Protein 2MHC (pdb70)

Radius of gyration: 13.93 Å; Cα contacts (8 Å, |Δi|>4): 190; chains: 1; bounding box: 34×30×41 Å

Secondary structure (DSSP, 8-state):
--S---EEEEE----TT-S--SSSSSSHHHHHHHHHHHHHHT-SSEEEE--SS--SSSS--HHHHHHHHHHHHT-EEEEEES-TTTT-S-HHHHHHIIIIIGGGG---EEETTS-SS---

Solvent-accessible surface area: 7309 Å² total; per-residue (Å²): 136,124,228,112,81,80,25,0,0,0,1,0,77,29,30,233,138,66,140,78,102,55,78,16,73,58,43,65,52,1,31,96,87,0,62,71,14,0,132,174,53,47,35,102,65,44,109,47,2,63,6,120,84,34,66,85,110,67,10,104,25,89,12,1,107,34,0,24,95,30,0,100,68,30,41,0,48,3,0,0,0,29,9,21,55,33,1,15,216,51,123,149,93,1,8,76,26,30,120,79,47,0,63,116,22,124,31,126,12,26,7,47,81,85,81,34,89,89,157,190

Nearest PDB structures (foldseek):
  2mhc-assembly1_A  TM=9.768E-01  e=1.428E-23  Clostridium perfringens
  3bvp-assembly1_B-2  TM=7.987E-01  e=1.261E-04  unclassified
  3bvp-assembly1_A-2  TM=7.598E-01  e=7.424E-05  unclassified
  3deh-assembly2_D  TM=3.623E-01  e=1.335E+00  Homo sapiens
  7xn5-assembly1_A  TM=4.061E-01  e=5.018E+00  Homo sapiens

Structure (mmCIF, N/CA/C/O backbone):
data_2MHC
#
_entry.id   2MHC
#
loop_
_atom_site.group_PDB
_atom_site.id
_atom_site.type_symbol
_atom_site.label_atom_id
_atom_site.label_alt_id
_atom_site.label_comp_id
_atom_site.label_asym_id
_atom_site.label_entity_id
_atom_site.label_seq_id
_atom_site.pdbx_PDB_ins_code
_atom_site.Cartn_x
_atom_site.Cartn_y
_atom_site.Cartn_z
_atom_site.occupancy
_atom_site.B_iso_or_equiv
_atom_site.auth_seq_id
_atom_site.auth_comp_id
_atom_site.auth_asym_id
_atom_site.auth_atom_id
_atom_site.pdbx_PDB_model_num
ATOM 1 N N . GLY A 1 1 ? 11.303 0.505 23.234 1.00 0.00 1 GLY A N 1
ATOM 2 C CA . GLY A 1 1 ? 12.665 0.730 23.794 1.00 0.00 1 GLY A CA 1
ATOM 3 C C . GLY A 1 1 ? 13.734 0.833 22.718 1.00 0.00 1 GLY A C 1
ATOM 4 O O . GLY A 1 1 ? 14.069 1.933 22.276 1.00 0.00 1 GLY A O 1
ATOM 10 N N . SER A 1 2 ? 14.273 -0.316 22.304 1.00 0.00 2 SER A N 1
ATOM 11 C CA . SER A 1 2 ? 15.315 -0.361 21.277 1.00 0.00 2 SER A CA 1
ATOM 12 C C . SER A 1 2 ? 14.883 -1.226 20.091 1.00 0.00 2 SER A C 1
ATOM 13 O O . SER A 1 2 ? 14.776 -0.739 18.965 1.00 0.00 2 SER A O 1
ATOM 21 N N . ARG A 1 3 ? 14.634 -2.510 20.357 1.00 0.00 3 ARG A N 1
ATOM 22 C CA . ARG A 1 3 ? 14.209 -3.451 19.322 1.00 0.00 3 ARG A CA 1
ATOM 23 C C . ARG A 1 3 ? 12.777 -3.917 19.572 1.00 0.00 3 ARG A C 1
ATOM 24 O O . ARG A 1 3 ? 12.396 -4.186 20.712 1.00 0.00 3 ARG A O 1
ATOM 45 N N . THR A 1 4 ? 11.988 -4.014 18.501 1.00 0.00 4 THR A N 1
ATOM 46 C CA . THR A 1 4 ? 10.597 -4.451 18.612 1.00 0.00 4 THR A CA 1
ATOM 47 C C . THR A 1 4 ? 10.056 -4.949 17.265 1.00 0.00 4 THR A C 1
ATOM 48 O O . THR A 1 4 ? 10.796 -5.048 16.286 1.00 0.00 4 THR A O 1
ATOM 59 N N . SER A 1 5 ? 8.760 -5.266 17.232 1.00 0.00 5 SER A N 1
ATOM 60 C CA . SER A 1 5 ? 8.107 -5.762 16.020 1.00 0.00 5 SER A CA 1
ATOM 61 C C . SER A 1 5 ? 7.398 -4.638 15.266 1.00 0.00 5 SER A C 1
ATOM 62 O O . SER A 1 5 ? 6.402 -4.093 15.742 1.00 0.00 5 SER A O 1
ATOM 70 N N . ARG A 1 6 ? 7.904 -4.318 14.074 1.00 0.00 6 ARG A N 1
ATOM 71 C CA . ARG A 1 6 ? 7.300 -3.281 13.231 1.00 0.00 6 ARG A CA 1
ATOM 72 C C . ARG A 1 6 ? 6.109 -3.885 12.473 1.00 0.00 6 ARG A C 1
ATOM 73 O O . ARG A 1 6 ? 5.481 -4.809 12.991 1.00 0.00 6 ARG A O 1
ATOM 94 N N . ILE A 1 7 ? 5.761 -3.385 11.277 1.00 0.00 7 ILE A N 1
ATOM 95 C CA . ILE A 1 7 ? 4.609 -3.949 10.570 1.00 0.00 7 ILE A CA 1
ATOM 96 C C . ILE A 1 7 ? 4.707 -3.920 9.040 1.00 0.00 7 ILE A C 1
ATOM 97 O O . ILE A 1 7 ? 5.611 -3.327 8.463 1.00 0.00 7 ILE A O 1
ATOM 113 N N . THR A 1 8 ? 3.712 -4.562 8.408 1.00 0.00 8 THR A N 1
ATOM 114 C CA . THR A 1 8 ? 3.582 -4.629 6.948 1.00 0.00 8 THR A CA 1
ATOM 115 C C . THR A 1 8 ? 2.416 -3.734 6.534 1.00 0.00 8 THR A C 1
ATOM 116 O O . THR A 1 8 ? 1.433 -3.639 7.273 1.00 0.00 8 THR A O 1
ATOM 127 N N . ALA A 1 9 ? 2.504 -3.059 5.384 1.00 0.00 9 ALA A N 1
ATOM 128 C CA . ALA A 1 9 ? 1.415 -2.179 4.987 1.00 0.00 9 ALA A CA 1
ATOM 129 C C . ALA A 1 9 ? 0.625 -2.698 3.808 1.00 0.00 9 ALA A C 1
ATOM 130 O O . ALA A 1 9 ? 1.125 -2.784 2.693 1.00 0.00 9 ALA A O 1
ATOM 137 N N . LEU A 1 10 ? -0.634 -2.999 4.073 1.00 0.00 10 LEU A N 1
ATOM 138 C CA . LEU A 1 10 ? -1.550 -3.461 3.051 1.00 0.00 10 LEU A CA 1
ATOM 139 C C . LEU A 1 10 ? -2.584 -2.367 2.815 1.00 0.00 10 LEU A C 1
ATOM 140 O O . LEU A 1 10 ? -3.503 -2.196 3.614 1.00 0.00 10 LEU A O 1
ATOM 156 N N . TYR A 1 11 ? -2.420 -1.614 1.731 1.00 0.00 11 TYR A N 1
ATOM 157 C CA . TYR A 1 11 ? -3.336 -0.519 1.423 1.00 0.00 11 TYR A CA 1
ATOM 158 C C . TYR A 1 11 ? -4.115 -0.813 0.145 1.00 0.00 11 TYR A C 1
ATOM 159 O O . TYR A 1 11 ? -3.521 -1.095 -0.899 1.00 0.00 11 TYR A O 1
ATOM 177 N N . GLU A 1 12 ? -5.454 -0.791 0.239 1.00 0.00 12 GLU A N 1
ATOM 178 C CA . GLU A 1 12 ? -6.294 -1.109 -0.916 1.00 0.00 12 GLU A CA 1
ATOM 179 C C . GLU A 1 12 ? -7.359 -0.043 -1.194 1.00 0.00 12 GLU A C 1
ATOM 180 O O . GLU A 1 12 ? -7.694 0.760 -0.324 1.00 0.00 12 GLU A O 1
ATOM 192 N N . ARG A 1 13 ? -7.889 -0.063 -2.428 1.00 0.00 13 ARG A N 1
ATOM 193 C CA . ARG A 1 13 ? -8.926 0.875 -2.862 1.00 0.00 13 ARG A CA 1
ATOM 194 C C . ARG A 1 13 ? -9.769 0.278 -4.001 1.00 0.00 13 ARG A C 1
ATOM 195 O O . ARG A 1 13 ? -9.252 -0.016 -5.079 1.00 0.00 13 ARG A O 1
ATOM 216 N N . LEU A 1 14 ? -11.076 0.115 -3.748 1.00 0.00 14 LEU A N 1
ATOM 217 C CA . LEU A 1 14 ? -12.013 -0.431 -4.727 1.00 0.00 14 LEU A CA 1
ATOM 218 C C . LEU A 1 14 ? -12.901 0.701 -5.263 1.00 0.00 14 LEU A C 1
ATOM 219 O O . LEU A 1 14 ? -13.250 1.627 -4.527 1.00 0.00 14 LEU A O 1
ATOM 235 N N . SER A 1 15 ? -13.236 0.635 -6.550 1.00 0.00 15 SER A N 1
ATOM 236 C CA . SER A 1 15 ? -14.066 1.664 -7.188 1.00 0.00 15 SER A CA 1
ATOM 237 C C . SER A 1 15 ? -15.433 1.113 -7.607 1.00 0.00 15 SER A C 1
ATOM 238 O O . SER A 1 15 ? -15.534 0.036 -8.192 1.00 0.00 15 SER A O 1
ATOM 246 N N . ARG A 1 16 ? -16.478 1.879 -7.293 1.00 0.00 16 ARG A N 1
ATOM 247 C CA . ARG A 1 16 ? -17.863 1.517 -7.612 1.00 0.00 16 ARG A CA 1
ATOM 248 C C . ARG A 1 16 ? -18.231 1.827 -9.071 1.00 0.00 16 ARG A C 1
ATOM 249 O O . ARG A 1 16 ? -19.308 1.446 -9.532 1.00 0.00 16 ARG A O 1
ATOM 270 N N . ASP A 1 17 ? -17.354 2.538 -9.783 1.00 0.00 17 ASP A N 1
ATOM 271 C CA . ASP A 1 17 ? -17.618 2.919 -11.176 1.00 0.00 17 ASP A CA 1
ATOM 272 C C . ASP A 1 17 ? -17.018 1.928 -12.176 1.00 0.00 17 ASP A C 1
ATOM 273 O O . ASP A 1 17 ? -17.224 2.065 -13.382 1.00 0.00 17 ASP A O 1
ATOM 282 N N . ASP A 1 18 ? -16.277 0.937 -11.681 1.00 0.00 18 ASP A N 1
ATOM 283 C CA . ASP A 1 18 ? -15.657 -0.062 -12.552 1.00 0.00 18 ASP A CA 1
ATOM 284 C C . ASP A 1 18 ? -16.691 -1.035 -13.115 1.00 0.00 18 ASP A C 1
ATOM 285 O O . ASP A 1 18 ? -17.787 -1.180 -12.571 1.00 0.00 18 ASP A O 1
ATOM 294 N N . ASP A 1 19 ? -16.313 -1.723 -14.194 1.00 0.00 19 ASP A N 1
ATOM 295 C CA . ASP A 1 19 ? -17.179 -2.713 -14.821 1.00 0.00 19 ASP A CA 1
ATOM 296 C C . ASP A 1 19 ? -16.755 -4.134 -14.421 1.00 0.00 19 ASP A C 1
ATOM 297 O O . ASP A 1 19 ? -17.161 -5.114 -15.050 1.00 0.00 19 ASP A O 1
ATOM 306 N N . LEU A 1 20 ? -15.932 -4.230 -13.366 1.00 0.00 20 LEU A N 1
ATOM 307 C CA . LEU A 1 20 ? -15.438 -5.518 -12.863 1.00 0.00 20 LEU A CA 1
ATOM 308 C C . LEU A 1 20 ? -16.597 -6.452 -12.520 1.00 0.00 20 LEU A C 1
ATOM 309 O O . LEU A 1 20 ? -16.834 -7.435 -13.221 1.00 0.00 20 LEU A O 1
ATOM 325 N N . THR A 1 21 ? -17.315 -6.124 -11.441 1.00 0.00 21 THR A N 1
ATOM 326 C CA . THR A 1 21 ? -18.462 -6.901 -10.980 1.00 0.00 21 THR A CA 1
ATOM 327 C C . THR A 1 21 ? -18.053 -8.325 -10.586 1.00 0.00 21 THR A C 1
ATOM 328 O O . THR A 1 21 ? -17.963 -9.223 -11.426 1.00 0.00 21 THR A O 1
ATOM 339 N N . GLY A 1 22 ? -17.796 -8.515 -9.289 1.00 0.00 22 GLY A N 1
ATOM 340 C CA . GLY A 1 22 ? -17.391 -9.818 -8.788 1.00 0.00 22 GLY A CA 1
ATOM 341 C C . GLY A 1 22 ? -16.694 -9.749 -7.436 1.00 0.00 22 GLY A C 1
ATOM 342 O O . GLY A 1 22 ? -17.349 -9.758 -6.394 1.00 0.00 22 GLY A O 1
ATOM 346 N N . GLU A 1 23 ? -15.362 -9.706 -7.459 1.00 0.00 23 GLU A N 1
ATOM 347 C CA . GLU A 1 23 ? -14.559 -9.662 -6.233 1.00 0.00 23 GLU A CA 1
ATOM 348 C C . GLU A 1 23 ? -14.270 -8.234 -5.765 1.00 0.00 23 GLU A C 1
ATOM 349 O O . GLU A 1 23 ? -14.642 -7.852 -4.659 1.00 0.00 23 GLU A O 1
ATOM 361 N N . SER A 1 24 ? -13.561 -7.470 -6.590 1.00 0.00 24 SER A N 1
ATOM 362 C CA . SER A 1 24 ? -13.160 -6.105 -6.237 1.00 0.00 24 SER A CA 1
ATOM 363 C C . SER A 1 24 ? -14.317 -5.106 -6.123 1.00 0.00 24 SER A C 1
ATOM 364 O O . SER A 1 24 ? -14.067 -3.923 -5.906 1.00 0.00 24 SER A O 1
ATOM 372 N N . ASN A 1 25 ? -15.568 -5.551 -6.265 1.00 0.00 25 ASN A N 1
ATOM 373 C CA . ASN A 1 25 ? -16.704 -4.631 -6.175 1.00 0.00 25 ASN A CA 1
ATOM 374 C C . ASN A 1 25 ? -17.238 -4.494 -4.737 1.00 0.00 25 ASN A C 1
ATOM 375 O O . ASN A 1 25 ? -18.448 -4.494 -4.508 1.00 0.00 25 ASN A O 1
ATOM 386 N N . SER A 1 26 ? -16.330 -4.344 -3.766 1.00 0.00 26 SER A N 1
ATOM 387 C CA . SER A 1 26 ? -16.735 -4.178 -2.369 1.00 0.00 26 SER A CA 1
ATOM 388 C C . SER A 1 26 ? -15.652 -3.472 -1.550 1.00 0.00 26 SER A C 1
ATOM 389 O O . SER A 1 26 ? -15.560 -2.253 -1.584 1.00 0.00 26 SER A O 1
ATOM 397 N N . ILE A 1 27 ? -14.840 -4.241 -0.827 1.00 0.00 27 ILE A N 1
ATOM 398 C CA . ILE A 1 27 ? -13.756 -3.690 -0.008 1.00 0.00 27 ILE A CA 1
ATOM 399 C C . ILE A 1 27 ? -12.894 -4.826 0.545 1.00 0.00 27 ILE A C 1
ATOM 400 O O . ILE A 1 27 ? -11.744 -4.999 0.137 1.00 0.00 27 ILE A O 1
ATOM 416 N N . THR A 1 28 ? -13.468 -5.598 1.470 1.00 0.00 28 THR A N 1
ATOM 417 C CA . THR A 1 28 ? -12.771 -6.724 2.091 1.00 0.00 28 THR A CA 1
ATOM 418 C C . THR A 1 28 ? -12.259 -7.724 1.045 1.00 0.00 28 THR A C 1
ATOM 419 O O . THR A 1 28 ? -11.280 -8.428 1.291 1.00 0.00 28 THR A O 1
ATOM 430 N N . ASN A 1 29 ? -12.922 -7.788 -0.116 1.00 0.00 29 ASN A N 1
ATOM 431 C CA . ASN A 1 29 ? -12.519 -8.711 -1.175 1.00 0.00 29 ASN A CA 1
ATOM 432 C C . ASN A 1 29 ? -11.105 -8.398 -1.665 1.00 0.00 29 ASN A C 1
ATOM 433 O O . ASN A 1 29 ? -10.219 -9.252 -1.569 1.00 0.00 29 ASN A O 1
ATOM 444 N N . GLN A 1 30 ? -10.873 -7.175 -2.166 1.00 0.00 30 GLN A N 1
ATOM 445 C CA . GLN A 1 30 ? -9.528 -6.812 -2.623 1.00 0.00 30 GLN A CA 1
ATOM 446 C C . GLN A 1 30 ? -8.548 -6.858 -1.444 1.00 0.00 30 GLN A C 1
ATOM 447 O O . GLN A 1 30 ? -7.371 -7.196 -1.617 1.00 0.00 30 GLN A O 1
ATOM 461 N N . LYS A 1 31 ? -9.046 -6.555 -0.231 1.00 0.00 31 LYS A N 1
ATOM 462 C CA . LYS A 1 31 ? -8.214 -6.613 0.966 1.00 0.00 31 LYS A CA 1
ATOM 463 C C . LYS A 1 31 ? -7.637 -8.020 1.104 1.00 0.00 31 LYS A C 1
ATOM 464 O O . LYS A 1 31 ? -6.422 -8.201 1.208 1.00 0.00 31 LYS A O 1
ATOM 483 N N . LYS A 1 32 ? -8.531 -9.016 1.067 1.00 0.00 32 LYS A N 1
ATOM 484 C CA . LYS A 1 32 ? -8.139 -10.421 1.156 1.00 0.00 32 LYS A CA 1
ATOM 485 C C . LYS A 1 32 ? -7.170 -10.784 0.030 1.00 0.00 32 LYS A C 1
ATOM 486 O O . LYS A 1 32 ? -6.298 -11.634 0.209 1.00 0.00 32 LYS A O 1
ATOM 505 N N . TYR A 1 33 ? -7.313 -10.114 -1.123 1.00 0.00 33 TYR A N 1
ATOM 506 C CA . TYR A 1 33 ? -6.427 -10.346 -2.264 1.00 0.00 33 TYR A CA 1
ATOM 507 C C . TYR A 1 33 ? -4.980 -10.139 -1.836 1.00 0.00 33 TYR A C 1
ATOM 508 O O . TYR A 1 33 ? -4.171 -11.079 -1.828 1.00 0.00 33 TYR A O 1
ATOM 526 N N . LEU A 1 34 ? -4.670 -8.897 -1.451 1.00 0.00 34 LEU A N 1
ATOM 527 C CA . LEU A 1 34 ? -3.334 -8.551 -0.985 1.00 0.00 34 LEU A CA 1
ATOM 528 C C . LEU A 1 34 ? -2.906 -9.518 0.109 1.00 0.00 34 LEU A C 1
ATOM 529 O O . LEU A 1 34 ? -1.732 -9.870 0.210 1.00 0.00 34 LEU A O 1
ATOM 545 N N . GLU A 1 35 ? -3.877 -9.957 0.923 1.00 0.00 35 GLU A N 1
ATOM 546 C CA . GLU A 1 35 ? -3.594 -10.900 1.990 1.00 0.00 35 GLU A CA 1
ATOM 547 C C . GLU A 1 35 ? -3.027 -12.183 1.403 1.00 0.00 35 GLU A C 1
ATOM 548 O O . GLU A 1 35 ? -1.964 -12.644 1.817 1.00 0.00 35 GLU A O 1
ATOM 560 N N . ASP A 1 36 ? -3.728 -12.726 0.404 1.00 0.00 36 ASP A N 1
ATOM 561 C CA . ASP A 1 36 ? -3.290 -13.936 -0.290 1.00 0.00 36 ASP A CA 1
ATOM 562 C C . ASP A 1 36 ? -1.848 -13.778 -0.771 1.00 0.00 36 ASP A C 1
ATOM 563 O O . ASP A 1 36 ? -1.096 -14.752 -0.847 1.00 0.00 36 ASP A O 1
ATOM 572 N N . TYR A 1 37 ? -1.470 -12.536 -1.080 1.00 0.00 37 TYR A N 1
ATOM 573 C CA . TYR A 1 37 ? -0.120 -12.235 -1.539 1.00 0.00 37 TYR A CA 1
ATOM 574 C C . TYR A 1 37 ? 0.860 -12.221 -0.370 1.00 0.00 37 TYR A C 1
ATOM 575 O O . TYR A 1 37 ? 1.800 -13.008 -0.331 1.00 0.00 37 TYR A O 1
ATOM 593 N N . ALA A 1 38 ? 0.641 -11.304 0.571 1.00 0.00 38 ALA A N 1
ATOM 594 C CA . ALA A 1 38 ? 1.511 -11.173 1.733 1.00 0.00 38 ALA A CA 1
ATOM 595 C C . ALA A 1 38 ? 1.769 -12.522 2.405 1.00 0.00 38 ALA A C 1
ATOM 596 O O . ALA A 1 38 ? 2.857 -12.750 2.929 1.00 0.00 38 ALA A O 1
ATOM 603 N N . ARG A 1 39 ? 0.780 -13.422 2.371 1.00 0.00 39 ARG A N 1
ATOM 604 C CA . ARG A 1 39 ? 0.951 -14.750 2.967 1.00 0.00 39 ARG A CA 1
ATOM 605 C C . ARG A 1 39 ? 1.772 -15.636 2.040 1.00 0.00 39 ARG A C 1
ATOM 606 O O . ARG A 1 39 ? 2.709 -16.302 2.480 1.00 0.00 39 ARG A O 1
ATOM 627 N N . ARG A 1 40 ? 1.439 -15.612 0.746 1.00 0.00 40 ARG A N 1
ATOM 628 C CA . ARG A 1 40 ? 2.180 -16.388 -0.244 1.00 0.00 40 ARG A CA 1
ATOM 629 C C . ARG A 1 40 ? 3.619 -15.861 -0.359 1.00 0.00 40 ARG A C 1
ATOM 630 O O . ARG A 1 40 ? 4.496 -16.536 -0.900 1.00 0.00 40 ARG A O 1
ATOM 651 N N . ASN A 1 41 ? 3.845 -14.646 0.164 1.00 0.00 41 ASN A N 1
ATOM 652 C CA . ASN A 1 41 ? 5.154 -14.008 0.139 1.00 0.00 41 ASN A CA 1
ATOM 653 C C . ASN A 1 41 ? 5.892 -14.201 1.468 1.00 0.00 41 ASN A C 1
ATOM 654 O O . ASN A 1 41 ? 7.100 -14.445 1.485 1.00 0.00 41 ASN A O 1
ATOM 665 N N . GLY A 1 42 ? 5.156 -14.101 2.577 1.00 0.00 42 GLY A N 1
ATOM 666 C CA . GLY A 1 42 ? 5.749 -14.276 3.898 1.00 0.00 42 GLY A CA 1
ATOM 667 C C . GLY A 1 42 ? 5.959 -12.965 4.645 1.00 0.00 42 GLY A C 1
ATOM 668 O O . GLY A 1 42 ? 7.055 -12.704 5.142 1.00 0.00 42 GLY A O 1
ATOM 672 N N . PHE A 1 43 ? 4.913 -12.138 4.723 1.00 0.00 43 PHE A N 1
ATOM 673 C CA . PHE A 1 43 ? 4.996 -10.849 5.411 1.00 0.00 43 PHE A CA 1
ATOM 674 C C . PHE A 1 43 ? 4.201 -10.860 6.719 1.00 0.00 43 PHE A C 1
ATOM 675 O O . PHE A 1 43 ? 3.106 -11.416 6.785 1.00 0.00 43 PHE A O 1
ATOM 692 N N . GLU A 1 44 ? 4.776 -10.261 7.763 1.00 0.00 44 GLU A N 1
ATOM 693 C CA . GLU A 1 44 ? 4.150 -10.214 9.077 1.00 0.00 44 GLU A CA 1
ATOM 694 C C . GLU A 1 44 ? 3.457 -8.902 9.361 1.00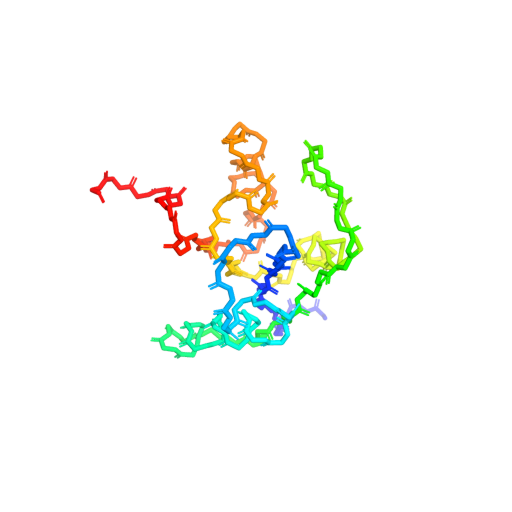 0.00 44 GLU A C 1
ATOM 695 O O . GLU A 1 44 ? 3.645 -7.912 8.658 1.00 0.00 44 GLU A O 1
ATOM 707 N N . ASN A 1 45 ? 2.684 -8.912 10.444 1.00 0.00 45 ASN A N 1
ATOM 708 C CA . ASN A 1 45 ? 1.968 -7.735 10.906 1.00 0.00 45 ASN A CA 1
ATOM 709 C C . ASN A 1 45 ? 1.200 -7.052 9.772 1.00 0.00 45 ASN A C 1
ATOM 710 O O . ASN A 1 45 ? 1.023 -5.833 9.790 1.00 0.00 45 ASN A O 1
ATOM 721 N N . ILE A 1 46 ? 0.765 -7.833 8.783 1.00 0.00 46 ILE A N 1
ATOM 722 C CA . ILE A 1 46 ? 0.040 -7.299 7.650 1.00 0.00 46 ILE A CA 1
ATOM 723 C C . ILE A 1 46 ? -1.142 -6.468 8.093 1.00 0.00 46 ILE A C 1
ATOM 724 O O . ILE A 1 46 ? -2.204 -6.988 8.444 1.00 0.00 46 ILE A O 1
ATOM 740 N N . ARG A 1 47 ? -0.937 -5.171 8.057 1.00 0.00 47 ARG A N 1
ATOM 741 C CA . ARG A 1 47 ? -1.967 -4.222 8.437 1.00 0.00 47 ARG A CA 1
ATOM 742 C C . ARG A 1 47 ? -2.804 -3.850 7.233 1.00 0.00 47 ARG A C 1
ATOM 743 O O . ARG A 1 47 ? -2.274 -3.608 6.150 1.00 0.00 47 ARG A O 1
ATOM 764 N N . HIS A 1 48 ? -4.116 -3.825 7.423 1.00 0.00 48 HIS A N 1
ATOM 765 C CA . HIS A 1 48 ? -5.022 -3.506 6.331 1.00 0.00 48 HIS A CA 1
ATOM 766 C C . HIS A 1 48 ? -5.532 -2.073 6.415 1.00 0.00 48 HIS A C 1
ATOM 767 O O . HIS A 1 48 ? -6.209 -1.693 7.372 1.00 0.00 48 HIS A O 1
ATOM 782 N N . PHE A 1 49 ? -5.207 -1.293 5.386 1.00 0.00 49 PHE A N 1
ATOM 783 C CA . PHE A 1 49 ? -5.629 0.097 5.296 1.00 0.00 49 PHE A CA 1
ATOM 784 C C . PHE A 1 49 ? -6.764 0.203 4.285 1.00 0.00 49 PHE A C 1
ATOM 785 O O . PHE A 1 49 ? -6.560 0.144 3.067 1.00 0.00 49 PHE A O 1
ATOM 802 N N . THR A 1 50 ? -7.968 0.285 4.838 1.00 0.00 50 THR A N 1
ATOM 803 C CA . THR A 1 50 ? -9.210 0.321 4.073 1.00 0.00 50 THR A CA 1
ATOM 804 C C . THR A 1 50 ? -9.474 1.644 3.366 1.00 0.00 50 THR A C 1
ATOM 805 O O . THR A 1 50 ? -8.979 2.703 3.760 1.00 0.00 50 THR A O 1
ATOM 816 N N . ASP A 1 51 ? -10.270 1.542 2.302 1.00 0.00 51 ASP A N 1
ATOM 817 C CA . ASP A 1 51 ? -10.644 2.682 1.481 1.00 0.00 51 ASP A CA 1
ATOM 818 C C . ASP A 1 51 ? -12.144 2.938 1.514 1.00 0.00 51 ASP A C 1
ATOM 819 O O . ASP A 1 51 ? -12.948 2.007 1.595 1.00 0.00 51 ASP A O 1
ATOM 828 N N . ASP A 1 52 ? -12.503 4.211 1.425 1.00 0.00 52 ASP A N 1
ATOM 829 C CA . ASP A 1 52 ? -13.897 4.623 1.415 1.00 0.00 52 ASP A CA 1
ATOM 830 C C . ASP A 1 52 ? -14.006 6.059 0.909 1.00 0.00 52 ASP A C 1
ATOM 831 O O . ASP A 1 52 ? -13.601 6.995 1.598 1.00 0.00 52 ASP A O 1
ATOM 840 N N . GLY A 1 53 ? -14.537 6.221 -0.303 1.00 0.00 53 GLY A N 1
ATOM 841 C CA . GLY A 1 53 ? -14.669 7.547 -0.889 1.00 0.00 53 GLY A CA 1
ATOM 842 C C . GLY A 1 53 ? -13.342 8.286 -0.937 1.00 0.00 53 GLY A C 1
ATOM 843 O O . GLY A 1 53 ? -13.181 9.322 -0.294 1.00 0.00 53 GLY A O 1
ATOM 847 N N . PHE A 1 54 ? -12.386 7.740 -1.692 1.00 0.00 54 PHE A N 1
ATOM 848 C CA . PHE A 1 54 ? -11.062 8.335 -1.816 1.00 0.00 54 PHE A CA 1
ATOM 849 C C . PHE A 1 54 ? -11.029 9.404 -2.899 1.00 0.00 54 PHE A C 1
ATOM 850 O O . PHE A 1 54 ? -11.702 9.295 -3.925 1.00 0.00 54 PHE A O 1
ATOM 867 N N . SER A 1 55 ? -10.215 10.424 -2.662 1.00 0.00 55 SER A N 1
ATOM 868 C CA . SER A 1 55 ? -10.045 11.521 -3.611 1.00 0.00 55 SER A CA 1
ATOM 869 C C . SER A 1 55 ? -9.182 11.062 -4.787 1.00 0.00 55 SER A C 1
ATOM 870 O O . SER A 1 55 ? -8.593 9.980 -4.744 1.00 0.00 55 SER A O 1
ATOM 878 N N . GLY A 1 56 ? -9.117 11.876 -5.840 1.00 0.00 56 GLY A N 1
ATOM 879 C CA . GLY A 1 56 ? -8.331 11.511 -7.005 1.00 0.00 56 GLY A CA 1
ATOM 880 C C . GLY A 1 56 ? -7.217 12.492 -7.319 1.00 0.00 56 GLY A C 1
ATOM 881 O O . GLY A 1 56 ? -6.937 12.748 -8.491 1.00 0.00 56 GLY A O 1
ATOM 885 N N . VAL A 1 57 ? -6.575 13.046 -6.286 1.00 0.00 57 VAL A N 1
ATOM 886 C CA . VAL A 1 57 ? -5.490 13.999 -6.507 1.00 0.00 57 VAL A CA 1
ATOM 887 C C . VAL A 1 57 ? -4.108 13.343 -6.395 1.00 0.00 57 VAL A C 1
ATOM 888 O O . VAL A 1 57 ? -3.272 13.551 -7.268 1.00 0.00 57 VAL A O 1
ATOM 901 N N . ASN A 1 58 ? -3.882 12.548 -5.330 1.00 0.00 58 ASN A N 1
ATOM 902 C CA . ASN A 1 58 ? -2.591 11.867 -5.108 1.00 0.00 58 ASN A CA 1
ATOM 903 C C . ASN A 1 58 ? -2.617 11.020 -3.825 1.00 0.00 58 ASN A C 1
ATOM 904 O O . ASN A 1 58 ? -3.141 9.906 -3.827 1.00 0.00 58 ASN A O 1
ATOM 915 N N . PHE A 1 59 ? -2.031 11.547 -2.738 1.00 0.00 59 PHE A N 1
ATOM 916 C CA . PHE A 1 59 ? -1.967 10.833 -1.463 1.00 0.00 59 PHE A CA 1
ATOM 917 C C . PHE A 1 59 ? -2.742 11.582 -0.371 1.00 0.00 59 PHE A C 1
ATOM 918 O O . PHE A 1 59 ? -3.570 12.443 -0.671 1.00 0.00 59 PHE A O 1
ATOM 935 N N . ASN A 1 60 ? -2.468 11.239 0.895 1.00 0.00 60 ASN A N 1
ATOM 936 C CA . ASN A 1 60 ? -3.132 11.863 2.044 1.00 0.00 60 ASN A CA 1
ATOM 937 C C . ASN A 1 60 ? -4.606 11.463 2.111 1.00 0.00 60 ASN A C 1
ATOM 938 O O . ASN A 1 60 ? -5.497 12.240 1.769 1.00 0.00 60 ASN A O 1
ATOM 949 N N . ARG A 1 61 ? -4.837 10.232 2.561 1.00 0.00 61 ARG A N 1
ATOM 950 C CA . ARG A 1 61 ? -6.183 9.673 2.697 1.00 0.00 61 ARG A CA 1
ATOM 951 C C . ARG A 1 61 ? -6.387 9.157 4.121 1.00 0.00 61 ARG A C 1
ATOM 952 O O . ARG A 1 61 ? -5.430 9.016 4.865 1.00 0.00 61 ARG A O 1
ATOM 973 N N . PRO A 1 62 ? -7.634 8.856 4.518 1.00 0.00 62 PRO A N 1
ATOM 974 C CA . PRO A 1 62 ? -7.945 8.327 5.862 1.00 0.00 62 PRO A CA 1
ATOM 975 C C . PRO A 1 62 ? -7.150 7.044 6.158 1.00 0.00 62 PRO A C 1
ATOM 976 O O . PRO A 1 62 ? -6.170 7.065 6.917 1.00 0.00 62 PRO A O 1
ATOM 987 N N . GLY A 1 63 ? -7.552 5.935 5.520 1.00 0.00 63 GLY A N 1
ATOM 988 C CA . GLY A 1 63 ? -6.848 4.676 5.693 1.00 0.00 63 GLY A CA 1
ATOM 989 C C . GLY A 1 63 ? -5.388 4.817 5.314 1.00 0.00 63 GLY A C 1
ATOM 990 O O . GLY A 1 63 ? -4.511 4.220 5.940 1.00 0.00 63 GLY A O 1
ATOM 994 N N . PHE A 1 64 ? -5.138 5.642 4.294 1.00 0.00 64 PHE A N 1
ATOM 995 C CA . PHE A 1 64 ? -3.793 5.918 3.817 1.00 0.00 64 PHE A CA 1
ATOM 996 C C . PHE A 1 64 ? -2.977 6.614 4.905 1.00 0.00 64 PHE A C 1
ATOM 997 O O . PHE A 1 64 ? -1.809 6.294 5.115 1.00 0.00 64 PHE A O 1
ATOM 1014 N N . GLN A 1 65 ? -3.612 7.563 5.597 1.00 0.00 65 GLN A N 1
ATOM 1015 C CA . GLN A 1 65 ? -2.963 8.304 6.674 1.00 0.00 65 GLN A CA 1
ATOM 1016 C C . GLN A 1 65 ? -2.487 7.345 7.749 1.00 0.00 65 GLN A C 1
ATOM 1017 O O . GLN A 1 65 ? -1.447 7.564 8.363 1.00 0.00 65 GLN A O 1
ATOM 1031 N N . SER A 1 66 ? -3.230 6.255 7.937 1.00 0.00 66 SER A N 1
ATOM 1032 C CA . SER A 1 66 ? -2.838 5.237 8.902 1.00 0.00 66 SER A CA 1
ATOM 1033 C C . SER A 1 66 ? -1.627 4.497 8.341 1.00 0.00 66 SER A C 1
ATOM 1034 O O . SER A 1 66 ? -0.650 4.249 9.049 1.00 0.00 66 SER A O 1
ATOM 1042 N N . LEU A 1 67 ? -1.693 4.196 7.035 1.00 0.00 67 LEU A N 1
ATOM 1043 C CA . LEU A 1 67 ? -0.605 3.543 6.322 1.00 0.00 67 LEU A CA 1
ATOM 1044 C C . LEU A 1 67 ? 0.675 4.381 6.475 1.00 0.00 67 LEU A C 1
ATOM 1045 O O . LEU A 1 67 ? 1.714 3.888 6.936 1.00 0.00 67 LEU A O 1
ATOM 1061 N N . ILE A 1 68 ? 0.573 5.665 6.114 1.00 0.00 68 ILE A N 1
ATOM 1062 C CA . ILE A 1 68 ? 1.692 6.594 6.229 1.00 0.00 68 ILE A CA 1
ATOM 1063 C C . ILE A 1 68 ? 2.090 6.765 7.696 1.00 0.00 68 ILE A C 1
ATOM 1064 O O . ILE A 1 68 ? 3.273 6.861 8.010 1.00 0.00 68 ILE A O 1
ATOM 1080 N N . LYS A 1 69 ? 1.089 6.778 8.588 1.00 0.00 69 LYS A N 1
ATOM 1081 C CA . LYS A 1 69 ? 1.325 6.911 10.028 1.00 0.00 69 LYS A CA 1
ATOM 1082 C C . LYS A 1 69 ? 2.303 5.835 10.502 1.00 0.00 69 LYS A C 1
ATOM 1083 O O . LYS A 1 69 ? 3.158 6.086 11.352 1.00 0.00 69 LYS A O 1
ATOM 1102 N N . GLU A 1 70 ? 2.188 4.643 9.925 1.00 0.00 70 GLU A N 1
ATOM 1103 C CA . GLU A 1 70 ? 3.084 3.549 10.267 1.00 0.00 70 GLU A CA 1
ATOM 1104 C C . GLU A 1 70 ? 4.455 3.816 9.660 1.00 0.00 70 GLU A C 1
ATOM 1105 O O . GLU A 1 70 ? 5.482 3.527 10.272 1.00 0.00 70 GLU A O 1
ATOM 1117 N N . VAL A 1 71 ? 4.460 4.390 8.452 1.00 0.00 71 VAL A N 1
ATOM 1118 C CA . VAL A 1 71 ? 5.707 4.717 7.770 1.00 0.00 71 VAL A CA 1
ATOM 1119 C C . VAL A 1 71 ? 6.520 5.742 8.566 1.00 0.00 71 VAL A C 1
ATOM 1120 O O . VAL A 1 71 ? 7.718 5.560 8.784 1.00 0.00 71 VAL A O 1
ATOM 1133 N N . GLU A 1 72 ? 5.855 6.826 8.985 1.00 0.00 72 GLU A N 1
ATOM 1134 C CA . GLU A 1 72 ? 6.509 7.897 9.744 1.00 0.00 72 GLU A CA 1
ATOM 1135 C C . GLU A 1 72 ? 7.063 7.375 11.065 1.00 0.00 72 GLU A C 1
ATOM 1136 O O . GLU A 1 72 ? 8.207 7.658 11.419 1.00 0.00 72 GLU A O 1
ATOM 1148 N N . ALA A 1 73 ? 6.253 6.593 11.775 1.00 0.00 73 ALA A N 1
ATOM 1149 C CA . ALA A 1 73 ? 6.672 6.006 13.045 1.00 0.00 73 ALA A CA 1
ATOM 1150 C C . ALA A 1 73 ? 7.823 5.017 12.838 1.00 0.00 73 ALA A C 1
ATOM 1151 O O . ALA A 1 73 ? 8.538 4.676 13.782 1.00 0.00 73 ALA A O 1
ATOM 1158 N N . GLY A 1 74 ? 7.981 4.551 11.594 1.00 0.00 74 GLY A N 1
ATOM 1159 C CA . GLY A 1 74 ? 9.022 3.598 11.263 1.00 0.00 74 GLY A CA 1
ATOM 1160 C C . GLY A 1 74 ? 8.606 2.178 11.612 1.00 0.00 74 GLY A C 1
ATOM 1161 O O . GLY A 1 74 ? 9.286 1.488 12.373 1.00 0.00 74 GLY A O 1
ATOM 1165 N N . ASN A 1 75 ? 7.465 1.760 11.057 1.00 0.00 75 ASN A N 1
ATOM 1166 C CA . ASN A 1 75 ? 6.903 0.435 11.297 1.00 0.00 75 ASN A CA 1
ATOM 1167 C C . ASN A 1 75 ? 6.695 -0.319 9.983 1.00 0.00 75 ASN A C 1
ATOM 1168 O O . ASN A 1 75 ? 7.134 -1.455 9.836 1.00 0.00 75 ASN A O 1
ATOM 1179 N N . VAL A 1 76 ? 6.006 0.313 9.037 1.00 0.00 76 VAL A N 1
ATOM 1180 C CA . VAL A 1 76 ? 5.725 -0.310 7.745 1.00 0.00 76 VAL A CA 1
ATOM 1181 C C . VAL A 1 76 ? 7.010 -0.730 7.017 1.00 0.00 76 VAL A C 1
ATOM 1182 O O . VAL A 1 76 ? 7.575 0.034 6.236 1.00 0.00 76 VAL A O 1
ATOM 1195 N N . GLU A 1 77 ? 7.456 -1.957 7.265 1.00 0.00 77 GLU A N 1
ATOM 1196 C CA . GLU A 1 77 ? 8.662 -2.478 6.621 1.00 0.00 77 GLU A CA 1
ATOM 1197 C C . GLU A 1 77 ? 8.379 -2.938 5.186 1.00 0.00 77 GLU A C 1
ATOM 1198 O O . GLU A 1 77 ? 9.303 -3.263 4.442 1.00 0.00 77 GLU A O 1
ATOM 1210 N N . THR A 1 78 ? 7.100 -2.975 4.806 1.00 0.00 78 THR A N 1
ATOM 1211 C CA . THR A 1 78 ? 6.709 -3.408 3.468 1.00 0.00 78 THR A CA 1
ATOM 1212 C C . THR A 1 78 ? 5.382 -2.793 3.058 1.00 0.00 78 THR A C 1
ATOM 1213 O O . THR A 1 78 ? 4.552 -2.474 3.905 1.00 0.00 78 THR A O 1
ATOM 1224 N N . LEU A 1 79 ? 5.180 -2.646 1.754 1.00 0.00 79 LEU A N 1
ATOM 1225 C CA . LEU A 1 79 ? 3.938 -2.091 1.242 1.00 0.00 79 LEU A CA 1
ATOM 1226 C C . LEU A 1 79 ? 3.344 -2.986 0.166 1.00 0.00 79 LEU A C 1
ATOM 1227 O O . LEU A 1 79 ? 3.954 -3.219 -0.875 1.00 0.00 79 LEU A O 1
ATOM 1243 N N . ILE A 1 80 ? 2.143 -3.461 0.429 1.00 0.00 80 ILE A N 1
ATOM 1244 C CA . ILE A 1 80 ? 1.422 -4.312 -0.501 1.00 0.00 80 ILE A CA 1
ATOM 1245 C C . ILE A 1 80 ? 0.202 -3.573 -1.057 1.00 0.00 80 ILE A C 1
ATOM 1246 O O . ILE A 1 80 ? -0.728 -3.234 -0.318 1.00 0.00 80 ILE A O 1
ATOM 1262 N N . VAL A 1 81 ? 0.226 -3.324 -2.365 1.00 0.00 81 VAL A N 1
ATOM 1263 C CA . VAL A 1 81 ? -0.860 -2.626 -3.046 1.00 0.00 81 VAL A CA 1
ATOM 1264 C C . VAL A 1 81 ? -1.253 -3.361 -4.328 1.00 0.00 81 VAL A C 1
ATOM 1265 O O . VAL A 1 81 ? -0.414 -3.998 -4.971 1.00 0.00 81 VAL A O 1
ATOM 1278 N N . LYS A 1 82 ? -2.523 -3.243 -4.713 1.00 0.00 82 LYS A N 1
ATOM 1279 C CA . LYS A 1 82 ? -3.015 -3.869 -5.937 1.00 0.00 82 LYS A CA 1
ATOM 1280 C C . LYS A 1 82 ? -2.223 -3.372 -7.148 1.00 0.00 82 LYS A C 1
ATOM 1281 O O . LYS A 1 82 ? -2.004 -4.113 -8.098 1.00 0.00 82 LYS A O 1
ATOM 1300 N N . ASP A 1 83 ? -1.801 -2.108 -7.095 1.00 0.00 83 ASP A N 1
ATOM 1301 C CA . ASP A 1 83 ? -1.024 -1.487 -8.172 1.00 0.00 83 ASP A CA 1
ATOM 1302 C C . ASP A 1 83 ? -0.615 -0.060 -7.801 1.00 0.00 83 ASP A C 1
ATOM 1303 O O . ASP A 1 83 ? -1.199 0.552 -6.906 1.00 0.00 83 ASP A O 1
ATOM 1312 N N . MET A 1 84 ? 0.394 0.463 -8.501 1.00 0.00 84 MET A N 1
ATOM 1313 C CA . MET A 1 84 ? 0.893 1.819 -8.257 1.00 0.00 84 MET A CA 1
ATOM 1314 C C . MET A 1 84 ? -0.175 2.893 -8.511 1.00 0.00 84 MET A C 1
ATOM 1315 O O . MET A 1 84 ? 0.029 4.057 -8.161 1.00 0.00 84 MET A O 1
ATOM 1329 N N . SER A 1 85 ? -1.306 2.513 -9.120 1.00 0.00 85 SER A N 1
ATOM 1330 C CA . SER A 1 85 ? -2.375 3.467 -9.410 1.00 0.00 85 SER A CA 1
ATOM 1331 C C . SER A 1 85 ? -2.986 4.029 -8.126 1.00 0.00 85 SER A C 1
ATOM 1332 O O . SER A 1 85 ? -3.425 5.180 -8.099 1.00 0.00 85 SER A O 1
ATOM 1340 N N . ARG A 1 86 ? -3.004 3.218 -7.061 1.00 0.00 86 ARG A N 1
ATOM 1341 C CA . ARG A 1 86 ? -3.555 3.649 -5.774 1.00 0.00 86 ARG A CA 1
ATOM 1342 C C . ARG A 1 86 ? -2.934 4.977 -5.338 1.00 0.00 86 ARG A C 1
ATOM 1343 O O . ARG A 1 86 ? -3.648 5.941 -5.060 1.00 0.00 86 ARG A O 1
ATOM 1364 N N . LEU A 1 87 ? -1.601 5.019 -5.289 1.00 0.00 87 LEU A N 1
ATOM 1365 C CA . LEU A 1 87 ? -0.880 6.234 -4.896 1.00 0.00 87 LEU A CA 1
ATOM 1366 C C . LEU A 1 87 ? -0.733 7.218 -6.060 1.00 0.00 87 LEU A C 1
ATOM 1367 O O . LEU A 1 87 ? -0.481 8.405 -5.838 1.00 0.00 87 LEU A O 1
ATOM 1383 N N . GLY A 1 88 ? -0.900 6.735 -7.294 1.00 0.00 88 GLY A N 1
ATOM 1384 C CA . GLY A 1 88 ? -0.791 7.606 -8.452 1.00 0.00 88 GLY A CA 1
ATOM 1385 C C . GLY A 1 88 ? 0.268 7.160 -9.437 1.00 0.00 88 GLY A C 1
ATOM 1386 O O . GLY A 1 88 ? 1.262 6.541 -9.055 1.00 0.00 88 GLY A O 1
ATOM 1390 N N . ARG A 1 89 ? 0.058 7.491 -10.711 1.00 0.00 89 ARG A N 1
ATOM 1391 C CA . ARG A 1 89 ? 1.007 7.137 -11.762 1.00 0.00 89 ARG A CA 1
ATOM 1392 C C . ARG A 1 89 ? 2.253 8.026 -11.694 1.00 0.00 89 ARG A C 1
ATOM 1393 O O . ARG A 1 89 ? 3.291 7.681 -12.256 1.00 0.00 89 ARG A O 1
ATOM 1414 N N . ASN A 1 90 ? 2.139 9.166 -10.993 1.00 0.00 90 ASN A N 1
ATOM 1415 C CA . ASN A 1 90 ? 3.253 10.109 -10.833 1.00 0.00 90 ASN A CA 1
ATOM 1416 C C . ASN A 1 90 ? 4.409 9.463 -10.065 1.00 0.00 90 ASN A C 1
ATOM 1417 O O . ASN A 1 90 ? 4.577 9.682 -8.864 1.00 0.00 90 ASN A O 1
ATOM 1428 N N . TYR A 1 91 ? 5.197 8.665 -10.779 1.00 0.00 91 TYR A N 1
ATOM 1429 C CA . TYR A 1 91 ? 6.344 7.957 -10.209 1.00 0.00 91 TYR A CA 1
ATOM 1430 C C . TYR A 1 91 ? 7.339 8.897 -9.508 1.00 0.00 91 TYR A C 1
ATOM 1431 O O . TYR A 1 91 ? 8.189 8.436 -8.743 1.00 0.00 91 TYR A O 1
ATOM 1449 N N . LEU A 1 92 ? 7.225 10.209 -9.746 1.00 0.00 92 LEU A N 1
ATOM 1450 C CA . LEU A 1 92 ? 8.112 11.179 -9.108 1.00 0.00 92 LEU A CA 1
ATOM 1451 C C . LEU A 1 92 ? 7.842 11.223 -7.606 1.00 0.00 92 LEU A C 1
ATOM 1452 O O . LEU A 1 92 ? 8.739 10.990 -6.794 1.00 0.00 92 LEU A O 1
ATOM 1468 N N . GLN A 1 93 ? 6.587 11.511 -7.253 1.00 0.00 93 GLN A N 1
ATOM 1469 C CA . GLN A 1 93 ? 6.165 11.577 -5.856 1.00 0.00 93 GLN A CA 1
ATOM 1470 C C . GLN A 1 93 ? 6.051 10.178 -5.258 1.00 0.00 93 GLN A C 1
ATOM 1471 O O . GLN A 1 93 ? 6.544 9.930 -4.157 1.00 0.00 93 GLN A O 1
ATOM 1485 N N . VAL A 1 94 ? 5.415 9.258 -5.993 1.00 0.00 94 VAL A N 1
ATOM 1486 C CA . VAL A 1 94 ? 5.266 7.880 -5.517 1.00 0.00 94 VAL A CA 1
ATOM 1487 C C . VAL A 1 94 ? 6.645 7.300 -5.192 1.00 0.00 94 VAL A C 1
ATOM 1488 O O . VAL A 1 94 ? 6.839 6.656 -4.153 1.00 0.00 94 VAL A O 1
ATOM 1501 N N . GLY A 1 95 ? 7.612 7.571 -6.076 1.00 0.00 95 GLY A N 1
ATOM 1502 C CA . GLY A 1 95 ? 8.967 7.109 -5.856 1.00 0.00 95 GLY A CA 1
ATOM 1503 C C . GLY A 1 95 ? 9.549 7.717 -4.605 1.00 0.00 95 GLY A C 1
ATOM 1504 O O . GLY A 1 95 ? 10.067 7.000 -3.760 1.00 0.00 95 GLY A O 1
ATOM 1508 N N . PHE A 1 96 ? 9.432 9.046 -4.477 1.00 0.00 96 PHE A N 1
ATOM 1509 C CA . PHE A 1 96 ? 9.921 9.757 -3.295 1.00 0.00 96 PHE A CA 1
ATOM 1510 C C . PHE A 1 96 ? 9.536 8.985 -2.036 1.00 0.00 96 PHE A C 1
ATOM 1511 O O . PHE A 1 96 ? 10.347 8.805 -1.131 1.00 0.00 96 PHE A O 1
ATOM 1528 N N . TYR A 1 97 ? 8.290 8.517 -2.003 1.00 0.00 97 TYR A N 1
ATOM 1529 C CA . TYR A 1 97 ? 7.790 7.751 -0.873 1.00 0.00 97 TYR A CA 1
ATOM 1530 C C . TYR A 1 97 ? 8.590 6.469 -0.689 1.00 0.00 97 TYR A C 1
ATOM 1531 O O . TYR A 1 97 ? 9.042 6.172 0.407 1.00 0.00 97 TYR A O 1
ATOM 1549 N N . THR A 1 98 ? 8.751 5.704 -1.765 1.00 0.00 98 THR A N 1
ATOM 1550 C CA . THR A 1 98 ? 9.481 4.436 -1.693 1.00 0.00 98 THR A CA 1
ATOM 1551 C C . THR A 1 98 ? 11.015 4.602 -1.657 1.00 0.00 98 THR A C 1
ATOM 1552 O O . THR A 1 98 ? 11.713 3.686 -1.220 1.00 0.00 98 THR A O 1
ATOM 1563 N N . GLU A 1 99 ? 11.546 5.735 -2.143 1.00 0.00 99 GLU A N 1
ATOM 1564 C CA . GLU A 1 99 ? 13.005 5.941 -2.181 1.00 0.00 99 GLU A CA 1
ATOM 1565 C C . GLU A 1 99 ? 13.562 6.736 -1.000 1.00 0.00 99 GLU A C 1
ATOM 1566 O O . GLU A 1 99 ? 14.619 6.385 -0.486 1.00 0.00 99 GLU A O 1
ATOM 1578 N N . VAL A 1 100 ? 12.896 7.819 -0.593 1.00 0.00 100 VAL A N 1
ATOM 1579 C CA . VAL A 1 100 ? 13.393 8.639 0.520 1.00 0.00 100 VAL A CA 1
ATOM 1580 C C . VAL A 1 100 ? 12.546 8.497 1.791 1.00 0.00 100 VAL A C 1
ATOM 1581 O O . VAL A 1 100 ? 13.080 8.479 2.900 1.00 0.00 100 VAL A O 1
ATOM 1594 N N . LEU A 1 101 ? 11.230 8.432 1.620 1.00 0.00 101 LEU A N 1
ATOM 1595 C CA . LEU A 1 101 ? 10.294 8.332 2.744 1.00 0.00 101 LEU A CA 1
ATOM 1596 C C . LEU A 1 101 ? 10.354 6.976 3.460 1.00 0.00 101 LEU A C 1
ATOM 1597 O O . LEU A 1 101 ? 10.595 6.915 4.660 1.00 0.00 101 LEU A O 1
ATOM 1613 N N . PHE A 1 102 ? 10.078 5.907 2.717 1.00 0.00 102 PHE A N 1
ATOM 1614 C CA . PHE A 1 102 ? 10.034 4.540 3.254 1.00 0.00 102 PHE A CA 1
ATOM 1615 C C . PHE A 1 102 ? 11.382 4.003 3.792 1.00 0.00 102 PHE A C 1
ATOM 1616 O O . PHE A 1 102 ? 11.389 3.186 4.704 1.00 0.00 102 PHE A O 1
ATOM 1633 N N . PRO A 1 103 ? 12.535 4.408 3.230 1.00 0.00 103 PRO A N 1
ATOM 1634 C CA . PRO A 1 103 ? 13.862 3.924 3.668 1.00 0.00 103 PRO A CA 1
ATOM 1635 C C . PRO A 1 103 ? 14.023 3.781 5.187 1.00 0.00 103 PRO A C 1
ATOM 1636 O O . PRO A 1 103 ? 14.732 2.888 5.653 1.00 0.00 103 PRO A O 1
ATOM 1647 N N . GLN A 1 104 ? 13.378 4.668 5.947 1.00 0.00 104 GLN A N 1
ATOM 1648 C CA . GLN A 1 104 ? 13.462 4.647 7.421 1.00 0.00 104 GLN A CA 1
ATOM 1649 C C . GLN A 1 104 ? 13.270 3.241 7.990 1.00 0.00 104 GLN A C 1
ATOM 1650 O O . GLN A 1 104 ? 13.891 2.884 8.991 1.00 0.00 104 GLN A O 1
ATOM 1664 N N . LYS A 1 105 ? 12.390 2.456 7.366 1.00 0.00 105 LYS A N 1
ATOM 1665 C CA . LYS A 1 105 ? 12.104 1.103 7.839 1.00 0.00 105 LYS A CA 1
ATOM 1666 C C . LYS A 1 105 ? 12.461 0.021 6.807 1.00 0.00 105 LYS A C 1
ATOM 1667 O O . LYS A 1 105 ? 12.122 -1.147 7.008 1.00 0.00 105 LYS A O 1
ATOM 1686 N N . ASN A 1 106 ? 13.132 0.399 5.705 1.00 0.00 106 ASN A N 1
ATOM 1687 C CA . ASN A 1 106 ? 13.500 -0.565 4.661 1.00 0.00 106 ASN A CA 1
ATOM 1688 C C . ASN A 1 106 ? 12.234 -1.216 4.110 1.00 0.00 106 ASN A C 1
ATOM 1689 O O . ASN A 1 106 ? 11.765 -2.235 4.620 1.00 0.00 106 ASN A O 1
ATOM 1700 N N . VAL A 1 107 ? 11.655 -0.565 3.107 1.00 0.00 107 VAL A N 1
ATOM 1701 C CA . VAL A 1 107 ? 10.396 -0.999 2.512 1.00 0.00 107 VAL A CA 1
ATOM 1702 C C . VAL A 1 107 ? 10.524 -1.790 1.219 1.00 0.00 107 VAL A C 1
ATOM 1703 O O . VAL A 1 107 ? 11.416 -1.565 0.399 1.00 0.00 107 VAL A O 1
ATOM 1716 N N . ARG A 1 108 ? 9.553 -2.675 1.040 1.00 0.00 108 ARG A N 1
ATOM 1717 C CA . ARG A 1 108 ? 9.427 -3.482 -0.150 1.00 0.00 108 ARG A CA 1
ATOM 1718 C C . ARG A 1 108 ? 8.040 -3.235 -0.717 1.00 0.00 108 ARG A C 1
ATOM 1719 O O . ARG A 1 108 ? 7.058 -3.842 -0.287 1.00 0.00 108 ARG A O 1
ATOM 1740 N N . PHE A 1 109 ? 7.958 -2.298 -1.651 1.00 0.00 109 PHE A N 1
ATOM 1741 C CA . PHE A 1 109 ? 6.680 -1.927 -2.232 1.00 0.00 109 PHE A CA 1
ATOM 1742 C C . PHE A 1 109 ? 6.250 -2.930 -3.295 1.00 0.00 109 PHE A C 1
ATOM 1743 O O . PHE A 1 109 ? 7.074 -3.428 -4.064 1.00 0.00 109 PHE A O 1
ATOM 1760 N N . LEU A 1 110 ? 4.955 -3.228 -3.324 1.00 0.00 110 LEU A N 1
ATOM 1761 C CA . LEU A 1 110 ? 4.414 -4.178 -4.282 1.00 0.00 110 LEU A CA 1
ATOM 1762 C C . LEU A 1 110 ? 3.215 -3.599 -5.018 1.00 0.00 110 LEU A C 1
ATOM 1763 O O . LEU A 1 110 ? 2.257 -3.120 -4.408 1.00 0.00 110 LEU A O 1
ATOM 1779 N N . ALA A 1 111 ? 3.280 -3.686 -6.336 1.00 0.00 111 ALA A N 1
ATOM 1780 C CA . ALA A 1 111 ? 2.213 -3.224 -7.208 1.00 0.00 111 ALA A CA 1
ATOM 1781 C C . ALA A 1 111 ? 1.793 -4.388 -8.089 1.00 0.00 111 ALA A C 1
ATOM 1782 O O . ALA A 1 111 ? 2.483 -4.735 -9.046 1.00 0.00 111 ALA A O 1
ATOM 1789 N N . ILE A 1 112 ? 0.703 -5.038 -7.714 1.00 0.00 112 ILE A N 1
ATOM 1790 C CA . ILE A 1 112 ? 0.239 -6.228 -8.428 1.00 0.00 112 ILE A CA 1
ATOM 1791 C C . ILE A 1 112 ? -0.098 -5.995 -9.914 1.00 0.00 112 ILE A C 1
ATOM 1792 O O . ILE A 1 112 ? 0.311 -6.787 -10.762 1.00 0.00 112 ILE A O 1
ATOM 1808 N N . ASN A 1 113 ? -0.862 -4.949 -10.228 1.00 0.00 113 ASN A N 1
ATOM 1809 C CA . ASN A 1 113 ? -1.265 -4.686 -11.618 1.00 0.00 113 ASN A CA 1
ATOM 1810 C C . ASN A 1 113 ? -0.344 -3.695 -12.341 1.00 0.00 113 ASN A C 1
ATOM 1811 O O . ASN A 1 113 ? -0.812 -2.908 -13.164 1.00 0.00 113 ASN A O 1
ATOM 1822 N N . ASN A 1 114 ? 0.959 -3.744 -12.053 1.00 0.00 114 ASN A N 1
ATOM 1823 C CA . ASN A 1 114 ? 1.926 -2.851 -12.706 1.00 0.00 114 ASN A CA 1
ATOM 1824 C C . ASN A 1 114 ? 3.325 -3.023 -12.119 1.00 0.00 114 ASN A C 1
ATOM 1825 O O . ASN A 1 114 ? 3.477 -3.277 -10.925 1.00 0.00 114 ASN A O 1
ATOM 1836 N N . SER A 1 115 ? 4.349 -2.871 -12.963 1.00 0.00 115 SER A N 1
ATOM 1837 C CA . SER A 1 115 ? 5.735 -3.001 -12.515 1.00 0.00 115 SER A CA 1
ATOM 1838 C C . SER A 1 115 ? 6.080 -1.898 -11.517 1.00 0.00 115 SER A C 1
ATOM 1839 O O . SER A 1 115 ? 6.203 -0.729 -11.885 1.00 0.00 115 SER A O 1
ATOM 1847 N N . ILE A 1 116 ? 6.215 -2.282 -10.248 1.00 0.00 116 ILE A N 1
ATOM 1848 C CA . ILE A 1 116 ? 6.525 -1.339 -9.177 1.00 0.00 116 ILE A CA 1
ATOM 1849 C C . ILE A 1 116 ? 7.878 -0.649 -9.386 1.00 0.00 116 ILE A C 1
ATOM 1850 O O . ILE A 1 116 ? 7.972 0.575 -9.307 1.00 0.00 116 ILE A O 1
ATOM 1866 N N . ASP A 1 117 ? 8.920 -1.435 -9.646 1.00 0.00 117 ASP A N 1
ATOM 1867 C CA . ASP A 1 117 ? 10.259 -0.887 -9.854 1.00 0.00 117 ASP A CA 1
ATOM 1868 C C . ASP A 1 117 ? 11.222 -1.953 -10.388 1.00 0.00 117 ASP A C 1
ATOM 1869 O O . ASP A 1 117 ? 12.424 -1.900 -10.119 1.00 0.00 117 ASP A O 1
ATOM 1878 N N . SER A 1 118 ? 10.696 -2.921 -11.142 1.00 0.00 118 SER A N 1
ATOM 1879 C CA . SER A 1 118 ? 11.523 -3.985 -11.697 1.00 0.00 118 SER A CA 1
ATOM 1880 C C . SER A 1 118 ? 12.099 -3.574 -13.058 1.00 0.00 118 SER A C 1
ATOM 1881 O O . SER A 1 118 ? 12.128 -2.388 -13.389 1.00 0.00 118 SER A O 1
ATOM 1889 N N . ASN A 1 119 ? 12.559 -4.554 -13.840 1.00 0.00 119 ASN A N 1
ATOM 1890 C CA . ASN A 1 119 ? 13.132 -4.281 -15.158 1.00 0.00 119 ASN A CA 1
ATOM 1891 C C . ASN A 1 119 ? 12.317 -4.947 -16.259 1.00 0.00 119 ASN A C 1
ATOM 1892 O O . ASN A 1 119 ? 11.790 -4.275 -17.147 1.00 0.00 119 ASN A O 1
ATOM 1903 N N . ASN A 1 120 ? 12.225 -6.271 -16.193 1.00 0.00 120 ASN A N 1
ATOM 1904 C CA . ASN A 1 120 ? 11.479 -7.042 -17.182 1.00 0.00 120 ASN A CA 1
ATOM 1905 C C . ASN A 1 120 ? 9.975 -6.818 -17.027 1.00 0.00 120 ASN A C 1
ATOM 1906 O O . ASN A 1 120 ? 9.400 -7.308 -16.032 1.00 0.00 120 ASN A O 1
ATOM 1918 N N . GLY A 1 1 ? 4.321 -3.748 23.204 1.00 0.00 1 GLY A N 2
ATOM 1919 C CA . GLY A 1 1 ? 3.645 -2.640 22.474 1.00 0.00 1 GLY A CA 2
ATOM 1920 C C . GLY A 1 1 ? 4.397 -1.325 22.578 1.00 0.00 1 GLY A C 2
ATOM 1921 O O . GLY A 1 1 ? 3.853 -0.331 23.064 1.00 0.00 1 GLY A O 2
ATOM 1927 N N . SER A 1 2 ? 5.650 -1.320 22.119 1.00 0.00 2 SER A N 2
ATOM 1928 C CA . SER A 1 2 ? 6.485 -0.122 22.158 1.00 0.00 2 SER A CA 2
ATOM 1929 C C . SER A 1 2 ? 7.644 -0.234 21.165 1.00 0.00 2 SER A C 2
ATOM 1930 O O . SER A 1 2 ? 7.583 0.323 20.070 1.00 0.00 2 SER A O 2
ATOM 1938 N N . ARG A 1 3 ? 8.696 -0.958 21.557 1.00 0.00 3 ARG A N 2
ATOM 1939 C CA . ARG A 1 3 ? 9.872 -1.145 20.707 1.00 0.00 3 ARG A CA 2
ATOM 1940 C C . ARG A 1 3 ? 9.879 -2.539 20.071 1.00 0.00 3 ARG A C 2
ATOM 1941 O O . ARG A 1 3 ? 8.988 -3.350 20.326 1.00 0.00 3 ARG A O 2
ATOM 1962 N N . THR A 1 4 ? 10.904 -2.802 19.249 1.00 0.00 4 THR A N 2
ATOM 1963 C CA . THR A 1 4 ? 11.076 -4.093 18.565 1.00 0.00 4 THR A CA 2
ATOM 1964 C C . THR A 1 4 ? 10.015 -4.322 17.482 1.00 0.00 4 THR A C 2
ATOM 1965 O O . THR A 1 4 ? 8.830 -4.052 17.686 1.00 0.00 4 THR A O 2
ATOM 1976 N N . SER A 1 5 ? 10.466 -4.840 16.332 1.00 0.00 5 SER A N 2
ATOM 1977 C CA . SER A 1 5 ? 9.595 -5.140 15.192 1.00 0.00 5 SER A CA 2
ATOM 1978 C C . SER A 1 5 ? 9.003 -3.883 14.555 1.00 0.00 5 SER A C 2
ATOM 1979 O O . SER A 1 5 ? 8.639 -2.925 15.238 1.00 0.00 5 SER A O 2
ATOM 1987 N N . ARG A 1 6 ? 8.893 -3.926 13.230 1.00 0.00 6 ARG A N 2
ATOM 1988 C CA . ARG A 1 6 ? 8.326 -2.832 12.443 1.00 0.00 6 ARG A CA 2
ATOM 1989 C C . ARG A 1 6 ? 6.961 -3.250 11.909 1.00 0.00 6 ARG A C 2
ATOM 1990 O O . ARG A 1 6 ? 6.205 -3.911 12.620 1.00 0.00 6 ARG A O 2
ATOM 2011 N N . ILE A 1 7 ? 6.626 -2.872 10.667 1.00 0.00 7 ILE A N 2
ATOM 2012 C CA . ILE A 1 7 ? 5.333 -3.245 10.117 1.00 0.00 7 ILE A CA 2
ATOM 2013 C C . ILE A 1 7 ? 5.326 -3.369 8.590 1.00 0.00 7 ILE A C 2
ATOM 2014 O O . ILE A 1 7 ? 6.167 -2.800 7.903 1.00 0.00 7 ILE A O 2
ATOM 2030 N N . THR A 1 8 ? 4.326 -4.089 8.080 1.00 0.00 8 THR A N 2
ATOM 2031 C CA . THR A 1 8 ? 4.130 -4.268 6.641 1.00 0.00 8 THR A CA 2
ATOM 2032 C C . THR A 1 8 ? 2.945 -3.405 6.230 1.00 0.00 8 THR A C 2
ATOM 2033 O O . THR A 1 8 ? 1.956 -3.340 6.965 1.00 0.00 8 THR A O 2
ATOM 2044 N N . ALA A 1 9 ? 3.027 -2.714 5.092 1.00 0.00 9 ALA A N 2
ATOM 2045 C CA . ALA A 1 9 ? 1.922 -1.853 4.702 1.00 0.00 9 ALA A CA 2
ATOM 2046 C C . ALA A 1 9 ? 1.114 -2.401 3.549 1.00 0.00 9 ALA A C 2
ATOM 2047 O O . ALA A 1 9 ? 1.580 -2.473 2.420 1.00 0.00 9 ALA A O 2
ATOM 2054 N N . LEU A 1 10 ? -0.125 -2.745 3.855 1.00 0.00 10 LEU A N 2
ATOM 2055 C CA . LEU A 1 10 ? -1.059 -3.244 2.868 1.00 0.00 10 LEU A CA 2
ATOM 2056 C C . LEU A 1 10 ? -2.104 -2.161 2.626 1.00 0.00 10 LEU A C 2
ATOM 2057 O O . LEU A 1 10 ? -2.994 -1.966 3.446 1.00 0.00 10 LEU A O 2
ATOM 2073 N N . TYR A 1 11 ? -1.971 -1.439 1.515 1.00 0.00 11 TYR A N 2
ATOM 2074 C CA . TYR A 1 11 ? -2.892 -0.347 1.196 1.00 0.00 11 TYR A CA 2
ATOM 2075 C C . TYR A 1 11 ? -3.660 -0.647 -0.087 1.00 0.00 11 TYR A C 2
ATOM 2076 O O . TYR A 1 11 ? -3.074 -1.106 -1.070 1.00 0.00 11 TYR A O 2
ATOM 2094 N N . GLU A 1 12 ? -4.985 -0.432 -0.066 1.00 0.00 12 GLU A N 2
ATOM 2095 C CA . GLU A 1 12 ? -5.807 -0.740 -1.240 1.00 0.00 12 GLU A CA 2
ATOM 2096 C C . GLU A 1 12 ? -7.070 0.115 -1.335 1.00 0.00 12 GLU A C 2
ATOM 2097 O O . GLU A 1 12 ? -7.327 0.976 -0.491 1.00 0.00 12 GLU A O 2
ATOM 2109 N N . ARG A 1 13 ? -7.862 -0.162 -2.381 1.00 0.00 13 ARG A N 2
ATOM 2110 C CA . ARG A 1 13 ? -9.120 0.539 -2.622 1.00 0.00 13 ARG A CA 2
ATOM 2111 C C . ARG A 1 13 ? -10.061 -0.284 -3.516 1.00 0.00 13 ARG A C 2
ATOM 2112 O O . ARG A 1 13 ? -9.614 -1.084 -4.339 1.00 0.00 13 ARG A O 2
ATOM 2133 N N . LEU A 1 14 ? -11.367 -0.044 -3.361 1.00 0.00 14 LEU A N 2
ATOM 2134 C CA . LEU A 1 14 ? -12.394 -0.713 -4.160 1.00 0.00 14 LEU A CA 2
ATOM 2135 C C . LEU A 1 14 ? -13.666 0.146 -4.197 1.00 0.00 14 LEU A C 2
ATOM 2136 O O . LEU A 1 14 ? -14.188 0.537 -3.151 1.00 0.00 14 LEU A O 2
ATOM 2152 N N . SER A 1 15 ? -14.156 0.440 -5.407 1.00 0.00 15 SER A N 2
ATOM 2153 C CA . SER A 1 15 ? -15.361 1.253 -5.575 1.00 0.00 15 SER A CA 2
ATOM 2154 C C . SER A 1 15 ? -16.524 0.428 -6.127 1.00 0.00 15 SER A C 2
ATOM 2155 O O . SER A 1 15 ? -16.365 -0.331 -7.085 1.00 0.00 15 SER A O 2
ATOM 2163 N N . ARG A 1 16 ? -17.693 0.593 -5.506 1.00 0.00 16 ARG A N 2
ATOM 2164 C CA . ARG A 1 16 ? -18.910 -0.118 -5.906 1.00 0.00 16 ARG A CA 2
ATOM 2165 C C . ARG A 1 16 ? -19.593 0.531 -7.119 1.00 0.00 16 ARG A C 2
ATOM 2166 O O . ARG A 1 16 ? -20.535 -0.035 -7.674 1.00 0.00 16 ARG A O 2
ATOM 2187 N N . ASP A 1 17 ? -19.136 1.722 -7.511 1.00 0.00 17 ASP A N 2
ATOM 2188 C CA . ASP A 1 17 ? -19.732 2.445 -8.643 1.00 0.00 17 ASP A CA 2
ATOM 2189 C C . ASP A 1 17 ? -19.192 1.970 -9.991 1.00 0.00 17 ASP A C 2
ATOM 2190 O O . ASP A 1 17 ? -19.840 2.156 -11.023 1.00 0.00 17 ASP A O 2
ATOM 2199 N N . ASP A 1 18 ? -18.006 1.375 -9.979 1.00 0.00 18 ASP A N 2
ATOM 2200 C CA . ASP A 1 18 ? -17.373 0.892 -11.208 1.00 0.00 18 ASP A CA 2
ATOM 2201 C C . ASP A 1 18 ? -18.144 -0.275 -11.825 1.00 0.00 18 ASP A C 2
ATOM 2202 O O . ASP A 1 18 ? -18.921 -0.949 -11.147 1.00 0.00 18 ASP A O 2
ATOM 2211 N N . ASP A 1 19 ? -17.900 -0.518 -13.115 1.00 0.00 19 ASP A N 2
ATOM 2212 C CA . ASP A 1 19 ? -18.546 -1.617 -13.831 1.00 0.00 19 ASP A CA 2
ATOM 2213 C C . ASP A 1 19 ? -18.031 -2.971 -13.333 1.00 0.00 19 ASP A C 2
ATOM 2214 O O . ASP A 1 19 ? -18.679 -4.002 -13.524 1.00 0.00 19 ASP A O 2
ATOM 2223 N N . LEU A 1 20 ? -16.865 -2.949 -12.688 1.00 0.00 20 LEU A N 2
ATOM 2224 C CA . LEU A 1 20 ? -16.242 -4.157 -12.145 1.00 0.00 20 LEU A CA 2
ATOM 2225 C C . LEU A 1 20 ? -17.047 -4.699 -10.965 1.00 0.00 20 LEU A C 2
ATOM 2226 O O . LEU A 1 20 ? -17.562 -3.931 -10.152 1.00 0.00 20 LEU A O 2
ATOM 2242 N N . THR A 1 21 ? -17.156 -6.025 -10.875 1.00 0.00 21 THR A N 2
ATOM 2243 C CA . THR A 1 21 ? -17.905 -6.657 -9.789 1.00 0.00 21 THR A CA 2
ATOM 2244 C C . THR A 1 21 ? -17.466 -8.107 -9.578 1.00 0.00 21 THR A C 2
ATOM 2245 O O . THR A 1 21 ? -17.565 -8.936 -10.486 1.00 0.00 21 THR A O 2
ATOM 2256 N N . GLY A 1 22 ? -16.978 -8.400 -8.370 1.00 0.00 22 GLY A N 2
ATOM 2257 C CA . GLY A 1 22 ? -16.522 -9.742 -8.039 1.00 0.00 22 GLY A CA 2
ATOM 2258 C C . GLY A 1 22 ? -15.593 -9.757 -6.834 1.00 0.00 22 GLY A C 2
ATOM 2259 O O . GLY A 1 22 ? -15.661 -8.863 -5.987 1.00 0.00 22 GLY A O 2
ATOM 2263 N N . GLU A 1 23 ? -14.721 -10.768 -6.757 1.00 0.00 23 GLU A N 2
ATOM 2264 C CA . GLU A 1 23 ? -13.770 -10.883 -5.645 1.00 0.00 23 GLU A CA 2
ATOM 2265 C C . GLU A 1 23 ? -12.867 -9.654 -5.575 1.00 0.00 23 GLU A C 2
ATOM 2266 O O . GLU A 1 23 ? -12.623 -9.115 -4.499 1.00 0.00 23 GLU A O 2
ATOM 2278 N N . SER A 1 24 ? -12.372 -9.217 -6.730 1.00 0.00 24 SER A N 2
ATOM 2279 C CA . SER A 1 24 ? -11.493 -8.053 -6.803 1.00 0.00 24 SER A CA 2
ATOM 2280 C C . SER A 1 24 ? -12.249 -6.737 -6.581 1.00 0.00 24 SER A C 2
ATOM 2281 O O . SER A 1 24 ? -11.674 -5.661 -6.751 1.00 0.00 24 SER A O 2
ATOM 2289 N N . ASN A 1 25 ? -13.540 -6.812 -6.226 1.00 0.00 25 ASN A N 2
ATOM 2290 C CA . ASN A 1 25 ? -14.333 -5.604 -6.025 1.00 0.00 25 ASN A CA 2
ATOM 2291 C C . ASN A 1 25 ? -15.303 -5.722 -4.836 1.00 0.00 25 ASN A C 2
ATOM 2292 O O . ASN A 1 25 ? -16.513 -5.856 -5.035 1.00 0.00 25 ASN A O 2
ATOM 2303 N N . SER A 1 26 ? -14.775 -5.651 -3.599 1.00 0.00 26 SER A N 2
ATOM 2304 C CA . SER A 1 26 ? -15.623 -5.735 -2.399 1.00 0.00 26 SER A CA 2
ATOM 2305 C C . SER A 1 26 ? -14.921 -5.253 -1.111 1.00 0.00 26 SER A C 2
ATOM 2306 O O . SER A 1 26 ? -15.311 -5.658 -0.015 1.00 0.00 26 SER A O 2
ATOM 2314 N N . ILE A 1 27 ? -13.893 -4.409 -1.241 1.00 0.00 27 ILE A N 2
ATOM 2315 C CA . ILE A 1 27 ? -13.135 -3.896 -0.084 1.00 0.00 27 ILE A CA 2
ATOM 2316 C C . ILE A 1 27 ? -12.473 -5.053 0.677 1.00 0.00 27 ILE A C 2
ATOM 2317 O O . ILE A 1 27 ? -11.296 -5.346 0.466 1.00 0.00 27 ILE A O 2
ATOM 2333 N N . THR A 1 28 ? -13.246 -5.708 1.555 1.00 0.00 28 THR A N 2
ATOM 2334 C CA . THR A 1 28 ? -12.755 -6.835 2.348 1.00 0.00 28 THR A CA 2
ATOM 2335 C C . THR A 1 28 ? -12.160 -7.917 1.448 1.00 0.00 28 THR A C 2
ATOM 2336 O O . THR A 1 28 ? -11.155 -8.534 1.797 1.00 0.00 28 THR A O 2
ATOM 2347 N N . ASN A 1 29 ? -12.778 -8.138 0.288 1.00 0.00 29 ASN A N 2
ATOM 2348 C CA . ASN A 1 29 ? -12.292 -9.142 -0.648 1.00 0.00 29 ASN A CA 2
ATOM 2349 C C . ASN A 1 29 ? -10.899 -8.779 -1.161 1.00 0.00 29 ASN A C 2
ATOM 2350 O O . ASN A 1 29 ? -9.991 -9.616 -1.126 1.00 0.00 29 ASN A O 2
ATOM 2361 N N . GLN A 1 30 ? -10.709 -7.527 -1.613 1.00 0.00 30 GLN A N 2
ATOM 2362 C CA . GLN A 1 30 ? -9.395 -7.104 -2.089 1.00 0.00 30 GLN A CA 2
ATOM 2363 C C . GLN A 1 30 ? -8.376 -7.229 -0.950 1.00 0.00 30 GLN A C 2
ATOM 2364 O O . GLN A 1 30 ? -7.213 -7.588 -1.181 1.00 0.00 30 GLN A O 2
ATOM 2378 N N . LYS A 1 31 ? -8.837 -6.977 0.287 1.00 0.00 31 LYS A N 2
ATOM 2379 C CA . LYS A 1 31 ? -7.989 -7.107 1.467 1.00 0.00 31 LYS A CA 2
ATOM 2380 C C . LYS A 1 31 ? -7.368 -8.498 1.480 1.00 0.00 31 LYS A C 2
ATOM 2381 O O . LYS A 1 31 ? -6.147 -8.647 1.485 1.00 0.00 31 LYS A O 2
ATOM 2400 N N . LYS A 1 32 ? -8.235 -9.513 1.440 1.00 0.00 32 LYS A N 2
ATOM 2401 C CA . LYS A 1 32 ? -7.806 -10.910 1.403 1.00 0.00 32 LYS A CA 2
ATOM 2402 C C . LYS A 1 32 ? -6.797 -11.134 0.275 1.00 0.00 32 LYS A C 2
ATOM 2403 O O . LYS A 1 32 ? -5.865 -11.921 0.421 1.00 0.00 32 LYS A O 2
ATOM 2422 N N . TYR A 1 33 ? -6.992 -10.434 -0.851 1.00 0.00 33 TYR A N 2
ATOM 2423 C CA . TYR A 1 33 ? -6.094 -10.555 -2.004 1.00 0.00 33 TYR A CA 2
ATOM 2424 C C . TYR A 1 33 ? -4.643 -10.291 -1.602 1.00 0.00 33 TYR A C 2
ATOM 2425 O O . TYR A 1 33 ? -3.801 -11.201 -1.629 1.00 0.00 33 TYR A O 2
ATOM 2443 N N . LEU A 1 34 ? -4.353 -9.046 -1.209 1.00 0.00 34 LEU A N 2
ATOM 2444 C CA . LEU A 1 34 ? -3.002 -8.691 -0.792 1.00 0.00 34 LEU A CA 2
ATOM 2445 C C . LEU A 1 34 ? -2.566 -9.585 0.363 1.00 0.00 34 LEU A C 2
ATOM 2446 O O . LEU A 1 34 ? -1.396 -9.949 0.468 1.00 0.00 34 LEU A O 2
ATOM 2462 N N . GLU A 1 35 ? -3.529 -9.952 1.218 1.00 0.00 35 GLU A N 2
ATOM 2463 C CA . GLU A 1 35 ? -3.257 -10.828 2.351 1.00 0.00 35 GLU A CA 2
ATOM 2464 C C . GLU A 1 35 ? -2.676 -12.145 1.848 1.00 0.00 35 GLU A C 2
ATOM 2465 O O . GLU A 1 35 ? -1.663 -12.622 2.356 1.00 0.00 35 GLU A O 2
ATOM 2477 N N . ASP A 1 36 ? -3.319 -12.701 0.817 1.00 0.00 36 ASP A N 2
ATOM 2478 C CA . ASP A 1 36 ? -2.880 -13.944 0.190 1.00 0.00 36 ASP A CA 2
ATOM 2479 C C . ASP A 1 36 ? -1.446 -13.805 -0.321 1.00 0.00 36 ASP A C 2
ATOM 2480 O O . ASP A 1 36 ? -0.672 -14.767 -0.312 1.00 0.00 36 ASP A O 2
ATOM 2489 N N . TYR A 1 37 ? -1.094 -12.589 -0.744 1.00 0.00 37 TYR A N 2
ATOM 2490 C CA . TYR A 1 37 ? 0.249 -12.304 -1.238 1.00 0.00 37 TYR A CA 2
ATOM 2491 C C . TYR A 1 37 ? 1.230 -12.195 -0.079 1.00 0.00 37 TYR A C 2
ATOM 2492 O O . TYR A 1 37 ? 2.196 -12.949 -0.003 1.00 0.00 37 TYR A O 2
ATOM 2510 N N . ALA A 1 38 ? 0.976 -11.233 0.808 1.00 0.00 38 ALA A N 2
ATOM 2511 C CA . ALA A 1 38 ? 1.827 -10.992 1.962 1.00 0.00 38 ALA A CA 2
ATOM 2512 C C . ALA A 1 38 ? 2.203 -12.289 2.677 1.00 0.00 38 ALA A C 2
ATOM 2513 O O . ALA A 1 38 ? 3.312 -12.408 3.195 1.00 0.00 38 ALA A O 2
ATOM 2520 N N . ARG A 1 39 ? 1.291 -13.269 2.685 1.00 0.00 39 ARG A N 2
ATOM 2521 C CA . ARG A 1 39 ? 1.579 -14.556 3.326 1.00 0.00 39 ARG A CA 2
ATOM 2522 C C . ARG A 1 39 ? 2.430 -15.420 2.408 1.00 0.00 39 ARG A C 2
ATOM 2523 O O . ARG A 1 39 ? 3.449 -15.964 2.835 1.00 0.00 39 ARG A O 2
ATOM 2544 N N . ARG A 1 40 ? 2.034 -15.512 1.134 1.00 0.00 40 ARG A N 2
ATOM 2545 C CA . ARG A 1 40 ? 2.801 -16.276 0.153 1.00 0.00 40 ARG A CA 2
ATOM 2546 C C . ARG A 1 40 ? 4.224 -15.711 0.047 1.00 0.00 40 ARG A C 2
ATOM 2547 O O . ARG A 1 40 ? 5.152 -16.405 -0.368 1.00 0.00 40 ARG A O 2
ATOM 2568 N N . ASN A 1 41 ? 4.374 -14.440 0.439 1.00 0.00 41 ASN A N 2
ATOM 2569 C CA . ASN A 1 41 ? 5.662 -13.752 0.404 1.00 0.00 41 ASN A CA 2
ATOM 2570 C C . ASN A 1 41 ? 6.391 -13.858 1.748 1.00 0.00 41 ASN A C 2
ATOM 2571 O O . ASN A 1 41 ? 7.622 -13.883 1.790 1.00 0.00 41 ASN A O 2
ATOM 2582 N N . GLY A 1 42 ? 5.625 -13.931 2.839 1.00 0.00 42 GLY A N 2
ATOM 2583 C CA . GLY A 1 42 ? 6.213 -14.048 4.168 1.00 0.00 42 GLY A CA 2
ATOM 2584 C C . GLY A 1 42 ? 6.454 -12.705 4.841 1.00 0.00 42 GLY A C 2
ATOM 2585 O O . GLY A 1 42 ? 7.557 -12.441 5.321 1.00 0.00 42 GLY A O 2
ATOM 2589 N N . PHE A 1 43 ? 5.427 -11.854 4.870 1.00 0.00 43 PHE A N 2
ATOM 2590 C CA . PHE A 1 43 ? 5.537 -10.529 5.482 1.00 0.00 43 PHE A CA 2
ATOM 2591 C C . PHE A 1 43 ? 4.835 -10.471 6.837 1.00 0.00 43 PHE A C 2
ATOM 2592 O O . PHE A 1 43 ? 3.773 -11.061 7.023 1.00 0.00 43 PHE A O 2
ATOM 2609 N N . GLU A 1 44 ? 5.447 -9.760 7.785 1.00 0.00 44 GLU A N 2
ATOM 2610 C CA . GLU A 1 44 ? 4.902 -9.623 9.125 1.00 0.00 44 GLU A CA 2
ATOM 2611 C C . GLU A 1 44 ? 4.185 -8.312 9.326 1.00 0.00 44 GLU A C 2
ATOM 2612 O O . GLU A 1 44 ? 4.342 -7.374 8.550 1.00 0.00 44 GLU A O 2
ATOM 2624 N N . ASN A 1 45 ? 3.439 -8.249 10.423 1.00 0.00 45 ASN A N 2
ATOM 2625 C CA . ASN A 1 45 ? 2.724 -7.044 10.799 1.00 0.00 45 ASN A CA 2
ATOM 2626 C C . ASN A 1 45 ? 1.916 -6.466 9.630 1.00 0.00 45 ASN A C 2
ATOM 2627 O O . ASN A 1 45 ? 1.746 -5.249 9.532 1.00 0.00 45 ASN A O 2
ATOM 2638 N N . ILE A 1 46 ? 1.441 -7.334 8.736 1.00 0.00 46 ILE A N 2
ATOM 2639 C CA . ILE A 1 46 ? 0.681 -6.909 7.575 1.00 0.00 46 ILE A CA 2
ATOM 2640 C C . ILE A 1 46 ? -0.549 -6.118 7.970 1.00 0.00 46 ILE A C 2
ATOM 2641 O O . ILE A 1 46 ? -1.586 -6.677 8.334 1.00 0.00 46 ILE A O 2
ATOM 2657 N N . ARG A 1 47 ? -0.410 -4.809 7.883 1.00 0.00 47 ARG A N 2
ATOM 2658 C CA . ARG A 1 47 ? -1.494 -3.893 8.214 1.00 0.00 47 ARG A CA 2
ATOM 2659 C C . ARG A 1 47 ? -2.318 -3.571 6.983 1.00 0.00 47 ARG A C 2
ATOM 2660 O O . ARG A 1 47 ? -1.776 -3.230 5.934 1.00 0.00 47 ARG A O 2
ATOM 2681 N N . HIS A 1 48 ? -3.632 -3.700 7.118 1.00 0.00 48 HIS A N 2
ATOM 2682 C CA . HIS A 1 48 ? -4.540 -3.447 6.007 1.00 0.00 48 HIS A CA 2
ATOM 2683 C C . HIS A 1 48 ? -5.150 -2.051 6.085 1.00 0.00 48 HI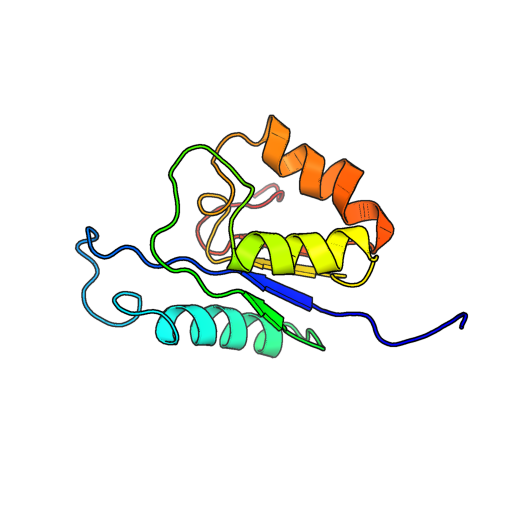S A C 2
ATOM 2684 O O . HIS A 1 48 ? -5.915 -1.740 7.000 1.00 0.00 48 HIS A O 2
ATOM 2699 N N . PHE A 1 49 ? -4.803 -1.218 5.102 1.00 0.00 49 PHE A N 2
ATOM 2700 C CA . PHE A 1 49 ? -5.302 0.148 5.023 1.00 0.00 49 PHE A CA 2
ATOM 2701 C C . PHE A 1 49 ? -6.415 0.234 3.987 1.00 0.00 49 PHE A C 2
ATOM 2702 O O . PHE A 1 49 ? -6.179 0.307 2.776 1.00 0.00 49 PHE A O 2
ATOM 2719 N N . THR A 1 50 ? -7.631 0.171 4.510 1.00 0.00 50 THR A N 2
ATOM 2720 C CA . THR A 1 50 ? -8.862 0.177 3.730 1.00 0.00 50 THR A CA 2
ATOM 2721 C C . THR A 1 50 ? -9.247 1.556 3.208 1.00 0.00 50 THR A C 2
ATOM 2722 O O . THR A 1 50 ? -8.850 2.583 3.763 1.00 0.00 50 THR A O 2
ATOM 2733 N N . ASP A 1 51 ? -10.028 1.558 2.124 1.00 0.00 51 ASP A N 2
ATOM 2734 C CA . ASP A 1 51 ? -10.478 2.793 1.503 1.00 0.00 51 ASP A CA 2
ATOM 2735 C C . ASP A 1 51 ? -11.986 2.964 1.608 1.00 0.00 51 ASP A C 2
ATOM 2736 O O . ASP A 1 51 ? -12.744 1.993 1.557 1.00 0.00 51 ASP A O 2
ATOM 2745 N N . ASP A 1 52 ? -12.410 4.212 1.726 1.00 0.00 52 ASP A N 2
ATOM 2746 C CA . ASP A 1 52 ? -13.821 4.541 1.803 1.00 0.00 52 ASP A CA 2
ATOM 2747 C C . ASP A 1 52 ? -14.011 6.002 1.414 1.00 0.00 52 ASP A C 2
ATOM 2748 O O . ASP A 1 52 ? -13.626 6.903 2.158 1.00 0.00 52 ASP A O 2
ATOM 2757 N N . GLY A 1 53 ? -14.582 6.226 0.233 1.00 0.00 53 GLY A N 2
ATOM 2758 C CA . GLY A 1 53 ? -14.786 7.584 -0.249 1.00 0.00 53 GLY A CA 2
ATOM 2759 C C . GLY A 1 53 ? -13.472 8.339 -0.402 1.00 0.00 53 GLY A C 2
ATOM 2760 O O . GLY A 1 53 ? -13.249 9.346 0.271 1.00 0.00 53 GLY A O 2
ATOM 2764 N N . PHE A 1 54 ? -12.601 7.846 -1.287 1.00 0.00 54 PHE A N 2
ATOM 2765 C CA . PHE A 1 54 ? -11.300 8.467 -1.529 1.00 0.00 54 PHE A CA 2
ATOM 2766 C C . PHE A 1 54 ? -11.386 9.461 -2.685 1.00 0.00 54 PHE A C 2
ATOM 2767 O O . PHE A 1 54 ? -11.844 9.112 -3.775 1.00 0.00 54 PHE A O 2
ATOM 2784 N N . SER A 1 55 ? -10.925 10.687 -2.453 1.00 0.00 55 SER A N 2
ATOM 2785 C CA . SER A 1 55 ? -10.929 11.716 -3.497 1.00 0.00 55 SER A CA 2
ATOM 2786 C C . SER A 1 55 ? -9.981 11.313 -4.631 1.00 0.00 55 SER A C 2
ATOM 2787 O O . SER A 1 55 ? -9.221 10.354 -4.496 1.00 0.00 55 SER A O 2
ATOM 2795 N N . GLY A 1 56 ? -10.035 12.027 -5.753 1.00 0.00 56 GLY A N 2
ATOM 2796 C CA . GLY A 1 56 ? -9.177 11.691 -6.881 1.00 0.00 56 GLY A CA 2
ATOM 2797 C C . GLY A 1 56 ? -8.034 12.670 -7.098 1.00 0.00 56 GLY A C 2
ATOM 2798 O O . GLY A 1 56 ? -7.756 13.039 -8.239 1.00 0.00 56 GLY A O 2
ATOM 2802 N N . VAL A 1 57 ? -7.367 13.095 -6.018 1.00 0.00 57 VAL A N 2
ATOM 2803 C CA . VAL A 1 57 ? -6.251 14.038 -6.143 1.00 0.00 57 VAL A CA 2
ATOM 2804 C C . VAL A 1 57 ? -4.876 13.352 -6.100 1.00 0.00 57 VAL A C 2
ATOM 2805 O O . VAL A 1 57 ? -4.020 13.644 -6.936 1.00 0.00 57 VAL A O 2
ATOM 2818 N N . ASN A 1 58 ? -4.662 12.449 -5.126 1.00 0.00 58 ASN A N 2
ATOM 2819 C CA . ASN A 1 58 ? -3.373 11.743 -4.978 1.00 0.00 58 ASN A CA 2
ATOM 2820 C C . ASN A 1 58 ? -3.299 10.963 -3.654 1.00 0.00 58 ASN A C 2
ATOM 2821 O O . ASN A 1 58 ? -4.015 9.978 -3.480 1.00 0.00 58 ASN A O 2
ATOM 2832 N N . PHE A 1 59 ? -2.430 11.391 -2.732 1.00 0.00 59 PHE A N 2
ATOM 2833 C CA . PHE A 1 59 ? -2.267 10.718 -1.450 1.00 0.00 59 PHE A CA 2
ATOM 2834 C C . PHE A 1 59 ? -3.000 11.479 -0.340 1.00 0.00 59 PHE A C 2
ATOM 2835 O O . PHE A 1 59 ? -3.675 12.473 -0.606 1.00 0.00 59 PHE A O 2
ATOM 2852 N N . ASN A 1 60 ? -2.865 10.995 0.901 1.00 0.00 60 ASN A N 2
ATOM 2853 C CA . ASN A 1 60 ? -3.513 11.608 2.069 1.00 0.00 60 ASN A CA 2
ATOM 2854 C C . ASN A 1 60 ? -4.956 11.123 2.200 1.00 0.00 60 ASN A C 2
ATOM 2855 O O . ASN A 1 60 ? -5.905 11.822 1.842 1.00 0.00 60 ASN A O 2
ATOM 2866 N N . ARG A 1 61 ? -5.091 9.907 2.718 1.00 0.00 61 ARG A N 2
ATOM 2867 C CA . ARG A 1 61 ? -6.387 9.255 2.926 1.00 0.00 61 ARG A CA 2
ATOM 2868 C C . ARG A 1 61 ? -6.465 8.752 4.365 1.00 0.00 61 ARG A C 2
ATOM 2869 O O . ARG A 1 61 ? -5.449 8.645 5.029 1.00 0.00 61 ARG A O 2
ATOM 2890 N N . PRO A 1 62 ? -7.661 8.425 4.865 1.00 0.00 62 PRO A N 2
ATOM 2891 C CA . PRO A 1 62 ? -7.837 7.905 6.232 1.00 0.00 62 PRO A CA 2
ATOM 2892 C C . PRO A 1 62 ? -6.971 6.657 6.466 1.00 0.00 62 PRO A C 2
ATOM 2893 O O . PRO A 1 62 ? -5.941 6.716 7.158 1.00 0.00 62 PRO A O 2
ATOM 2904 N N . GLY A 1 63 ? -7.366 5.536 5.846 1.00 0.00 63 GLY A N 2
ATOM 2905 C CA . GLY A 1 63 ? -6.595 4.310 5.960 1.00 0.00 63 GLY A CA 2
ATOM 2906 C C . GLY A 1 63 ? -5.153 4.543 5.544 1.00 0.00 63 GLY A C 2
ATOM 2907 O O . GLY A 1 63 ? -4.221 4.029 6.162 1.00 0.00 63 GLY A O 2
ATOM 2911 N N . PHE A 1 64 ? -4.987 5.355 4.496 1.00 0.00 64 PHE A N 2
ATOM 2912 C CA . PHE A 1 64 ? -3.676 5.714 3.972 1.00 0.00 64 PHE A CA 2
ATOM 2913 C C . PHE A 1 64 ? -2.856 6.459 5.022 1.00 0.00 64 PHE A C 2
ATOM 2914 O O . PHE A 1 64 ? -1.665 6.206 5.181 1.00 0.00 64 PHE A O 2
ATOM 2931 N N . GLN A 1 65 ? -3.509 7.378 5.737 1.00 0.00 65 GLN A N 2
ATOM 2932 C CA . GLN A 1 65 ? -2.855 8.161 6.780 1.00 0.00 65 GLN A CA 2
ATOM 2933 C C . GLN A 1 65 ? -2.252 7.234 7.819 1.00 0.00 65 GLN A C 2
ATOM 2934 O O . GLN A 1 65 ? -1.202 7.528 8.386 1.00 0.00 65 GLN A O 2
ATOM 2948 N N . SER A 1 66 ? -2.891 6.083 8.021 1.00 0.00 66 SER A N 2
ATOM 2949 C CA . SER A 1 66 ? -2.367 5.086 8.945 1.00 0.00 66 SER A CA 2
ATOM 2950 C C . SER A 1 66 ? -1.104 4.493 8.320 1.00 0.00 66 SER A C 2
ATOM 2951 O O . SER A 1 66 ? -0.057 4.386 8.966 1.00 0.00 66 SER A O 2
ATOM 2959 N N . LEU A 1 67 ? -1.219 4.160 7.028 1.00 0.00 67 LEU A N 2
ATOM 2960 C CA . LEU A 1 67 ? -0.114 3.628 6.244 1.00 0.00 67 LEU A CA 2
ATOM 2961 C C . LEU A 1 67 ? 1.079 4.595 6.300 1.00 0.00 67 LEU A C 2
ATOM 2962 O O . LEU A 1 67 ? 2.209 4.195 6.602 1.00 0.00 67 LEU A O 2
ATOM 2978 N N . ILE A 1 68 ? 0.806 5.875 6.023 1.00 0.00 68 ILE A N 2
ATOM 2979 C CA . ILE A 1 68 ? 1.832 6.914 6.046 1.00 0.00 68 ILE A CA 2
ATOM 2980 C C . ILE A 1 68 ? 2.353 7.141 7.468 1.00 0.00 68 ILE A C 2
ATOM 2981 O O . ILE A 1 68 ? 3.550 7.337 7.658 1.00 0.00 68 ILE A O 2
ATOM 2997 N N . LYS A 1 69 ? 1.451 7.096 8.462 1.00 0.00 69 LYS A N 2
ATOM 2998 C CA . LYS A 1 69 ? 1.833 7.282 9.868 1.00 0.00 69 LYS A CA 2
ATOM 2999 C C . LYS A 1 69 ? 2.953 6.319 10.250 1.00 0.00 69 LYS A C 2
ATOM 3000 O O . LYS A 1 69 ? 3.869 6.668 10.997 1.00 0.00 69 LYS A O 2
ATOM 3019 N N . GLU A 1 70 ? 2.881 5.111 9.711 1.00 0.00 70 GLU A N 2
ATOM 3020 C CA . GLU A 1 70 ? 3.901 4.103 9.962 1.00 0.00 70 GLU A CA 2
ATOM 3021 C C . GLU A 1 70 ? 5.157 4.451 9.173 1.00 0.00 70 GLU A C 2
ATOM 3022 O O . GLU A 1 70 ? 6.269 4.309 9.678 1.00 0.00 70 GLU A O 2
ATOM 3034 N N . VAL A 1 71 ? 4.967 4.935 7.938 1.00 0.00 71 VAL A N 2
ATOM 3035 C CA . VAL A 1 71 ? 6.089 5.330 7.089 1.00 0.00 71 VAL A CA 2
ATOM 3036 C C . VAL A 1 71 ? 6.890 6.473 7.723 1.00 0.00 71 VAL A C 2
ATOM 3037 O O . VAL A 1 71 ? 8.120 6.470 7.680 1.00 0.00 71 VAL A O 2
ATOM 3050 N N . GLU A 1 72 ? 6.187 7.445 8.313 1.00 0.00 72 GLU A N 2
ATOM 3051 C CA . GLU A 1 72 ? 6.843 8.589 8.956 1.00 0.00 72 GLU A CA 2
ATOM 3052 C C . GLU A 1 72 ? 7.589 8.144 10.210 1.00 0.00 72 GLU A C 2
ATOM 3053 O O . GLU A 1 72 ? 8.716 8.575 10.454 1.00 0.00 72 GLU A O 2
ATOM 3065 N N . ALA A 1 73 ? 6.963 7.258 10.987 1.00 0.00 73 ALA A N 2
ATOM 3066 C CA . ALA A 1 73 ? 7.574 6.727 12.205 1.00 0.00 73 ALA A CA 2
ATOM 3067 C C . ALA A 1 73 ? 8.735 5.774 11.884 1.00 0.00 73 ALA A C 2
ATOM 3068 O O . ALA A 1 73 ? 9.462 5.348 12.783 1.00 0.00 73 ALA A O 2
ATOM 3075 N N . GLY A 1 74 ? 8.891 5.432 10.601 1.00 0.00 74 GLY A N 2
ATOM 3076 C CA . GLY A 1 74 ? 9.941 4.522 10.178 1.00 0.00 74 GLY A CA 2
ATOM 3077 C C . GLY A 1 74 ? 9.654 3.086 10.593 1.00 0.00 74 GLY A C 2
ATOM 3078 O O . GLY A 1 74 ? 10.567 2.327 10.914 1.00 0.00 74 GLY A O 2
ATOM 3082 N N . ASN A 1 75 ? 8.370 2.724 10.571 1.00 0.00 75 ASN A N 2
ATOM 3083 C CA . ASN A 1 75 ? 7.914 1.386 10.927 1.00 0.00 75 ASN A CA 2
ATOM 3084 C C . ASN A 1 75 ? 7.734 0.533 9.678 1.00 0.00 75 ASN A C 2
ATOM 3085 O O . ASN A 1 75 ? 8.337 -0.530 9.552 1.00 0.00 75 ASN A O 2
ATOM 3096 N N . VAL A 1 76 ? 6.883 0.998 8.761 1.00 0.00 76 VAL A N 2
ATOM 3097 C CA . VAL A 1 76 ? 6.613 0.262 7.533 1.00 0.00 76 VAL A CA 2
ATOM 3098 C C . VAL A 1 76 ? 7.904 -0.191 6.853 1.00 0.00 76 VAL A C 2
ATOM 3099 O O . VAL A 1 76 ? 8.714 0.622 6.402 1.00 0.00 76 VAL A O 2
ATOM 3112 N N . GLU A 1 77 ? 8.080 -1.502 6.786 1.00 0.00 77 GLU A N 2
ATOM 3113 C CA . GLU A 1 77 ? 9.259 -2.091 6.159 1.00 0.00 77 GLU A CA 2
ATOM 3114 C C . GLU A 1 77 ? 8.916 -2.673 4.783 1.00 0.00 77 GLU A C 2
ATOM 3115 O O . GLU A 1 77 ? 9.792 -3.179 4.080 1.00 0.00 77 GLU A O 2
ATOM 3127 N N . THR A 1 78 ? 7.632 -2.605 4.412 1.00 0.00 78 THR A N 2
ATOM 3128 C CA . THR A 1 78 ? 7.164 -3.130 3.133 1.00 0.00 78 THR A CA 2
ATOM 3129 C C . THR A 1 78 ? 5.836 -2.508 2.733 1.00 0.00 78 THR A C 2
ATOM 3130 O O . THR A 1 78 ? 5.050 -2.103 3.586 1.00 0.00 78 THR A O 2
ATOM 3141 N N . LEU A 1 79 ? 5.579 -2.461 1.430 1.00 0.00 79 LEU A N 2
ATOM 3142 C CA . LEU A 1 79 ? 4.327 -1.922 0.921 1.00 0.00 79 LEU A CA 2
ATOM 3143 C C . LEU A 1 79 ? 3.716 -2.875 -0.096 1.00 0.00 79 LEU A C 2
ATOM 3144 O O . LEU A 1 79 ? 4.335 -3.210 -1.104 1.00 0.00 79 LEU A O 2
ATOM 3160 N N . ILE A 1 80 ? 2.496 -3.296 0.184 1.00 0.00 80 ILE A N 2
ATOM 3161 C CA . ILE A 1 80 ? 1.762 -4.202 -0.685 1.00 0.00 80 ILE A CA 2
ATOM 3162 C C . ILE A 1 80 ? 0.492 -3.529 -1.205 1.00 0.00 80 ILE A C 2
ATOM 3163 O O . ILE A 1 80 ? -0.422 -3.219 -0.435 1.00 0.00 80 ILE A O 2
ATOM 3179 N N . VAL A 1 81 ? 0.453 -3.296 -2.514 1.00 0.00 81 VAL A N 2
ATOM 3180 C CA . VAL A 1 81 ? -0.689 -2.652 -3.155 1.00 0.00 81 VAL A CA 2
ATOM 3181 C C . VAL A 1 81 ? -1.130 -3.429 -4.394 1.00 0.00 81 VAL A C 2
ATOM 3182 O O . VAL A 1 81 ? -0.296 -3.964 -5.130 1.00 0.00 81 VAL A O 2
ATOM 3195 N N . LYS A 1 82 ? -2.440 -3.456 -4.644 1.00 0.00 82 LYS A N 2
ATOM 3196 C CA . LYS A 1 82 ? -2.977 -4.130 -5.823 1.00 0.00 82 LYS A CA 2
ATOM 3197 C C . LYS A 1 82 ? -2.334 -3.552 -7.088 1.00 0.00 82 LYS A C 2
ATOM 3198 O O . LYS A 1 82 ? -2.114 -4.268 -8.057 1.00 0.00 82 LYS A O 2
ATOM 3217 N N . ASP A 1 83 ? -2.020 -2.247 -7.054 1.00 0.00 83 ASP A N 2
ATOM 3218 C CA . ASP A 1 83 ? -1.378 -1.561 -8.180 1.00 0.00 83 ASP A CA 2
ATOM 3219 C C . ASP A 1 83 ? -1.091 -0.094 -7.845 1.00 0.00 83 ASP A C 2
ATOM 3220 O O . ASP A 1 83 ? -1.657 0.461 -6.903 1.00 0.00 83 ASP A O 2
ATOM 3229 N N . MET A 1 84 ? -0.192 0.518 -8.624 1.00 0.00 84 MET A N 2
ATOM 3230 C CA . MET A 1 84 ? 0.211 1.917 -8.422 1.00 0.00 84 MET A CA 2
ATOM 3231 C C . MET A 1 84 ? -0.933 2.921 -8.634 1.00 0.00 84 MET A C 2
ATOM 3232 O O . MET A 1 84 ? -0.749 4.120 -8.407 1.00 0.00 84 MET A O 2
ATOM 3246 N N . SER A 1 85 ? -2.107 2.452 -9.062 1.00 0.00 85 SER A N 2
ATOM 3247 C CA . SER A 1 85 ? -3.239 3.350 -9.286 1.00 0.00 85 SER A CA 2
ATOM 3248 C C . SER A 1 85 ? -3.777 3.910 -7.965 1.00 0.00 85 SER A C 2
ATOM 3249 O O . SER A 1 85 ? -4.451 4.940 -7.954 1.00 0.00 85 SER A O 2
ATOM 3257 N N . ARG A 1 86 ? -3.482 3.224 -6.856 1.00 0.00 86 ARG A N 2
ATOM 3258 C CA . ARG A 1 86 ? -3.943 3.654 -5.537 1.00 0.00 86 ARG A CA 2
ATOM 3259 C C . ARG A 1 86 ? -3.289 4.967 -5.108 1.00 0.00 86 ARG A C 2
ATOM 3260 O O . ARG A 1 86 ? -3.983 5.931 -4.786 1.00 0.00 86 ARG A O 2
ATOM 3281 N N . LEU A 1 87 ? -1.960 5.005 -5.105 1.00 0.00 87 LEU A N 2
ATOM 3282 C CA . LEU A 1 87 ? -1.233 6.213 -4.713 1.00 0.00 87 LEU A CA 2
ATOM 3283 C C . LEU A 1 87 ? -1.202 7.253 -5.835 1.00 0.00 87 LEU A C 2
ATOM 3284 O O . LEU A 1 87 ? -1.030 8.444 -5.563 1.00 0.00 87 LEU A O 2
ATOM 3300 N N . GLY A 1 88 ? -1.396 6.820 -7.084 1.00 0.00 88 GLY A N 2
ATOM 3301 C CA . GLY A 1 88 ? -1.412 7.766 -8.188 1.00 0.00 88 GLY A CA 2
ATOM 3302 C C . GLY A 1 88 ? -0.507 7.388 -9.340 1.00 0.00 88 GLY A C 2
ATOM 3303 O O . GLY A 1 88 ? 0.467 6.653 -9.167 1.00 0.00 88 GLY A O 2
ATOM 3307 N N . ARG A 1 89 ? -0.828 7.918 -10.521 1.00 0.00 89 ARG A N 2
ATOM 3308 C CA . ARG A 1 89 ? -0.040 7.669 -11.723 1.00 0.00 89 ARG A CA 2
ATOM 3309 C C . ARG A 1 89 ? 1.266 8.466 -11.677 1.00 0.00 89 ARG A C 2
ATOM 3310 O O . ARG A 1 89 ? 2.264 8.066 -12.277 1.00 0.00 89 ARG A O 2
ATOM 3331 N N . ASN A 1 90 ? 1.242 9.597 -10.954 1.00 0.00 90 ASN A N 2
ATOM 3332 C CA . ASN A 1 90 ? 2.417 10.463 -10.812 1.00 0.00 90 ASN A CA 2
ATOM 3333 C C . ASN A 1 90 ? 3.583 9.701 -10.183 1.00 0.00 90 ASN A C 2
ATOM 3334 O O . ASN A 1 90 ? 3.733 9.664 -8.962 1.00 0.00 90 ASN A O 2
ATOM 3345 N N . TYR A 1 91 ? 4.400 9.093 -11.034 1.00 0.00 91 TYR A N 2
ATOM 3346 C CA . TYR A 1 91 ? 5.557 8.317 -10.593 1.00 0.00 91 TYR A CA 2
ATOM 3347 C C . TYR A 1 91 ? 6.614 9.198 -9.912 1.00 0.00 91 TYR A C 2
ATOM 3348 O O . TYR A 1 91 ? 7.501 8.684 -9.230 1.00 0.00 91 TYR A O 2
ATOM 3366 N N . LEU A 1 92 ? 6.502 10.524 -10.065 1.00 0.00 92 LEU A N 2
ATOM 3367 C CA . LEU A 1 92 ? 7.437 11.445 -9.422 1.00 0.00 92 LEU A CA 2
ATOM 3368 C C . LEU A 1 92 ? 7.181 11.443 -7.922 1.00 0.00 92 LEU A C 2
ATOM 3369 O O . LEU A 1 92 ? 8.080 11.186 -7.121 1.00 0.00 92 LEU A O 2
ATOM 3385 N N . GLN A 1 93 ? 5.926 11.713 -7.565 1.00 0.00 93 GLN A N 2
ATOM 3386 C CA . GLN A 1 93 ? 5.490 11.733 -6.176 1.00 0.00 93 GLN A CA 2
ATOM 3387 C C . GLN A 1 93 ? 5.497 10.320 -5.605 1.00 0.00 93 GLN A C 2
ATOM 3388 O O . GLN A 1 93 ? 6.039 10.079 -4.524 1.00 0.00 93 GLN A O 2
ATOM 3402 N N . VAL A 1 94 ? 4.910 9.385 -6.358 1.00 0.00 94 VAL A N 2
ATOM 3403 C CA . VAL A 1 94 ? 4.862 7.983 -5.951 1.00 0.00 94 VAL A CA 2
ATOM 3404 C C . VAL A 1 94 ? 6.283 7.454 -5.741 1.00 0.00 94 VAL A C 2
ATOM 3405 O O . VAL A 1 94 ? 6.596 6.853 -4.704 1.00 0.00 94 VAL A O 2
ATOM 3418 N N . GLY A 1 95 ? 7.150 7.715 -6.724 1.00 0.00 95 GLY A N 2
ATOM 3419 C CA . GLY A 1 95 ? 8.533 7.295 -6.626 1.00 0.00 95 GLY A CA 2
ATOM 3420 C C . GLY A 1 95 ? 9.210 7.926 -5.436 1.00 0.00 95 GLY A C 2
ATOM 3421 O O . GLY A 1 95 ? 9.817 7.228 -4.636 1.00 0.00 95 GLY A O 2
ATOM 3425 N N . PHE A 1 96 ? 9.075 9.251 -5.309 1.00 0.00 96 PHE A N 2
ATOM 3426 C CA . PHE A 1 96 ? 9.654 9.989 -4.185 1.00 0.00 96 PHE A CA 2
ATOM 3427 C C . PHE A 1 96 ? 9.420 9.225 -2.884 1.00 0.00 96 PHE A C 2
ATOM 3428 O O . PHE A 1 96 ? 10.326 9.070 -2.070 1.00 0.00 96 PHE A O 2
ATOM 3445 N N . TYR A 1 97 ? 8.195 8.739 -2.710 1.00 0.00 97 TYR A N 2
ATOM 3446 C CA . TYR A 1 97 ? 7.832 7.980 -1.523 1.00 0.00 97 TYR A CA 2
ATOM 3447 C C . TYR A 1 97 ? 8.646 6.695 -1.418 1.00 0.00 97 TYR A C 2
ATOM 3448 O O . TYR A 1 97 ? 9.159 6.372 -0.355 1.00 0.00 97 TYR A O 2
ATOM 3466 N N . THR A 1 98 ? 8.752 5.959 -2.519 1.00 0.00 98 THR A N 2
ATOM 3467 C CA . THR A 1 98 ? 9.493 4.696 -2.520 1.00 0.00 98 THR A CA 2
ATOM 3468 C C . THR A 1 98 ? 11.022 4.876 -2.626 1.00 0.00 98 THR A C 2
ATOM 3469 O O . THR A 1 98 ? 11.769 3.974 -2.243 1.00 0.00 98 THR A O 2
ATOM 3480 N N . GLU A 1 99 ? 11.490 6.011 -3.169 1.00 0.00 99 GLU A N 2
ATOM 3481 C CA . GLU A 1 99 ? 12.938 6.238 -3.339 1.00 0.00 99 GLU A CA 2
ATOM 3482 C C . GLU A 1 99 ? 13.577 7.057 -2.219 1.00 0.00 99 GLU A C 2
ATOM 3483 O O . GLU A 1 99 ? 14.684 6.736 -1.796 1.00 0.00 99 GLU A O 2
ATOM 3495 N N . VAL A 1 100 ? 12.924 8.131 -1.770 1.00 0.00 100 VAL A N 2
ATOM 3496 C CA . VAL A 1 100 ? 13.499 8.976 -0.717 1.00 0.00 100 VAL A CA 2
ATOM 3497 C C . VAL A 1 100 ? 12.775 8.839 0.630 1.00 0.00 100 VAL A C 2
ATOM 3498 O O . VAL A 1 100 ? 13.414 8.823 1.683 1.00 0.00 100 VAL A O 2
ATOM 3511 N N . LEU A 1 101 ? 11.448 8.771 0.591 1.00 0.00 101 LEU A N 2
ATOM 3512 C CA . LEU A 1 101 ? 10.633 8.672 1.808 1.00 0.00 101 LEU A CA 2
ATOM 3513 C C . LEU A 1 101 ? 10.809 7.335 2.543 1.00 0.00 101 LEU A C 2
ATOM 3514 O O . LEU A 1 101 ? 11.266 7.306 3.681 1.00 0.00 101 LEU A O 2
ATOM 3530 N N . PHE A 1 102 ? 10.403 6.246 1.893 1.00 0.00 102 PHE A N 2
ATOM 3531 C CA . PHE A 1 102 ? 10.456 4.891 2.468 1.00 0.00 102 PHE A CA 2
ATOM 3532 C C . PHE A 1 102 ? 11.864 4.430 2.913 1.00 0.00 102 PHE A C 2
ATOM 3533 O O . PHE A 1 102 ? 11.981 3.663 3.865 1.00 0.00 102 PHE A O 2
ATOM 3550 N N . PRO A 1 103 ? 12.942 4.848 2.219 1.00 0.00 103 PRO A N 2
ATOM 3551 C CA . PRO A 1 103 ? 14.329 4.443 2.540 1.00 0.00 103 PRO A CA 2
ATOM 3552 C C . PRO A 1 103 ? 14.684 4.435 4.030 1.00 0.00 103 PRO A C 2
ATOM 3553 O O . PRO A 1 103 ? 15.468 3.593 4.470 1.00 0.00 103 PRO A O 2
ATOM 3564 N N . GLN A 1 104 ? 14.137 5.383 4.794 1.00 0.00 104 GLN A N 2
ATOM 3565 C CA . GLN A 1 104 ? 14.442 5.479 6.235 1.00 0.00 104 GLN A CA 2
ATOM 3566 C C . GLN A 1 104 ? 14.271 4.137 6.958 1.00 0.00 104 GLN A C 2
ATOM 3567 O O . GLN A 1 104 ? 14.891 3.916 7.998 1.00 0.00 104 GLN A O 2
ATOM 3581 N N . LYS A 1 105 ? 13.430 3.248 6.417 1.00 0.00 105 LYS A N 2
ATOM 3582 C CA . LYS A 1 105 ? 13.194 1.941 7.038 1.00 0.00 105 LYS A CA 2
ATOM 3583 C C . LYS A 1 105 ? 13.390 0.776 6.059 1.00 0.00 105 LYS A C 2
ATOM 3584 O O . LYS A 1 105 ? 13.129 -0.373 6.420 1.00 0.00 105 LYS A O 2
ATOM 3603 N N . ASN A 1 106 ? 13.824 1.064 4.822 1.00 0.00 106 ASN A N 2
ATOM 3604 C CA . ASN A 1 106 ? 14.017 0.023 3.807 1.00 0.00 106 ASN A CA 2
ATOM 3605 C C . ASN A 1 106 ? 12.669 -0.609 3.461 1.00 0.00 106 ASN A C 2
ATOM 3606 O O . ASN A 1 106 ? 12.108 -1.381 4.241 1.00 0.00 106 ASN A O 2
ATOM 3617 N N . VAL A 1 107 ? 12.134 -0.227 2.307 1.00 0.00 107 VAL A N 2
ATOM 3618 C CA . VAL A 1 107 ? 10.826 -0.694 1.866 1.00 0.00 107 VAL A CA 2
ATOM 3619 C C . VAL A 1 107 ? 10.859 -1.576 0.626 1.00 0.00 107 VAL A C 2
ATOM 3620 O O . VAL A 1 107 ? 11.694 -1.415 -0.268 1.00 0.00 107 VAL A O 2
ATOM 3633 N N . ARG A 1 108 ? 9.890 -2.478 0.585 1.00 0.00 108 ARG A N 2
ATOM 3634 C CA . ARG A 1 108 ? 9.693 -3.383 -0.526 1.00 0.00 108 ARG A CA 2
ATOM 3635 C C . ARG A 1 108 ? 8.293 -3.143 -1.069 1.00 0.00 108 ARG A C 2
ATOM 3636 O O . ARG A 1 108 ? 7.313 -3.686 -0.555 1.00 0.00 108 ARG A O 2
ATOM 3657 N N . PHE A 1 109 ? 8.201 -2.285 -2.079 1.00 0.00 109 PHE A N 2
ATOM 3658 C CA . PHE A 1 109 ? 6.912 -1.928 -2.648 1.00 0.00 109 PHE A CA 2
ATOM 3659 C C . PHE A 1 109 ? 6.411 -2.993 -3.618 1.00 0.00 109 PHE A C 2
ATOM 3660 O O . PHE A 1 109 ? 7.198 -3.613 -4.335 1.00 0.00 109 PHE A O 2
ATOM 3677 N N . LEU A 1 110 ? 5.096 -3.203 -3.631 1.00 0.00 110 LEU A N 2
ATOM 3678 C CA . LEU A 1 110 ? 4.493 -4.198 -4.505 1.00 0.00 110 LEU A CA 2
ATOM 3679 C C . LEU A 1 110 ? 3.274 -3.643 -5.236 1.00 0.00 110 LEU A C 2
ATOM 3680 O O . LEU A 1 110 ? 2.342 -3.116 -4.627 1.00 0.00 110 LEU A O 2
ATOM 3696 N N . ALA A 1 111 ? 3.298 -3.808 -6.552 1.00 0.00 111 ALA A N 2
ATOM 3697 C CA . ALA A 1 111 ? 2.216 -3.386 -7.435 1.00 0.00 111 ALA A CA 2
ATOM 3698 C C . ALA A 1 111 ? 1.775 -4.605 -8.231 1.00 0.00 111 ALA A C 2
ATOM 3699 O O . ALA A 1 111 ? 2.495 -5.073 -9.112 1.00 0.00 111 ALA A O 2
ATOM 3706 N N . ILE A 1 112 ? 0.636 -5.167 -7.860 1.00 0.00 112 ILE A N 2
ATOM 3707 C CA . ILE A 1 112 ? 0.155 -6.398 -8.490 1.00 0.00 112 ILE A CA 2
ATOM 3708 C C . ILE A 1 112 ? -0.350 -6.237 -9.935 1.00 0.00 112 ILE A C 2
ATOM 3709 O O . ILE A 1 112 ? -0.061 -7.084 -10.781 1.00 0.00 112 ILE A O 2
ATOM 3725 N N . ASN A 1 113 ? -1.128 -5.193 -10.212 1.00 0.00 113 ASN A N 2
ATOM 3726 C CA . ASN A 1 113 ? -1.695 -4.990 -11.554 1.00 0.00 113 ASN A CA 2
ATOM 3727 C C . ASN A 1 113 ? -0.719 -4.338 -12.546 1.00 0.00 113 ASN A C 2
ATOM 3728 O O . ASN A 1 113 ? -1.143 -3.900 -13.616 1.00 0.00 113 ASN A O 2
ATOM 3739 N N . ASN A 1 114 ? 0.575 -4.276 -12.209 1.00 0.00 114 ASN A N 2
ATOM 3740 C CA . ASN A 1 114 ? 1.572 -3.673 -13.104 1.00 0.00 114 ASN A CA 2
ATOM 3741 C C . ASN A 1 114 ? 2.976 -3.729 -12.507 1.00 0.00 114 ASN A C 2
ATOM 3742 O O . ASN A 1 114 ? 3.145 -3.954 -11.310 1.00 0.00 114 ASN A O 2
ATOM 3753 N N . SER A 1 115 ? 3.983 -3.508 -13.354 1.00 0.00 115 SER A N 2
ATOM 3754 C CA . SER A 1 115 ? 5.377 -3.522 -12.917 1.00 0.00 115 SER A CA 2
ATOM 3755 C C . SER A 1 115 ? 5.664 -2.338 -11.993 1.00 0.00 115 SER A C 2
ATOM 3756 O O . SER A 1 115 ? 5.753 -1.196 -12.442 1.00 0.00 115 SER A O 2
ATOM 3764 N N . ILE A 1 116 ? 5.794 -2.624 -10.697 1.00 0.00 116 ILE A N 2
ATOM 3765 C CA . ILE A 1 116 ? 6.054 -1.595 -9.688 1.00 0.00 116 ILE A CA 2
ATOM 3766 C C . ILE A 1 116 ? 7.267 -0.724 -10.038 1.00 0.00 116 ILE A C 2
ATOM 3767 O O . ILE A 1 116 ? 7.237 0.491 -9.853 1.00 0.00 116 ILE A O 2
ATOM 3783 N N . ASP A 1 117 ? 8.329 -1.355 -10.530 1.00 0.00 117 ASP A N 2
ATOM 3784 C CA . ASP A 1 117 ? 9.555 -0.648 -10.890 1.00 0.00 117 ASP A CA 2
ATOM 3785 C C . ASP A 1 117 ? 10.552 -1.617 -11.523 1.00 0.00 117 ASP A C 2
ATOM 3786 O O . ASP A 1 117 ? 11.228 -1.283 -12.497 1.00 0.00 117 ASP A O 2
ATOM 3795 N N . SER A 1 118 ? 10.636 -2.822 -10.947 1.00 0.00 118 SER A N 2
ATOM 3796 C CA . SER A 1 118 ? 11.545 -3.851 -11.433 1.00 0.00 118 SER A CA 2
ATOM 3797 C C . SER A 1 118 ? 11.067 -4.430 -12.765 1.00 0.00 118 SER A C 2
ATOM 3798 O O . SER A 1 118 ? 9.875 -4.395 -13.074 1.00 0.00 118 SER A O 2
ATOM 3806 N N . ASN A 1 119 ? 12.005 -4.960 -13.554 1.00 0.00 119 ASN A N 2
ATOM 3807 C CA . ASN A 1 119 ? 11.677 -5.542 -14.857 1.00 0.00 119 ASN A CA 2
ATOM 3808 C C . ASN A 1 119 ? 12.831 -6.378 -15.408 1.00 0.00 119 ASN A C 2
ATOM 3809 O O . ASN A 1 119 ? 13.714 -6.811 -14.664 1.00 0.00 119 ASN A O 2
ATOM 3820 N N . ASN A 1 120 ? 12.821 -6.585 -16.729 1.00 0.00 120 ASN A N 2
ATOM 3821 C CA . ASN A 1 120 ? 13.862 -7.344 -17.399 1.00 0.00 120 ASN A CA 2
ATOM 3822 C C . ASN A 1 120 ? 14.309 -6.635 -18.678 1.00 0.00 120 ASN A C 2
ATOM 3823 O O . ASN A 1 120 ? 15.533 -6.541 -18.904 1.00 0.00 120 ASN A O 2
ATOM 3835 N N . GLY A 1 1 ? 15.340 -11.763 17.748 1.00 0.00 1 GLY A N 3
ATOM 3836 C CA . GLY A 1 1 ? 13.960 -12.302 17.876 1.00 0.00 1 GLY A CA 3
ATOM 3837 C C . GLY A 1 1 ? 13.198 -11.697 19.042 1.00 0.00 1 GLY A C 3
ATOM 3838 O O . GLY A 1 1 ? 13.596 -11.859 20.197 1.00 0.00 1 GLY A O 3
ATOM 3844 N N . SER A 1 2 ? 12.095 -11.005 18.734 1.00 0.00 2 SER A N 3
ATOM 3845 C CA . SER A 1 2 ? 11.253 -10.371 19.753 1.00 0.00 2 SER A CA 3
ATOM 3846 C C . SER A 1 2 ? 11.945 -9.162 20.385 1.00 0.00 2 SER A C 3
ATOM 3847 O O . SER A 1 2 ? 12.920 -9.308 21.126 1.00 0.00 2 SER A O 3
ATOM 3855 N N . ARG A 1 3 ? 11.425 -7.969 20.091 1.00 0.00 3 ARG A N 3
ATOM 3856 C CA . ARG A 1 3 ? 11.981 -6.727 20.628 1.00 0.00 3 ARG A CA 3
ATOM 3857 C C . ARG A 1 3 ? 11.072 -5.538 20.313 1.00 0.00 3 ARG A C 3
ATOM 3858 O O . ARG A 1 3 ? 10.527 -4.908 21.220 1.00 0.00 3 ARG A O 3
ATOM 3879 N N . THR A 1 4 ? 10.913 -5.242 19.021 1.00 0.00 4 THR A N 3
ATOM 3880 C CA . THR A 1 4 ? 10.067 -4.133 18.578 1.00 0.00 4 THR A CA 3
ATOM 3881 C C . THR A 1 4 ? 9.049 -4.612 17.543 1.00 0.00 4 THR A C 3
ATOM 3882 O O . THR A 1 4 ? 7.842 -4.514 17.762 1.00 0.00 4 THR A O 3
ATOM 3893 N N . SER A 1 5 ? 9.549 -5.136 16.420 1.00 0.00 5 SER A N 3
ATOM 3894 C CA . SER A 1 5 ? 8.696 -5.644 15.345 1.00 0.00 5 SER A CA 3
ATOM 3895 C C . SER A 1 5 ? 7.878 -4.532 14.691 1.00 0.00 5 SER A C 3
ATOM 3896 O O . SER A 1 5 ? 6.792 -4.185 15.157 1.00 0.00 5 SER A O 3
ATOM 3904 N N . ARG A 1 6 ? 8.404 -4.000 13.587 1.00 0.00 6 ARG A N 3
ATOM 3905 C CA . ARG A 1 6 ? 7.722 -2.949 12.824 1.00 0.00 6 ARG A CA 3
ATOM 3906 C C . ARG A 1 6 ? 6.503 -3.556 12.103 1.00 0.00 6 ARG A C 3
ATOM 3907 O O . ARG A 1 6 ? 5.938 -4.530 12.601 1.00 0.00 6 ARG A O 3
ATOM 3928 N N . ILE A 1 7 ? 6.062 -3.003 10.961 1.00 0.00 7 ILE A N 3
ATOM 3929 C CA . ILE A 1 7 ? 4.885 -3.566 10.292 1.00 0.00 7 ILE A CA 3
ATOM 3930 C C . ILE A 1 7 ? 4.911 -3.511 8.764 1.00 0.00 7 ILE A C 3
ATOM 3931 O O . ILE A 1 7 ? 5.710 -2.805 8.159 1.00 0.00 7 ILE A O 3
ATOM 3947 N N . THR A 1 8 ? 3.968 -4.256 8.167 1.00 0.00 8 THR A N 3
ATOM 3948 C CA . THR A 1 8 ? 3.781 -4.318 6.716 1.00 0.00 8 THR A CA 3
ATOM 3949 C C . THR A 1 8 ? 2.590 -3.442 6.341 1.00 0.00 8 THR A C 3
ATOM 3950 O O . THR A 1 8 ? 1.638 -3.334 7.118 1.00 0.00 8 THR A O 3
ATOM 3961 N N . ALA A 1 9 ? 2.634 -2.793 5.174 1.00 0.00 9 ALA A N 3
ATOM 3962 C CA . ALA A 1 9 ? 1.536 -1.921 4.785 1.00 0.00 9 ALA A CA 3
ATOM 3963 C C . ALA A 1 9 ? 0.719 -2.469 3.631 1.00 0.00 9 ALA A C 3
ATOM 3964 O O . ALA A 1 9 ? 1.213 -2.636 2.524 1.00 0.00 9 ALA A O 3
ATOM 3971 N N . LEU A 1 10 ? -0.552 -2.711 3.912 1.00 0.00 10 LEU A N 3
ATOM 3972 C CA . LEU A 1 10 ? -1.495 -3.201 2.920 1.00 0.00 10 LEU A CA 3
ATOM 3973 C C . LEU A 1 10 ? -2.523 -2.103 2.651 1.00 0.00 10 LEU A C 3
ATOM 3974 O O . LEU A 1 10 ? -3.411 -1.870 3.467 1.00 0.00 10 LEU A O 3
ATOM 3990 N N . TYR A 1 11 ? -2.374 -1.404 1.526 1.00 0.00 11 TYR A N 3
ATOM 3991 C CA . TYR A 1 11 ? -3.272 -0.295 1.187 1.00 0.00 11 TYR A CA 3
ATOM 3992 C C . TYR A 1 11 ? -4.093 -0.606 -0.073 1.00 0.00 11 TYR A C 3
ATOM 3993 O O . TYR A 1 11 ? -3.535 -1.029 -1.088 1.00 0.00 11 TYR A O 3
ATOM 4011 N N . GLU A 1 12 ? -5.432 -0.436 0.006 1.00 0.00 12 GLU A N 3
ATOM 4012 C CA . GLU A 1 12 ? -6.300 -0.757 -1.143 1.00 0.00 12 GLU A CA 3
ATOM 4013 C C . GLU A 1 12 ? -7.588 0.079 -1.224 1.00 0.00 12 GLU A C 3
ATOM 4014 O O . GLU A 1 12 ? -8.230 0.353 -0.210 1.00 0.00 12 GLU A O 3
ATOM 4026 N N . ARG A 1 13 ? -7.984 0.405 -2.471 1.00 0.00 13 ARG A N 3
ATOM 4027 C CA . ARG A 1 13 ? -9.223 1.146 -2.767 1.00 0.00 13 ARG A CA 3
ATOM 4028 C C . ARG A 1 13 ? -10.152 0.274 -3.631 1.00 0.00 13 ARG A C 3
ATOM 4029 O O . ARG A 1 13 ? -9.712 -0.283 -4.640 1.00 0.00 13 ARG A O 3
ATOM 4050 N N . LEU A 1 14 ? -11.434 0.173 -3.255 1.00 0.00 14 LEU A N 3
ATOM 4051 C CA . LEU A 1 14 ? -12.403 -0.613 -4.025 1.00 0.00 14 LEU A CA 3
ATOM 4052 C C . LEU A 1 14 ? -13.477 0.313 -4.614 1.00 0.00 14 LEU A C 3
ATOM 4053 O O . LEU A 1 14 ? -13.913 1.268 -3.971 1.00 0.00 14 LEU A O 3
ATOM 4069 N N . SER A 1 15 ? -13.853 0.046 -5.864 1.00 0.00 15 SER A N 3
ATOM 4070 C CA . SER A 1 15 ? -14.833 0.871 -6.589 1.00 0.00 15 SER A CA 3
ATOM 4071 C C . SER A 1 15 ? -16.283 0.499 -6.279 1.00 0.00 15 SER A C 3
ATOM 4072 O O . SER A 1 15 ? -16.701 -0.644 -6.466 1.00 0.00 15 SER A O 3
ATOM 4080 N N . ARG A 1 16 ? -17.046 1.497 -5.824 1.00 0.00 16 ARG A N 3
ATOM 4081 C CA . ARG A 1 16 ? -18.462 1.321 -5.495 1.00 0.00 16 ARG A CA 3
ATOM 4082 C C . ARG A 1 16 ? -19.353 1.359 -6.742 1.00 0.00 16 ARG A C 3
ATOM 4083 O O . ARG A 1 16 ? -20.541 1.043 -6.661 1.00 0.00 16 ARG A O 3
ATOM 4104 N N . ASP A 1 17 ? -18.789 1.738 -7.897 1.00 0.00 17 ASP A N 3
ATOM 4105 C CA . ASP A 1 17 ? -19.566 1.796 -9.137 1.00 0.00 17 ASP A CA 3
ATOM 4106 C C . ASP A 1 17 ? -20.003 0.392 -9.551 1.00 0.00 17 ASP A C 3
ATOM 4107 O O . ASP A 1 17 ? -20.985 0.230 -10.276 1.00 0.00 17 ASP A O 3
ATOM 4116 N N . ASP A 1 18 ? -19.268 -0.615 -9.056 1.00 0.00 18 ASP A N 3
ATOM 4117 C CA . ASP A 1 18 ? -19.547 -2.025 -9.325 1.00 0.00 18 ASP A CA 3
ATOM 4118 C C . ASP A 1 18 ? -20.194 -2.255 -10.692 1.00 0.00 18 ASP A C 3
ATOM 4119 O O . ASP A 1 18 ? -21.198 -2.957 -10.819 1.00 0.00 18 ASP A O 3
ATOM 4128 N N . ASP A 1 19 ? -19.571 -1.692 -11.719 1.00 0.00 19 ASP A N 3
ATOM 4129 C CA . ASP A 1 19 ? -20.030 -1.866 -13.096 1.00 0.00 19 ASP A CA 3
ATOM 4130 C C . ASP A 1 19 ? -19.376 -3.118 -13.696 1.00 0.00 19 ASP A C 3
ATOM 4131 O O . ASP A 1 19 ? -19.357 -3.305 -14.914 1.00 0.00 19 ASP A O 3
ATOM 4140 N N . LEU A 1 20 ? -18.821 -3.954 -12.812 1.00 0.00 20 LEU A N 3
ATOM 4141 C CA . LEU A 1 20 ? -18.130 -5.175 -13.187 1.00 0.00 20 LEU A CA 3
ATOM 4142 C C . LEU A 1 20 ? -18.573 -6.339 -12.282 1.00 0.00 20 LEU A C 3
ATOM 4143 O O . LEU A 1 20 ? -18.864 -7.433 -12.767 1.00 0.00 20 LEU A O 3
ATOM 4159 N N . THR A 1 21 ? -18.640 -6.072 -10.965 1.00 0.00 21 THR A N 3
ATOM 4160 C CA . THR A 1 21 ? -19.066 -7.058 -9.961 1.00 0.00 21 THR A CA 3
ATOM 4161 C C . THR A 1 21 ? -18.085 -8.226 -9.822 1.00 0.00 21 THR A C 3
ATOM 4162 O O . THR A 1 21 ? -17.476 -8.666 -10.799 1.00 0.00 21 THR A O 3
ATOM 4173 N N . GLY A 1 22 ? -17.949 -8.724 -8.587 1.00 0.00 22 GLY A N 3
ATOM 4174 C CA . GLY A 1 22 ? -17.054 -9.840 -8.311 1.00 0.00 22 GLY A CA 3
ATOM 4175 C C . GLY A 1 22 ? -16.100 -9.565 -7.155 1.00 0.00 22 GLY A C 3
ATOM 4176 O O . GLY A 1 22 ? -16.279 -8.600 -6.410 1.00 0.00 22 GLY A O 3
ATOM 4180 N N . GLU A 1 23 ? -15.079 -10.417 -7.017 1.00 0.00 23 GLU A N 3
ATOM 4181 C CA . GLU A 1 23 ? -14.070 -10.274 -5.958 1.00 0.00 23 GLU A CA 3
ATOM 4182 C C . GLU A 1 23 ? -13.344 -8.931 -6.076 1.00 0.00 23 GLU A C 3
ATOM 4183 O O . GLU A 1 23 ? -12.874 -8.382 -5.079 1.00 0.00 23 GLU A O 3
ATOM 4195 N N . SER A 1 24 ? -13.276 -8.402 -7.299 1.00 0.00 24 SER A N 3
ATOM 4196 C CA . SER A 1 24 ? -12.630 -7.116 -7.557 1.00 0.00 24 SER A CA 3
ATOM 4197 C C . SER A 1 24 ? -13.527 -5.938 -7.145 1.00 0.00 24 SER A C 3
ATOM 4198 O O . SER A 1 24 ? -13.199 -4.785 -7.425 1.00 0.00 24 SER A O 3
ATOM 4206 N N . ASN A 1 25 ? -14.669 -6.227 -6.509 1.00 0.00 25 ASN A N 3
ATOM 4207 C CA . ASN A 1 25 ? -15.606 -5.184 -6.099 1.00 0.00 25 ASN A CA 3
ATOM 4208 C C . ASN A 1 25 ? -16.038 -5.355 -4.645 1.00 0.00 25 ASN A C 3
ATOM 4209 O O . ASN A 1 25 ? -17.212 -5.599 -4.358 1.00 0.00 25 ASN A O 3
ATOM 4220 N N . SER A 1 26 ? -15.081 -5.219 -3.728 1.00 0.00 26 SER A N 3
ATOM 4221 C CA . SER A 1 26 ? -15.356 -5.353 -2.300 1.00 0.00 26 SER A CA 3
ATOM 4222 C C . SER A 1 26 ? -14.123 -4.985 -1.486 1.00 0.00 26 SER A C 3
ATOM 4223 O O . SER A 1 26 ? -13.041 -5.531 -1.707 1.00 0.00 26 SER A O 3
ATOM 4231 N N . ILE A 1 27 ? -14.292 -4.054 -0.547 1.00 0.00 27 ILE A N 3
ATOM 4232 C CA . ILE A 1 27 ? -13.192 -3.607 0.301 1.00 0.00 27 ILE A CA 3
ATOM 4233 C C . ILE A 1 27 ? -12.485 -4.802 0.947 1.00 0.00 27 ILE A C 3
ATOM 4234 O O . ILE A 1 27 ? -11.303 -5.042 0.702 1.00 0.00 27 ILE A O 3
ATOM 4250 N N . THR A 1 28 ? -13.225 -5.551 1.760 1.00 0.00 28 THR A N 3
ATOM 4251 C CA . THR A 1 28 ? -12.689 -6.728 2.444 1.00 0.00 28 THR A CA 3
ATOM 4252 C C . THR A 1 28 ? -12.088 -7.742 1.461 1.00 0.00 28 THR A C 3
ATOM 4253 O O . THR A 1 28 ? -11.118 -8.430 1.788 1.00 0.00 28 THR A O 3
ATOM 4264 N N . ASN A 1 29 ? -12.676 -7.839 0.266 1.00 0.00 29 ASN A N 3
ATOM 4265 C CA . ASN A 1 29 ? -12.201 -8.783 -0.751 1.00 0.00 29 ASN A CA 3
ATOM 4266 C C . ASN A 1 29 ? -10.772 -8.480 -1.204 1.00 0.00 29 ASN A C 3
ATOM 4267 O O . ASN A 1 29 ? -9.908 -9.359 -1.130 1.00 0.00 29 ASN A O 3
ATOM 4278 N N . GLN A 1 30 ? -10.501 -7.248 -1.665 1.00 0.00 30 GLN A N 3
ATOM 4279 C CA . GLN A 1 30 ? -9.136 -6.920 -2.101 1.00 0.00 30 GLN A CA 3
ATOM 4280 C C . GLN A 1 30 ? -8.182 -7.008 -0.919 1.00 0.00 30 GLN A C 3
ATOM 4281 O O . GLN A 1 30 ? -7.013 -7.361 -1.089 1.00 0.00 30 GLN A O 3
ATOM 4295 N N . LYS A 1 31 ? -8.686 -6.707 0.285 1.00 0.00 31 LYS A N 3
ATOM 4296 C CA . LYS A 1 31 ? -7.866 -6.788 1.483 1.00 0.00 31 LYS A CA 3
ATOM 4297 C C . LYS A 1 31 ? -7.243 -8.179 1.562 1.00 0.00 31 LYS A C 3
ATOM 4298 O O . LYS A 1 31 ? -6.027 -8.325 1.691 1.00 0.00 31 LYS A O 3
ATOM 4317 N N . LYS A 1 32 ? -8.102 -9.199 1.450 1.00 0.00 32 LYS A N 3
ATOM 4318 C CA . LYS A 1 32 ? -7.669 -10.595 1.476 1.00 0.00 32 LYS A CA 3
ATOM 4319 C C . LYS A 1 32 ? -6.690 -10.889 0.341 1.00 0.00 32 LYS A C 3
ATOM 4320 O O . LYS A 1 32 ? -5.729 -11.634 0.527 1.00 0.00 32 LYS A O 3
ATOM 4339 N N . TYR A 1 33 ? -6.935 -10.291 -0.831 1.00 0.00 33 TYR A N 3
ATOM 4340 C CA . TYR A 1 33 ? -6.061 -10.483 -1.992 1.00 0.00 33 TYR A CA 3
ATOM 4341 C C . TYR A 1 33 ? -4.607 -10.200 -1.615 1.00 0.00 33 TYR A C 3
ATOM 4342 O O . TYR A 1 33 ? -3.760 -11.104 -1.611 1.00 0.00 33 TYR A O 3
ATOM 4360 N N . LEU A 1 34 ? -4.335 -8.938 -1.281 1.00 0.00 34 LEU A N 3
ATOM 4361 C CA . LEU A 1 34 ? -3.002 -8.514 -0.882 1.00 0.00 34 LEU A CA 3
ATOM 4362 C C . LEU A 1 34 ? -2.477 -9.411 0.232 1.00 0.00 34 LEU A C 3
ATOM 4363 O O . LEU A 1 34 ? -1.308 -9.789 0.230 1.00 0.00 34 LEU A O 3
ATOM 4379 N N . GLU A 1 35 ? -3.358 -9.753 1.182 1.00 0.00 35 GLU A N 3
ATOM 4380 C CA . GLU A 1 35 ? -2.986 -10.614 2.293 1.00 0.00 35 GLU A CA 3
ATOM 4381 C C . GLU A 1 35 ? -2.425 -11.938 1.778 1.00 0.00 35 GLU A C 3
ATOM 4382 O O . GLU A 1 35 ? -1.376 -12.395 2.231 1.00 0.00 35 GLU A O 3
ATOM 4394 N N . ASP A 1 36 ? -3.134 -12.534 0.811 1.00 0.00 36 ASP A N 3
ATOM 4395 C CA . ASP A 1 36 ? -2.718 -13.797 0.198 1.00 0.00 36 ASP A CA 3
ATOM 4396 C C . ASP A 1 36 ? -1.317 -13.671 -0.390 1.00 0.00 36 ASP A C 3
ATOM 4397 O O . ASP A 1 36 ? -0.530 -14.620 -0.368 1.00 0.00 36 ASP A O 3
ATOM 4406 N N . TYR A 1 37 ? -1.011 -12.483 -0.898 1.00 0.00 37 TYR A N 3
ATOM 4407 C CA . TYR A 1 37 ? 0.299 -12.211 -1.471 1.00 0.00 37 TYR A CA 3
ATOM 4408 C C . TYR A 1 37 ? 1.316 -12.025 -0.355 1.00 0.00 37 TYR A C 3
ATOM 4409 O O . TYR A 1 37 ? 2.293 -12.763 -0.265 1.00 0.00 37 TYR A O 3
ATOM 4427 N N . ALA A 1 38 ? 1.064 -11.026 0.491 1.00 0.00 38 ALA A N 3
ATOM 4428 C CA . ALA A 1 38 ? 1.934 -10.715 1.623 1.00 0.00 38 ALA A CA 3
ATOM 4429 C C . ALA A 1 38 ? 2.316 -11.974 2.402 1.00 0.00 38 ALA A C 3
ATOM 4430 O O . ALA A 1 38 ? 3.449 -12.092 2.866 1.00 0.00 38 ALA A O 3
ATOM 4437 N N . ARG A 1 39 ? 1.381 -12.924 2.528 1.00 0.00 39 ARG A N 3
ATOM 4438 C CA . ARG A 1 39 ? 1.669 -14.174 3.238 1.00 0.00 39 ARG A CA 3
ATOM 4439 C C . ARG A 1 39 ? 2.550 -15.071 2.376 1.00 0.00 39 ARG A C 3
ATOM 4440 O O . ARG A 1 39 ? 3.557 -15.598 2.847 1.00 0.00 39 ARG A O 3
ATOM 4461 N N . ARG A 1 40 ? 2.183 -15.209 1.097 1.00 0.00 40 ARG A N 3
ATOM 4462 C CA . ARG A 1 40 ? 2.963 -16.009 0.156 1.00 0.00 40 ARG A CA 3
ATOM 4463 C C . ARG A 1 40 ? 4.360 -15.401 -0.030 1.00 0.00 40 ARG A C 3
ATOM 4464 O O . ARG A 1 40 ? 5.293 -16.080 -0.461 1.00 0.00 40 ARG A O 3
ATOM 4485 N N . ASN A 1 41 ? 4.483 -14.111 0.308 1.00 0.00 41 ASN A N 3
ATOM 4486 C CA . ASN A 1 41 ? 5.741 -13.379 0.195 1.00 0.00 41 ASN A CA 3
ATOM 4487 C C . ASN A 1 41 ? 6.545 -13.463 1.494 1.00 0.00 41 ASN A C 3
ATOM 4488 O O . ASN A 1 41 ? 7.774 -13.521 1.468 1.00 0.00 41 ASN A O 3
ATOM 4499 N N . GLY A 1 42 ? 5.837 -13.479 2.624 1.00 0.00 42 GLY A N 3
ATOM 4500 C CA . GLY A 1 42 ? 6.485 -13.567 3.924 1.00 0.00 42 GLY A CA 3
ATOM 4501 C C . GLY A 1 42 ? 6.537 -12.235 4.656 1.00 0.00 42 GLY A C 3
ATOM 4502 O O . GLY A 1 42 ? 7.575 -11.866 5.203 1.00 0.00 42 GLY A O 3
ATOM 4506 N N . PHE A 1 43 ? 5.417 -11.508 4.658 1.00 0.00 43 PHE A N 3
ATOM 4507 C CA . PHE A 1 43 ? 5.338 -10.208 5.318 1.00 0.00 43 PHE A CA 3
ATOM 4508 C C . PHE A 1 43 ? 4.479 -10.275 6.579 1.00 0.00 43 PHE A C 3
ATOM 4509 O O . PHE A 1 43 ? 3.367 -10.805 6.558 1.00 0.00 43 PHE A O 3
ATOM 4526 N N . GLU A 1 44 ? 5.016 -9.749 7.681 1.00 0.00 44 GLU A N 3
ATOM 4527 C CA . GLU A 1 44 ? 4.329 -9.753 8.961 1.00 0.00 44 GLU A CA 3
ATOM 4528 C C . GLU A 1 44 ? 3.658 -8.433 9.265 1.00 0.00 44 GLU A C 3
ATOM 4529 O O . GLU A 1 44 ? 3.905 -7.423 8.609 1.00 0.00 44 GLU A O 3
ATOM 4541 N N . ASN A 1 45 ? 2.829 -8.457 10.303 1.00 0.00 45 ASN A N 3
ATOM 4542 C CA . ASN A 1 45 ? 2.125 -7.272 10.757 1.00 0.00 45 ASN A CA 3
ATOM 4543 C C . ASN A 1 45 ? 1.354 -6.600 9.619 1.00 0.00 45 ASN A C 3
ATOM 4544 O O . ASN A 1 45 ? 1.150 -5.385 9.636 1.00 0.00 45 ASN A O 3
ATOM 4555 N N . ILE A 1 46 ? 0.940 -7.398 8.630 1.00 0.00 46 ILE A N 3
ATOM 4556 C CA . ILE A 1 46 ? 0.202 -6.903 7.482 1.00 0.00 46 ILE A CA 3
ATOM 4557 C C . ILE A 1 46 ? -0.985 -6.061 7.918 1.00 0.00 46 ILE A C 3
ATOM 4558 O O . ILE A 1 46 ? -2.057 -6.577 8.241 1.00 0.00 46 ILE A O 3
ATOM 4574 N N . ARG A 1 47 ? -0.764 -4.759 7.922 1.00 0.00 47 ARG A N 3
ATOM 4575 C CA . ARG A 1 47 ? -1.787 -3.801 8.313 1.00 0.00 47 ARG A CA 3
ATOM 4576 C C . ARG A 1 47 ? -2.630 -3.415 7.116 1.00 0.00 47 ARG A C 3
ATOM 4577 O O . ARG A 1 47 ? -2.105 -3.149 6.037 1.00 0.00 47 ARG A O 3
ATOM 4598 N N . HIS A 1 48 ? -3.944 -3.412 7.304 1.00 0.00 48 HIS A N 3
ATOM 4599 C CA . HIS A 1 48 ? -4.854 -3.090 6.220 1.00 0.00 48 HIS A CA 3
ATOM 4600 C C . HIS A 1 48 ? -5.339 -1.645 6.287 1.00 0.00 48 HIS A C 3
ATOM 4601 O O . HIS A 1 48 ? -6.023 -1.248 7.233 1.00 0.00 48 HIS A O 3
ATOM 4616 N N . PHE A 1 49 ? -4.992 -0.876 5.256 1.00 0.00 49 PHE A N 3
ATOM 4617 C CA . PHE A 1 49 ? -5.393 0.520 5.149 1.00 0.00 49 PHE A CA 3
ATOM 4618 C C . PHE A 1 49 ? -6.500 0.638 4.113 1.00 0.00 49 PHE A C 3
ATOM 4619 O O . PHE A 1 49 ? -6.268 0.564 2.901 1.00 0.00 49 PHE A O 3
ATOM 4636 N N . THR A 1 50 ? -7.712 0.754 4.632 1.00 0.00 50 THR A N 3
ATOM 4637 C CA . THR A 1 50 ? -8.923 0.815 3.828 1.00 0.00 50 THR A CA 3
ATOM 4638 C C . THR A 1 50 ? -9.142 2.158 3.163 1.00 0.00 50 THR A C 3
ATOM 4639 O O . THR A 1 50 ? -8.687 3.200 3.640 1.00 0.00 50 THR A O 3
ATOM 4650 N N . ASP A 1 51 ? -9.860 2.100 2.046 1.00 0.00 51 ASP A N 3
ATOM 4651 C CA . ASP A 1 51 ? -10.184 3.278 1.266 1.00 0.00 51 ASP A CA 3
ATOM 4652 C C . ASP A 1 51 ? -11.690 3.396 1.105 1.00 0.00 51 ASP A C 3
ATOM 4653 O O . ASP A 1 51 ? -12.394 2.390 1.007 1.00 0.00 51 ASP A O 3
ATOM 4662 N N . ASP A 1 52 ? -12.182 4.628 1.081 1.00 0.00 52 ASP A N 3
ATOM 4663 C CA . ASP A 1 52 ? -13.607 4.871 0.935 1.00 0.00 52 ASP A CA 3
ATOM 4664 C C . ASP A 1 52 ? -13.854 6.297 0.468 1.00 0.00 52 ASP A C 3
ATOM 4665 O O . ASP A 1 52 ? -13.641 7.249 1.219 1.00 0.00 52 ASP A O 3
ATOM 4674 N N . GLY A 1 53 ? -14.286 6.435 -0.782 1.00 0.00 53 GLY A N 3
ATOM 4675 C CA . GLY A 1 53 ? -14.536 7.755 -1.340 1.00 0.00 53 GLY A CA 3
ATOM 4676 C C . GLY A 1 53 ? -13.302 8.634 -1.267 1.00 0.00 53 GLY A C 3
ATOM 4677 O O . GLY A 1 53 ? -13.281 9.624 -0.538 1.00 0.00 53 GLY A O 3
ATOM 4681 N N . PHE A 1 54 ? -12.269 8.256 -2.017 1.00 0.00 54 PHE A N 3
ATOM 4682 C CA . PHE A 1 54 ? -11.014 8.992 -2.035 1.00 0.00 54 PHE A CA 3
ATOM 4683 C C . PHE A 1 54 ? -10.999 10.027 -3.159 1.00 0.00 54 PHE A C 3
ATOM 4684 O O . PHE A 1 54 ? -11.476 9.765 -4.264 1.00 0.00 54 PHE A O 3
ATOM 4701 N N . SER A 1 55 ? -10.426 11.192 -2.867 1.00 0.00 55 SER A N 3
ATOM 4702 C CA . SER A 1 55 ? -10.311 12.276 -3.849 1.00 0.00 55 SER A CA 3
ATOM 4703 C C . SER A 1 55 ? -9.430 11.836 -5.023 1.00 0.00 55 SER A C 3
ATOM 4704 O O . SER A 1 55 ? -8.803 10.777 -4.970 1.00 0.00 55 SER A O 3
ATOM 4712 N N . GLY A 1 56 ? -9.400 12.634 -6.092 1.00 0.00 56 GLY A N 3
ATOM 4713 C CA . GLY A 1 56 ? -8.611 12.272 -7.260 1.00 0.00 56 GLY A CA 3
ATOM 4714 C C . GLY A 1 56 ? -7.440 13.200 -7.535 1.00 0.00 56 GLY A C 3
ATOM 4715 O O . GLY A 1 56 ? -7.102 13.428 -8.697 1.00 0.00 56 GLY A O 3
ATOM 4719 N N . VAL A 1 57 ? -6.809 13.733 -6.485 1.00 0.00 57 VAL A N 3
ATOM 4720 C CA . VAL A 1 57 ? -5.669 14.629 -6.677 1.00 0.00 57 VAL A CA 3
ATOM 4721 C C . VAL A 1 57 ? -4.323 13.908 -6.506 1.00 0.00 57 VAL A C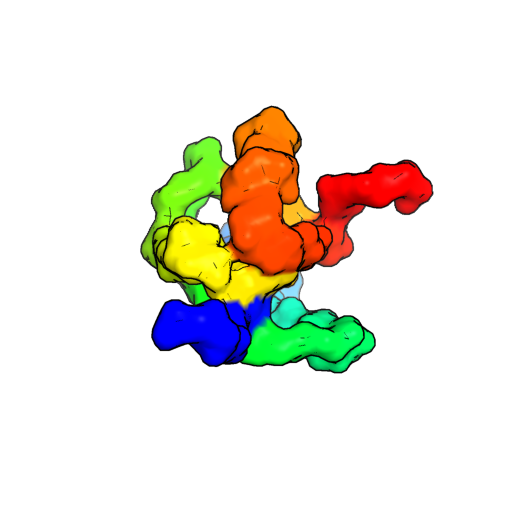 3
ATOM 4722 O O . VAL A 1 57 ? -3.447 14.060 -7.355 1.00 0.00 57 VAL A O 3
ATOM 4735 N N . ASN A 1 58 ? -4.172 13.119 -5.421 1.00 0.00 58 ASN A N 3
ATOM 4736 C CA . ASN A 1 58 ? -2.926 12.368 -5.135 1.00 0.00 58 ASN A CA 3
ATOM 4737 C C . ASN A 1 58 ? -2.759 12.115 -3.632 1.00 0.00 58 ASN A C 3
ATOM 4738 O O . ASN A 1 58 ? -2.766 13.053 -2.834 1.00 0.00 58 ASN A O 3
ATOM 4749 N N . PHE A 1 59 ? -2.580 10.838 -3.267 1.00 0.00 59 PHE A N 3
ATOM 4750 C CA . PHE A 1 59 ? -2.375 10.421 -1.868 1.00 0.00 59 PHE A CA 3
ATOM 4751 C C . PHE A 1 59 ? -3.267 11.200 -0.884 1.00 0.00 59 PHE A C 3
ATOM 4752 O O . PHE A 1 59 ? -4.293 11.760 -1.273 1.00 0.00 59 PHE A O 3
ATOM 4769 N N . ASN A 1 60 ? -2.869 11.219 0.397 1.00 0.00 60 ASN A N 3
ATOM 4770 C CA . ASN A 1 60 ? -3.619 11.921 1.447 1.00 0.00 60 ASN A CA 3
ATOM 4771 C C . ASN A 1 60 ? -5.046 11.389 1.559 1.00 0.00 60 ASN A C 3
ATOM 4772 O O . ASN A 1 60 ? -5.962 11.854 0.881 1.00 0.00 60 ASN A O 3
ATOM 4783 N N . ARG A 1 61 ? -5.202 10.393 2.424 1.00 0.00 61 ARG A N 3
ATOM 4784 C CA . ARG A 1 61 ? -6.487 9.738 2.663 1.00 0.00 61 ARG A CA 3
ATOM 4785 C C . ARG A 1 61 ? -6.578 9.306 4.124 1.00 0.00 61 ARG A C 3
ATOM 4786 O O . ARG A 1 61 ? -5.566 9.224 4.805 1.00 0.00 61 ARG A O 3
ATOM 4807 N N . PRO A 1 62 ? -7.785 9.010 4.625 1.00 0.00 62 PRO A N 3
ATOM 4808 C CA . PRO A 1 62 ? -7.978 8.562 6.012 1.00 0.00 62 PRO A CA 3
ATOM 4809 C C . PRO A 1 62 ? -7.121 7.325 6.320 1.00 0.00 62 PRO A C 3
ATOM 4810 O O . PRO A 1 62 ? -6.109 7.415 7.030 1.00 0.00 62 PRO A O 3
ATOM 4821 N N . GLY A 1 63 ? -7.508 6.176 5.752 1.00 0.00 63 GLY A N 3
ATOM 4822 C CA . GLY A 1 63 ? -6.748 4.952 5.949 1.00 0.00 63 GLY A CA 3
ATOM 4823 C C . GLY A 1 63 ? -5.317 5.100 5.462 1.00 0.00 63 GLY A C 3
ATOM 4824 O O . GLY A 1 63 ? -4.393 4.539 6.049 1.00 0.00 63 GLY A O 3
ATOM 4828 N N . PHE A 1 64 ? -5.143 5.879 4.392 1.00 0.00 64 PHE A N 3
ATOM 4829 C CA . PHE A 1 64 ? -3.830 6.140 3.816 1.00 0.00 64 PHE A CA 3
ATOM 4830 C C . PHE A 1 64 ? -2.965 6.919 4.799 1.00 0.00 64 PHE A C 3
ATOM 4831 O O . PHE A 1 64 ? -1.787 6.616 4.975 1.00 0.00 64 PHE A O 3
ATOM 4848 N N . GLN A 1 65 ? -3.568 7.912 5.456 1.00 0.00 65 GLN A N 3
ATOM 4849 C CA . GLN A 1 65 ? -2.862 8.711 6.448 1.00 0.00 65 GLN A CA 3
ATOM 4850 C C . GLN A 1 65 ? -2.370 7.795 7.557 1.00 0.00 65 GLN A C 3
ATOM 4851 O O . GLN A 1 65 ? -1.323 8.039 8.154 1.00 0.00 65 GLN A O 3
ATOM 4865 N N . SER A 1 66 ? -3.104 6.698 7.779 1.00 0.00 66 SER A N 3
ATOM 4866 C CA . SER A 1 66 ? -2.703 5.702 8.758 1.00 0.00 66 SER A CA 3
ATOM 4867 C C . SER A 1 66 ? -1.478 4.983 8.204 1.00 0.00 66 SER A C 3
ATOM 4868 O O . SER A 1 66 ? -0.486 4.790 8.905 1.00 0.00 66 SER A O 3
ATOM 4876 N N . LEU A 1 67 ? -1.546 4.644 6.907 1.00 0.00 67 LEU A N 3
ATOM 4877 C CA . LEU A 1 67 ? -0.442 4.010 6.203 1.00 0.00 67 LEU A CA 3
ATOM 4878 C C . LEU A 1 67 ? 0.816 4.867 6.382 1.00 0.00 67 LEU A C 3
ATOM 4879 O O . LEU A 1 67 ? 1.884 4.365 6.748 1.00 0.00 67 LEU A O 3
ATOM 4895 N N . ILE A 1 68 ? 0.657 6.176 6.163 1.00 0.00 68 ILE A N 3
ATOM 4896 C CA . ILE A 1 68 ? 1.743 7.132 6.328 1.00 0.00 68 ILE A CA 3
ATOM 4897 C C . ILE A 1 68 ? 2.160 7.221 7.799 1.00 0.00 68 ILE A C 3
ATOM 4898 O O . ILE A 1 68 ? 3.345 7.317 8.100 1.00 0.00 68 ILE A O 3
ATOM 4914 N N . LYS A 1 69 ? 1.175 7.173 8.708 1.00 0.00 69 LYS A N 3
ATOM 4915 C CA . LYS A 1 69 ? 1.438 7.233 10.152 1.00 0.00 69 LYS A CA 3
ATOM 4916 C C . LYS A 1 69 ? 2.452 6.162 10.562 1.00 0.00 69 LYS A C 3
ATOM 4917 O O . LYS A 1 69 ? 3.326 6.398 11.400 1.00 0.00 69 LYS A O 3
ATOM 4936 N N . GLU A 1 70 ? 2.346 4.993 9.939 1.00 0.00 70 GLU A N 3
ATOM 4937 C CA . GLU A 1 70 ? 3.272 3.897 10.202 1.00 0.00 70 GLU A CA 3
ATOM 4938 C C . GLU A 1 70 ? 4.606 4.204 9.536 1.00 0.00 70 GLU A C 3
ATOM 4939 O O . GLU A 1 70 ? 5.665 3.893 10.078 1.00 0.00 70 GLU A O 3
ATOM 4951 N N . VAL A 1 71 ? 4.546 4.836 8.357 1.00 0.00 71 VAL A N 3
ATOM 4952 C CA . VAL A 1 71 ? 5.752 5.203 7.622 1.00 0.00 71 VAL A CA 3
ATOM 4953 C C . VAL A 1 71 ? 6.570 6.263 8.377 1.00 0.00 71 VAL A C 3
ATOM 4954 O O . VAL A 1 71 ? 7.795 6.158 8.461 1.00 0.00 71 VAL A O 3
ATOM 4967 N N . GLU A 1 72 ? 5.889 7.278 8.929 1.00 0.00 72 GLU A N 3
ATOM 4968 C CA . GLU A 1 72 ? 6.567 8.346 9.678 1.00 0.00 72 GLU A CA 3
ATOM 4969 C C . GLU A 1 72 ? 7.245 7.763 10.909 1.00 0.00 72 GLU A C 3
ATOM 4970 O O . GLU A 1 72 ? 8.436 7.977 11.131 1.00 0.00 72 GLU A O 3
ATOM 4982 N N . ALA A 1 73 ? 6.483 6.994 11.687 1.00 0.00 73 ALA A N 3
ATOM 4983 C CA . ALA A 1 73 ? 7.015 6.341 12.878 1.00 0.00 73 ALA A CA 3
ATOM 4984 C C . ALA A 1 73 ? 8.157 5.392 12.506 1.00 0.00 73 ALA A C 3
ATOM 4985 O O . ALA A 1 73 ? 9.008 5.071 13.335 1.00 0.00 73 ALA A O 3
ATOM 4992 N N . GLY A 1 74 ? 8.150 4.940 11.249 1.00 0.00 74 GLY A N 3
ATOM 4993 C CA . GLY A 1 74 ? 9.159 4.023 10.759 1.00 0.00 74 GLY A CA 3
ATOM 4994 C C . GLY A 1 74 ? 8.825 2.587 11.110 1.00 0.00 74 GLY A C 3
ATOM 4995 O O . GLY A 1 74 ? 9.642 1.868 11.684 1.00 0.00 74 GLY A O 3
ATOM 4999 N N . ASN A 1 75 ? 7.604 2.185 10.759 1.00 0.00 75 ASN A N 3
ATOM 5000 C CA . ASN A 1 75 ? 7.103 0.843 11.020 1.00 0.00 75 ASN A CA 3
ATOM 5001 C C . ASN A 1 75 ? 6.861 0.090 9.714 1.00 0.00 75 ASN A C 3
ATOM 5002 O O . ASN A 1 75 ? 7.199 -1.080 9.594 1.00 0.00 75 ASN A O 3
ATOM 5013 N N . VAL A 1 76 ? 6.265 0.758 8.733 1.00 0.00 76 VAL A N 3
ATOM 5014 C CA . VAL A 1 76 ? 5.985 0.121 7.452 1.00 0.00 76 VAL A CA 3
ATOM 5015 C C . VAL A 1 76 ? 7.280 -0.322 6.750 1.00 0.00 76 VAL A C 3
ATOM 5016 O O . VAL A 1 76 ? 7.880 0.440 5.989 1.00 0.00 76 VAL A O 3
ATOM 5029 N N . GLU A 1 77 ? 7.703 -1.562 6.997 1.00 0.00 77 GLU A N 3
ATOM 5030 C CA . GLU A 1 77 ? 8.915 -2.091 6.369 1.00 0.00 77 GLU A CA 3
ATOM 5031 C C . GLU A 1 77 ? 8.607 -2.685 4.986 1.00 0.00 77 GLU A C 3
ATOM 5032 O O . GLU A 1 77 ? 9.509 -3.145 4.290 1.00 0.00 77 GLU A O 3
ATOM 5044 N N . THR A 1 78 ? 7.327 -2.664 4.592 1.00 0.00 78 THR A N 3
ATOM 5045 C CA . THR A 1 78 ? 6.897 -3.188 3.295 1.00 0.00 78 THR A CA 3
ATOM 5046 C C . THR A 1 78 ? 5.570 -2.571 2.888 1.00 0.00 78 THR A C 3
ATOM 5047 O O . THR A 1 78 ? 4.761 -2.209 3.741 1.00 0.00 78 THR A O 3
ATOM 5058 N N . LEU A 1 79 ? 5.341 -2.469 1.584 1.00 0.00 79 LEU A N 3
ATOM 5059 C CA . LEU A 1 79 ? 4.095 -1.915 1.081 1.00 0.00 79 LEU A CA 3
ATOM 5060 C C . LEU A 1 79 ? 3.492 -2.822 0.023 1.00 0.00 79 LEU A C 3
ATOM 5061 O O . LEU A 1 79 ? 4.098 -3.083 -1.015 1.00 0.00 79 LEU A O 3
ATOM 5077 N N . ILE A 1 80 ? 2.293 -3.288 0.304 1.00 0.00 80 ILE A N 3
ATOM 5078 C CA . ILE A 1 80 ? 1.563 -4.160 -0.599 1.00 0.00 80 ILE A CA 3
ATOM 5079 C C . ILE A 1 80 ? 0.321 -3.448 -1.145 1.00 0.00 80 ILE A C 3
ATOM 5080 O O . ILE A 1 80 ? -0.609 -3.126 -0.396 1.00 0.00 80 ILE A O 3
ATOM 5096 N N . VAL A 1 81 ? 0.324 -3.204 -2.455 1.00 0.00 81 VAL A N 3
ATOM 5097 C CA . VAL A 1 81 ? -0.783 -2.531 -3.131 1.00 0.00 81 VAL A CA 3
ATOM 5098 C C . VAL A 1 81 ? -1.180 -3.292 -4.398 1.00 0.00 81 VAL A C 3
ATOM 5099 O O . VAL A 1 81 ? -0.333 -3.910 -5.049 1.00 0.00 81 VAL A O 3
ATOM 5112 N N . LYS A 1 82 ? -2.463 -3.229 -4.762 1.00 0.00 82 LYS A N 3
ATOM 5113 C CA . LYS A 1 82 ? -2.947 -3.895 -5.967 1.00 0.00 82 LYS A CA 3
ATOM 5114 C C . LYS A 1 82 ? -2.209 -3.372 -7.208 1.00 0.00 82 LYS A C 3
ATOM 5115 O O . LYS A 1 82 ? -1.996 -4.114 -8.158 1.00 0.00 82 LYS A O 3
ATOM 5134 N N . ASP A 1 83 ? -1.816 -2.089 -7.179 1.00 0.00 83 ASP A N 3
ATOM 5135 C CA . ASP A 1 83 ? -1.088 -1.456 -8.289 1.00 0.00 83 ASP A CA 3
ATOM 5136 C C . ASP A 1 83 ? -0.730 -0.003 -7.960 1.00 0.00 83 ASP A C 3
ATOM 5137 O O . ASP A 1 83 ? -1.325 0.608 -7.070 1.00 0.00 83 ASP A O 3
ATOM 5146 N N . MET A 1 84 ? 0.260 0.537 -8.679 1.00 0.00 84 MET A N 3
ATOM 5147 C CA . MET A 1 84 ? 0.727 1.913 -8.465 1.00 0.00 84 MET A CA 3
ATOM 5148 C C . MET A 1 84 ? -0.315 2.975 -8.852 1.00 0.00 84 MET A C 3
ATOM 5149 O O . MET A 1 84 ? -0.079 4.170 -8.655 1.00 0.00 84 MET A O 3
ATOM 5163 N N . SER A 1 85 ? -1.467 2.558 -9.385 1.00 0.00 85 SER A N 3
ATOM 5164 C CA . SER A 1 85 ? -2.504 3.514 -9.764 1.00 0.00 85 SER A CA 3
ATOM 5165 C C . SER A 1 85 ? -3.177 4.104 -8.526 1.00 0.00 85 SER A C 3
ATOM 5166 O O . SER A 1 85 ? -3.764 5.183 -8.592 1.00 0.00 85 SER A O 3
ATOM 5174 N N . ARG A 1 86 ? -3.082 3.395 -7.394 1.00 0.00 86 ARG A N 3
ATOM 5175 C CA . ARG A 1 86 ? -3.677 3.860 -6.146 1.00 0.00 86 ARG A CA 3
ATOM 5176 C C . ARG A 1 86 ? -3.071 5.196 -5.715 1.00 0.00 86 ARG A C 3
ATOM 5177 O O . ARG A 1 86 ? -3.767 6.208 -5.659 1.00 0.00 86 ARG A O 3
ATOM 5198 N N . LEU A 1 87 ? -1.770 5.194 -5.417 1.00 0.00 87 LEU A N 3
ATOM 5199 C CA . LEU A 1 87 ? -1.078 6.414 -4.993 1.00 0.00 87 LEU A CA 3
ATOM 5200 C C . LEU A 1 87 ? -0.975 7.425 -6.130 1.00 0.00 87 LEU A C 3
ATOM 5201 O O . LEU A 1 87 ? -1.017 8.633 -5.886 1.00 0.00 87 LEU A O 3
ATOM 5217 N N . GLY A 1 88 ? -0.861 6.942 -7.368 1.00 0.00 88 GLY A N 3
ATOM 5218 C CA . GLY A 1 88 ? -0.784 7.855 -8.496 1.00 0.00 88 GLY A CA 3
ATOM 5219 C C . GLY A 1 88 ? 0.235 7.465 -9.544 1.00 0.00 88 GLY A C 3
ATOM 5220 O O . GLY A 1 88 ? 1.124 6.652 -9.295 1.00 0.00 88 GLY A O 3
ATOM 5224 N N . ARG A 1 89 ? 0.099 8.073 -10.722 1.00 0.00 89 ARG A N 3
ATOM 5225 C CA . ARG A 1 89 ? 1.004 7.823 -11.838 1.00 0.00 89 ARG A CA 3
ATOM 5226 C C . ARG A 1 89 ? 2.307 8.605 -11.657 1.00 0.00 89 ARG A C 3
ATOM 5227 O O . ARG A 1 89 ? 3.374 8.140 -12.055 1.00 0.00 89 ARG A O 3
ATOM 5248 N N . ASN A 1 90 ? 2.198 9.797 -11.054 1.00 0.00 90 ASN A N 3
ATOM 5249 C CA . ASN A 1 90 ? 3.352 10.673 -10.807 1.00 0.00 90 ASN A CA 3
ATOM 5250 C C . ASN A 1 90 ? 4.459 9.942 -10.043 1.00 0.00 90 ASN A C 3
ATOM 5251 O O . ASN A 1 90 ? 4.495 9.955 -8.813 1.00 0.00 90 ASN A O 3
ATOM 5262 N N . TYR A 1 91 ? 5.361 9.310 -10.789 1.00 0.00 91 TYR A N 3
ATOM 5263 C CA . TYR A 1 91 ? 6.478 8.565 -10.207 1.00 0.00 91 TYR A CA 3
ATOM 5264 C C . TYR A 1 91 ? 7.403 9.463 -9.372 1.00 0.00 91 TYR A C 3
ATOM 5265 O O . TYR A 1 91 ? 8.207 8.963 -8.584 1.00 0.00 91 TYR A O 3
ATOM 5283 N N . LEU A 1 92 ? 7.273 10.786 -9.521 1.00 0.00 92 LEU A N 3
ATOM 5284 C CA . LEU A 1 92 ? 8.086 11.725 -8.748 1.00 0.00 92 LEU A CA 3
ATOM 5285 C C . LEU A 1 92 ? 7.680 11.663 -7.280 1.00 0.00 92 LEU A C 3
ATOM 5286 O O . LEU A 1 92 ? 8.500 11.385 -6.405 1.00 0.00 92 LEU A O 3
ATOM 5302 N N . GLN A 1 93 ? 6.392 11.907 -7.030 1.00 0.00 93 GLN A N 3
ATOM 5303 C CA . GLN A 1 93 ? 5.835 11.866 -5.682 1.00 0.00 93 GLN A CA 3
ATOM 5304 C C . GLN A 1 93 ? 5.807 10.430 -5.165 1.00 0.00 93 GLN A C 3
ATOM 5305 O O . GLN A 1 93 ? 6.277 10.148 -4.058 1.00 0.00 93 GLN A O 3
ATOM 5319 N N . VAL A 1 94 ? 5.274 9.518 -5.988 1.00 0.00 94 VAL A N 3
ATOM 5320 C CA . VAL A 1 94 ? 5.209 8.102 -5.622 1.00 0.00 94 VAL A CA 3
ATOM 5321 C C . VAL A 1 94 ? 6.608 7.596 -5.276 1.00 0.00 94 VAL A C 3
ATOM 5322 O O . VAL A 1 94 ? 6.802 6.885 -4.283 1.00 0.00 94 VAL A O 3
ATOM 5335 N N . GLY A 1 95 ? 7.587 7.996 -6.094 1.00 0.00 95 GLY A N 3
ATOM 5336 C CA . GLY A 1 95 ? 8.961 7.607 -5.859 1.00 0.00 95 GLY A CA 3
ATOM 5337 C C . GLY A 1 95 ? 9.482 8.186 -4.571 1.00 0.00 95 GLY A C 3
ATOM 5338 O O . GLY A 1 95 ? 10.010 7.462 -3.746 1.00 0.00 95 GLY A O 3
ATOM 5342 N N . PHE A 1 96 ? 9.308 9.496 -4.389 1.00 0.00 96 PHE A N 3
ATOM 5343 C CA . PHE A 1 96 ? 9.746 10.169 -3.166 1.00 0.00 96 PHE A CA 3
ATOM 5344 C C . PHE A 1 96 ? 9.386 9.318 -1.946 1.00 0.00 96 PHE A C 3
ATOM 5345 O O . PHE A 1 96 ? 10.198 9.135 -1.044 1.00 0.00 96 PHE A O 3
ATOM 5362 N N . TYR A 1 97 ? 8.168 8.782 -1.937 1.00 0.00 97 TYR A N 3
ATOM 5363 C CA . TYR A 1 97 ? 7.719 7.937 -0.835 1.00 0.00 97 TYR A CA 3
ATOM 5364 C C . TYR A 1 97 ? 8.532 6.644 -0.767 1.00 0.00 97 TYR A C 3
ATOM 5365 O O . TYR A 1 97 ? 8.983 6.246 0.300 1.00 0.00 97 TYR A O 3
ATOM 5383 N N . THR A 1 98 ? 8.698 5.987 -1.911 1.00 0.00 98 THR A N 3
ATOM 5384 C CA . THR A 1 98 ? 9.432 4.718 -1.977 1.00 0.00 98 THR A CA 3
ATOM 5385 C C . THR A 1 98 ? 10.966 4.885 -2.072 1.00 0.00 98 THR A C 3
ATOM 5386 O O . THR A 1 98 ? 11.694 3.898 -1.952 1.00 0.00 98 THR A O 3
ATOM 5397 N N . GLU A 1 99 ? 11.456 6.106 -2.326 1.00 0.00 99 GLU A N 3
ATOM 5398 C CA . GLU A 1 99 ? 12.902 6.342 -2.478 1.00 0.00 99 GLU A CA 3
ATOM 5399 C C . GLU A 1 99 ? 13.529 7.074 -1.299 1.00 0.00 99 GLU A C 3
ATOM 5400 O O . GLU A 1 99 ? 14.620 6.710 -0.866 1.00 0.00 99 GLU A O 3
ATOM 5412 N N . VAL A 1 100 ? 12.878 8.130 -0.818 1.00 0.00 100 VAL A N 3
ATOM 5413 C CA . VAL A 1 100 ? 13.418 8.921 0.291 1.00 0.00 100 VAL A CA 3
ATOM 5414 C C . VAL A 1 100 ? 12.635 8.724 1.596 1.00 0.00 100 VAL A C 3
ATOM 5415 O O . VAL A 1 100 ? 13.224 8.654 2.676 1.00 0.00 100 VAL A O 3
ATOM 5428 N N . LEU A 1 101 ? 11.311 8.662 1.485 1.00 0.00 101 LEU A N 3
ATOM 5429 C CA . LEU A 1 101 ? 10.424 8.506 2.646 1.00 0.00 101 LEU A CA 3
ATOM 5430 C C . LEU A 1 101 ? 10.575 7.143 3.348 1.00 0.00 101 LEU A C 3
ATOM 5431 O O . LEU A 1 101 ? 10.947 7.080 4.516 1.00 0.00 101 LEU A O 3
ATOM 5447 N N . PHE A 1 102 ? 10.238 6.069 2.632 1.00 0.00 102 PHE A N 3
ATOM 5448 C CA . PHE A 1 102 ? 10.277 4.695 3.165 1.00 0.00 102 PHE A CA 3
ATOM 5449 C C . PHE A 1 102 ? 11.677 4.212 3.627 1.00 0.00 102 PHE A C 3
ATOM 5450 O O . PHE A 1 102 ? 11.770 3.401 4.545 1.00 0.00 102 PHE A O 3
ATOM 5467 N N . PRO A 1 103 ? 12.776 4.659 2.983 1.00 0.00 103 PRO A N 3
ATOM 5468 C CA . PRO A 1 103 ? 14.155 4.234 3.320 1.00 0.00 103 PRO A CA 3
ATOM 5469 C C . PRO A 1 103 ? 14.463 4.128 4.815 1.00 0.00 103 PRO A C 3
ATOM 5470 O O . PRO A 1 103 ? 15.206 3.236 5.228 1.00 0.00 103 PRO A O 3
ATOM 5481 N N . GLN A 1 104 ? 13.917 5.040 5.617 1.00 0.00 104 GLN A N 3
ATOM 5482 C CA . GLN A 1 104 ? 14.169 5.038 7.069 1.00 0.00 104 GLN A CA 3
ATOM 5483 C C . GLN A 1 104 ? 13.927 3.659 7.690 1.00 0.00 104 GLN A C 3
ATOM 5484 O O . GLN A 1 104 ? 14.485 3.341 8.740 1.00 0.00 104 GLN A O 3
ATOM 5498 N N . LYS A 1 105 ? 13.056 2.868 7.065 1.00 0.00 105 LYS A N 3
ATOM 5499 C CA . LYS A 1 105 ? 12.698 1.556 7.585 1.00 0.00 105 LYS A CA 3
ATOM 5500 C C . LYS A 1 105 ? 12.978 0.422 6.593 1.00 0.00 105 LYS A C 3
ATOM 5501 O O . LYS A 1 105 ? 12.741 -0.742 6.921 1.00 0.00 105 LYS A O 3
ATOM 5520 N N . ASN A 1 106 ? 13.441 0.753 5.378 1.00 0.00 106 ASN A N 3
ATOM 5521 C CA . ASN A 1 106 ? 13.693 -0.262 4.352 1.00 0.00 106 ASN A CA 3
ATOM 5522 C C . ASN A 1 106 ? 12.352 -0.850 3.917 1.00 0.00 106 ASN A C 3
ATOM 5523 O O . ASN A 1 106 ? 11.711 -1.590 4.664 1.00 0.00 106 ASN A O 3
ATOM 5534 N N . VAL A 1 107 ? 11.909 -0.455 2.731 1.00 0.00 107 VAL A N 3
ATOM 5535 C CA . VAL A 1 107 ? 10.613 -0.871 2.210 1.00 0.00 107 VAL A CA 3
ATOM 5536 C C . VAL A 1 107 ? 10.691 -1.711 0.946 1.00 0.00 107 VAL A C 3
ATOM 5537 O O . VAL A 1 107 ? 11.563 -1.529 0.095 1.00 0.00 107 VAL A O 3
ATOM 5550 N N . ARG A 1 108 ? 9.709 -2.588 0.827 1.00 0.00 108 ARG A N 3
ATOM 5551 C CA . ARG A 1 108 ? 9.542 -3.438 -0.326 1.00 0.00 108 ARG A CA 3
ATOM 5552 C C . ARG A 1 108 ? 8.157 -3.160 -0.882 1.00 0.00 108 ARG A C 3
ATOM 5553 O O . ARG A 1 108 ? 7.164 -3.731 -0.428 1.00 0.00 108 ARG A O 3
ATOM 5574 N N . PHE A 1 109 ? 8.087 -2.234 -1.834 1.00 0.00 109 PHE A N 3
ATOM 5575 C CA . PHE A 1 109 ? 6.811 -1.839 -2.402 1.00 0.00 109 PHE A CA 3
ATOM 5576 C C . PHE A 1 109 ? 6.339 -2.853 -3.435 1.00 0.00 109 PHE A C 3
ATOM 5577 O O . PHE A 1 109 ? 7.145 -3.421 -4.174 1.00 0.00 109 PHE A O 3
ATOM 5594 N N . LEU A 1 110 ? 5.031 -3.084 -3.475 1.00 0.00 110 LEU A N 3
ATOM 5595 C CA . LEU A 1 110 ? 4.462 -4.040 -4.409 1.00 0.00 110 LEU A CA 3
ATOM 5596 C C . LEU A 1 110 ? 3.240 -3.477 -5.125 1.00 0.00 110 LEU A C 3
ATOM 5597 O O . LEU A 1 110 ? 2.283 -3.017 -4.502 1.00 0.00 110 LEU A O 3
ATOM 5613 N N . ALA A 1 111 ? 3.290 -3.561 -6.447 1.00 0.00 111 ALA A N 3
ATOM 5614 C CA . ALA A 1 111 ? 2.207 -3.121 -7.314 1.00 0.00 111 ALA A CA 3
ATOM 5615 C C . ALA A 1 111 ? 1.810 -4.299 -8.191 1.00 0.00 111 ALA A C 3
ATOM 5616 O O . ALA A 1 111 ? 2.490 -4.619 -9.165 1.00 0.00 111 ALA A O 3
ATOM 5623 N N . ILE A 1 112 ? 0.758 -4.992 -7.782 1.00 0.00 112 ILE A N 3
ATOM 5624 C CA . ILE A 1 112 ? 0.316 -6.208 -8.474 1.00 0.00 112 ILE A CA 3
ATOM 5625 C C . ILE A 1 112 ? -0.149 -6.008 -9.929 1.00 0.00 112 ILE A C 3
ATOM 5626 O O . ILE A 1 112 ? 0.057 -6.893 -10.760 1.00 0.00 112 ILE A O 3
ATOM 5642 N N . ASN A 1 113 ? -0.804 -4.891 -10.237 1.00 0.00 113 ASN A N 3
ATO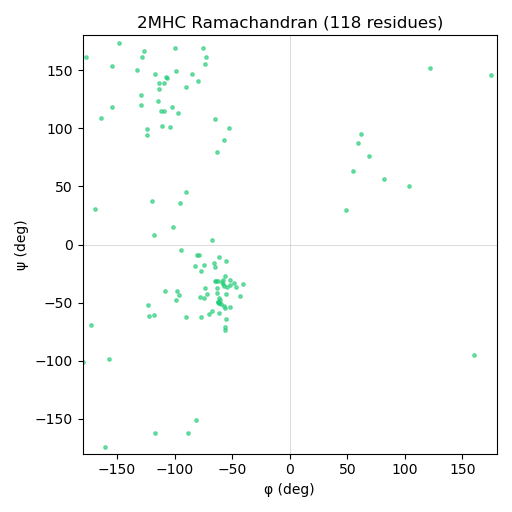M 5643 C CA . ASN A 1 113 ? -1.317 -4.665 -11.593 1.00 0.00 113 ASN A CA 3
ATOM 5644 C C . ASN A 1 113 ? -0.436 -3.735 -12.436 1.00 0.00 113 ASN A C 3
ATOM 5645 O O . ASN A 1 113 ? -0.951 -2.967 -13.250 1.00 0.00 113 ASN A O 3
ATOM 5656 N N . ASN A 1 114 ? 0.888 -3.821 -12.264 1.00 0.00 114 ASN A N 3
ATOM 5657 C CA . ASN A 1 114 ? 1.824 -2.995 -13.041 1.00 0.00 114 ASN A CA 3
ATOM 5658 C C . ASN A 1 114 ? 3.241 -3.072 -12.479 1.00 0.00 114 ASN A C 3
ATOM 5659 O O . ASN A 1 114 ? 3.449 -3.488 -11.339 1.00 0.00 114 ASN A O 3
ATOM 5670 N N . SER A 1 115 ? 4.213 -2.656 -13.291 1.00 0.00 115 SER A N 3
ATOM 5671 C CA . SER A 1 115 ? 5.615 -2.664 -12.884 1.00 0.00 115 SER A CA 3
ATOM 5672 C C . SER A 1 115 ? 5.864 -1.601 -11.814 1.00 0.00 115 SER A C 3
ATOM 5673 O O . SER A 1 115 ? 5.911 -0.406 -12.113 1.00 0.00 115 SER A O 3
ATOM 5681 N N . ILE A 1 116 ? 6.010 -2.046 -10.565 1.00 0.00 116 ILE A N 3
ATOM 5682 C CA . ILE A 1 116 ? 6.240 -1.138 -9.442 1.00 0.00 116 ILE A CA 3
ATOM 5683 C C . ILE A 1 116 ? 7.496 -0.289 -9.644 1.00 0.00 116 ILE A C 3
ATOM 5684 O O . ILE A 1 116 ? 7.497 0.905 -9.350 1.00 0.00 116 ILE A O 3
ATOM 5700 N N . ASP A 1 117 ? 8.562 -0.916 -10.135 1.00 0.00 117 ASP A N 3
ATOM 5701 C CA . ASP A 1 117 ? 9.827 -0.227 -10.364 1.00 0.00 117 ASP A CA 3
ATOM 5702 C C . ASP A 1 117 ? 10.806 -1.135 -11.098 1.00 0.00 117 ASP A C 3
ATOM 5703 O O . ASP A 1 117 ? 11.354 -0.760 -12.136 1.00 0.00 117 ASP A O 3
ATOM 5712 N N . SER A 1 118 ? 11.022 -2.333 -10.546 1.00 0.00 118 SER A N 3
ATOM 5713 C CA . SER A 1 118 ? 11.939 -3.301 -11.139 1.00 0.00 118 SER A CA 3
ATOM 5714 C C . SER A 1 118 ? 11.927 -4.624 -10.373 1.00 0.00 118 SER A C 3
ATOM 5715 O O . SER A 1 118 ? 11.499 -4.682 -9.219 1.00 0.00 118 SER A O 3
ATOM 5723 N N . ASN A 1 119 ? 12.409 -5.682 -11.026 1.00 0.00 119 ASN A N 3
ATOM 5724 C CA . ASN A 1 119 ? 12.469 -7.009 -10.416 1.00 0.00 119 ASN A CA 3
ATOM 5725 C C . ASN A 1 119 ? 13.463 -7.904 -11.143 1.00 0.00 119 ASN A C 3
ATOM 5726 O O . ASN A 1 119 ? 14.450 -8.357 -10.562 1.00 0.00 119 ASN A O 3
ATOM 5737 N N . ASN A 1 120 ? 13.180 -8.160 -12.415 1.00 0.00 120 ASN A N 3
ATOM 5738 C CA . ASN A 1 120 ? 14.025 -9.010 -13.242 1.00 0.00 120 ASN A CA 3
ATOM 5739 C C . ASN A 1 120 ? 15.280 -8.268 -13.690 1.00 0.00 120 ASN A C 3
ATOM 5740 O O . ASN A 1 120 ? 15.145 -7.249 -14.401 1.00 0.00 120 ASN A O 3
ATOM 5752 N N . GLY A 1 1 ? 3.688 2.242 22.839 1.00 0.00 1 GLY A N 4
ATOM 5753 C CA . GLY A 1 1 ? 4.063 1.129 23.753 1.00 0.00 1 GLY A CA 4
ATOM 5754 C C . GLY A 1 1 ? 4.110 -0.213 23.045 1.00 0.00 1 GLY A C 4
ATOM 5755 O O . GLY A 1 1 ? 3.087 -0.889 22.920 1.00 0.00 1 GLY A O 4
ATOM 5761 N N . SER A 1 2 ? 5.300 -0.596 22.579 1.00 0.00 2 SER A N 4
ATOM 5762 C CA . SER A 1 2 ? 5.485 -1.866 21.876 1.00 0.00 2 SER A CA 4
ATOM 5763 C C . SER A 1 2 ? 6.800 -2.536 22.296 1.00 0.00 2 SER A C 4
ATOM 5764 O O . SER A 1 2 ? 7.362 -2.205 23.343 1.00 0.00 2 SER A O 4
ATOM 5772 N N . ARG A 1 3 ? 7.285 -3.481 21.484 1.00 0.00 3 ARG A N 4
ATOM 5773 C CA . ARG A 1 3 ? 8.527 -4.189 21.788 1.00 0.00 3 ARG A CA 4
ATOM 5774 C C . ARG A 1 3 ? 9.521 -4.100 20.629 1.00 0.00 3 ARG A C 4
ATOM 5775 O O . ARG A 1 3 ? 10.488 -3.341 20.693 1.00 0.00 3 ARG A O 4
ATOM 5796 N N . THR A 1 4 ? 9.280 -4.890 19.578 1.00 0.00 4 THR A N 4
ATOM 5797 C CA . THR A 1 4 ? 10.158 -4.918 18.406 1.00 0.00 4 THR A CA 4
ATOM 5798 C C . THR A 1 4 ? 9.389 -5.363 17.155 1.00 0.00 4 THR A C 4
ATOM 5799 O O . THR A 1 4 ? 8.162 -5.471 17.183 1.00 0.00 4 THR A O 4
ATOM 5810 N N . SER A 1 5 ? 10.119 -5.626 16.062 1.00 0.00 5 SER A N 4
ATOM 5811 C CA . SER A 1 5 ? 9.514 -6.068 14.802 1.00 0.00 5 SER A CA 4
ATOM 5812 C C . SER A 1 5 ? 8.736 -4.945 14.121 1.00 0.00 5 SER A C 4
ATOM 5813 O O . SER A 1 5 ? 7.663 -4.555 14.584 1.00 0.00 5 SER A O 4
ATOM 5821 N N . ARG A 1 6 ? 9.273 -4.449 13.003 1.00 0.00 6 ARG A N 4
ATOM 5822 C CA . ARG A 1 6 ? 8.612 -3.394 12.231 1.00 0.00 6 ARG A CA 4
ATOM 5823 C C . ARG A 1 6 ? 7.337 -3.961 11.585 1.00 0.00 6 ARG A C 4
ATOM 5824 O O . ARG A 1 6 ? 6.745 -4.887 12.138 1.00 0.00 6 ARG A O 4
ATOM 5845 N N . ILE A 1 7 ? 6.884 -3.428 10.443 1.00 0.00 7 ILE A N 4
ATOM 5846 C CA . ILE A 1 7 ? 5.660 -3.957 9.838 1.00 0.00 7 ILE A CA 4
ATOM 5847 C C . ILE A 1 7 ? 5.629 -3.939 8.306 1.00 0.00 7 ILE A C 4
ATOM 5848 O O . ILE A 1 7 ? 6.409 -3.250 7.653 1.00 0.00 7 ILE A O 4
ATOM 5864 N N . THR A 1 8 ? 4.656 -4.685 7.762 1.00 0.00 8 THR A N 4
ATOM 5865 C CA . THR A 1 8 ? 4.412 -4.762 6.320 1.00 0.00 8 THR A CA 4
ATOM 5866 C C . THR A 1 8 ? 3.192 -3.899 6.007 1.00 0.00 8 THR A C 4
ATOM 5867 O O . THR A 1 8 ? 2.300 -3.774 6.850 1.00 0.00 8 THR A O 4
ATOM 5878 N N . ALA A 1 9 ? 3.145 -3.283 4.826 1.00 0.00 9 ALA A N 4
ATOM 5879 C CA . ALA A 1 9 ? 2.009 -2.423 4.504 1.00 0.00 9 ALA A CA 4
ATOM 5880 C C . ALA A 1 9 ? 1.107 -2.994 3.423 1.00 0.00 9 ALA A C 4
ATOM 5881 O O . ALA A 1 9 ? 1.546 -3.313 2.325 1.00 0.00 9 ALA A O 4
ATOM 5888 N N . LEU A 1 10 ? -0.170 -3.086 3.762 1.00 0.00 10 LEU A N 4
ATOM 5889 C CA . LEU A 1 10 ? -1.203 -3.576 2.862 1.00 0.00 10 LEU A CA 4
ATOM 5890 C C . LEU A 1 10 ? -2.236 -2.469 2.676 1.00 0.00 10 LEU A C 4
ATOM 5891 O O . LEU A 1 10 ? -3.035 -2.227 3.570 1.00 0.00 10 LEU A O 4
ATOM 5907 N N . TYR A 1 11 ? -2.199 -1.773 1.536 1.00 0.00 11 TYR A N 4
ATOM 5908 C CA . TYR A 1 11 ? -3.136 -0.669 1.298 1.00 0.00 11 TYR A CA 4
ATOM 5909 C C . TYR A 1 11 ? -3.926 -0.877 0.006 1.00 0.00 11 TYR A C 4
ATOM 5910 O O . TYR A 1 11 ? -3.336 -1.075 -1.055 1.00 0.00 11 TYR A O 4
ATOM 5928 N N . GLU A 1 12 ? -5.271 -0.870 0.107 1.00 0.00 12 GLU A N 4
ATOM 5929 C CA . GLU A 1 12 ? -6.126 -1.114 -1.076 1.00 0.00 12 GLU A CA 4
ATOM 5930 C C . GLU A 1 12 ? -7.507 -0.444 -1.012 1.00 0.00 12 GLU A C 4
ATOM 5931 O O . GLU A 1 12 ? -8.136 -0.381 0.046 1.00 0.00 12 GLU A O 4
ATOM 5943 N N . ARG A 1 13 ? -7.990 -0.010 -2.189 1.00 0.00 13 ARG A N 4
ATOM 5944 C CA . ARG A 1 13 ? -9.315 0.600 -2.341 1.00 0.00 13 ARG A CA 4
ATOM 5945 C C . ARG A 1 13 ? -10.187 -0.276 -3.246 1.00 0.00 13 ARG A C 4
ATOM 5946 O O . ARG A 1 13 ? -9.688 -0.871 -4.203 1.00 0.00 13 ARG A O 4
ATOM 5967 N N . LEU A 1 14 ? -11.490 -0.325 -2.962 1.00 0.00 14 LEU A N 4
ATOM 5968 C CA . LEU A 1 14 ? -12.421 -1.099 -3.771 1.00 0.00 14 LEU A CA 4
ATOM 5969 C C . LEU A 1 14 ? -13.282 -0.147 -4.605 1.00 0.00 14 LEU A C 4
ATOM 5970 O O . LEU A 1 14 ? -13.578 0.974 -4.186 1.00 0.00 14 LEU A O 4
ATOM 5986 N N . SER A 1 15 ? -13.635 -0.587 -5.804 1.00 0.00 15 SER A N 4
ATOM 5987 C CA . SER A 1 15 ? -14.417 0.230 -6.735 1.00 0.00 15 SER A CA 4
ATOM 5988 C C . SER A 1 15 ? -15.910 0.211 -6.417 1.00 0.00 15 SER A C 4
ATOM 5989 O O . SER A 1 15 ? -16.548 -0.841 -6.424 1.00 0.00 15 SER A O 4
ATOM 5997 N N . ARG A 1 16 ? -16.461 1.397 -6.157 1.00 0.00 16 ARG A N 4
ATOM 5998 C CA . ARG A 1 16 ? -17.883 1.547 -5.851 1.00 0.00 16 ARG A CA 4
ATOM 5999 C C . ARG A 1 16 ? -18.748 1.476 -7.118 1.00 0.00 16 ARG A C 4
ATOM 6000 O O . ARG A 1 16 ? -19.973 1.380 -7.027 1.00 0.00 16 ARG A O 4
ATOM 6021 N N . ASP A 1 17 ? -18.117 1.507 -8.299 1.00 0.00 17 ASP A N 4
ATOM 6022 C CA . ASP A 1 17 ? -18.857 1.437 -9.559 1.00 0.00 17 ASP A CA 4
ATOM 6023 C C . ASP A 1 17 ? -19.445 0.040 -9.770 1.00 0.00 17 ASP A C 4
ATOM 6024 O O . ASP A 1 17 ? -20.423 -0.121 -10.502 1.00 0.00 17 ASP A O 4
ATOM 6033 N N . ASP A 1 18 ? -18.848 -0.958 -9.103 1.00 0.00 18 ASP A N 4
ATOM 6034 C CA . ASP A 1 18 ? -19.293 -2.350 -9.179 1.00 0.00 18 ASP A CA 4
ATOM 6035 C C . ASP A 1 18 ? -19.812 -2.726 -10.569 1.00 0.00 18 ASP A C 4
ATOM 6036 O O . ASP A 1 18 ? -20.905 -3.274 -10.720 1.00 0.00 18 ASP A O 4
ATOM 6045 N N . ASP A 1 19 ? -18.990 -2.458 -11.575 1.00 0.00 19 ASP A N 4
ATOM 6046 C CA . ASP A 1 19 ? -19.316 -2.794 -12.958 1.00 0.00 19 ASP A CA 4
ATOM 6047 C C . ASP A 1 19 ? -18.686 -4.143 -13.330 1.00 0.00 19 ASP A C 4
ATOM 6048 O O . ASP A 1 19 ? -18.564 -4.484 -14.508 1.00 0.00 19 ASP A O 4
ATOM 6057 N N . LEU A 1 20 ? -18.270 -4.890 -12.302 1.00 0.00 20 LEU A N 4
ATOM 6058 C CA . LEU A 1 20 ? -17.627 -6.190 -12.470 1.00 0.00 20 LEU A CA 4
ATOM 6059 C C . LEU A 1 20 ? -18.399 -7.292 -11.734 1.00 0.00 20 LEU A C 4
ATOM 6060 O O . LEU A 1 20 ? -18.446 -8.432 -12.197 1.00 0.00 20 LEU A O 4
ATOM 6076 N N . THR A 1 21 ? -18.993 -6.937 -10.584 1.00 0.00 21 THR A N 4
ATOM 6077 C CA . THR A 1 21 ? -19.764 -7.872 -9.757 1.00 0.00 21 THR A CA 4
ATOM 6078 C C . THR A 1 21 ? -18.980 -9.150 -9.458 1.00 0.00 21 THR A C 4
ATOM 6079 O O . THR A 1 21 ? -19.132 -10.165 -10.141 1.00 0.00 21 THR A O 4
ATOM 6090 N N . GLY A 1 22 ? -18.145 -9.084 -8.421 1.00 0.00 22 GLY A N 4
ATOM 6091 C CA . GLY A 1 22 ? -17.344 -10.228 -8.022 1.00 0.00 22 GLY A CA 4
ATOM 6092 C C . GLY A 1 22 ? -16.565 -9.975 -6.742 1.00 0.00 22 GLY A C 4
ATOM 6093 O O . GLY A 1 22 ? -17.155 -9.754 -5.685 1.00 0.00 22 GLY A O 4
ATOM 6097 N N . GLU A 1 23 ? -15.238 -10.014 -6.839 1.00 0.00 23 GLU A N 4
ATOM 6098 C CA . GLU A 1 23 ? -14.370 -9.788 -5.684 1.00 0.00 23 GLU A CA 4
ATOM 6099 C C . GLU A 1 23 ? -14.010 -8.308 -5.531 1.00 0.00 23 GLU A C 4
ATOM 6100 O O . GLU A 1 23 ? -13.933 -7.794 -4.414 1.00 0.00 23 GLU A O 4
ATOM 6112 N N . SER A 1 24 ? -13.773 -7.638 -6.662 1.00 0.00 24 SER A N 4
ATOM 6113 C CA . SER A 1 24 ? -13.395 -6.221 -6.676 1.00 0.00 24 SER A CA 4
ATOM 6114 C C . SER A 1 24 ? -14.443 -5.313 -6.022 1.00 0.00 24 SER A C 4
ATOM 6115 O O . SER A 1 24 ? -14.108 -4.226 -5.551 1.00 0.00 24 SER A O 4
ATOM 6123 N N . ASN A 1 25 ? -15.706 -5.742 -6.006 1.00 0.00 25 ASN A N 4
ATOM 6124 C CA . ASN A 1 25 ? -16.774 -4.933 -5.419 1.00 0.00 25 ASN A CA 4
ATOM 6125 C C . ASN A 1 25 ? -16.992 -5.263 -3.932 1.00 0.00 25 ASN A C 4
ATOM 6126 O O . ASN A 1 25 ? -18.116 -5.489 -3.484 1.00 0.00 25 ASN A O 4
ATOM 6137 N N . SER A 1 26 ? -15.903 -5.268 -3.158 1.00 0.00 26 SER A N 4
ATOM 6138 C CA . SER A 1 26 ? -15.984 -5.556 -1.729 1.00 0.00 26 SER A CA 4
ATOM 6139 C C . SER A 1 26 ? -14.664 -5.232 -1.049 1.00 0.00 26 SER A C 4
ATOM 6140 O O . SER A 1 26 ? -13.637 -5.847 -1.342 1.00 0.00 26 SER A O 4
ATOM 6148 N N . ILE A 1 27 ? -14.698 -4.257 -0.147 1.00 0.00 27 ILE A N 4
ATOM 6149 C CA . ILE A 1 27 ? -13.504 -3.836 0.573 1.00 0.00 27 ILE A CA 4
ATOM 6150 C C . ILE A 1 27 ? -12.785 -5.030 1.211 1.00 0.00 27 ILE A C 4
ATOM 6151 O O . ILE A 1 27 ? -11.629 -5.305 0.894 1.00 0.00 27 ILE A O 4
ATOM 6167 N N . THR A 1 28 ? -13.480 -5.731 2.107 1.00 0.00 28 THR A N 4
ATOM 6168 C CA . THR A 1 28 ? -12.913 -6.891 2.798 1.00 0.00 28 THR A CA 4
ATOM 6169 C C . THR A 1 28 ? -12.411 -7.959 1.814 1.00 0.00 28 THR A C 4
ATOM 6170 O O . THR A 1 28 ? -11.424 -8.642 2.094 1.00 0.00 28 THR A O 4
ATOM 6181 N N . ASN A 1 29 ? -13.079 -8.097 0.662 1.00 0.00 29 ASN A N 4
ATOM 6182 C CA . ASN A 1 29 ? -12.668 -9.082 -0.343 1.00 0.00 29 ASN A CA 4
ATOM 6183 C C . ASN A 1 29 ? -11.249 -8.794 -0.830 1.00 0.00 29 ASN A C 4
ATOM 6184 O O . ASN A 1 29 ? -10.374 -9.659 -0.749 1.00 0.00 29 ASN A O 4
ATOM 6195 N N . GLN A 1 30 ? -11.018 -7.572 -1.324 1.00 0.00 30 GLN A N 4
ATOM 6196 C CA . GLN A 1 30 ? -9.692 -7.190 -1.806 1.00 0.00 30 GLN A CA 4
ATOM 6197 C C . GLN A 1 30 ? -8.663 -7.284 -0.675 1.00 0.00 30 GLN A C 4
ATOM 6198 O O . GLN A 1 30 ? -7.492 -7.582 -0.922 1.00 0.00 30 GLN A O 4
ATOM 6212 N N . LYS A 1 31 ? -9.106 -7.064 0.571 1.00 0.00 31 LYS A N 4
ATOM 6213 C CA . LYS A 1 31 ? -8.213 -7.174 1.718 1.00 0.00 31 LYS A CA 4
ATOM 6214 C C . LYS A 1 31 ? -7.615 -8.575 1.737 1.00 0.00 31 LYS A C 4
ATOM 6215 O O . LYS A 1 31 ? -6.398 -8.744 1.808 1.00 0.00 31 LYS A O 4
ATOM 6234 N N . LYS A 1 32 ? -8.493 -9.576 1.626 1.00 0.00 32 LYS A N 4
ATOM 6235 C CA . LYS A 1 32 ? -8.077 -10.974 1.585 1.00 0.00 32 LYS A CA 4
ATOM 6236 C C . LYS A 1 32 ? -7.150 -11.225 0.393 1.00 0.00 32 LYS A C 4
ATOM 6237 O O . LYS A 1 32 ? -6.228 -12.036 0.482 1.00 0.00 32 LYS A O 4
ATOM 6256 N N . TYR A 1 33 ? -7.391 -10.510 -0.718 1.00 0.00 33 TYR A N 4
ATOM 6257 C CA . TYR A 1 33 ? -6.561 -10.639 -1.922 1.00 0.00 33 TYR A CA 4
ATOM 6258 C C . TYR A 1 33 ? -5.096 -10.398 -1.573 1.00 0.00 33 TYR A C 4
ATOM 6259 O O . TYR A 1 33 ? -4.262 -11.306 -1.677 1.00 0.00 33 TYR A O 4
ATOM 6277 N N . LEU A 1 34 ? -4.793 -9.175 -1.128 1.00 0.00 34 LEU A N 4
ATOM 6278 C CA . LEU A 1 34 ? -3.436 -8.827 -0.731 1.00 0.00 34 LEU A CA 4
ATOM 6279 C C . LEU A 1 34 ? -2.949 -9.836 0.296 1.00 0.00 34 LEU A C 4
ATOM 6280 O O . LEU A 1 34 ? -1.815 -10.305 0.235 1.00 0.00 34 LEU A O 4
ATOM 6296 N N . GLU A 1 35 ? -3.838 -10.172 1.238 1.00 0.00 35 GLU A N 4
ATOM 6297 C CA . GLU A 1 35 ? -3.526 -11.136 2.280 1.00 0.00 35 GLU A CA 4
ATOM 6298 C C . GLU A 1 35 ? -2.941 -12.400 1.660 1.00 0.00 35 GLU A C 4
ATOM 6299 O O . GLU A 1 35 ? -1.842 -12.824 2.015 1.00 0.00 35 GLU A O 4
ATOM 6311 N N . ASP A 1 36 ? -3.683 -12.968 0.706 1.00 0.00 36 ASP A N 4
ATOM 6312 C CA . ASP A 1 36 ? -3.265 -14.169 -0.015 1.00 0.00 36 ASP A CA 4
ATOM 6313 C C . ASP A 1 36 ? -1.889 -13.976 -0.656 1.00 0.00 36 ASP A C 4
ATOM 6314 O O . ASP A 1 36 ? -1.129 -14.932 -0.812 1.00 0.00 36 ASP A O 4
ATOM 6323 N N . TYR A 1 37 ? -1.575 -12.730 -1.014 1.00 0.00 37 TYR A N 4
ATOM 6324 C CA . TYR A 1 37 ? -0.291 -12.405 -1.626 1.00 0.00 37 TYR A CA 4
ATOM 6325 C C . TYR A 1 37 ? 0.817 -12.378 -0.577 1.00 0.00 37 TYR A C 4
ATOM 6326 O O . TYR A 1 37 ? 1.733 -13.194 -0.621 1.00 0.00 37 TYR A O 4
ATOM 6344 N N . ALA A 1 38 ? 0.733 -11.429 0.357 1.00 0.00 38 ALA A N 4
ATOM 6345 C CA . ALA A 1 38 ? 1.736 -11.296 1.413 1.00 0.00 38 ALA A CA 4
ATOM 6346 C C . ALA A 1 38 ? 2.065 -12.639 2.064 1.00 0.00 38 ALA A C 4
ATOM 6347 O O . ALA A 1 38 ? 3.208 -12.867 2.454 1.00 0.00 38 ALA A O 4
ATOM 6354 N N . ARG A 1 39 ? 1.077 -13.536 2.168 1.00 0.00 39 ARG A N 4
ATOM 6355 C CA . ARG A 1 39 ? 1.326 -14.856 2.758 1.00 0.00 39 ARG A CA 4
ATOM 6356 C C . ARG A 1 39 ? 2.047 -15.743 1.754 1.00 0.00 39 ARG A C 4
ATOM 6357 O O . ARG A 1 39 ? 3.033 -16.398 2.094 1.00 0.00 39 ARG A O 4
ATOM 6378 N N . ARG A 1 40 ? 1.578 -15.725 0.502 1.00 0.00 40 ARG A N 4
ATOM 6379 C CA . ARG A 1 40 ? 2.212 -16.494 -0.565 1.00 0.00 40 ARG A CA 4
ATOM 6380 C C . ARG A 1 40 ? 3.615 -15.937 -0.855 1.00 0.00 40 ARG A C 4
ATOM 6381 O O . ARG A 1 40 ? 4.421 -16.580 -1.527 1.00 0.00 40 ARG A O 4
ATOM 6402 N N . ASN A 1 41 ? 3.887 -14.727 -0.342 1.00 0.00 41 ASN A N 4
ATOM 6403 C CA . ASN A 1 41 ? 5.168 -14.058 -0.530 1.00 0.00 41 ASN A CA 4
ATOM 6404 C C . ASN A 1 41 ? 6.063 -14.197 0.705 1.00 0.00 41 ASN A C 4
ATOM 6405 O O . ASN A 1 41 ? 7.274 -14.382 0.579 1.00 0.00 41 ASN A O 4
ATOM 6416 N N . GLY A 1 42 ? 5.457 -14.114 1.893 1.00 0.00 42 GLY A N 4
ATOM 6417 C CA . GLY A 1 42 ? 6.208 -14.236 3.139 1.00 0.00 42 GLY A CA 4
ATOM 6418 C C . GLY A 1 42 ? 6.434 -12.908 3.858 1.00 0.00 42 GLY A C 4
ATOM 6419 O O . GLY A 1 42 ? 7.565 -12.589 4.221 1.00 0.00 42 GLY A O 4
ATOM 6423 N N . PHE A 1 43 ? 5.361 -12.133 4.064 1.00 0.00 43 PHE A N 4
ATOM 6424 C CA . PHE A 1 43 ? 5.458 -10.835 4.747 1.00 0.00 43 PHE A CA 4
ATOM 6425 C C . PHE A 1 43 ? 4.759 -10.856 6.113 1.00 0.00 43 PHE A C 4
ATOM 6426 O O . PHE A 1 43 ? 3.673 -11.421 6.255 1.00 0.00 43 PHE A O 4
ATOM 6443 N N . GLU A 1 44 ? 5.399 -10.243 7.118 1.00 0.00 44 GLU A N 4
ATOM 6444 C CA . GLU A 1 44 ? 4.864 -10.188 8.475 1.00 0.00 44 GLU A CA 4
ATOM 6445 C C . GLU A 1 44 ? 4.240 -8.846 8.808 1.00 0.00 44 GLU A C 4
ATOM 6446 O O . GLU A 1 44 ? 4.415 -7.867 8.092 1.00 0.00 44 GLU A O 4
ATOM 6458 N N . ASN A 1 45 ? 3.543 -8.815 9.941 1.00 0.00 45 ASN A N 4
ATOM 6459 C CA . ASN A 1 45 ? 2.909 -7.600 10.436 1.00 0.00 45 ASN A CA 4
ATOM 6460 C C . ASN A 1 45 ? 2.036 -6.928 9.372 1.00 0.00 45 ASN A C 4
ATOM 6461 O O . ASN A 1 45 ? 1.877 -5.705 9.373 1.00 0.00 45 ASN A O 4
ATOM 6472 N N . ILE A 1 46 ? 1.487 -7.729 8.463 1.00 0.00 46 ILE A N 4
ATOM 6473 C CA . ILE A 1 46 ? 0.646 -7.231 7.392 1.00 0.00 46 ILE A CA 4
ATOM 6474 C C . ILE A 1 46 ? -0.507 -6.397 7.919 1.00 0.00 46 ILE A C 4
ATOM 6475 O O . ILE A 1 46 ? -1.524 -6.924 8.378 1.00 0.00 46 ILE A O 4
ATOM 6491 N N . ARG A 1 47 ? -0.337 -5.094 7.824 1.00 0.00 47 ARG A N 4
ATOM 6492 C CA . ARG A 1 47 ? -1.360 -4.155 8.260 1.00 0.00 47 ARG A CA 4
ATOM 6493 C C . ARG A 1 47 ? -2.260 -3.771 7.102 1.00 0.00 47 ARG A C 4
ATOM 6494 O O . ARG A 1 47 ? -1.788 -3.323 6.057 1.00 0.00 47 ARG A O 4
ATOM 6515 N N . HIS A 1 48 ? -3.560 -3.967 7.292 1.00 0.00 48 HIS A N 4
ATOM 6516 C CA . HIS A 1 48 ? -4.532 -3.662 6.250 1.00 0.00 48 HIS A CA 4
ATOM 6517 C C . HIS A 1 48 ? -5.025 -2.222 6.347 1.00 0.00 48 HIS A C 4
ATOM 6518 O O . HIS A 1 48 ? -5.760 -1.866 7.268 1.00 0.00 48 HIS A O 4
ATOM 6533 N N . PHE A 1 49 ? -4.635 -1.410 5.366 1.00 0.00 49 PHE A N 4
ATOM 6534 C CA . PHE A 1 49 ? -5.044 -0.017 5.301 1.00 0.00 49 PHE A CA 4
ATOM 6535 C C . PHE A 1 49 ? -6.189 0.113 4.310 1.00 0.00 49 PHE A C 4
ATOM 6536 O O . PHE A 1 49 ? -5.999 0.099 3.084 1.00 0.00 49 PHE A O 4
ATOM 6553 N N . THR A 1 50 ? -7.382 0.176 4.876 1.00 0.00 50 THR A N 4
ATOM 6554 C CA . THR A 1 50 ? -8.618 0.242 4.117 1.00 0.00 50 THR A CA 4
ATOM 6555 C C . THR A 1 50 ? -8.864 1.593 3.475 1.00 0.00 50 THR A C 4
ATOM 6556 O O . THR A 1 50 ? -8.375 2.629 3.931 1.00 0.00 50 THR A O 4
ATOM 6567 N N . ASP A 1 51 ? -9.636 1.546 2.394 1.00 0.00 51 ASP A N 4
ATOM 6568 C CA . ASP A 1 51 ? -9.986 2.729 1.635 1.00 0.00 51 ASP A CA 4
ATOM 6569 C C . ASP A 1 51 ? -11.493 2.925 1.635 1.00 0.00 51 ASP A C 4
ATOM 6570 O O . ASP A 1 51 ? -12.251 1.955 1.610 1.00 0.00 51 ASP A O 4
ATOM 6579 N N . ASP A 1 52 ? -11.925 4.181 1.671 1.00 0.00 52 ASP A N 4
ATOM 6580 C CA . ASP A 1 52 ? -13.346 4.486 1.684 1.00 0.00 52 ASP A CA 4
ATOM 6581 C C . ASP A 1 52 ? -13.591 5.951 1.351 1.00 0.00 52 ASP A C 4
ATOM 6582 O O . ASP A 1 52 ? -13.231 6.842 2.124 1.00 0.00 52 ASP A O 4
ATOM 6591 N N . GLY A 1 53 ? -14.201 6.188 0.192 1.00 0.00 53 GLY A N 4
ATOM 6592 C CA . GLY A 1 53 ? -14.489 7.546 -0.241 1.00 0.00 53 GLY A CA 4
ATOM 6593 C C . GLY A 1 53 ? -13.246 8.417 -0.284 1.00 0.00 53 GLY A C 4
ATOM 6594 O O . GLY A 1 53 ? -13.213 9.488 0.323 1.00 0.00 53 GLY A O 4
ATOM 6598 N N . PHE A 1 54 ? -12.223 7.953 -1.002 1.00 0.00 54 PHE A N 4
ATOM 6599 C CA . PHE A 1 54 ? -10.975 8.691 -1.122 1.00 0.00 54 PHE A CA 4
ATOM 6600 C C . PHE A 1 54 ? -11.036 9.659 -2.297 1.00 0.00 54 PHE A C 4
ATOM 6601 O O . PHE A 1 54 ? -11.513 9.310 -3.378 1.00 0.00 54 PHE A O 4
ATOM 6618 N N . SER A 1 55 ? -10.548 10.873 -2.072 1.00 0.00 55 SER A N 4
ATOM 6619 C CA . SER A 1 55 ? -10.536 11.909 -3.105 1.00 0.00 55 SER A CA 4
ATOM 6620 C C . SER A 1 55 ? -9.698 11.472 -4.307 1.00 0.00 55 SER A C 4
ATOM 6621 O O . SER A 1 55 ? -8.979 10.475 -4.242 1.00 0.00 55 SER A O 4
ATOM 6629 N N . GLY A 1 56 ? -9.797 12.220 -5.404 1.00 0.00 56 GLY A N 4
ATOM 6630 C CA . GLY A 1 56 ? -9.045 11.883 -6.601 1.00 0.00 56 GLY A CA 4
ATOM 6631 C C . GLY A 1 56 ? -7.920 12.859 -6.891 1.00 0.00 56 GLY A C 4
ATOM 6632 O O . GLY A 1 56 ? -7.708 13.231 -8.046 1.00 0.00 56 GLY A O 4
ATOM 6636 N N . VAL A 1 57 ? -7.196 13.278 -5.849 1.00 0.00 57 VAL A N 4
ATOM 6637 C CA . VAL A 1 57 ? -6.091 14.217 -6.023 1.00 0.00 57 VAL A CA 4
ATOM 6638 C C . VAL A 1 57 ? -4.734 13.505 -6.067 1.00 0.00 57 VAL A C 4
ATOM 6639 O O . VAL A 1 57 ? -3.924 13.781 -6.952 1.00 0.00 57 VAL A O 4
ATOM 6652 N N . ASN A 1 58 ? -4.495 12.583 -5.119 1.00 0.00 58 ASN A N 4
ATOM 6653 C CA . ASN A 1 58 ? -3.230 11.834 -5.060 1.00 0.00 58 ASN A CA 4
ATOM 6654 C C . ASN A 1 58 ? -3.094 11.053 -3.744 1.00 0.00 58 ASN A C 4
ATOM 6655 O O . ASN A 1 58 ? -3.635 9.956 -3.625 1.00 0.00 58 ASN A O 4
ATOM 6666 N N . PHE A 1 59 ? -2.367 11.608 -2.768 1.00 0.00 59 PHE A N 4
ATOM 6667 C CA . PHE A 1 59 ? -2.162 10.937 -1.484 1.00 0.00 59 PHE A CA 4
ATOM 6668 C C . PHE A 1 59 ? -2.829 11.718 -0.345 1.00 0.00 59 PHE A C 4
ATOM 6669 O O . PHE A 1 59 ? -3.622 12.628 -0.594 1.00 0.00 59 PHE A O 4
ATOM 6686 N N . ASN A 1 60 ? -2.519 11.342 0.904 1.00 0.00 60 ASN A N 4
ATOM 6687 C CA . ASN A 1 60 ? -3.099 11.988 2.087 1.00 0.00 60 ASN A CA 4
ATOM 6688 C C . ASN A 1 60 ? -4.564 11.587 2.245 1.00 0.00 60 ASN A C 4
ATOM 6689 O O . ASN A 1 60 ? -5.475 12.240 1.733 1.00 0.00 60 ASN A O 4
ATOM 6700 N N . ARG A 1 61 ? -4.753 10.479 2.952 1.00 0.00 61 ARG A N 4
ATOM 6701 C CA . ARG A 1 61 ? -6.068 9.895 3.213 1.00 0.00 61 ARG A CA 4
ATOM 6702 C C . ARG A 1 61 ? -6.093 9.353 4.642 1.00 0.00 61 ARG A C 4
ATOM 6703 O O . ARG A 1 61 ? -5.047 9.194 5.250 1.00 0.00 61 ARG A O 4
ATOM 6724 N N . PRO A 1 62 ? -7.272 9.054 5.203 1.00 0.00 62 PRO A N 4
ATOM 6725 C CA . PRO A 1 62 ? -7.373 8.514 6.567 1.00 0.00 62 PRO A CA 4
ATOM 6726 C C . PRO A 1 62 ? -6.641 7.170 6.684 1.00 0.00 62 PRO A C 4
ATOM 6727 O O . PRO A 1 62 ? -5.615 7.067 7.371 1.00 0.00 62 PRO A O 4
ATOM 6738 N N . GLY A 1 63 ? -7.143 6.155 5.970 1.00 0.00 63 GLY A N 4
ATOM 6739 C CA . GLY A 1 63 ? -6.497 4.851 5.970 1.00 0.00 63 GLY A CA 4
ATOM 6740 C C . GLY A 1 63 ? -5.059 4.956 5.493 1.00 0.00 63 GLY A C 4
ATOM 6741 O O . GLY A 1 63 ? -4.176 4.242 5.971 1.00 0.00 63 GLY A O 4
ATOM 6745 N N . PHE A 1 64 ? -4.835 5.879 4.556 1.00 0.00 64 PHE A N 4
ATOM 6746 C CA . PHE A 1 64 ? -3.515 6.139 3.998 1.00 0.00 64 PHE A CA 4
ATOM 6747 C C . PHE A 1 64 ? -2.610 6.761 5.048 1.00 0.00 64 PHE A C 4
ATOM 6748 O O . PHE A 1 64 ? -1.455 6.374 5.186 1.00 0.00 64 PHE A O 4
ATOM 6765 N N . GLN A 1 65 ? -3.154 7.723 5.793 1.00 0.00 65 GLN A N 4
ATOM 6766 C CA . GLN A 1 65 ? -2.408 8.393 6.845 1.00 0.00 65 GLN A CA 4
ATOM 6767 C C . GLN A 1 65 ? -1.933 7.368 7.866 1.00 0.00 65 GLN A C 4
ATOM 6768 O O . GLN A 1 65 ? -0.903 7.558 8.507 1.00 0.00 65 GLN A O 4
ATOM 6782 N N . SER A 1 66 ? -2.657 6.245 7.961 1.00 0.00 66 SER A N 4
ATOM 6783 C CA . SER A 1 66 ? -2.261 5.161 8.839 1.00 0.00 66 SER A CA 4
ATOM 6784 C C . SER A 1 66 ? -1.063 4.469 8.190 1.00 0.00 66 SER A C 4
ATOM 6785 O O . SER A 1 66 ? -0.030 4.261 8.826 1.00 0.00 66 SER A O 4
ATOM 6793 N N . LEU A 1 67 ? -1.203 4.176 6.887 1.00 0.00 67 LEU A N 4
ATOM 6794 C CA . LEU A 1 67 ? -0.136 3.575 6.096 1.00 0.00 67 LEU A CA 4
ATOM 6795 C C . LEU A 1 67 ? 1.120 4.454 6.197 1.00 0.00 67 LEU A C 4
ATOM 6796 O O . LEU A 1 67 ? 2.215 3.974 6.514 1.00 0.00 67 LEU A O 4
ATOM 6812 N N . ILE A 1 68 ? 0.936 5.757 5.957 1.00 0.00 68 ILE A N 4
ATOM 6813 C CA . ILE A 1 68 ? 2.023 6.726 6.043 1.00 0.00 68 ILE A CA 4
ATOM 6814 C C . ILE A 1 68 ? 2.530 6.837 7.489 1.00 0.00 68 ILE A C 4
ATOM 6815 O O . ILE A 1 68 ? 3.714 7.072 7.709 1.00 0.00 68 ILE A O 4
ATOM 6831 N N . LYS A 1 69 ? 1.627 6.641 8.468 1.00 0.00 69 LYS A N 4
ATOM 6832 C CA . LYS A 1 69 ? 1.994 6.695 9.891 1.00 0.00 69 LYS A CA 4
ATOM 6833 C C . LYS A 1 69 ? 3.054 5.639 10.204 1.00 0.00 69 LYS A C 4
ATOM 6834 O O . LYS A 1 69 ? 3.964 5.863 11.005 1.00 0.00 69 LYS A O 4
ATOM 6853 N N . GLU A 1 70 ? 2.947 4.499 9.532 1.00 0.00 70 GLU A N 4
ATOM 6854 C CA . GLU A 1 70 ? 3.920 3.422 9.692 1.00 0.00 70 GLU A CA 4
ATOM 6855 C C . GLU A 1 70 ? 5.199 3.821 8.970 1.00 0.00 70 GLU A C 4
ATOM 6856 O O . GLU A 1 70 ? 6.301 3.531 9.432 1.00 0.00 70 GLU A O 4
ATOM 6868 N N . VAL A 1 71 ? 5.034 4.507 7.833 1.00 0.00 71 VAL A N 4
ATOM 6869 C CA . VAL A 1 71 ? 6.171 4.968 7.044 1.00 0.00 71 VAL A CA 4
ATOM 6870 C C . VAL A 1 71 ? 6.979 6.033 7.796 1.00 0.00 71 VAL A C 4
ATOM 6871 O O . VAL A 1 71 ? 8.210 5.982 7.816 1.00 0.00 71 VAL A O 4
ATOM 6884 N N . GLU A 1 72 ? 6.283 6.993 8.416 1.00 0.00 72 GLU A N 4
ATOM 6885 C CA . GLU A 1 72 ? 6.947 8.065 9.169 1.00 0.00 72 GLU A CA 4
ATOM 6886 C C . GLU A 1 72 ? 7.732 7.488 10.341 1.00 0.00 72 GLU A C 4
ATOM 6887 O O . GLU A 1 72 ? 8.898 7.825 10.545 1.00 0.00 72 GLU A O 4
ATOM 6899 N N . ALA A 1 73 ? 7.086 6.601 11.096 1.00 0.00 73 ALA A N 4
ATOM 6900 C CA . ALA A 1 73 ? 7.718 5.953 12.243 1.00 0.00 73 ALA A CA 4
ATOM 6901 C C . ALA A 1 73 ? 8.849 5.014 11.807 1.00 0.00 73 ALA A C 4
ATOM 6902 O O . ALA A 1 73 ? 9.710 4.653 12.612 1.00 0.00 73 ALA A O 4
ATOM 6909 N N . GLY A 1 74 ? 8.829 4.612 10.534 1.00 0.00 74 GLY A N 4
ATOM 6910 C CA . GLY A 1 74 ? 9.836 3.710 10.002 1.00 0.00 74 GLY A CA 4
ATOM 6911 C C . GLY A 1 74 ? 9.555 2.261 10.361 1.00 0.00 74 GLY A C 4
ATOM 6912 O O . GLY A 1 74 ? 10.468 1.502 10.687 1.00 0.00 74 GLY A O 4
ATOM 6916 N N . ASN A 1 75 ? 8.279 1.888 10.288 1.00 0.00 75 ASN A N 4
ATOM 6917 C CA . ASN A 1 75 ? 7.825 0.535 10.585 1.00 0.00 75 ASN A CA 4
ATOM 6918 C C . ASN A 1 75 ? 7.533 -0.208 9.292 1.00 0.00 75 ASN A C 4
ATOM 6919 O O . ASN A 1 75 ? 7.908 -1.368 9.136 1.00 0.00 75 ASN A O 4
ATOM 6930 N N . VAL A 1 76 ? 6.860 0.470 8.368 1.00 0.00 76 VAL A N 4
ATOM 6931 C CA . VAL A 1 76 ? 6.511 -0.122 7.088 1.00 0.00 76 VAL A CA 4
ATOM 6932 C C . VAL A 1 76 ? 7.758 -0.499 6.279 1.00 0.00 76 VAL A C 4
ATOM 6933 O O . VAL A 1 76 ? 8.292 0.306 5.513 1.00 0.00 76 VAL A O 4
ATOM 6946 N N . GLU A 1 77 ? 8.205 -1.735 6.435 1.00 0.00 77 GLU A N 4
ATOM 6947 C CA . GLU A 1 77 ? 9.365 -2.221 5.698 1.00 0.00 77 GLU A CA 4
ATOM 6948 C C . GLU A 1 77 ? 8.938 -2.828 4.357 1.00 0.00 77 GLU A C 4
ATOM 6949 O O . GLU A 1 77 ? 9.772 -3.324 3.600 1.00 0.00 77 GLU A O 4
ATOM 6961 N N . THR A 1 78 ? 7.628 -2.807 4.083 1.00 0.00 78 THR A N 4
ATOM 6962 C CA . THR A 1 78 ? 7.082 -3.374 2.857 1.00 0.00 78 THR A CA 4
ATOM 6963 C C . THR A 1 78 ? 5.747 -2.743 2.497 1.00 0.00 78 THR A C 4
ATOM 6964 O O . THR A 1 78 ? 5.022 -2.275 3.368 1.00 0.00 78 THR A O 4
ATOM 6975 N N . LEU A 1 79 ? 5.422 -2.754 1.208 1.00 0.00 79 LEU A N 4
ATOM 6976 C CA . LEU A 1 79 ? 4.157 -2.206 0.740 1.00 0.00 79 LEU A CA 4
ATOM 6977 C C . LEU A 1 79 ? 3.537 -3.106 -0.320 1.00 0.00 79 LEU A C 4
ATOM 6978 O O . LEU A 1 79 ? 4.159 -3.407 -1.337 1.00 0.00 79 LEU A O 4
ATOM 6994 N N . ILE A 1 80 ? 2.300 -3.506 -0.077 1.00 0.00 80 ILE A N 4
ATOM 6995 C CA . ILE A 1 80 ? 1.559 -4.342 -1.007 1.00 0.00 80 ILE A CA 4
ATOM 6996 C C . ILE A 1 80 ? 0.294 -3.618 -1.461 1.00 0.00 80 ILE A C 4
ATOM 6997 O O . ILE A 1 80 ? -0.631 -3.393 -0.670 1.00 0.00 80 ILE A O 4
ATOM 7013 N N . VAL A 1 81 ? 0.276 -3.253 -2.739 1.00 0.00 81 VAL A N 4
ATOM 7014 C CA . VAL A 1 81 ? -0.852 -2.555 -3.338 1.00 0.00 81 VAL A CA 4
ATOM 7015 C C . VAL A 1 81 ? -1.327 -3.304 -4.579 1.00 0.00 81 VAL A C 4
ATOM 7016 O O . VAL A 1 81 ? -0.508 -3.789 -5.366 1.00 0.00 81 VAL A O 4
ATOM 7029 N N . LYS A 1 82 ? -2.642 -3.382 -4.768 1.00 0.00 82 LYS A N 4
ATOM 7030 C CA . LYS A 1 82 ? -3.196 -4.054 -5.935 1.00 0.00 82 LYS A CA 4
ATOM 7031 C C . LYS A 1 82 ? -2.579 -3.469 -7.211 1.00 0.00 82 LYS A C 4
ATOM 7032 O O . LYS A 1 82 ? -2.341 -4.190 -8.174 1.00 0.00 82 LYS A O 4
ATOM 7051 N N . ASP A 1 83 ? -2.304 -2.152 -7.194 1.00 0.00 83 ASP A N 4
ATOM 7052 C CA . ASP A 1 83 ? -1.690 -1.465 -8.331 1.00 0.00 83 ASP A CA 4
ATOM 7053 C C . ASP A 1 83 ? -1.421 0.009 -8.008 1.00 0.00 83 ASP A C 4
ATOM 7054 O O . ASP A 1 83 ? -2.034 0.581 -7.104 1.00 0.00 83 ASP A O 4
ATOM 7063 N N . MET A 1 84 ? -0.490 0.611 -8.755 1.00 0.00 84 MET A N 4
ATOM 7064 C CA . MET A 1 84 ? -0.106 2.016 -8.564 1.00 0.00 84 MET A CA 4
ATOM 7065 C C . MET A 1 84 ? -1.232 3.013 -8.893 1.00 0.00 84 MET A C 4
ATOM 7066 O O . MET A 1 84 ? -1.023 4.224 -8.793 1.00 0.00 84 MET A O 4
ATOM 7080 N N . SER A 1 85 ? -2.421 2.531 -9.269 1.00 0.00 85 SER A N 4
ATOM 7081 C CA . SER A 1 85 ? -3.527 3.429 -9.583 1.00 0.00 85 SER A CA 4
ATOM 7082 C C . SER A 1 85 ? -4.094 4.043 -8.307 1.00 0.00 85 SER A C 4
ATOM 7083 O O . SER A 1 85 ? -4.748 5.085 -8.347 1.00 0.00 85 SER A O 4
ATOM 7091 N N . ARG A 1 86 ? -3.839 3.385 -7.174 1.00 0.00 86 ARG A N 4
ATOM 7092 C CA . ARG A 1 86 ? -4.323 3.857 -5.886 1.00 0.00 86 ARG A CA 4
ATOM 7093 C C . ARG A 1 86 ? -3.597 5.125 -5.441 1.00 0.00 86 ARG A C 4
ATOM 7094 O O . ARG A 1 86 ? -4.235 6.150 -5.198 1.00 0.00 86 ARG A O 4
ATOM 7115 N N . LEU A 1 87 ? -2.268 5.059 -5.329 1.00 0.00 87 LEU A N 4
ATOM 7116 C CA . LEU A 1 87 ? -1.484 6.222 -4.905 1.00 0.00 87 LEU A CA 4
ATOM 7117 C C . LEU A 1 87 ? -1.372 7.274 -6.008 1.00 0.00 87 LEU A C 4
ATOM 7118 O O . LEU A 1 87 ? -1.191 8.457 -5.710 1.00 0.00 87 LEU A O 4
ATOM 7134 N N . GLY A 1 88 ? -1.505 6.865 -7.275 1.00 0.00 88 GLY A N 4
ATOM 7135 C CA . GLY A 1 88 ? -1.437 7.834 -8.357 1.00 0.00 88 GLY A CA 4
ATOM 7136 C C . GLY A 1 88 ? -0.579 7.401 -9.527 1.00 0.00 88 GLY A C 4
ATOM 7137 O O . GLY A 1 88 ? 0.374 6.638 -9.366 1.00 0.00 88 GLY A O 4
ATOM 7141 N N . ARG A 1 89 ? -0.916 7.921 -10.708 1.00 0.00 89 ARG A N 4
ATOM 7142 C CA . ARG A 1 89 ? -0.175 7.626 -11.930 1.00 0.00 89 ARG A CA 4
ATOM 7143 C C . ARG A 1 89 ? 1.139 8.410 -11.962 1.00 0.00 89 ARG A C 4
ATOM 7144 O O . ARG A 1 89 ? 2.050 8.070 -12.715 1.00 0.00 89 ARG A O 4
ATOM 7165 N N . ASN A 1 90 ? 1.222 9.462 -11.135 1.00 0.00 90 ASN A N 4
ATOM 7166 C CA . ASN A 1 90 ? 2.418 10.303 -11.055 1.00 0.00 90 ASN A CA 4
ATOM 7167 C C . ASN A 1 90 ? 3.591 9.528 -10.455 1.00 0.00 90 ASN A C 4
ATOM 7168 O O . ASN A 1 90 ? 3.898 9.652 -9.269 1.00 0.00 90 ASN A O 4
ATOM 7179 N N . TYR A 1 91 ? 4.243 8.730 -11.299 1.00 0.00 91 TYR A N 4
ATOM 7180 C CA . TYR A 1 91 ? 5.391 7.915 -10.900 1.00 0.00 91 TYR A CA 4
ATOM 7181 C C . TYR A 1 91 ? 6.511 8.760 -10.268 1.00 0.00 91 TYR A C 4
ATOM 7182 O O . TYR A 1 91 ? 7.402 8.216 -9.613 1.00 0.00 91 TYR A O 4
ATOM 7200 N N . LEU A 1 92 ? 6.444 10.089 -10.434 1.00 0.00 92 LEU A N 4
ATOM 7201 C CA . LEU A 1 92 ? 7.433 10.989 -9.843 1.00 0.00 92 LEU A CA 4
ATOM 7202 C C . LEU A 1 92 ? 7.225 11.044 -8.331 1.00 0.00 92 LEU A C 4
ATOM 7203 O O . LEU A 1 92 ? 8.109 10.673 -7.558 1.00 0.00 92 LEU A O 4
ATOM 7219 N N . GLN A 1 93 ? 6.029 11.487 -7.926 1.00 0.00 93 GLN A N 4
ATOM 7220 C CA . GLN A 1 93 ? 5.664 11.571 -6.511 1.00 0.00 93 GLN A CA 4
ATOM 7221 C C . GLN A 1 93 ? 5.610 10.174 -5.906 1.00 0.00 93 GLN A C 4
ATOM 7222 O O . GLN A 1 93 ? 6.198 9.925 -4.853 1.00 0.00 93 GLN A O 4
ATOM 7236 N N . VAL A 1 94 ? 4.925 9.255 -6.593 1.00 0.00 94 VAL A N 4
ATOM 7237 C CA . VAL A 1 94 ? 4.833 7.874 -6.129 1.00 0.00 94 VAL A CA 4
ATOM 7238 C C . VAL A 1 94 ? 6.244 7.332 -5.894 1.00 0.00 94 VAL A C 4
ATOM 7239 O O . VAL A 1 94 ? 6.527 6.689 -4.871 1.00 0.00 94 VAL A O 4
ATOM 7252 N N . GLY A 1 95 ? 7.141 7.644 -6.835 1.00 0.00 95 GLY A N 4
ATOM 7253 C CA . GLY A 1 95 ? 8.522 7.235 -6.714 1.00 0.00 95 GLY A CA 4
ATOM 7254 C C . GLY A 1 95 ? 9.167 7.850 -5.496 1.00 0.00 95 GLY A C 4
ATOM 7255 O O . GLY A 1 95 ? 9.757 7.139 -4.696 1.00 0.00 95 GLY A O 4
ATOM 7259 N N . PHE A 1 96 ? 9.024 9.174 -5.343 1.00 0.00 96 PHE A N 4
ATOM 7260 C CA . PHE A 1 96 ? 9.577 9.885 -4.187 1.00 0.00 96 PHE A CA 4
ATOM 7261 C C . PHE A 1 96 ? 9.316 9.085 -2.914 1.00 0.00 96 PHE A C 4
ATOM 7262 O O . PHE A 1 96 ? 10.209 8.891 -2.092 1.00 0.00 96 PHE A O 4
ATOM 7279 N N . TYR A 1 97 ? 8.080 8.613 -2.773 1.00 0.00 97 TYR A N 4
ATOM 7280 C CA . TYR A 1 97 ? 7.686 7.824 -1.617 1.00 0.00 97 TYR A CA 4
ATOM 7281 C C . TYR A 1 97 ? 8.518 6.551 -1.511 1.00 0.00 97 TYR A C 4
ATOM 7282 O O . TYR A 1 97 ? 9.032 6.234 -0.448 1.00 0.00 97 TYR A O 4
ATOM 7300 N N . THR A 1 98 ? 8.636 5.813 -2.612 1.00 0.00 98 THR A N 4
ATOM 7301 C CA . THR A 1 98 ? 9.392 4.556 -2.605 1.00 0.00 98 THR A CA 4
ATOM 7302 C C . THR A 1 98 ? 10.921 4.740 -2.703 1.00 0.00 98 THR A C 4
ATOM 7303 O O . THR A 1 98 ? 11.666 3.842 -2.308 1.00 0.00 98 THR A O 4
ATOM 7314 N N . GLU A 1 99 ? 11.391 5.865 -3.261 1.00 0.00 99 GLU A N 4
ATOM 7315 C CA . GLU A 1 99 ? 12.838 6.087 -3.438 1.00 0.00 99 GLU A CA 4
ATOM 7316 C C . GLU A 1 99 ? 13.494 6.891 -2.315 1.00 0.00 99 GLU A C 4
ATOM 7317 O O . GLU A 1 99 ? 14.600 6.554 -1.904 1.00 0.00 99 GLU A O 4
ATOM 7329 N N . VAL A 1 100 ? 12.854 7.965 -1.847 1.00 0.00 100 VAL A N 4
ATOM 7330 C CA . VAL A 1 100 ? 13.442 8.793 -0.786 1.00 0.00 100 VAL A CA 4
ATOM 7331 C C . VAL A 1 100 ? 12.723 8.637 0.558 1.00 0.00 100 VAL A C 4
ATOM 7332 O O . VAL A 1 100 ? 13.358 8.642 1.612 1.00 0.00 100 VAL A O 4
ATOM 7345 N N . LEU A 1 101 ? 11.400 8.534 0.513 1.00 0.00 101 LEU A N 4
ATOM 7346 C CA . LEU A 1 101 ? 10.584 8.417 1.724 1.00 0.00 101 LEU A CA 4
ATOM 7347 C C . LEU A 1 101 ? 10.741 7.060 2.429 1.00 0.00 101 LEU A C 4
ATOM 7348 O O . LEU A 1 101 ? 11.205 6.994 3.564 1.00 0.00 101 LEU A O 4
ATOM 7364 N N . PHE A 1 102 ? 10.316 5.996 1.750 1.00 0.00 102 PHE A N 4
ATOM 7365 C CA . PHE A 1 102 ? 10.351 4.628 2.284 1.00 0.00 102 PHE A CA 4
ATOM 7366 C C . PHE A 1 102 ? 11.754 4.130 2.702 1.00 0.00 102 PHE A C 4
ATOM 7367 O O . PHE A 1 102 ? 11.860 3.323 3.625 1.00 0.00 102 PHE A O 4
ATOM 7384 N N . PRO A 1 103 ? 12.840 4.564 2.018 1.00 0.00 103 PRO A N 4
ATOM 7385 C CA . PRO A 1 103 ? 14.223 4.127 2.310 1.00 0.00 103 PRO A CA 4
ATOM 7386 C C . PRO A 1 103 ? 14.567 3.999 3.790 1.00 0.00 103 PRO A C 4
ATOM 7387 O O . PRO A 1 103 ? 15.328 3.106 4.166 1.00 0.00 103 PRO A O 4
ATOM 7398 N N . GLN A 1 104 ? 14.030 4.888 4.625 1.00 0.00 104 GLN A N 4
ATOM 7399 C CA . GLN A 1 104 ? 14.323 4.843 6.066 1.00 0.00 104 GLN A CA 4
ATOM 7400 C C . GLN A 1 104 ? 14.047 3.453 6.655 1.00 0.00 104 GLN A C 4
ATOM 7401 O O . GLN A 1 104 ? 14.592 3.104 7.702 1.00 0.00 104 GLN A O 4
ATOM 7415 N N . LYS A 1 105 ? 13.192 2.669 5.986 1.00 0.00 105 LYS A N 4
ATOM 7416 C CA . LYS A 1 105 ? 12.844 1.330 6.461 1.00 0.00 105 LYS A CA 4
ATOM 7417 C C . LYS A 1 105 ? 13.151 0.234 5.430 1.00 0.00 105 LYS A C 4
ATOM 7418 O O . LYS A 1 105 ? 12.783 -0.923 5.644 1.00 0.00 105 LYS A O 4
ATOM 7437 N N . ASN A 1 106 ? 13.807 0.586 4.313 1.00 0.00 106 ASN A N 4
ATOM 7438 C CA . ASN A 1 106 ? 14.123 -0.395 3.269 1.00 0.00 106 ASN A CA 4
ATOM 7439 C C . ASN A 1 106 ? 12.842 -1.122 2.849 1.00 0.00 106 ASN A C 4
ATOM 7440 O O . ASN A 1 106 ? 12.588 -2.262 3.240 1.00 0.00 106 ASN A O 4
ATOM 7451 N N . VAL A 1 107 ? 12.021 -0.407 2.092 1.00 0.00 107 VAL A N 4
ATOM 7452 C CA . VAL A 1 107 ? 10.724 -0.896 1.640 1.00 0.00 107 VAL A CA 4
ATOM 7453 C C . VAL A 1 107 ? 10.761 -1.764 0.385 1.00 0.00 107 VAL A C 4
ATOM 7454 O O . VAL A 1 107 ? 11.576 -1.569 -0.518 1.00 0.00 107 VAL A O 4
ATOM 7467 N N . ARG A 1 108 ? 9.799 -2.679 0.336 1.00 0.00 108 ARG A N 4
ATOM 7468 C CA . ARG A 1 108 ? 9.590 -3.562 -0.796 1.00 0.00 108 ARG A CA 4
ATOM 7469 C C . ARG A 1 108 ? 8.178 -3.308 -1.308 1.00 0.00 108 ARG A C 4
ATOM 7470 O O . ARG A 1 108 ? 7.209 -3.851 -0.777 1.00 0.00 108 ARG A O 4
ATOM 7491 N N . PHE A 1 109 ? 8.062 -2.435 -2.305 1.00 0.00 109 PHE A N 4
ATOM 7492 C CA . PHE A 1 109 ? 6.756 -2.067 -2.838 1.00 0.00 109 PHE A CA 4
ATOM 7493 C C . PHE A 1 109 ? 6.227 -3.114 -3.812 1.00 0.00 109 PHE A C 4
ATOM 7494 O O . PHE A 1 109 ? 7.001 -3.792 -4.492 1.00 0.00 109 PHE A O 4
ATOM 7511 N N . LEU A 1 110 ? 4.902 -3.244 -3.870 1.00 0.00 110 LEU A N 4
ATOM 7512 C CA . LEU A 1 110 ? 4.269 -4.212 -4.754 1.00 0.00 110 LEU A CA 4
ATOM 7513 C C . LEU A 1 110 ? 3.046 -3.623 -5.460 1.00 0.00 110 LEU A C 4
ATOM 7514 O O . LEU A 1 110 ? 2.126 -3.104 -4.828 1.00 0.00 110 LEU A O 4
ATOM 7530 N N . ALA A 1 111 ? 3.056 -3.756 -6.780 1.00 0.00 111 ALA A N 4
ATOM 7531 C CA . ALA A 1 111 ? 1.969 -3.307 -7.648 1.00 0.00 111 ALA A CA 4
ATOM 7532 C C . ALA A 1 111 ? 1.520 -4.504 -8.465 1.00 0.00 111 ALA A C 4
ATOM 7533 O O . ALA A 1 111 ? 2.219 -4.939 -9.379 1.00 0.00 111 ALA A O 4
ATOM 7540 N N . ILE A 1 112 ? 0.400 -5.087 -8.076 1.00 0.00 112 ILE A N 4
ATOM 7541 C CA . ILE A 1 112 ? -0.084 -6.303 -8.729 1.00 0.00 112 ILE A CA 4
ATOM 7542 C C . ILE A 1 112 ? -0.605 -6.104 -10.164 1.00 0.00 112 ILE A C 4
ATOM 7543 O O . ILE A 1 112 ? -0.326 -6.932 -11.033 1.00 0.00 112 ILE A O 4
ATOM 7559 N N . ASN A 1 113 ? -1.374 -5.046 -10.416 1.00 0.00 113 ASN A N 4
ATOM 7560 C CA . ASN A 1 113 ? -1.938 -4.814 -11.754 1.00 0.00 113 ASN A CA 4
ATOM 7561 C C . ASN A 1 113 ? -0.977 -4.080 -12.707 1.00 0.00 113 ASN A C 4
ATOM 7562 O O . ASN A 1 113 ? -1.430 -3.370 -13.606 1.00 0.00 113 ASN A O 4
ATOM 7573 N N . ASN A 1 114 ? 0.338 -4.268 -12.529 1.00 0.00 114 ASN A N 4
ATOM 7574 C CA . ASN A 1 114 ? 1.341 -3.631 -13.396 1.00 0.00 114 ASN A CA 4
ATOM 7575 C C . ASN A 1 114 ? 2.748 -3.766 -12.820 1.00 0.00 114 ASN A C 4
ATOM 7576 O O . ASN A 1 114 ? 2.919 -4.024 -11.631 1.00 0.00 114 ASN A O 4
ATOM 7587 N N . SER A 1 115 ? 3.752 -3.570 -13.674 1.00 0.00 115 SER A N 4
ATOM 7588 C CA . SER A 1 115 ? 5.149 -3.651 -13.252 1.00 0.00 115 SER A CA 4
ATOM 7589 C C . SER A 1 115 ? 5.492 -2.476 -12.338 1.00 0.00 115 SER A C 4
ATOM 7590 O O . SER A 1 115 ? 5.588 -1.335 -12.791 1.00 0.00 115 SER A O 4
ATOM 7598 N N . ILE A 1 116 ? 5.658 -2.760 -11.045 1.00 0.00 116 ILE A N 4
ATOM 7599 C CA . ILE A 1 116 ? 5.974 -1.722 -10.063 1.00 0.00 116 ILE A CA 4
ATOM 7600 C C . ILE A 1 116 ? 7.233 -0.937 -10.450 1.00 0.00 116 ILE A C 4
ATOM 7601 O O . ILE A 1 116 ? 7.281 0.282 -10.288 1.00 0.00 116 ILE A O 4
ATOM 7617 N N . ASP A 1 117 ? 8.245 -1.636 -10.965 1.00 0.00 117 ASP A N 4
ATOM 7618 C CA . ASP A 1 117 ? 9.492 -0.993 -11.375 1.00 0.00 117 ASP A CA 4
ATOM 7619 C C . ASP A 1 117 ? 10.306 -1.907 -12.291 1.00 0.00 117 ASP A C 4
ATOM 7620 O O . ASP A 1 117 ? 10.575 -1.560 -13.441 1.00 0.00 117 ASP A O 4
ATOM 7629 N N . SER A 1 118 ? 10.692 -3.078 -11.766 1.00 0.00 118 SER A N 4
ATOM 7630 C CA . SER A 1 118 ? 11.477 -4.058 -12.521 1.00 0.00 118 SER A CA 4
ATOM 7631 C C . SER A 1 118 ? 12.931 -3.599 -12.686 1.00 0.00 118 SER A C 4
ATOM 7632 O O . SER A 1 118 ? 13.389 -2.704 -11.974 1.00 0.00 118 SER A O 4
ATOM 7640 N N . ASN A 1 119 ? 13.654 -4.225 -13.622 1.00 0.00 119 ASN A N 4
ATOM 7641 C CA . ASN A 1 119 ? 15.052 -3.891 -13.875 1.00 0.00 119 ASN A CA 4
ATOM 7642 C C . ASN A 1 119 ? 15.200 -2.466 -14.407 1.00 0.00 119 ASN A C 4
ATOM 7643 O O . ASN A 1 119 ? 14.226 -1.716 -14.490 1.00 0.00 119 ASN A O 4
ATOM 7654 N N . ASN A 1 120 ? 16.434 -2.113 -14.772 1.00 0.00 120 ASN A N 4
ATOM 7655 C CA . ASN A 1 120 ? 16.756 -0.791 -15.308 1.00 0.00 120 ASN A CA 4
ATOM 7656 C C . ASN A 1 120 ? 16.695 0.283 -14.218 1.00 0.00 120 ASN A C 4
ATOM 7657 O O . ASN A 1 120 ? 15.584 0.572 -13.721 1.00 0.00 120 ASN A O 4
ATOM 7669 N N . GLY A 1 1 ? 14.420 0.753 23.667 1.00 0.00 1 GLY A N 5
ATOM 7670 C CA . GLY A 1 1 ? 13.611 0.164 24.766 1.00 0.00 1 GLY A CA 5
ATOM 7671 C C . GLY A 1 1 ? 13.689 -1.353 24.797 1.00 0.00 1 GLY A C 5
ATOM 7672 O O . GLY A 1 1 ? 14.204 -1.933 25.753 1.00 0.00 1 GLY A O 5
ATOM 7678 N N . SER A 1 2 ? 13.175 -1.993 23.746 1.00 0.00 2 SER A N 5
ATOM 7679 C CA . SER A 1 2 ? 13.185 -3.452 23.643 1.00 0.00 2 SER A CA 5
ATOM 7680 C C . SER A 1 2 ? 12.847 -3.905 22.220 1.00 0.00 2 SER A C 5
ATOM 7681 O O . SER A 1 2 ? 12.393 -3.107 21.398 1.00 0.00 2 SER A O 5
ATOM 7689 N N . ARG A 1 3 ? 13.074 -5.190 21.935 1.00 0.00 3 ARG A N 5
ATOM 7690 C CA . ARG A 1 3 ? 12.794 -5.746 20.609 1.00 0.00 3 ARG A CA 5
ATOM 7691 C C . ARG A 1 3 ? 11.292 -5.811 20.347 1.00 0.00 3 ARG A C 5
ATOM 7692 O O . ARG A 1 3 ? 10.548 -6.442 21.101 1.00 0.00 3 ARG A O 5
ATOM 7713 N N . THR A 1 4 ? 10.854 -5.142 19.279 1.00 0.00 4 THR A N 5
ATOM 7714 C CA . THR A 1 4 ? 9.438 -5.105 18.921 1.00 0.00 4 THR A CA 5
ATOM 7715 C C . THR A 1 4 ? 9.204 -5.522 17.467 1.00 0.00 4 THR A C 5
ATOM 7716 O O . THR A 1 4 ? 10.145 -5.653 16.682 1.00 0.00 4 THR A O 5
ATOM 7727 N N . SER A 1 5 ? 7.933 -5.729 17.125 1.00 0.00 5 SER A N 5
ATOM 7728 C CA . SER A 1 5 ? 7.537 -6.134 15.778 1.00 0.00 5 SER A CA 5
ATOM 7729 C C . SER A 1 5 ? 6.955 -4.959 14.995 1.00 0.00 5 SER A C 5
ATOM 7730 O O . SER A 1 5 ? 5.906 -4.425 15.357 1.00 0.00 5 SER A O 5
ATOM 7738 N N . ARG A 1 6 ? 7.631 -4.574 13.907 1.00 0.00 6 ARG A N 5
ATOM 7739 C CA . ARG A 1 6 ? 7.157 -3.478 13.061 1.00 0.00 6 ARG A CA 5
ATOM 7740 C C . ARG A 1 6 ? 5.907 -3.937 12.300 1.00 0.00 6 ARG A C 5
ATOM 7741 O O . ARG A 1 6 ? 5.183 -4.798 12.797 1.00 0.00 6 ARG A O 5
ATOM 7762 N N . ILE A 1 7 ? 5.623 -3.378 11.122 1.00 0.00 7 ILE A N 5
ATOM 7763 C CA . ILE A 1 7 ? 4.428 -3.793 10.389 1.00 0.00 7 ILE A CA 5
ATOM 7764 C C . ILE A 1 7 ? 4.598 -3.801 8.869 1.00 0.00 7 ILE A C 5
ATOM 7765 O O . ILE A 1 7 ? 5.584 -3.310 8.329 1.00 0.00 7 ILE A O 5
ATOM 7781 N N . THR A 1 8 ? 3.580 -4.344 8.200 1.00 0.00 8 THR A N 5
ATOM 7782 C CA . THR A 1 8 ? 3.522 -4.411 6.742 1.00 0.00 8 THR A CA 5
ATOM 7783 C C . THR A 1 8 ? 2.337 -3.565 6.281 1.00 0.00 8 THR A C 5
ATOM 7784 O O . THR A 1 8 ? 1.338 -3.472 6.997 1.00 0.00 8 THR A O 5
ATOM 7795 N N . ALA A 1 9 ? 2.437 -2.919 5.118 1.00 0.00 9 ALA A N 5
ATOM 7796 C CA . ALA A 1 9 ? 1.344 -2.070 4.666 1.00 0.00 9 ALA A CA 5
ATOM 7797 C C . ALA A 1 9 ? 0.547 -2.667 3.523 1.00 0.00 9 ALA A C 5
ATOM 7798 O O . ALA A 1 9 ? 1.093 -3.036 2.489 1.00 0.00 9 ALA A O 5
ATOM 7805 N N . LEU A 1 10 ? -0.762 -2.714 3.722 1.00 0.00 10 LEU A N 5
ATOM 7806 C CA . LEU A 1 10 ? -1.689 -3.208 2.721 1.00 0.00 10 LEU A CA 5
ATOM 7807 C C . LEU A 1 10 ? -2.729 -2.126 2.454 1.00 0.00 10 LEU A C 5
ATOM 7808 O O . LEU A 1 10 ? -3.644 -1.934 3.250 1.00 0.00 10 LEU A O 5
ATOM 7824 N N . TYR A 1 11 ? -2.577 -1.406 1.344 1.00 0.00 11 TYR A N 5
ATOM 7825 C CA . TYR A 1 11 ? -3.508 -0.327 1.010 1.00 0.00 11 TYR A CA 5
ATOM 7826 C C . TYR A 1 11 ? -4.238 -0.626 -0.304 1.00 0.00 11 TYR A C 5
ATOM 7827 O O . TYR A 1 11 ? -3.600 -0.877 -1.329 1.00 0.00 11 TYR A O 5
ATOM 7845 N N . GLU A 1 12 ? -5.586 -0.645 -0.260 1.00 0.00 12 GLU A N 5
ATOM 7846 C CA . GLU A 1 12 ? -6.381 -0.974 -1.457 1.00 0.00 12 GLU A CA 5
ATOM 7847 C C . GLU A 1 12 ? -7.748 -0.279 -1.501 1.00 0.00 12 GLU A C 5
ATOM 7848 O O . GLU A 1 12 ? -8.396 -0.089 -0.472 1.00 0.00 12 GLU A O 5
ATOM 7860 N N . ARG A 1 13 ? -8.184 0.064 -2.724 1.00 0.00 13 ARG A N 5
ATOM 7861 C CA . ARG A 1 13 ? -9.477 0.716 -2.952 1.00 0.00 13 ARG A CA 5
ATOM 7862 C C . ARG A 1 13 ? -10.351 -0.090 -3.927 1.00 0.00 13 ARG A C 5
ATOM 7863 O O . ARG A 1 13 ? -9.863 -0.580 -4.947 1.00 0.00 13 ARG A O 5
ATOM 7884 N N . LEU A 1 14 ? -11.651 -0.193 -3.623 1.00 0.00 14 LEU A N 5
ATOM 7885 C CA . LEU A 1 14 ? -12.597 -0.899 -4.484 1.00 0.00 14 LEU A CA 5
ATOM 7886 C C . LEU A 1 14 ? -13.491 0.137 -5.189 1.00 0.00 14 LEU A C 5
ATOM 7887 O O . LEU A 1 14 ? -13.865 1.154 -4.602 1.00 0.00 14 LEU A O 5
ATOM 7903 N N . SER A 1 15 ? -13.760 -0.100 -6.471 1.00 0.00 15 SER A N 5
ATOM 7904 C CA . SER A 1 15 ? -14.539 0.835 -7.305 1.00 0.00 15 SER A CA 5
ATOM 7905 C C . SER A 1 15 ? -16.021 0.918 -6.931 1.00 0.00 15 SER A C 5
ATOM 7906 O O . SER A 1 15 ? -16.634 -0.060 -6.510 1.00 0.00 15 SER A O 5
ATOM 7914 N N . ARG A 1 16 ? -16.583 2.118 -7.110 1.00 0.00 16 ARG A N 5
ATOM 7915 C CA . ARG A 1 16 ? -17.991 2.386 -6.812 1.00 0.00 16 ARG A CA 5
ATOM 7916 C C . ARG A 1 16 ? -18.941 1.931 -7.929 1.00 0.00 16 ARG A C 5
ATOM 7917 O O . ARG A 1 16 ? -20.145 1.815 -7.695 1.00 0.00 16 ARG A O 5
ATOM 7938 N N . ASP A 1 17 ? -18.422 1.686 -9.141 1.00 0.00 17 ASP A N 5
ATOM 7939 C CA . ASP A 1 17 ? -19.287 1.261 -10.253 1.00 0.00 17 ASP A CA 5
ATOM 7940 C C . ASP A 1 17 ? -19.424 -0.262 -10.308 1.00 0.00 17 ASP A C 5
ATOM 7941 O O . ASP A 1 17 ? -20.415 -0.777 -10.827 1.00 0.00 17 ASP A O 5
ATOM 7950 N N . ASP A 1 18 ? -18.442 -0.972 -9.742 1.00 0.00 18 ASP A N 5
ATOM 7951 C CA . ASP A 1 18 ? -18.441 -2.428 -9.689 1.00 0.00 18 ASP A CA 5
ATOM 7952 C C . ASP A 1 18 ? -19.089 -3.095 -10.909 1.00 0.00 18 ASP A C 5
ATOM 7953 O O . ASP A 1 18 ? -19.977 -3.939 -10.770 1.00 0.00 18 ASP A O 5
ATOM 7962 N N . ASP A 1 19 ? -18.596 -2.755 -12.101 1.00 0.00 19 ASP A N 5
ATOM 7963 C CA . ASP A 1 19 ? -19.080 -3.362 -13.341 1.00 0.00 19 ASP A CA 5
ATOM 7964 C C . ASP A 1 19 ? -18.332 -4.681 -13.605 1.00 0.00 19 ASP A C 5
ATOM 7965 O O . ASP A 1 19 ? -18.327 -5.197 -14.724 1.00 0.00 19 ASP A O 5
ATOM 7974 N N . LEU A 1 20 ? -17.681 -5.198 -12.556 1.00 0.00 20 LEU A N 5
ATOM 7975 C CA . LEU A 1 20 ? -16.898 -6.426 -12.623 1.00 0.00 20 LEU A CA 5
ATOM 7976 C C . LEU A 1 20 ? -17.664 -7.608 -12.012 1.00 0.00 20 LEU A C 5
ATOM 7977 O O . LEU A 1 20 ? -17.612 -8.714 -12.545 1.00 0.00 20 LEU A O 5
ATOM 7993 N N . THR A 1 21 ? -18.373 -7.350 -10.900 1.00 0.00 21 THR A N 5
ATOM 7994 C CA . THR A 1 21 ? -19.172 -8.363 -10.185 1.00 0.00 21 THR A CA 5
ATOM 7995 C C . THR A 1 21 ? -18.360 -9.608 -9.811 1.00 0.00 21 THR A C 5
ATOM 7996 O O . THR A 1 21 ? -17.902 -10.357 -10.674 1.00 0.00 21 THR A O 5
ATOM 8007 N N . GLY A 1 22 ? -18.202 -9.822 -8.504 1.00 0.00 22 GLY A N 5
ATOM 8008 C CA . GLY A 1 22 ? -17.458 -10.969 -8.012 1.00 0.00 22 GLY A CA 5
ATOM 8009 C C . GLY A 1 22 ? -16.665 -10.657 -6.752 1.00 0.00 22 GLY A C 5
ATOM 8010 O O . GLY A 1 22 ? -17.241 -10.353 -5.708 1.00 0.00 22 GLY A O 5
ATOM 8014 N N . GLU A 1 23 ? -15.340 -10.742 -6.857 1.00 0.00 23 GLU A N 5
ATOM 8015 C CA . GLU A 1 23 ? -14.435 -10.478 -5.732 1.00 0.00 23 GLU A CA 5
ATOM 8016 C C . GLU A 1 23 ? -14.014 -9.001 -5.664 1.00 0.00 23 GLU A C 5
ATOM 8017 O O . GLU A 1 23 ? -13.516 -8.543 -4.639 1.00 0.00 23 GLU A O 5
ATOM 8029 N N . SER A 1 24 ? -14.185 -8.268 -6.762 1.00 0.00 24 SER A N 5
ATOM 8030 C CA . SER A 1 24 ? -13.789 -6.857 -6.818 1.00 0.00 24 SER A CA 5
ATOM 8031 C C . SER A 1 24 ? -14.903 -5.887 -6.388 1.00 0.00 24 SER A C 5
ATOM 8032 O O . SER A 1 24 ? -14.740 -4.675 -6.529 1.00 0.00 24 SER A O 5
ATOM 8040 N N . ASN A 1 25 ? -16.036 -6.397 -5.889 1.00 0.00 25 ASN A N 5
ATOM 8041 C CA . ASN A 1 25 ? -17.137 -5.521 -5.491 1.00 0.00 25 ASN A CA 5
ATOM 8042 C C . ASN A 1 25 ? -17.462 -5.595 -3.988 1.00 0.00 25 ASN A C 5
ATOM 8043 O O . ASN A 1 25 ? -18.315 -6.367 -3.550 1.00 0.00 25 ASN A O 5
ATOM 8054 N N . SER A 1 26 ? -16.783 -4.746 -3.209 1.00 0.00 26 SER A N 5
ATOM 8055 C CA . SER A 1 26 ? -17.003 -4.657 -1.760 1.00 0.00 26 SER A CA 5
ATOM 8056 C C . SER A 1 26 ? -15.949 -3.794 -1.073 1.00 0.00 26 SER A C 5
ATOM 8057 O O . SER A 1 26 ? -16.169 -2.602 -0.884 1.00 0.00 26 SER A O 5
ATOM 8065 N N . ILE A 1 27 ? -14.822 -4.408 -0.708 1.00 0.00 27 ILE A N 5
ATOM 8066 C CA . ILE A 1 27 ? -13.701 -3.727 -0.039 1.00 0.00 27 ILE A CA 5
ATOM 8067 C C . ILE A 1 27 ? -12.812 -4.763 0.663 1.00 0.00 27 ILE A C 5
ATOM 8068 O O . ILE A 1 27 ? -11.608 -4.847 0.401 1.00 0.00 27 ILE A O 5
ATOM 8084 N N . THR A 1 28 ? -13.424 -5.567 1.538 1.00 0.00 28 THR A N 5
ATOM 8085 C CA . THR A 1 28 ? -12.704 -6.615 2.265 1.00 0.00 28 THR A CA 5
ATOM 8086 C C . THR A 1 28 ? -12.197 -7.705 1.309 1.00 0.00 28 THR A C 5
ATOM 8087 O O . THR A 1 28 ? -11.238 -8.412 1.624 1.00 0.00 28 THR A O 5
ATOM 8098 N N . ASN A 1 29 ? -12.843 -7.838 0.143 1.00 0.00 29 ASN A N 5
ATOM 8099 C CA . ASN A 1 29 ? -12.445 -8.841 -0.841 1.00 0.00 29 ASN A CA 5
ATOM 8100 C C . ASN A 1 29 ? -11.048 -8.541 -1.384 1.00 0.00 29 ASN A C 5
ATOM 8101 O O . ASN A 1 29 ? -10.145 -9.373 -1.262 1.00 0.00 29 ASN A O 5
ATOM 8112 N N . GLN A 1 30 ? -10.851 -7.343 -1.956 1.00 0.00 30 GLN A N 5
ATOM 8113 C CA . GLN A 1 30 ? -9.525 -6.975 -2.465 1.00 0.00 30 GLN A CA 5
ATOM 8114 C C . GLN A 1 30 ? -8.538 -6.926 -1.303 1.00 0.00 30 GLN A C 5
ATOM 8115 O O . GLN A 1 30 ? -7.357 -7.229 -1.472 1.00 0.00 30 GLN A O 5
ATOM 8129 N N . LYS A 1 31 ? -9.037 -6.586 -0.105 1.00 0.00 31 LYS A N 5
ATOM 8130 C CA . LYS A 1 31 ? -8.192 -6.566 1.081 1.00 0.00 31 LYS A CA 5
ATOM 8131 C C . LYS A 1 31 ? -7.524 -7.935 1.218 1.00 0.00 31 LYS A C 5
ATOM 8132 O O . LYS A 1 31 ? -6.306 -8.036 1.385 1.00 0.00 31 LYS A O 5
ATOM 8151 N N . LYS A 1 32 ? -8.339 -8.989 1.088 1.00 0.00 32 LYS A N 5
ATOM 8152 C CA . LYS A 1 32 ? -7.853 -10.365 1.145 1.00 0.00 32 LYS A CA 5
ATOM 8153 C C . LYS A 1 32 ? -6.882 -10.636 -0.004 1.00 0.00 32 LYS A C 5
ATOM 8154 O O . LYS A 1 32 ? -5.929 -11.396 0.151 1.00 0.00 32 LYS A O 5
ATOM 8173 N N . TYR A 1 33 ? -7.127 -9.995 -1.154 1.00 0.00 33 TYR A N 5
ATOM 8174 C CA . TYR A 1 33 ? -6.264 -10.145 -2.328 1.00 0.00 33 TYR A CA 5
ATOM 8175 C C . TYR A 1 33 ? -4.813 -9.863 -1.948 1.00 0.00 33 TYR A C 5
ATOM 8176 O O . TYR A 1 33 ? -3.959 -10.759 -1.983 1.00 0.00 33 TYR A O 5
ATOM 8194 N N . LEU A 1 34 ? -4.549 -8.615 -1.555 1.00 0.00 34 LEU A N 5
ATOM 8195 C CA . LEU A 1 34 ? -3.216 -8.215 -1.135 1.00 0.00 34 LEU A CA 5
ATOM 8196 C C . LEU A 1 34 ? -2.724 -9.154 -0.038 1.00 0.00 34 LEU A C 5
ATOM 8197 O O . LEU A 1 34 ? -1.544 -9.497 0.014 1.00 0.00 34 LEU A O 5
ATOM 8213 N N . GLU A 1 35 ? -3.655 -9.580 0.828 1.00 0.00 35 GLU A N 5
ATOM 8214 C CA . GLU A 1 35 ? -3.337 -10.501 1.913 1.00 0.00 35 GLU A CA 5
ATOM 8215 C C . GLU A 1 35 ? -2.732 -11.780 1.345 1.00 0.00 35 GLU A C 5
ATOM 8216 O O . GLU A 1 35 ? -1.627 -12.173 1.718 1.00 0.00 35 GLU A O 5
ATOM 8228 N N . ASP A 1 36 ? -3.466 -12.400 0.413 1.00 0.00 36 ASP A N 5
ATOM 8229 C CA . ASP A 1 36 ? -3.028 -13.623 -0.257 1.00 0.00 36 ASP A CA 5
ATOM 8230 C C . ASP A 1 36 ? -1.619 -13.449 -0.828 1.00 0.00 36 ASP A C 5
ATOM 8231 O O . ASP A 1 36 ? -0.839 -14.403 -0.893 1.00 0.00 36 ASP A O 5
ATOM 8240 N N . TYR A 1 37 ? -1.295 -12.213 -1.214 1.00 0.00 37 TYR A N 5
ATOM 8241 C CA . TYR A 1 37 ? 0.021 -11.894 -1.751 1.00 0.00 37 TYR A CA 5
ATOM 8242 C C . TYR A 1 37 ? 1.038 -11.811 -0.621 1.00 0.00 37 TYR A C 5
ATOM 8243 O O . TYR A 1 37 ? 2.010 -12.558 -0.594 1.00 0.00 37 TYR A O 5
ATOM 8261 N N . ALA A 1 38 ? 0.796 -10.881 0.304 1.00 0.00 38 ALA A N 5
ATOM 8262 C CA . ALA A 1 38 ? 1.673 -10.671 1.453 1.00 0.00 38 ALA A CA 5
ATOM 8263 C C . ALA A 1 38 ? 2.073 -11.994 2.104 1.00 0.00 38 ALA A C 5
ATOM 8264 O O . ALA A 1 38 ? 3.208 -12.144 2.552 1.00 0.00 38 ALA A O 5
ATOM 8271 N N . ARG A 1 39 ? 1.150 -12.962 2.134 1.00 0.00 39 ARG A N 5
ATOM 8272 C CA . ARG A 1 39 ? 1.454 -14.276 2.713 1.00 0.00 39 ARG A CA 5
ATOM 8273 C C . ARG A 1 39 ? 2.307 -15.087 1.746 1.00 0.00 39 ARG A C 5
ATOM 8274 O O . ARG A 1 39 ? 3.321 -15.661 2.142 1.00 0.00 39 ARG A O 5
ATOM 8295 N N . ARG A 1 40 ? 1.914 -15.097 0.466 1.00 0.00 40 ARG A N 5
ATOM 8296 C CA . ARG A 1 40 ? 2.679 -15.804 -0.562 1.00 0.00 40 ARG A CA 5
ATOM 8297 C C . ARG A 1 40 ? 4.079 -15.187 -0.705 1.00 0.00 40 ARG A C 5
ATOM 8298 O O . ARG A 1 40 ? 4.982 -15.798 -1.278 1.00 0.00 40 ARG A O 5
ATOM 8319 N N . ASN A 1 41 ? 4.238 -13.967 -0.176 1.00 0.00 41 ASN A N 5
ATOM 8320 C CA . ASN A 1 41 ? 5.507 -13.243 -0.231 1.00 0.00 41 ASN A CA 5
ATOM 8321 C C . ASN A 1 41 ? 6.301 -13.392 1.072 1.00 0.00 41 ASN A C 5
ATOM 8322 O O . ASN A 1 41 ? 7.530 -13.475 1.049 1.00 0.00 41 ASN A O 5
ATOM 8333 N N . GLY A 1 42 ? 5.591 -13.432 2.200 1.00 0.00 42 GLY A N 5
ATOM 8334 C CA . GLY A 1 42 ? 6.239 -13.579 3.499 1.00 0.00 42 GLY A CA 5
ATOM 8335 C C . GLY A 1 42 ? 6.299 -12.283 4.298 1.00 0.00 42 GLY A C 5
ATOM 8336 O O . GLY A 1 42 ? 7.347 -11.939 4.846 1.00 0.00 42 GLY A O 5
ATOM 8340 N N . PHE A 1 43 ? 5.177 -11.564 4.366 1.00 0.00 43 PHE A N 5
ATOM 8341 C CA . PHE A 1 43 ? 5.109 -10.303 5.103 1.00 0.00 43 PHE A CA 5
ATOM 8342 C C . PHE A 1 43 ? 4.212 -10.424 6.336 1.00 0.00 43 PHE A C 5
ATOM 8343 O O . PHE A 1 43 ? 3.091 -10.925 6.249 1.00 0.00 43 PHE A O 5
ATOM 8360 N N . GLU A 1 44 ? 4.725 -9.981 7.487 1.00 0.00 44 GLU A N 5
ATOM 8361 C CA . GLU A 1 44 ? 3.991 -10.051 8.746 1.00 0.00 44 GLU A CA 5
ATOM 8362 C C . GLU A 1 44 ? 3.243 -8.768 9.066 1.00 0.00 44 GLU A C 5
ATOM 8363 O O . GLU A 1 44 ? 3.502 -7.718 8.482 1.00 0.00 44 GLU A O 5
ATOM 8375 N N . ASN A 1 45 ? 2.332 -8.875 10.039 1.00 0.00 45 ASN A N 5
ATOM 8376 C CA . ASN A 1 45 ? 1.530 -7.745 10.522 1.00 0.00 45 ASN A CA 5
ATOM 8377 C C . ASN A 1 45 ? 0.445 -7.302 9.540 1.00 0.00 45 ASN A C 5
ATOM 8378 O O . ASN A 1 45 ? -0.666 -6.982 9.958 1.00 0.00 45 ASN A O 5
ATOM 8389 N N . ILE A 1 46 ? 0.780 -7.301 8.252 1.00 0.00 46 ILE A N 5
ATOM 8390 C CA . ILE A 1 46 ? -0.121 -6.917 7.171 1.00 0.00 46 ILE A CA 5
ATOM 8391 C C . ILE A 1 46 ? -1.317 -6.096 7.640 1.00 0.00 46 ILE A C 5
ATOM 8392 O O . ILE A 1 46 ? -2.385 -6.631 7.951 1.00 0.00 46 ILE A O 5
ATOM 8408 N N . ARG A 1 47 ? -1.116 -4.787 7.670 1.00 0.00 47 ARG A N 5
ATOM 8409 C CA . ARG A 1 47 ? -2.156 -3.851 8.080 1.00 0.00 47 ARG A CA 5
ATOM 8410 C C . ARG A 1 47 ? -2.994 -3.452 6.884 1.00 0.00 47 ARG A C 5
ATOM 8411 O O . ARG A 1 47 ? -2.460 -3.180 5.810 1.00 0.00 47 ARG A O 5
ATOM 8432 N N . HIS A 1 48 ? -4.309 -3.439 7.063 1.00 0.00 48 HIS A N 5
ATOM 8433 C CA . HIS A 1 48 ? -5.200 -3.100 5.970 1.00 0.00 48 HIS A CA 5
ATOM 8434 C C . HIS A 1 48 ? -5.655 -1.650 6.016 1.00 0.00 48 HIS A C 5
ATOM 8435 O O . HIS A 1 48 ? -6.368 -1.233 6.929 1.00 0.00 48 HIS A O 5
ATOM 8450 N N . PHE A 1 49 ? -5.255 -0.902 4.994 1.00 0.00 49 PHE A N 5
ATOM 8451 C CA . PHE A 1 49 ? -5.626 0.493 4.858 1.00 0.00 49 PHE A CA 5
ATOM 8452 C C . PHE A 1 49 ? -6.715 0.596 3.803 1.00 0.00 49 PHE A C 5
ATOM 8453 O O . PHE A 1 49 ? -6.463 0.488 2.594 1.00 0.00 49 PHE A O 5
ATOM 8470 N N . THR A 1 50 ? -7.937 0.737 4.299 1.00 0.00 50 THR A N 5
ATOM 8471 C CA . THR A 1 50 ? -9.127 0.788 3.467 1.00 0.00 50 THR A CA 5
ATOM 8472 C C . THR A 1 50 ? -9.274 2.091 2.717 1.00 0.00 50 THR A C 5
ATOM 8473 O O . THR A 1 50 ? -8.776 3.141 3.130 1.00 0.00 50 THR A O 5
ATOM 8484 N N . ASP A 1 51 ? -9.985 1.991 1.604 1.00 0.00 51 ASP A N 5
ATOM 8485 C CA . ASP A 1 51 ? -10.250 3.124 0.751 1.00 0.00 51 ASP A CA 5
ATOM 8486 C C . ASP A 1 51 ? -11.751 3.298 0.599 1.00 0.00 51 ASP A C 5
ATOM 8487 O O . ASP A 1 51 ? -12.465 2.342 0.299 1.00 0.00 51 ASP A O 5
ATOM 8496 N N . ASP A 1 52 ? -12.230 4.512 0.824 1.00 0.00 52 ASP A N 5
ATOM 8497 C CA . ASP A 1 52 ? -13.653 4.790 0.728 1.00 0.00 52 ASP A CA 5
ATOM 8498 C C . ASP A 1 52 ? -13.899 6.211 0.247 1.00 0.00 52 ASP A C 5
ATOM 8499 O O . ASP A 1 52 ? -13.653 7.174 0.975 1.00 0.00 52 ASP A O 5
ATOM 8508 N N . GLY A 1 53 ? -14.381 6.328 -0.987 1.00 0.00 53 GLY A N 5
ATOM 8509 C CA . GLY A 1 53 ? -14.657 7.634 -1.564 1.00 0.00 53 GLY A CA 5
ATOM 8510 C C . GLY A 1 53 ? -13.459 8.565 -1.496 1.00 0.00 53 GLY A C 5
ATOM 8511 O O . GLY A 1 53 ? -13.572 9.695 -1.019 1.00 0.00 53 GLY A O 5
ATOM 8515 N N . PHE A 1 54 ? -12.309 8.084 -1.969 1.00 0.00 54 PHE A N 5
ATOM 8516 C CA . PHE A 1 54 ? -11.085 8.868 -1.960 1.00 0.00 54 PHE A CA 5
ATOM 8517 C C . PHE A 1 54 ? -11.073 9.871 -3.108 1.00 0.00 54 PHE A C 5
ATOM 8518 O O . PHE A 1 54 ? -11.791 9.717 -4.098 1.00 0.00 54 PHE A O 5
ATOM 8535 N N . SER A 1 55 ? -10.236 10.887 -2.964 1.00 0.00 55 SER A N 5
ATOM 8536 C CA . SER A 1 55 ? -10.091 11.927 -3.980 1.00 0.00 55 SER A CA 5
ATOM 8537 C C . SER A 1 55 ? -9.184 11.442 -5.113 1.00 0.00 55 SER A C 5
ATOM 8538 O O . SER A 1 55 ? -8.547 10.392 -4.998 1.00 0.00 55 SER A O 5
ATOM 8546 N N . GLY A 1 56 ? -9.135 12.199 -6.209 1.00 0.00 56 GLY A N 5
ATOM 8547 C CA . GLY A 1 56 ? -8.310 11.811 -7.342 1.00 0.00 56 GLY A CA 5
ATOM 8548 C C . GLY A 1 56 ? -7.169 12.774 -7.614 1.00 0.00 56 GLY A C 5
ATOM 8549 O O . GLY A 1 56 ? -6.849 13.040 -8.772 1.00 0.00 56 GLY A O 5
ATOM 8553 N N . VAL A 1 57 ? -6.554 13.301 -6.552 1.00 0.00 57 VAL A N 5
ATOM 8554 C CA . VAL A 1 57 ? -5.443 14.237 -6.704 1.00 0.00 57 VAL A CA 5
ATOM 8555 C C . VAL A 1 57 ? -4.072 13.556 -6.536 1.00 0.00 57 VAL A C 5
ATOM 8556 O O . VAL A 1 57 ? -3.172 13.787 -7.347 1.00 0.00 57 VAL A O 5
ATOM 8569 N N . ASN A 1 58 ? -3.909 12.721 -5.492 1.00 0.00 58 ASN A N 5
ATOM 8570 C CA . ASN A 1 58 ? -2.630 12.026 -5.245 1.00 0.00 58 ASN A CA 5
ATOM 8571 C C . ASN A 1 58 ? -2.636 11.235 -3.925 1.00 0.00 58 ASN A C 5
ATOM 8572 O O . ASN A 1 58 ? -3.177 10.131 -3.874 1.00 0.00 58 ASN A O 5
ATOM 8583 N N . PHE A 1 59 ? -2.013 11.779 -2.870 1.00 0.00 59 PHE A N 5
ATOM 8584 C CA . PHE A 1 59 ? -1.939 11.095 -1.579 1.00 0.00 59 PHE A CA 5
ATOM 8585 C C . PHE A 1 59 ? -2.705 11.872 -0.497 1.00 0.00 59 PHE A C 5
ATOM 8586 O O . PHE A 1 59 ? -3.534 12.728 -0.811 1.00 0.00 59 PHE A O 5
ATOM 8603 N N . ASN A 1 60 ? -2.421 11.562 0.776 1.00 0.00 60 ASN A N 5
ATOM 8604 C CA . ASN A 1 60 ? -3.072 12.219 1.916 1.00 0.00 60 ASN A CA 5
ATOM 8605 C C . ASN A 1 60 ? -4.555 11.853 2.001 1.00 0.00 60 ASN A C 5
ATOM 8606 O O . ASN A 1 60 ? -5.435 12.646 1.669 1.00 0.00 60 ASN A O 5
ATOM 8617 N N . ARG A 1 61 ? -4.802 10.633 2.465 1.00 0.00 61 ARG A N 5
ATOM 8618 C CA . ARG A 1 61 ? -6.152 10.090 2.635 1.00 0.00 61 ARG A CA 5
ATOM 8619 C C . ARG A 1 61 ? -6.298 9.579 4.068 1.00 0.00 61 ARG A C 5
ATOM 8620 O O . ARG A 1 61 ? -5.305 9.369 4.742 1.00 0.00 61 ARG A O 5
ATOM 8641 N N . PRO A 1 62 ? -7.526 9.366 4.559 1.00 0.00 62 PRO A N 5
ATOM 8642 C CA . PRO A 1 62 ? -7.754 8.862 5.924 1.00 0.00 62 PRO A CA 5
ATOM 8643 C C . PRO A 1 62 ? -7.062 7.507 6.139 1.00 0.00 62 PRO A C 5
ATOM 8644 O O . PRO A 1 62 ? -6.092 7.407 6.904 1.00 0.00 62 PRO A O 5
ATOM 8655 N N . GLY A 1 63 ? -7.534 6.474 5.429 1.00 0.00 63 GLY A N 5
ATOM 8656 C CA . GLY A 1 63 ? -6.920 5.157 5.526 1.00 0.00 63 GLY A CA 5
ATOM 8657 C C . GLY A 1 63 ? -5.451 5.214 5.143 1.00 0.00 63 GLY A C 5
ATOM 8658 O O . GLY A 1 63 ? -4.605 4.564 5.762 1.00 0.00 63 GLY A O 5
ATOM 8662 N N . PHE A 1 64 ? -5.160 6.029 4.128 1.00 0.00 64 PHE A N 5
ATOM 8663 C CA . PHE A 1 64 ? -3.804 6.238 3.639 1.00 0.00 64 PHE A CA 5
ATOM 8664 C C . PHE A 1 64 ? -2.943 6.887 4.720 1.00 0.00 64 PHE A C 5
ATOM 8665 O O . PHE A 1 64 ? -1.790 6.510 4.916 1.00 0.00 64 PHE A O 5
ATOM 8682 N N . GLN A 1 65 ? -3.521 7.863 5.423 1.00 0.00 65 GLN A N 5
ATOM 8683 C CA . GLN A 1 65 ? -2.823 8.564 6.495 1.00 0.00 65 GLN A CA 5
ATOM 8684 C C . GLN A 1 65 ? -2.380 7.570 7.556 1.00 0.00 65 GLN A C 5
ATOM 8685 O O . GLN A 1 65 ? -1.331 7.740 8.172 1.00 0.00 65 GLN A O 5
ATOM 8699 N N . SER A 1 66 ? -3.159 6.499 7.721 1.00 0.00 66 SER A N 5
ATOM 8700 C CA . SER A 1 66 ? -2.802 5.444 8.661 1.00 0.00 66 SER A CA 5
ATOM 8701 C C . SER A 1 66 ? -1.591 4.711 8.095 1.00 0.00 66 SER A C 5
ATOM 8702 O O . SER A 1 66 ? -0.614 4.455 8.801 1.00 0.00 66 SER A O 5
ATOM 8710 N N . LEU A 1 67 ? -1.657 4.428 6.786 1.00 0.00 67 LEU A N 5
ATOM 8711 C CA . LEU A 1 67 ? -0.569 3.785 6.063 1.00 0.00 67 LEU A CA 5
ATOM 8712 C C . LEU A 1 67 ? 0.721 4.603 6.252 1.00 0.00 67 LEU A C 5
ATOM 8713 O O . LEU A 1 67 ? 1.756 4.080 6.691 1.00 0.00 67 LEU A O 5
ATOM 8729 N N . ILE A 1 68 ? 0.635 5.902 5.944 1.00 0.00 68 ILE A N 5
ATOM 8730 C CA . ILE A 1 68 ? 1.765 6.813 6.093 1.00 0.00 68 ILE A CA 5
ATOM 8731 C C . ILE A 1 68 ? 2.175 6.929 7.564 1.00 0.00 68 ILE A C 5
ATOM 8732 O O . ILE A 1 68 ? 3.362 7.010 7.869 1.00 0.00 68 ILE A O 5
ATOM 8748 N N . LYS A 1 69 ? 1.186 6.924 8.470 1.00 0.00 69 LYS A N 5
ATOM 8749 C CA . LYS A 1 69 ? 1.458 7.018 9.906 1.00 0.00 69 LYS A CA 5
ATOM 8750 C C . LYS A 1 69 ? 2.412 5.910 10.344 1.00 0.00 69 LYS A C 5
ATOM 8751 O O . LYS A 1 69 ? 3.275 6.116 11.197 1.00 0.00 69 LYS A O 5
ATOM 8770 N N . GLU A 1 70 ? 2.267 4.737 9.738 1.00 0.00 70 GLU A N 5
ATOM 8771 C CA . GLU A 1 70 ? 3.142 3.618 10.048 1.00 0.00 70 GLU A CA 5
ATOM 8772 C C . GLU A 1 70 ? 4.513 3.886 9.443 1.00 0.00 70 GLU A C 5
ATOM 8773 O O . GLU A 1 70 ? 5.538 3.579 10.049 1.00 0.00 70 GLU A O 5
ATOM 8785 N N . VAL A 1 71 ? 4.519 4.486 8.246 1.00 0.00 71 VAL A N 5
ATOM 8786 C CA . VAL A 1 71 ? 5.768 4.821 7.566 1.00 0.00 71 VAL A CA 5
ATOM 8787 C C . VAL A 1 71 ? 6.581 5.845 8.368 1.00 0.00 71 VAL A C 5
ATOM 8788 O O . VAL A 1 71 ? 7.788 5.679 8.545 1.00 0.00 71 VAL A O 5
ATOM 8801 N N . GLU A 1 72 ? 5.914 6.904 8.846 1.00 0.00 72 GLU A N 5
ATOM 8802 C CA . GLU A 1 72 ? 6.584 7.956 9.624 1.00 0.00 72 GLU A CA 5
ATOM 8803 C C . GLU A 1 72 ? 7.177 7.384 10.905 1.00 0.00 72 GLU A C 5
ATOM 8804 O O . GLU A 1 72 ? 8.333 7.649 11.236 1.00 0.00 72 GLU A O 5
ATOM 8816 N N . ALA A 1 73 ? 6.389 6.573 11.606 1.00 0.00 73 ALA A N 5
ATOM 8817 C CA . ALA A 1 73 ? 6.841 5.930 12.836 1.00 0.00 73 ALA A CA 5
ATOM 8818 C C . ALA A 1 73 ? 7.923 4.880 12.544 1.00 0.00 73 ALA A C 5
ATOM 8819 O O . ALA A 1 73 ? 8.563 4.363 13.461 1.00 0.00 73 ALA A O 5
ATOM 8826 N N . GLY A 1 74 ? 8.109 4.563 11.257 1.00 0.00 74 GLY A N 5
ATOM 8827 C CA . GLY A 1 74 ? 9.090 3.577 10.849 1.00 0.00 74 GLY A CA 5
ATOM 8828 C C . GLY A 1 74 ? 8.662 2.168 11.223 1.00 0.00 74 GLY A C 5
ATOM 8829 O O . GLY A 1 74 ? 9.408 1.427 11.864 1.00 0.00 74 GLY A O 5
ATOM 8833 N N . ASN A 1 75 ? 7.435 1.821 10.828 1.00 0.00 75 ASN A N 5
ATOM 8834 C CA . ASN A 1 75 ? 6.841 0.522 11.111 1.00 0.00 75 ASN A CA 5
ATOM 8835 C C . ASN A 1 75 ? 6.567 -0.255 9.827 1.00 0.00 75 ASN A C 5
ATOM 8836 O O . ASN A 1 75 ? 6.842 -1.450 9.753 1.00 0.00 75 ASN A O 5
ATOM 8847 N N . VAL A 1 76 ? 6.010 0.426 8.825 1.00 0.00 76 VAL A N 5
ATOM 8848 C CA . VAL A 1 76 ? 5.681 -0.204 7.548 1.00 0.00 76 VAL A CA 5
ATOM 8849 C C . VAL A 1 76 ? 6.933 -0.684 6.800 1.00 0.00 76 VAL A C 5
ATOM 8850 O O . VAL A 1 76 ? 7.450 0.004 5.921 1.00 0.00 76 VAL A O 5
ATOM 8863 N N . GLU A 1 77 ? 7.403 -1.877 7.144 1.00 0.00 77 GLU A N 5
ATOM 8864 C CA . GLU A 1 77 ? 8.584 -2.453 6.498 1.00 0.00 77 GLU A CA 5
ATOM 8865 C C . GLU A 1 77 ? 8.286 -2.912 5.063 1.00 0.00 77 GLU A C 5
ATOM 8866 O O . GLU A 1 77 ? 9.203 -3.270 4.322 1.00 0.00 77 GLU A O 5
ATOM 8878 N N . THR A 1 78 ? 7.004 -2.915 4.679 1.00 0.00 78 THR A N 5
ATOM 8879 C CA . THR A 1 78 ? 6.600 -3.346 3.339 1.00 0.00 78 THR A CA 5
ATOM 8880 C C . THR A 1 78 ? 5.302 -2.683 2.906 1.00 0.00 78 THR A C 5
ATOM 8881 O O . THR A 1 78 ? 4.477 -2.325 3.739 1.00 0.00 78 THR A O 5
ATOM 8892 N N . LEU A 1 79 ? 5.116 -2.548 1.595 1.00 0.00 79 LEU A N 5
ATOM 8893 C CA . LEU A 1 79 ? 3.896 -1.962 1.060 1.00 0.00 79 LEU A CA 5
ATOM 8894 C C . LEU A 1 79 ? 3.319 -2.840 -0.040 1.00 0.00 79 LEU A C 5
ATOM 8895 O O . LEU A 1 79 ? 3.976 -3.118 -1.042 1.00 0.00 79 LEU A O 5
ATOM 8911 N N . ILE A 1 80 ? 2.085 -3.258 0.163 1.00 0.00 80 ILE A N 5
ATOM 8912 C CA . ILE A 1 80 ? 1.378 -4.094 -0.792 1.00 0.00 80 ILE A CA 5
ATOM 8913 C C . ILE A 1 80 ? 0.124 -3.373 -1.298 1.00 0.00 80 ILE A C 5
ATOM 8914 O O . ILE A 1 80 ? -0.837 -3.168 -0.549 1.00 0.00 80 ILE A O 5
ATOM 8930 N N . VAL A 1 81 ? 0.154 -2.979 -2.572 1.00 0.00 81 VAL A N 5
ATOM 8931 C CA . VAL A 1 81 ? -0.962 -2.271 -3.198 1.00 0.00 81 VAL A CA 5
ATOM 8932 C C . VAL A 1 81 ? -1.424 -2.993 -4.463 1.00 0.00 81 VAL A C 5
ATOM 8933 O O . VAL A 1 81 ? -0.618 -3.613 -5.166 1.00 0.00 81 VAL A O 5
ATOM 8946 N N . LYS A 1 82 ? -2.716 -2.877 -4.773 1.00 0.00 82 LYS A N 5
ATOM 8947 C CA . LYS A 1 82 ? -3.266 -3.483 -5.976 1.00 0.00 82 LYS A CA 5
ATOM 8948 C C . LYS A 1 82 ? -2.512 -2.967 -7.202 1.00 0.00 82 LYS A C 5
ATOM 8949 O O . LYS A 1 82 ? -2.236 -3.721 -8.130 1.00 0.00 82 LYS A O 5
ATOM 8968 N N . ASP A 1 83 ? -2.169 -1.671 -7.186 1.00 0.00 83 ASP A N 5
ATOM 8969 C CA . ASP A 1 83 ? -1.426 -1.057 -8.287 1.00 0.00 83 ASP A CA 5
ATOM 8970 C C . ASP A 1 83 ? -0.915 0.336 -7.916 1.00 0.00 83 ASP A C 5
ATOM 8971 O O . ASP A 1 83 ? -1.379 0.947 -6.951 1.00 0.00 83 ASP A O 5
ATOM 8980 N N . MET A 1 84 ? 0.059 0.821 -8.691 1.00 0.00 84 MET A N 5
ATOM 8981 C CA . MET A 1 84 ? 0.669 2.131 -8.463 1.00 0.00 84 MET A CA 5
ATOM 8982 C C . MET A 1 84 ? -0.305 3.291 -8.699 1.00 0.00 84 MET A C 5
ATOM 8983 O O . MET A 1 84 ? 0.030 4.440 -8.406 1.00 0.00 84 MET A O 5
ATOM 8997 N N . SER A 1 85 ? -1.507 3.004 -9.212 1.00 0.00 85 SER A N 5
ATOM 8998 C CA . SER A 1 85 ? -2.491 4.058 -9.451 1.00 0.00 85 SER A CA 5
ATOM 8999 C C . SER A 1 85 ? -3.081 4.549 -8.128 1.00 0.00 85 SER A C 5
ATOM 9000 O O . SER A 1 85 ? -3.607 5.661 -8.049 1.00 0.00 85 SER A O 5
ATOM 9008 N N . ARG A 1 86 ? -2.980 3.710 -7.091 1.00 0.00 86 ARG A N 5
ATOM 9009 C CA . ARG A 1 86 ? -3.488 4.047 -5.765 1.00 0.00 86 ARG A CA 5
ATOM 9010 C C . ARG A 1 86 ? -2.845 5.334 -5.251 1.00 0.00 86 ARG A C 5
ATOM 9011 O O . ARG A 1 86 ? -3.544 6.268 -4.855 1.00 0.00 86 ARG A O 5
ATOM 9032 N N . LEU A 1 87 ? -1.515 5.382 -5.273 1.00 0.00 87 LEU A N 5
ATOM 9033 C CA . LEU A 1 87 ? -0.779 6.565 -4.825 1.00 0.00 87 LEU A CA 5
ATOM 9034 C C . LEU A 1 87 ? -0.710 7.622 -5.926 1.00 0.00 87 LEU A C 5
ATOM 9035 O O . LEU A 1 87 ? -0.715 8.821 -5.637 1.00 0.00 87 LEU A O 5
ATOM 9051 N N . GLY A 1 88 ? -0.658 7.179 -7.185 1.00 0.00 88 GLY A N 5
ATOM 9052 C CA . GLY A 1 88 ? -0.604 8.115 -8.294 1.00 0.00 88 GLY A CA 5
ATOM 9053 C C . GLY A 1 88 ? 0.371 7.705 -9.379 1.00 0.00 88 GLY A C 5
ATOM 9054 O O . GLY A 1 88 ? 1.255 6.876 -9.156 1.00 0.00 88 GLY A O 5
ATOM 9058 N N . ARG A 1 89 ? 0.214 8.306 -10.556 1.00 0.00 89 ARG A N 5
ATOM 9059 C CA . ARG A 1 89 ? 1.089 8.026 -11.691 1.00 0.00 89 ARG A CA 5
ATOM 9060 C C . ARG A 1 89 ? 2.406 8.782 -11.549 1.00 0.00 89 ARG A C 5
ATOM 9061 O O . ARG A 1 89 ? 3.442 8.330 -12.035 1.00 0.00 89 ARG A O 5
ATOM 9082 N N . ASN A 1 90 ? 2.347 9.943 -10.885 1.00 0.00 90 ASN A N 5
ATOM 9083 C CA . ASN A 1 90 ? 3.524 10.786 -10.675 1.00 0.00 90 ASN A CA 5
ATOM 9084 C C . ASN A 1 90 ? 4.631 10.025 -9.943 1.00 0.00 90 ASN A C 5
ATOM 9085 O O . ASN A 1 90 ? 4.696 10.026 -8.714 1.00 0.00 90 ASN A O 5
ATOM 9096 N N . TYR A 1 91 ? 5.502 9.381 -10.715 1.00 0.00 91 TYR A N 5
ATOM 9097 C CA . TYR A 1 91 ? 6.616 8.614 -10.164 1.00 0.00 91 TYR A CA 5
ATOM 9098 C C . TYR A 1 91 ? 7.615 9.516 -9.422 1.00 0.00 91 TYR A C 5
ATOM 9099 O O . TYR A 1 91 ? 8.443 9.026 -8.655 1.00 0.00 91 TYR A O 5
ATOM 9117 N N . LEU A 1 92 ? 7.513 10.836 -9.625 1.00 0.00 92 LEU A N 5
ATOM 9118 C CA . LEU A 1 92 ? 8.390 11.786 -8.940 1.00 0.00 92 LEU A CA 5
ATOM 9119 C C . LEU A 1 92 ? 8.060 11.793 -7.448 1.00 0.00 92 LEU A C 5
ATOM 9120 O O . LEU A 1 92 ? 8.928 11.565 -6.605 1.00 0.00 92 LEU A O 5
ATOM 9136 N N . GLN A 1 93 ? 6.781 12.026 -7.140 1.00 0.00 93 GLN A N 5
ATOM 9137 C CA . GLN A 1 93 ? 6.300 12.032 -5.760 1.00 0.00 93 GLN A CA 5
ATOM 9138 C C . GLN A 1 93 ? 6.210 10.600 -5.240 1.00 0.00 93 GLN A C 5
ATOM 9139 O O . GLN A 1 93 ? 6.703 10.291 -4.153 1.00 0.00 93 GLN A O 5
ATOM 9153 N N . VAL A 1 94 ? 5.595 9.725 -6.042 1.00 0.00 94 VAL A N 5
ATOM 9154 C CA . VAL A 1 94 ? 5.456 8.314 -5.685 1.00 0.00 94 VAL A CA 5
ATOM 9155 C C . VAL A 1 94 ? 6.827 7.722 -5.362 1.00 0.00 94 VAL A C 5
ATOM 9156 O O . VAL A 1 94 ? 6.986 6.995 -4.376 1.00 0.00 94 VAL A O 5
ATOM 9169 N N . GLY A 1 95 ? 7.821 8.066 -6.185 1.00 0.00 95 GLY A N 5
ATOM 9170 C CA . GLY A 1 95 ? 9.169 7.590 -5.959 1.00 0.00 95 GLY A CA 5
ATOM 9171 C C . GLY A 1 95 ? 9.719 8.119 -4.659 1.00 0.00 95 GLY A C 5
ATOM 9172 O O . GLY A 1 95 ? 10.193 7.350 -3.836 1.00 0.00 95 GLY A O 5
ATOM 9176 N N . PHE A 1 96 ? 9.622 9.437 -4.460 1.00 0.00 96 PHE A N 5
ATOM 9177 C CA . PHE A 1 96 ? 10.090 10.061 -3.223 1.00 0.00 96 PHE A CA 5
ATOM 9178 C C . PHE A 1 96 ? 9.665 9.213 -2.025 1.00 0.00 96 PHE A C 5
ATOM 9179 O O . PHE A 1 96 ? 10.448 8.973 -1.112 1.00 0.00 96 PHE A O 5
ATOM 9196 N N . TYR A 1 97 ? 8.419 8.748 -2.051 1.00 0.00 97 TYR A N 5
ATOM 9197 C CA . TYR A 1 97 ? 7.893 7.916 -0.980 1.00 0.00 97 TYR A CA 5
ATOM 9198 C C . TYR A 1 97 ? 8.646 6.590 -0.887 1.00 0.00 97 TYR A C 5
ATOM 9199 O O . TYR A 1 97 ? 9.079 6.196 0.184 1.00 0.00 97 TYR A O 5
ATOM 9217 N N . THR A 1 98 ? 8.773 5.896 -2.013 1.00 0.00 98 THR A N 5
ATOM 9218 C CA . THR A 1 98 ? 9.438 4.589 -2.040 1.00 0.00 98 THR A CA 5
ATOM 9219 C C . THR A 1 98 ? 10.982 4.662 -2.050 1.00 0.00 98 THR A C 5
ATOM 9220 O O . THR A 1 98 ? 11.637 3.653 -1.786 1.00 0.00 98 THR A O 5
ATOM 9231 N N . GLU A 1 99 ? 11.565 5.820 -2.399 1.00 0.00 99 GLU A N 5
ATOM 9232 C CA . GLU A 1 99 ? 13.033 5.943 -2.486 1.00 0.00 99 GLU A CA 5
ATOM 9233 C C . GLU A 1 99 ? 13.667 6.706 -1.324 1.00 0.00 99 GLU A C 5
ATOM 9234 O O . GLU A 1 99 ? 14.719 6.301 -0.839 1.00 0.00 99 GLU A O 5
ATOM 9246 N N . VAL A 1 100 ? 13.073 7.824 -0.909 1.00 0.00 100 VAL A N 5
ATOM 9247 C CA . VAL A 1 100 ? 13.640 8.626 0.183 1.00 0.00 100 VAL A CA 5
ATOM 9248 C C . VAL A 1 100 ? 12.815 8.531 1.474 1.00 0.00 100 VAL A C 5
ATOM 9249 O O . VAL A 1 100 ? 13.372 8.491 2.572 1.00 0.00 100 VAL A O 5
ATOM 9262 N N . LEU A 1 101 ? 11.492 8.519 1.331 1.00 0.00 101 LEU A N 5
ATOM 9263 C CA . LEU A 1 101 ? 10.577 8.457 2.478 1.00 0.00 101 LEU A CA 5
ATOM 9264 C C . LEU A 1 101 ? 10.610 7.097 3.190 1.00 0.00 101 LEU A C 5
ATOM 9265 O O . LEU A 1 101 ? 10.981 7.011 4.355 1.00 0.00 101 LEU A O 5
ATOM 9281 N N . PHE A 1 102 ? 10.184 6.054 2.481 1.00 0.00 102 PHE A N 5
ATOM 9282 C CA . PHE A 1 102 ? 10.109 4.688 3.017 1.00 0.00 102 PHE A CA 5
ATOM 9283 C C . PHE A 1 102 ? 11.452 4.124 3.533 1.00 0.00 102 PHE A C 5
ATOM 9284 O O . PHE A 1 102 ? 11.458 3.317 4.453 1.00 0.00 102 PHE A O 5
ATOM 9301 N N . PRO A 1 103 ? 12.602 4.503 2.943 1.00 0.00 103 PRO A N 5
ATOM 9302 C CA . PRO A 1 103 ? 13.927 3.993 3.354 1.00 0.00 103 PRO A CA 5
ATOM 9303 C C . PRO A 1 103 ? 14.111 3.840 4.865 1.00 0.00 103 PRO A C 5
ATOM 9304 O O . PRO A 1 103 ? 14.838 2.951 5.311 1.00 0.00 103 PRO A O 5
ATOM 9315 N N . GLN A 1 104 ? 13.463 4.707 5.644 1.00 0.00 104 GLN A N 5
ATOM 9316 C CA . GLN A 1 104 ? 13.569 4.662 7.113 1.00 0.00 104 GLN A CA 5
ATOM 9317 C C . GLN A 1 104 ? 13.410 3.243 7.658 1.00 0.00 104 GLN A C 5
ATOM 9318 O O . GLN A 1 104 ? 14.073 2.873 8.626 1.00 0.00 104 GLN A O 5
ATOM 9332 N N . LYS A 1 105 ? 12.515 2.461 7.050 1.00 0.00 105 LYS A N 5
ATOM 9333 C CA . LYS A 1 105 ? 12.261 1.094 7.504 1.00 0.00 105 LYS A CA 5
ATOM 9334 C C . LYS A 1 105 ? 12.562 0.042 6.428 1.00 0.00 105 LYS A C 5
ATOM 9335 O O . LYS A 1 105 ? 12.182 -1.117 6.591 1.00 0.00 105 LYS A O 5
ATOM 9354 N N . ASN A 1 106 ? 13.226 0.434 5.329 1.00 0.00 106 ASN A N 5
ATOM 9355 C CA . ASN A 1 106 ? 13.535 -0.508 4.244 1.00 0.00 106 ASN A CA 5
ATOM 9356 C C . ASN A 1 106 ? 12.237 -1.154 3.752 1.00 0.00 106 ASN A C 5
ATOM 9357 O O . ASN A 1 106 ? 11.816 -2.202 4.245 1.00 0.00 106 ASN A O 5
ATOM 9368 N N . VAL A 1 107 ? 11.586 -0.467 2.820 1.00 0.00 107 VAL A N 5
ATOM 9369 C CA . VAL A 1 107 ? 10.292 -0.882 2.278 1.00 0.00 107 VAL A CA 5
ATOM 9370 C C . VAL A 1 107 ? 10.365 -1.707 0.999 1.00 0.00 107 VAL A C 5
ATOM 9371 O O . VAL A 1 107 ? 11.226 -1.503 0.143 1.00 0.00 107 VAL A O 5
ATOM 9384 N N . ARG A 1 108 ? 9.381 -2.585 0.866 1.00 0.00 108 ARG A N 5
ATOM 9385 C CA . ARG A 1 108 ? 9.214 -3.407 -0.312 1.00 0.00 108 ARG A CA 5
ATOM 9386 C C . ARG A 1 108 ? 7.844 -3.091 -0.889 1.00 0.00 108 ARG A C 5
ATOM 9387 O O . ARG A 1 108 ? 6.834 -3.658 -0.469 1.00 0.00 108 ARG A O 5
ATOM 9408 N N . PHE A 1 109 ? 7.811 -2.144 -1.822 1.00 0.00 109 PHE A N 5
ATOM 9409 C CA . PHE A 1 109 ? 6.556 -1.713 -2.414 1.00 0.00 109 PHE A CA 5
ATOM 9410 C C . PHE A 1 109 ? 6.089 -2.684 -3.489 1.00 0.00 109 PHE A C 5
ATOM 9411 O O . PHE A 1 109 ? 6.902 -3.253 -4.221 1.00 0.00 109 PHE A O 5
ATOM 9428 N N . LEU A 1 110 ? 4.775 -2.875 -3.576 1.00 0.00 110 LEU A N 5
ATOM 9429 C CA . LEU A 1 110 ? 4.206 -3.784 -4.557 1.00 0.00 110 LEU A CA 5
ATOM 9430 C C . LEU A 1 110 ? 2.988 -3.184 -5.255 1.00 0.00 110 LEU A C 5
ATOM 9431 O O . LEU A 1 110 ? 2.035 -2.739 -4.615 1.00 0.00 110 LEU A O 5
ATOM 9447 N N . ALA A 1 111 ? 3.038 -3.213 -6.581 1.00 0.00 111 ALA A N 5
ATOM 9448 C CA . ALA A 1 111 ? 1.961 -2.724 -7.434 1.00 0.00 111 ALA A CA 5
ATOM 9449 C C . ALA A 1 111 ? 1.546 -3.856 -8.366 1.00 0.00 111 ALA A C 5
ATOM 9450 O O . ALA A 1 111 ? 2.219 -4.133 -9.358 1.00 0.00 111 ALA A O 5
ATOM 9457 N N . ILE A 1 112 ? 0.484 -4.558 -7.994 1.00 0.00 112 ILE A N 5
ATOM 9458 C CA . ILE A 1 112 ? 0.031 -5.732 -8.753 1.00 0.00 112 ILE A CA 5
ATOM 9459 C C . ILE A 1 112 ? -0.401 -5.452 -10.208 1.00 0.00 112 ILE A C 5
ATOM 9460 O O . ILE A 1 112 ? -0.143 -6.277 -11.085 1.00 0.00 112 ILE A O 5
ATOM 9476 N N . ASN A 1 113 ? -1.084 -4.336 -10.469 1.00 0.00 113 ASN A N 5
ATOM 9477 C CA . ASN A 1 113 ? -1.564 -4.041 -11.831 1.00 0.00 113 ASN A CA 5
ATOM 9478 C C . ASN A 1 113 ? -0.577 -3.213 -12.670 1.00 0.00 113 ASN A C 5
ATOM 9479 O O . ASN A 1 113 ? -1.002 -2.380 -13.472 1.00 0.00 113 ASN A O 5
ATOM 9490 N N . ASN A 1 114 ? 0.731 -3.448 -12.504 1.00 0.00 114 ASN A N 5
ATOM 9491 C CA . ASN A 1 114 ? 1.750 -2.714 -13.273 1.00 0.00 114 ASN A CA 5
ATOM 9492 C C . ASN A 1 114 ? 3.157 -2.959 -12.726 1.00 0.00 114 ASN A C 5
ATOM 9493 O O . ASN A 1 114 ? 3.332 -3.616 -11.701 1.00 0.00 114 ASN A O 5
ATOM 9504 N N . SER A 1 115 ? 4.155 -2.405 -13.415 1.00 0.00 115 SER A N 5
ATOM 9505 C CA . SER A 1 115 ? 5.549 -2.539 -13.002 1.00 0.00 115 SER A CA 5
ATOM 9506 C C . SER A 1 115 ? 5.910 -1.422 -12.022 1.00 0.00 115 SER A C 5
ATOM 9507 O O . SER A 1 115 ? 6.092 -0.269 -12.418 1.00 0.00 115 SER A O 5
ATOM 9515 N N . ILE A 1 116 ? 5.978 -1.774 -10.737 1.00 0.00 116 ILE A N 5
ATOM 9516 C CA . ILE A 1 116 ? 6.280 -0.813 -9.673 1.00 0.00 116 ILE A CA 5
ATOM 9517 C C . ILE A 1 116 ? 7.629 -0.112 -9.869 1.00 0.00 116 ILE A C 5
ATOM 9518 O O . ILE A 1 116 ? 7.735 1.097 -9.662 1.00 0.00 116 ILE A O 5
ATOM 9534 N N . ASP A 1 117 ? 8.656 -0.871 -10.249 1.00 0.00 117 ASP A N 5
ATOM 9535 C CA . ASP A 1 117 ? 9.993 -0.309 -10.447 1.00 0.00 117 ASP A CA 5
ATOM 9536 C C . ASP A 1 117 ? 10.957 -1.359 -11.007 1.00 0.00 117 ASP A C 5
ATOM 9537 O O . ASP A 1 117 ? 11.818 -1.044 -11.828 1.00 0.00 117 ASP A O 5
ATOM 9546 N N . SER A 1 118 ? 10.807 -2.604 -10.538 1.00 0.00 118 SER A N 5
ATOM 9547 C CA . SER A 1 118 ? 11.659 -3.718 -10.958 1.00 0.00 118 SER A CA 5
ATOM 9548 C C . SER A 1 118 ? 11.865 -3.754 -12.474 1.00 0.00 118 SER A C 5
ATOM 9549 O O . SER A 1 118 ? 10.947 -3.471 -13.245 1.00 0.00 118 SER A O 5
ATOM 9557 N N . ASN A 1 119 ? 13.084 -4.108 -12.887 1.00 0.00 119 ASN A N 5
ATOM 9558 C CA . ASN A 1 119 ? 13.434 -4.185 -14.304 1.00 0.00 119 ASN A CA 5
ATOM 9559 C C . ASN A 1 119 ? 13.479 -5.631 -14.783 1.00 0.00 119 ASN A C 5
ATOM 9560 O O . ASN A 1 119 ? 12.758 -6.015 -15.705 1.00 0.00 119 ASN A O 5
ATOM 9571 N N . ASN A 1 120 ? 14.342 -6.421 -14.153 1.00 0.00 120 ASN A N 5
ATOM 9572 C CA . ASN A 1 120 ? 14.503 -7.827 -14.507 1.00 0.00 120 ASN A CA 5
ATOM 9573 C C . ASN A 1 120 ? 13.333 -8.661 -13.982 1.00 0.00 120 ASN A C 5
ATOM 9574 O O . ASN A 1 120 ? 13.437 -9.199 -12.858 1.00 0.00 120 ASN A O 5
ATOM 9586 N N . GLY A 1 1 ? 5.226 -8.201 22.179 1.00 0.00 1 GLY A N 6
ATOM 9587 C CA . GLY A 1 1 ? 5.901 -7.735 23.421 1.00 0.00 1 GLY A CA 6
ATOM 9588 C C . GLY A 1 1 ? 7.306 -8.292 23.566 1.00 0.00 1 GLY A C 6
ATOM 9589 O O . GLY A 1 1 ? 7.500 -9.342 24.179 1.00 0.00 1 GLY A O 6
ATOM 9595 N N . SER A 1 2 ? 8.288 -7.587 23.001 1.00 0.00 2 SER A N 6
ATOM 9596 C CA . SER A 1 2 ? 9.684 -8.018 23.072 1.00 0.00 2 SER A CA 6
ATOM 9597 C C . SER A 1 2 ? 10.629 -6.813 23.086 1.00 0.00 2 SER A C 6
ATOM 9598 O O . SER A 1 2 ? 11.026 -6.347 24.155 1.00 0.00 2 SER A O 6
ATOM 9606 N N . ARG A 1 3 ? 10.983 -6.311 21.899 1.00 0.00 3 ARG A N 6
ATOM 9607 C CA . ARG A 1 3 ? 11.877 -5.160 21.780 1.00 0.00 3 ARG A CA 6
ATOM 9608 C C . ARG A 1 3 ? 11.532 -4.325 20.548 1.00 0.00 3 ARG A C 6
ATOM 9609 O O . ARG A 1 3 ? 11.022 -3.210 20.669 1.00 0.00 3 ARG A O 6
ATOM 9630 N N . THR A 1 4 ? 11.816 -4.874 19.366 1.00 0.00 4 THR A N 6
ATOM 9631 C CA . THR A 1 4 ? 11.540 -4.185 18.107 1.00 0.00 4 THR A CA 6
ATOM 9632 C C . THR A 1 4 ? 10.606 -5.011 17.224 1.00 0.00 4 THR A C 6
ATOM 9633 O O . THR A 1 4 ? 10.816 -6.210 17.032 1.00 0.00 4 THR A O 6
ATOM 9644 N N . SER A 1 5 ? 9.572 -4.358 16.690 1.00 0.00 5 SER A N 6
ATOM 9645 C CA . SER A 1 5 ? 8.599 -5.027 15.826 1.00 0.00 5 SER A CA 6
ATOM 9646 C C . SER A 1 5 ? 7.892 -4.025 14.915 1.00 0.00 5 SER A C 6
ATOM 9647 O O . SER A 1 5 ? 6.836 -3.496 15.262 1.00 0.00 5 SER A O 6
ATOM 9655 N N . ARG A 1 6 ? 8.476 -3.779 13.742 1.00 0.00 6 ARG A N 6
ATOM 9656 C CA . ARG A 1 6 ? 7.889 -2.852 12.770 1.00 0.00 6 ARG A CA 6
ATOM 9657 C C . ARG A 1 6 ? 6.662 -3.491 12.108 1.00 0.00 6 ARG A C 6
ATOM 9658 O O . ARG A 1 6 ? 6.076 -4.411 12.679 1.00 0.00 6 ARG A O 6
ATOM 9679 N N . ILE A 1 7 ? 6.243 -3.011 10.926 1.00 0.00 7 ILE A N 6
ATOM 9680 C CA . ILE A 1 7 ? 5.059 -3.584 10.287 1.00 0.00 7 ILE A CA 6
ATOM 9681 C C . ILE A 1 7 ? 5.108 -3.614 8.755 1.00 0.00 7 ILE A C 6
ATOM 9682 O O . ILE A 1 7 ? 6.038 -3.113 8.133 1.00 0.00 7 ILE A O 6
ATOM 9698 N N . THR A 1 8 ? 4.053 -4.204 8.176 1.00 0.00 8 THR A N 6
ATOM 9699 C CA . THR A 1 8 ? 3.879 -4.317 6.725 1.00 0.00 8 THR A CA 6
ATOM 9700 C C . THR A 1 8 ? 2.698 -3.435 6.310 1.00 0.00 8 THR A C 6
ATOM 9701 O O . THR A 1 8 ? 1.762 -3.266 7.096 1.00 0.00 8 THR A O 6
ATOM 9712 N N . ALA A 1 9 ? 2.724 -2.856 5.102 1.00 0.00 9 ALA A N 6
ATOM 9713 C CA . ALA A 1 9 ? 1.622 -1.991 4.689 1.00 0.00 9 ALA A CA 6
ATOM 9714 C C . ALA A 1 9 ? 0.761 -2.598 3.597 1.00 0.00 9 ALA A C 6
ATOM 9715 O O . ALA A 1 9 ? 1.221 -2.864 2.489 1.00 0.00 9 ALA A O 6
ATOM 9722 N N . LEU A 1 10 ? -0.507 -2.779 3.932 1.00 0.00 10 LEU A N 6
ATOM 9723 C CA . LEU A 1 10 ? -1.499 -3.314 3.017 1.00 0.00 10 LEU A CA 6
ATOM 9724 C C . LEU A 1 10 ? -2.526 -2.224 2.735 1.00 0.00 10 LEU A C 6
ATOM 9725 O O . LEU A 1 10 ? -3.376 -1.945 3.577 1.00 0.00 10 LEU A O 6
ATOM 9741 N N . TYR A 1 11 ? -2.433 -1.586 1.567 1.00 0.00 11 TYR A N 6
ATOM 9742 C CA . TYR A 1 11 ? -3.355 -0.501 1.228 1.00 0.00 11 TYR A CA 6
ATOM 9743 C C . TYR A 1 11 ? -4.199 -0.842 -0.003 1.00 0.00 11 TYR A C 6
ATOM 9744 O O . TYR A 1 11 ? -3.666 -1.291 -1.020 1.00 0.00 11 TYR A O 6
ATOM 9762 N N . GLU A 1 12 ? -5.526 -0.633 0.093 1.00 0.00 12 GLU A N 6
ATOM 9763 C CA . GLU A 1 12 ? -6.417 -0.937 -1.031 1.00 0.00 12 GLU A CA 6
ATOM 9764 C C . GLU A 1 12 ? -7.635 -0.014 -1.098 1.00 0.00 12 GLU A C 6
ATOM 9765 O O . GLU A 1 12 ? -8.191 0.376 -0.072 1.00 0.00 12 GLU A O 6
ATOM 9777 N N . ARG A 1 13 ? -8.055 0.301 -2.330 1.00 0.00 13 ARG A N 6
ATOM 9778 C CA . ARG A 1 13 ? -9.217 1.156 -2.570 1.00 0.00 13 ARG A CA 6
ATOM 9779 C C . ARG A 1 13 ? -10.149 0.521 -3.606 1.00 0.00 13 ARG A C 6
ATOM 9780 O O . ARG A 1 13 ? -9.751 0.281 -4.746 1.00 0.00 13 ARG A O 6
ATOM 9801 N N . LEU A 1 14 ? -11.391 0.253 -3.195 1.00 0.00 14 LEU A N 6
ATOM 9802 C CA . LEU A 1 14 ? -12.387 -0.353 -4.073 1.00 0.00 14 LEU A CA 6
ATOM 9803 C C . LEU A 1 14 ? -13.501 0.652 -4.383 1.00 0.00 14 LEU A C 6
ATOM 9804 O O . LEU A 1 14 ? -14.088 1.248 -3.477 1.00 0.00 14 LEU A O 6
ATOM 9820 N N . SER A 1 15 ? -13.777 0.833 -5.675 1.00 0.00 15 SER A N 6
ATOM 9821 C CA . SER A 1 15 ? -14.814 1.759 -6.133 1.00 0.00 15 SER A CA 6
ATOM 9822 C C . SER A 1 15 ? -16.011 1.007 -6.721 1.00 0.00 15 SER A C 6
ATOM 9823 O O . SER A 1 15 ? -15.851 0.138 -7.579 1.00 0.00 15 SER A O 6
ATOM 9831 N N . ARG A 1 16 ? -17.208 1.362 -6.251 1.00 0.00 16 ARG A N 6
ATOM 9832 C CA . ARG A 1 16 ? -18.453 0.744 -6.717 1.00 0.00 16 ARG A CA 6
ATOM 9833 C C . ARG A 1 16 ? -18.925 1.334 -8.055 1.00 0.00 16 ARG A C 6
ATOM 9834 O O . ARG A 1 16 ? -19.853 0.808 -8.672 1.00 0.00 16 ARG A O 6
ATOM 9855 N N . ASP A 1 17 ? -18.290 2.425 -8.495 1.00 0.00 17 ASP A N 6
ATOM 9856 C CA . ASP A 1 17 ? -18.657 3.082 -9.756 1.00 0.00 17 ASP A CA 6
ATOM 9857 C C . ASP A 1 17 ? -17.862 2.518 -10.939 1.00 0.00 17 ASP A C 6
ATOM 9858 O O . ASP A 1 17 ? -18.084 2.911 -12.086 1.00 0.00 17 ASP A O 6
ATOM 9867 N N . ASP A 1 18 ? -16.932 1.606 -10.655 1.00 0.00 18 ASP A N 6
ATOM 9868 C CA . ASP A 1 18 ? -16.099 1.000 -11.690 1.00 0.00 18 ASP A CA 6
ATOM 9869 C C . ASP A 1 18 ? -16.866 -0.040 -12.501 1.00 0.00 18 ASP A C 6
ATOM 9870 O O . ASP A 1 18 ? -17.995 -0.403 -12.164 1.00 0.00 18 ASP A O 6
ATOM 9879 N N . ASP A 1 19 ? -16.221 -0.539 -13.557 1.00 0.00 19 ASP A N 6
ATOM 9880 C CA . ASP A 1 19 ? -16.807 -1.566 -14.410 1.00 0.00 19 ASP A CA 6
ATOM 9881 C C . ASP A 1 19 ? -16.520 -2.968 -13.851 1.00 0.00 19 ASP A C 6
ATOM 9882 O O . ASP A 1 19 ? -16.750 -3.972 -14.527 1.00 0.00 19 ASP A O 6
ATOM 9891 N N . LEU A 1 20 ? -16.028 -3.020 -12.606 1.00 0.00 20 LEU A N 6
ATOM 9892 C CA . LEU A 1 20 ? -15.714 -4.277 -11.930 1.00 0.00 20 LEU A CA 6
ATOM 9893 C C . LEU A 1 20 ? -16.788 -4.590 -10.895 1.00 0.00 20 LEU A C 6
ATOM 9894 O O . LEU A 1 20 ? -17.168 -3.722 -10.110 1.00 0.00 20 LEU A O 6
ATOM 9910 N N . THR A 1 21 ? -17.286 -5.824 -10.898 1.00 0.00 21 THR A N 6
ATOM 9911 C CA . THR A 1 21 ? -18.329 -6.214 -9.954 1.00 0.00 21 THR A CA 6
ATOM 9912 C C . THR A 1 21 ? -18.218 -7.689 -9.558 1.00 0.00 21 THR A C 6
ATOM 9913 O O . THR A 1 21 ? -19.139 -8.479 -9.778 1.00 0.00 21 THR A O 6
ATOM 9924 N N . GLY A 1 22 ? -17.083 -8.040 -8.953 1.00 0.00 22 GLY A N 6
ATOM 9925 C CA . GLY A 1 22 ? -16.850 -9.401 -8.504 1.00 0.00 22 GLY A CA 6
ATOM 9926 C C . GLY A 1 22 ? -16.335 -9.444 -7.074 1.00 0.00 22 GLY A C 6
ATOM 9927 O O . GLY A 1 22 ? -17.021 -9.007 -6.149 1.00 0.00 22 GLY A O 6
ATOM 9931 N N . GLU A 1 23 ? -15.121 -9.963 -6.896 1.00 0.00 23 GLU A N 6
ATOM 9932 C CA . GLU A 1 23 ? -14.498 -10.058 -5.574 1.00 0.00 23 GLU A CA 6
ATOM 9933 C C . GLU A 1 23 ? -13.691 -8.799 -5.266 1.00 0.00 23 GLU A C 6
ATOM 9934 O O . GLU A 1 23 ? -13.829 -8.214 -4.195 1.00 0.00 23 GLU A O 6
ATOM 9946 N N . SER A 1 24 ? -12.849 -8.392 -6.212 1.00 0.00 24 SER A N 6
ATOM 9947 C CA . SER A 1 24 ? -12.005 -7.207 -6.050 1.00 0.00 24 SER A CA 6
ATOM 9948 C C . SER A 1 24 ? -12.798 -5.950 -5.663 1.00 0.00 24 SER A C 6
ATOM 9949 O O . SER A 1 24 ? -12.220 -4.997 -5.145 1.00 0.00 24 SER A O 6
ATOM 9957 N N . ASN A 1 25 ? -14.108 -5.931 -5.932 1.00 0.00 25 ASN A N 6
ATOM 9958 C CA . ASN A 1 25 ? -14.929 -4.758 -5.621 1.00 0.00 25 ASN A CA 6
ATOM 9959 C C . ASN A 1 25 ? -15.831 -4.968 -4.383 1.00 0.00 25 ASN A C 6
ATOM 9960 O O . ASN A 1 25 ? -17.050 -5.090 -4.490 1.00 0.00 25 ASN A O 6
ATOM 9971 N N . SER A 1 26 ? -15.223 -4.989 -3.190 1.00 0.00 26 SER A N 6
ATOM 9972 C CA . SER A 1 26 ? -15.998 -5.165 -1.951 1.00 0.00 26 SER A CA 6
ATOM 9973 C C . SER A 1 26 ? -15.249 -4.698 -0.693 1.00 0.00 26 SER A C 6
ATOM 9974 O O . SER A 1 26 ? -15.663 -5.026 0.418 1.00 0.00 26 SER A O 6
ATOM 9982 N N . ILE A 1 27 ? -14.155 -3.950 -0.863 1.00 0.00 27 ILE A N 6
ATOM 9983 C CA . ILE A 1 27 ? -13.356 -3.467 0.264 1.00 0.00 27 ILE A CA 6
ATOM 9984 C C . ILE A 1 27 ? -12.765 -4.648 1.049 1.00 0.00 27 ILE A C 6
ATOM 9985 O O . ILE A 1 27 ? -11.596 -4.985 0.871 1.00 0.00 27 ILE A O 6
ATOM 10001 N N . THR A 1 28 ? -13.581 -5.287 1.895 1.00 0.00 28 THR A N 6
ATOM 10002 C CA . THR A 1 28 ? -13.134 -6.442 2.677 1.00 0.00 28 THR A CA 6
ATOM 10003 C C . THR A 1 28 ? -12.549 -7.522 1.761 1.00 0.00 28 THR A C 6
ATOM 10004 O O . THR A 1 28 ? -11.604 -8.217 2.140 1.00 0.00 28 THR A O 6
ATOM 10015 N N . ASN A 1 29 ? -13.109 -7.658 0.553 1.00 0.00 29 ASN A N 6
ATOM 10016 C CA . ASN A 1 29 ? -12.628 -8.652 -0.396 1.00 0.00 29 ASN A CA 6
ATOM 10017 C C . ASN A 1 29 ? -11.210 -8.321 -0.863 1.00 0.00 29 ASN A C 6
ATOM 10018 O O . ASN A 1 29 ? -10.329 -9.178 -0.782 1.00 0.00 29 ASN A O 6
ATOM 10029 N N . GLN A 1 30 ? -10.967 -7.079 -1.330 1.00 0.00 30 GLN A N 6
ATOM 10030 C CA . GLN A 1 30 ? -9.606 -6.718 -1.761 1.00 0.00 30 GLN A CA 6
ATOM 10031 C C . GLN A 1 30 ? -8.638 -6.836 -0.583 1.00 0.00 30 GLN A C 6
ATOM 10032 O O . GLN A 1 30 ? -7.462 -7.151 -0.774 1.00 0.00 30 GLN A O 6
ATOM 10046 N N . LYS A 1 31 ? -9.142 -6.616 0.642 1.00 0.00 31 LYS A N 6
ATOM 10047 C CA . LYS A 1 31 ? -8.318 -6.745 1.840 1.00 0.00 31 LYS A CA 6
ATOM 10048 C C . LYS A 1 31 ? -7.737 -8.153 1.883 1.00 0.00 31 LYS A C 6
ATOM 10049 O O . LYS A 1 31 ? -6.522 -8.337 1.969 1.00 0.00 31 LYS A O 6
ATOM 10068 N N . LYS A 1 32 ? -8.629 -9.141 1.785 1.00 0.00 32 LYS A N 6
ATOM 10069 C CA . LYS A 1 32 ? -8.238 -10.547 1.775 1.00 0.00 32 LYS A CA 6
ATOM 10070 C C . LYS A 1 32 ? -7.322 -10.856 0.585 1.00 0.00 32 LYS A C 6
ATOM 10071 O O . LYS A 1 32 ? -6.474 -11.743 0.671 1.00 0.00 32 LYS A O 6
ATOM 10090 N N . TYR A 1 33 ? -7.483 -10.107 -0.518 1.00 0.00 33 TYR A N 6
ATOM 10091 C CA . TYR A 1 33 ? -6.644 -10.300 -1.704 1.00 0.00 33 TYR A CA 6
ATOM 10092 C C . TYR A 1 33 ? -5.181 -10.082 -1.344 1.00 0.00 33 TYR A C 6
ATOM 10093 O O . TYR A 1 33 ? -4.358 -11.002 -1.435 1.00 0.00 33 TYR A O 6
ATOM 10111 N N . LEU A 1 34 ? -4.869 -8.861 -0.903 1.00 0.00 34 LEU A N 6
ATOM 10112 C CA . LEU A 1 34 ? -3.516 -8.526 -0.496 1.00 0.00 34 LEU A CA 6
ATOM 10113 C C . LEU A 1 34 ? -3.065 -9.523 0.562 1.00 0.00 34 LEU A C 6
ATOM 10114 O O . LEU A 1 34 ? -1.919 -9.960 0.568 1.00 0.00 34 LEU A O 6
ATOM 10130 N N . GLU A 1 35 ? -4.004 -9.900 1.440 1.00 0.00 35 GLU A N 6
ATOM 10131 C CA . GLU A 1 35 ? -3.733 -10.876 2.484 1.00 0.00 35 GLU A CA 6
ATOM 10132 C C . GLU A 1 35 ? -3.135 -12.130 1.856 1.00 0.00 35 GLU A C 6
ATOM 10133 O O . GLU A 1 35 ? -2.038 -12.553 2.213 1.00 0.00 35 GLU A O 6
ATOM 10145 N N . ASP A 1 36 ? -3.867 -12.686 0.882 1.00 0.00 36 ASP A N 6
ATOM 10146 C CA . ASP A 1 36 ? -3.441 -13.871 0.138 1.00 0.00 36 ASP A CA 6
ATOM 10147 C C . ASP A 1 36 ? -2.011 -13.701 -0.379 1.00 0.00 36 ASP A C 6
ATOM 10148 O O . ASP A 1 36 ? -1.241 -14.664 -0.443 1.00 0.00 36 ASP A O 6
ATOM 10157 N N . TYR A 1 37 ? -1.664 -12.460 -0.727 1.00 0.00 37 TYR A N 6
ATOM 10158 C CA . TYR A 1 37 ? -0.331 -12.134 -1.223 1.00 0.00 37 TYR A CA 6
ATOM 10159 C C . TYR A 1 37 ? 0.674 -12.097 -0.075 1.00 0.00 37 TYR A C 6
ATOM 10160 O O . TYR A 1 37 ? 1.631 -12.867 -0.053 1.00 0.00 37 TYR A O 6
ATOM 10178 N N . ALA A 1 38 ? 0.454 -11.184 0.869 1.00 0.00 38 ALA A N 6
ATOM 10179 C CA . ALA A 1 38 ? 1.335 -11.031 2.019 1.00 0.00 38 ALA A CA 6
ATOM 10180 C C . ALA A 1 38 ? 1.674 -12.376 2.663 1.00 0.00 38 ALA A C 6
ATOM 10181 O O . ALA A 1 38 ? 2.779 -12.553 3.171 1.00 0.00 38 ALA A O 6
ATOM 10188 N N . ARG A 1 39 ? 0.732 -13.328 2.633 1.00 0.00 39 ARG A N 6
ATOM 10189 C CA . ARG A 1 39 ? 0.984 -14.652 3.214 1.00 0.00 39 ARG A CA 6
ATOM 10190 C C . ARG A 1 39 ? 1.823 -15.500 2.267 1.00 0.00 39 ARG A C 6
ATOM 10191 O O . ARG A 1 39 ? 2.834 -16.071 2.678 1.00 0.00 39 ARG A O 6
ATOM 10212 N N . ARG A 1 40 ? 1.428 -15.550 0.989 1.00 0.00 40 ARG A N 6
ATOM 10213 C CA . ARG A 1 40 ? 2.193 -16.302 -0.008 1.00 0.00 40 ARG A CA 6
ATOM 10214 C C . ARG A 1 40 ? 3.607 -15.721 -0.133 1.00 0.00 40 ARG A C 6
ATOM 10215 O O . ARG A 1 40 ? 4.519 -16.381 -0.634 1.00 0.00 40 ARG A O 6
ATOM 10236 N N . ASN A 1 41 ? 3.772 -14.477 0.337 1.00 0.00 41 ASN A N 6
ATOM 10237 C CA . ASN A 1 41 ? 5.054 -13.787 0.297 1.00 0.00 41 ASN A CA 6
ATOM 10238 C C . ASN A 1 41 ? 5.811 -13.951 1.619 1.00 0.00 41 ASN A C 6
ATOM 10239 O O . ASN A 1 41 ? 7.019 -14.193 1.622 1.00 0.00 41 ASN A O 6
ATOM 10250 N N . GLY A 1 42 ? 5.089 -13.832 2.736 1.00 0.00 42 GLY A N 6
ATOM 10251 C CA . GLY A 1 42 ? 5.699 -13.982 4.053 1.00 0.00 42 GLY A CA 6
ATOM 10252 C C . GLY A 1 42 ? 5.923 -12.658 4.773 1.00 0.00 42 GLY A C 6
ATOM 10253 O O . GLY A 1 42 ? 7.029 -12.388 5.239 1.00 0.00 42 GLY A O 6
ATOM 10257 N N . PHE A 1 43 ? 4.880 -11.829 4.855 1.00 0.00 43 PHE A N 6
ATOM 10258 C CA . PHE A 1 43 ? 4.980 -10.523 5.513 1.00 0.00 43 PHE A CA 6
ATOM 10259 C C . PHE A 1 43 ? 4.221 -10.491 6.842 1.00 0.00 43 PHE A C 6
ATOM 10260 O O . PHE A 1 43 ? 3.119 -11.026 6.951 1.00 0.00 43 PHE A O 6
ATOM 10277 N N . GLU A 1 44 ? 4.830 -9.865 7.852 1.00 0.00 44 GLU A N 6
ATOM 10278 C CA . GLU A 1 44 ? 4.240 -9.758 9.176 1.00 0.00 44 GLU A CA 6
ATOM 10279 C C . GLU A 1 44 ? 3.578 -8.413 9.404 1.00 0.00 44 GLU A C 6
ATOM 10280 O O . GLU A 1 44 ? 3.728 -7.487 8.613 1.00 0.00 44 GLU A O 6
ATOM 10292 N N . ASN A 1 45 ? 2.874 -8.318 10.530 1.00 0.00 45 ASN A N 6
ATOM 10293 C CA . ASN A 1 45 ? 2.203 -7.091 10.936 1.00 0.00 45 ASN A CA 6
ATOM 10294 C C . ASN A 1 45 ? 1.426 -6.448 9.785 1.00 0.00 45 ASN A C 6
ATOM 10295 O O . ASN A 1 45 ? 1.307 -5.223 9.711 1.00 0.00 45 ASN A O 6
ATOM 10306 N N . ILE A 1 46 ? 0.910 -7.286 8.891 1.00 0.00 46 ILE A N 6
ATOM 10307 C CA . ILE A 1 46 ? 0.152 -6.834 7.740 1.00 0.00 46 ILE A CA 6
ATOM 10308 C C . ILE A 1 46 ? -1.036 -5.982 8.151 1.00 0.00 46 ILE A C 6
ATOM 10309 O O . ILE A 1 46 ? -2.112 -6.490 8.476 1.00 0.00 46 ILE A O 6
ATOM 10325 N N . ARG A 1 47 ? -0.822 -4.679 8.121 1.00 0.00 47 ARG A N 6
ATOM 10326 C CA . ARG A 1 47 ? -1.862 -3.720 8.474 1.00 0.00 47 ARG A CA 6
ATOM 10327 C C . ARG A 1 47 ? -2.694 -3.366 7.255 1.00 0.00 47 ARG A C 6
ATOM 10328 O O . ARG A 1 47 ? -2.156 -3.047 6.195 1.00 0.00 47 ARG A O 6
ATOM 10349 N N . HIS A 1 48 ? -4.011 -3.448 7.412 1.00 0.00 48 HIS A N 6
ATOM 10350 C CA . HIS A 1 48 ? -4.925 -3.164 6.314 1.00 0.00 48 HIS A CA 6
ATOM 10351 C C . HIS A 1 48 ? -5.412 -1.718 6.337 1.00 0.00 48 HIS A C 6
ATOM 10352 O O . HIS A 1 48 ? -6.143 -1.311 7.240 1.00 0.00 48 HIS A O 6
ATOM 10367 N N . PHE A 1 49 ? -5.016 -0.956 5.316 1.00 0.00 49 PHE A N 6
ATOM 10368 C CA . PHE A 1 49 ? -5.421 0.438 5.184 1.00 0.00 49 PHE A CA 6
ATOM 10369 C C . PHE A 1 49 ? -6.567 0.526 4.188 1.00 0.00 49 PHE A C 6
ATOM 10370 O O . PHE A 1 49 ? -6.387 0.434 2.968 1.00 0.00 49 PHE A O 6
ATOM 10387 N N . THR A 1 50 ? -7.757 0.621 4.767 1.00 0.00 50 THR A N 6
ATOM 10388 C CA . THR A 1 50 ? -9.020 0.637 4.042 1.00 0.00 50 THR A CA 6
ATOM 10389 C C . THR A 1 50 ? -9.337 1.951 3.339 1.00 0.00 50 THR A C 6
ATOM 10390 O O . THR A 1 50 ? -8.867 3.023 3.724 1.00 0.00 50 THR A O 6
ATOM 10401 N N . ASP A 1 51 ? -10.158 1.826 2.293 1.00 0.00 51 ASP A N 6
ATOM 10402 C CA . ASP A 1 51 ? -10.590 2.958 1.488 1.00 0.00 51 ASP A CA 6
ATOM 10403 C C . ASP A 1 51 ? -12.069 3.250 1.699 1.00 0.00 51 ASP A C 6
ATOM 10404 O O . ASP A 1 51 ? -12.876 2.339 1.885 1.00 0.00 51 ASP A O 6
ATOM 10413 N N . ASP A 1 52 ? -12.414 4.529 1.637 1.00 0.00 52 ASP A N 6
ATOM 10414 C CA . ASP A 1 52 ? -13.792 4.957 1.791 1.00 0.00 52 ASP A CA 6
ATOM 10415 C C . ASP A 1 52 ? -13.950 6.395 1.310 1.00 0.00 52 ASP A C 6
ATOM 10416 O O . ASP A 1 52 ? -13.473 7.329 1.956 1.00 0.00 52 ASP A O 6
ATOM 10425 N N . GLY A 1 53 ? -14.618 6.560 0.170 1.00 0.00 53 GLY A N 6
ATOM 10426 C CA . GLY A 1 53 ? -14.830 7.885 -0.394 1.00 0.00 53 GLY A CA 6
ATOM 10427 C C . GLY A 1 53 ? -13.550 8.704 -0.483 1.00 0.00 53 GLY A C 6
ATOM 10428 O O . GLY A 1 53 ? -13.475 9.800 0.074 1.00 0.00 53 GLY A O 6
ATOM 10432 N N . PHE A 1 54 ? -12.542 8.174 -1.185 1.00 0.00 54 PHE A N 6
ATOM 10433 C CA . PHE A 1 54 ? -11.265 8.865 -1.343 1.00 0.00 54 PHE A CA 6
ATOM 10434 C C . PHE A 1 54 ? -11.374 9.987 -2.371 1.00 0.00 54 PHE A C 6
ATOM 10435 O O . PHE A 1 54 ? -12.419 10.183 -2.995 1.00 0.00 54 PHE A O 6
ATOM 10452 N N . SER A 1 55 ? -10.272 10.704 -2.547 1.00 0.00 55 SER A N 6
ATOM 10453 C CA . SER A 1 55 ? -10.200 11.802 -3.507 1.00 0.00 55 SER A CA 6
ATOM 10454 C C . SER A 1 55 ? -9.411 11.368 -4.743 1.00 0.00 55 SER A C 6
ATOM 10455 O O . SER A 1 55 ? -8.777 10.311 -4.740 1.00 0.00 55 SER A O 6
ATOM 10463 N N . GLY A 1 56 ? -9.453 12.180 -5.797 1.00 0.00 56 GLY A N 6
ATOM 10464 C CA . GLY A 1 56 ? -8.736 11.849 -7.020 1.00 0.00 56 GLY A CA 6
ATOM 10465 C C . GLY A 1 56 ? -7.594 12.805 -7.321 1.00 0.00 56 GLY A C 6
ATOM 10466 O O . GLY A 1 56 ? -7.274 13.037 -8.488 1.00 0.00 56 GLY A O 6
ATOM 10470 N N . VAL A 1 57 ? -6.982 13.367 -6.275 1.00 0.00 57 VAL A N 6
ATOM 10471 C CA . VAL A 1 57 ? -5.876 14.306 -6.452 1.00 0.00 57 VAL A CA 6
ATOM 10472 C C . VAL A 1 57 ? -4.501 13.638 -6.267 1.00 0.00 57 VAL A C 6
ATOM 10473 O O . VAL A 1 57 ? -3.604 13.851 -7.083 1.00 0.00 57 VAL A O 6
ATOM 10486 N N . ASN A 1 58 ? -4.339 12.838 -5.196 1.00 0.00 58 ASN A N 6
ATOM 10487 C CA . ASN A 1 58 ? -3.063 12.152 -4.910 1.00 0.00 58 ASN A CA 6
ATOM 10488 C C . ASN A 1 58 ? -3.091 11.443 -3.544 1.00 0.00 58 ASN A C 6
ATOM 10489 O O . ASN A 1 58 ? -4.077 10.799 -3.191 1.00 0.00 58 ASN A O 6
ATOM 10500 N N . PHE A 1 59 ? -1.992 11.553 -2.800 1.00 0.00 59 PHE A N 6
ATOM 10501 C CA . PHE A 1 59 ? -1.841 10.921 -1.495 1.00 0.00 59 PHE A CA 6
ATOM 10502 C C . PHE A 1 59 ? -2.568 11.722 -0.405 1.00 0.00 59 PHE A C 6
ATOM 10503 O O . PHE A 1 59 ? -3.387 12.590 -0.712 1.00 0.00 59 PHE A O 6
ATOM 10520 N N . ASN A 1 60 ? -2.278 11.411 0.867 1.00 0.00 60 ASN A N 6
ATOM 10521 C CA . ASN A 1 60 ? -2.914 12.085 2.008 1.00 0.00 60 ASN A CA 6
ATOM 10522 C C . ASN A 1 60 ? -4.396 11.716 2.091 1.00 0.00 60 ASN A C 6
ATOM 10523 O O . ASN A 1 60 ? -5.254 12.381 1.511 1.00 0.00 60 ASN A O 6
ATOM 10534 N N . ARG A 1 61 ? -4.668 10.624 2.805 1.00 0.00 61 ARG A N 6
ATOM 10535 C CA . ARG A 1 61 ? -6.026 10.095 2.977 1.00 0.00 61 ARG A CA 6
ATOM 10536 C C . ARG A 1 61 ? -6.195 9.541 4.391 1.00 0.00 61 ARG A C 6
ATOM 10537 O O . ARG A 1 61 ? -5.222 9.398 5.115 1.00 0.00 61 ARG A O 6
ATOM 10558 N N . PRO A 1 62 ? -7.429 9.212 4.803 1.00 0.00 62 PRO A N 6
ATOM 10559 C CA . PRO A 1 62 ? -7.706 8.649 6.138 1.00 0.00 62 PRO A CA 6
ATOM 10560 C C . PRO A 1 62 ? -6.867 7.388 6.399 1.00 0.00 62 PRO A C 6
ATOM 10561 O O . PRO A 1 62 ? -5.835 7.443 7.085 1.00 0.00 62 PRO A O 6
ATOM 10572 N N . GLY A 1 63 ? -7.292 6.258 5.820 1.00 0.00 63 GLY A N 6
ATOM 10573 C CA . GLY A 1 63 ? -6.551 5.020 5.974 1.00 0.00 63 GLY A CA 6
ATOM 10574 C C . GLY A 1 63 ? -5.127 5.165 5.470 1.00 0.00 63 GLY A C 6
ATOM 10575 O O . GLY A 1 63 ? -4.201 4.565 6.017 1.00 0.00 63 GLY A O 6
ATOM 10579 N N . PHE A 1 64 ? -4.960 5.988 4.431 1.00 0.00 64 PHE A N 6
ATOM 10580 C CA . PHE A 1 64 ? -3.655 6.255 3.845 1.00 0.00 64 PHE A CA 6
ATOM 10581 C C . PHE A 1 64 ? -2.747 6.941 4.862 1.00 0.00 64 PHE A C 6
ATOM 10582 O O . PHE A 1 64 ? -1.575 6.588 4.993 1.00 0.00 64 PHE A O 6
ATOM 10599 N N . GLN A 1 65 ? -3.304 7.908 5.595 1.00 0.00 65 GLN A N 6
ATOM 10600 C CA . GLN A 1 65 ? -2.552 8.623 6.619 1.00 0.00 65 GLN A CA 6
ATOM 10601 C C . GLN A 1 65 ? -2.090 7.647 7.688 1.00 0.00 65 GLN A C 6
ATOM 10602 O O . GLN A 1 65 ? -1.036 7.836 8.290 1.00 0.00 65 GLN A O 6
ATOM 10616 N N . SER A 1 66 ? -2.859 6.568 7.879 1.00 0.00 66 SER A N 6
ATOM 10617 C CA . SER A 1 66 ? -2.482 5.530 8.830 1.00 0.00 66 SER A CA 6
ATOM 10618 C C . SER A 1 66 ? -1.269 4.799 8.260 1.00 0.00 66 SER A C 6
ATOM 10619 O O . SER A 1 66 ? -0.270 4.588 8.952 1.00 0.00 66 SER A O 6
ATOM 10627 N N . LEU A 1 67 ? -1.355 4.470 6.962 1.00 0.00 67 LEU A N 6
ATOM 10628 C CA . LEU A 1 67 ? -0.271 3.827 6.238 1.00 0.00 67 LEU A CA 6
ATOM 10629 C C . LEU A 1 67 ? 1.013 4.669 6.397 1.00 0.00 67 LEU A C 6
ATOM 10630 O O . LEU A 1 67 ? 2.086 4.150 6.739 1.00 0.00 67 LEU A O 6
ATOM 10646 N N . ILE A 1 68 ? 0.877 5.983 6.182 1.00 0.00 68 ILE A N 6
ATOM 10647 C CA . ILE A 1 68 ? 1.992 6.917 6.321 1.00 0.00 68 ILE A CA 6
ATOM 10648 C C . ILE A 1 68 ? 2.416 7.058 7.789 1.00 0.00 68 ILE A C 6
ATOM 10649 O O . ILE A 1 68 ? 3.606 7.155 8.082 1.00 0.00 68 ILE A O 6
ATOM 10665 N N . LYS A 1 69 ? 1.439 7.071 8.706 1.00 0.00 69 LYS A N 6
ATOM 10666 C CA . LYS A 1 69 ? 1.725 7.201 10.141 1.00 0.00 69 LYS A CA 6
ATOM 10667 C C . LYS A 1 69 ? 2.714 6.124 10.595 1.00 0.00 69 LYS A C 6
ATOM 10668 O O . LYS A 1 69 ? 3.585 6.375 11.431 1.00 0.00 69 LYS A O 6
ATOM 10687 N N . GLU A 1 70 ? 2.602 4.936 10.005 1.00 0.00 70 GLU A N 6
ATOM 10688 C CA . GLU A 1 70 ? 3.518 3.846 10.315 1.00 0.00 70 GLU A CA 6
ATOM 10689 C C . GLU A 1 70 ? 4.847 4.126 9.630 1.00 0.00 70 GLU A C 6
ATOM 10690 O O . GLU A 1 70 ? 5.912 3.883 10.198 1.00 0.00 70 GLU A O 6
ATOM 10702 N N . VAL A 1 71 ? 4.770 4.676 8.410 1.00 0.00 71 VAL A N 6
ATOM 10703 C CA . VAL A 1 71 ? 5.967 5.030 7.655 1.00 0.00 71 VAL A CA 6
ATOM 10704 C C . VAL A 1 71 ? 6.843 6.006 8.449 1.00 0.00 71 VAL A C 6
ATOM 10705 O O . VAL A 1 71 ? 8.038 5.772 8.631 1.00 0.00 71 VAL A O 6
ATOM 10718 N N . GLU A 1 72 ? 6.232 7.106 8.908 1.00 0.00 72 GLU A N 6
ATOM 10719 C CA . GLU A 1 72 ? 6.943 8.134 9.676 1.00 0.00 72 GLU A CA 6
ATOM 10720 C C . GLU A 1 72 ? 7.524 7.546 10.955 1.00 0.00 72 GLU A C 6
ATOM 10721 O O . GLU A 1 72 ? 8.651 7.862 11.338 1.00 0.00 72 GLU A O 6
ATOM 10733 N N . ALA A 1 73 ? 6.755 6.667 11.599 1.00 0.00 73 ALA A N 6
ATOM 10734 C CA . ALA A 1 73 ? 7.200 6.007 12.823 1.00 0.00 73 ALA A CA 6
ATOM 10735 C C . ALA A 1 73 ? 8.272 4.945 12.532 1.00 0.00 73 ALA A C 6
ATOM 10736 O O . ALA A 1 73 ? 8.731 4.258 13.444 1.00 0.00 73 ALA A O 6
ATOM 10743 N N . GLY A 1 74 ? 8.654 4.807 11.255 1.00 0.00 74 GLY A N 6
ATOM 10744 C CA . GLY A 1 74 ? 9.645 3.825 10.862 1.00 0.00 74 GLY A CA 6
ATOM 10745 C C . GLY A 1 74 ? 9.206 2.413 11.210 1.00 0.00 74 GLY A C 6
ATOM 10746 O O . GLY A 1 74 ? 9.855 1.722 11.997 1.00 0.00 74 GLY A O 6
ATOM 10750 N N . ASN A 1 75 ? 8.081 2.006 10.621 1.00 0.00 75 ASN A N 6
ATOM 10751 C CA . ASN A 1 75 ? 7.498 0.690 10.850 1.00 0.00 75 ASN A CA 6
ATOM 10752 C C . ASN A 1 75 ? 7.249 -0.026 9.527 1.00 0.00 75 ASN A C 6
ATOM 10753 O O . ASN A 1 75 ? 7.825 -1.078 9.266 1.00 0.00 75 ASN A O 6
ATOM 10764 N N . VAL A 1 76 ? 6.377 0.549 8.700 1.00 0.00 76 VAL A N 6
ATOM 10765 C CA . VAL A 1 76 ? 6.038 -0.037 7.407 1.00 0.00 76 VAL A CA 6
ATOM 10766 C C . VAL A 1 76 ? 7.288 -0.440 6.615 1.00 0.00 76 VAL A C 6
ATOM 10767 O O . VAL A 1 76 ? 7.909 0.381 5.942 1.00 0.00 76 VAL A O 6
ATOM 10780 N N . GLU A 1 77 ? 7.643 -1.714 6.700 1.00 0.00 77 GLU A N 6
ATOM 10781 C CA . GLU A 1 77 ? 8.807 -2.238 5.994 1.00 0.00 77 GLU A CA 6
ATOM 10782 C C . GLU A 1 77 ? 8.409 -2.879 4.660 1.00 0.00 77 GLU A C 6
ATOM 10783 O O . GLU A 1 77 ? 9.246 -3.462 3.969 1.00 0.00 77 GLU A O 6
ATOM 10795 N N . THR A 1 78 ? 7.125 -2.774 4.308 1.00 0.00 78 THR A N 6
ATOM 10796 C CA . THR A 1 78 ? 6.612 -3.347 3.066 1.00 0.00 78 THR A CA 6
ATOM 10797 C C . THR A 1 78 ? 5.317 -2.673 2.650 1.00 0.00 78 THR A C 6
ATOM 10798 O O . THR A 1 78 ? 4.578 -2.167 3.488 1.00 0.00 78 THR A O 6
ATOM 10809 N N . LEU A 1 79 ? 5.039 -2.686 1.352 1.00 0.00 79 LEU A N 6
ATOM 10810 C CA . LEU A 1 79 ? 3.815 -2.096 0.833 1.00 0.00 79 LEU A CA 6
ATOM 10811 C C . LEU A 1 79 ? 3.202 -2.996 -0.227 1.00 0.00 79 LEU A C 6
ATOM 10812 O O . LEU A 1 79 ? 3.838 -3.317 -1.230 1.00 0.00 79 LEU A O 6
ATOM 10828 N N . ILE A 1 80 ? 1.960 -3.388 0.003 1.00 0.00 80 ILE A N 6
ATOM 10829 C CA . ILE A 1 80 ? 1.239 -4.239 -0.929 1.00 0.00 80 ILE A CA 6
ATOM 10830 C C . ILE A 1 80 ? -0.006 -3.523 -1.449 1.00 0.00 80 ILE A C 6
ATOM 10831 O O . ILE A 1 80 ? -0.922 -3.193 -0.683 1.00 0.00 80 ILE A O 6
ATOM 10847 N N . VAL A 1 81 ? -0.014 -3.276 -2.757 1.00 0.00 81 VAL A N 6
ATOM 10848 C CA . VAL A 1 81 ? -1.116 -2.593 -3.420 1.00 0.00 81 VAL A CA 6
ATOM 10849 C C . VAL A 1 81 ? -1.517 -3.336 -4.697 1.00 0.00 81 VAL A C 6
ATOM 10850 O O . VAL A 1 81 ? -0.666 -3.915 -5.381 1.00 0.00 81 VAL A O 6
ATOM 10863 N N . LYS A 1 82 ? -2.809 -3.291 -5.031 1.00 0.00 82 LYS A N 6
ATOM 10864 C CA . LYS A 1 82 ? -3.310 -3.931 -6.241 1.00 0.00 82 LYS A CA 6
ATOM 10865 C C . LYS A 1 82 ? -2.523 -3.434 -7.456 1.00 0.00 82 LYS A C 6
ATOM 10866 O O . LYS A 1 82 ? -2.221 -4.201 -8.364 1.00 0.00 82 LYS A O 6
ATOM 10885 N N . ASP A 1 83 ? -2.191 -2.135 -7.446 1.00 0.00 83 ASP A N 6
ATOM 10886 C CA . ASP A 1 83 ? -1.429 -1.508 -8.528 1.00 0.00 83 ASP A CA 6
ATOM 10887 C C . ASP A 1 83 ? -1.066 -0.060 -8.181 1.00 0.00 83 ASP A C 6
ATOM 10888 O O . ASP A 1 83 ? -1.634 0.527 -7.260 1.00 0.00 83 ASP A O 6
ATOM 10897 N N . MET A 1 84 ? -0.113 0.506 -8.929 1.00 0.00 84 MET A N 6
ATOM 10898 C CA . MET A 1 84 ? 0.337 1.884 -8.709 1.00 0.00 84 MET A CA 6
ATOM 10899 C C . MET A 1 84 ? -0.763 2.919 -8.997 1.00 0.00 84 MET A C 6
ATOM 10900 O O . MET A 1 84 ? -0.569 4.110 -8.752 1.00 0.00 84 MET A O 6
ATOM 10914 N N . SER A 1 85 ? -1.914 2.479 -9.516 1.00 0.00 85 SER A N 6
ATOM 10915 C CA . SER A 1 85 ? -3.009 3.401 -9.822 1.00 0.00 85 SER A CA 6
ATOM 10916 C C . SER A 1 85 ? -3.662 3.941 -8.547 1.00 0.00 85 SER A C 6
ATOM 10917 O O . SER A 1 85 ? -4.277 5.008 -8.564 1.00 0.00 85 SER A O 6
ATOM 10925 N N . ARG A 1 86 ? -3.528 3.200 -7.448 1.00 0.00 86 ARG A N 6
ATOM 10926 C CA . ARG A 1 86 ? -4.107 3.60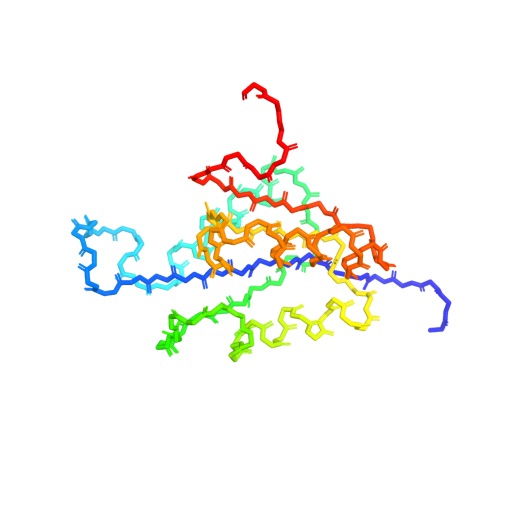5 -6.169 1.00 0.00 86 ARG A CA 6
ATOM 10927 C C . ARG A 1 86 ? -3.508 4.930 -5.687 1.00 0.00 86 ARG A C 6
ATOM 10928 O O . ARG A 1 86 ? -4.241 5.887 -5.429 1.00 0.00 86 ARG A O 6
ATOM 10949 N N . LEU A 1 87 ? -2.178 4.986 -5.577 1.00 0.00 87 LEU A N 6
ATOM 10950 C CA . LEU A 1 87 ? -1.491 6.205 -5.136 1.00 0.00 87 LEU A CA 6
ATOM 10951 C C . LEU A 1 87 ? -1.391 7.234 -6.262 1.00 0.00 87 LEU A C 6
ATOM 10952 O O . LEU A 1 87 ? -1.590 8.426 -6.023 1.00 0.00 87 LEU A O 6
ATOM 10968 N N . GLY A 1 88 ? -1.092 6.791 -7.488 1.00 0.00 88 GLY A N 6
ATOM 10969 C CA . GLY A 1 88 ? -0.992 7.735 -8.592 1.00 0.00 88 GLY A CA 6
ATOM 10970 C C . GLY A 1 88 ? -0.068 7.292 -9.709 1.00 0.00 88 GLY A C 6
ATOM 10971 O O . GLY A 1 88 ? 0.871 6.526 -9.488 1.00 0.00 88 GLY A O 6
ATOM 10975 N N . ARG A 1 89 ? -0.334 7.803 -10.914 1.00 0.00 89 ARG A N 6
ATOM 10976 C CA . ARG A 1 89 ? 0.474 7.494 -12.091 1.00 0.00 89 ARG A CA 6
ATOM 10977 C C . ARG A 1 89 ? 1.765 8.319 -12.099 1.00 0.00 89 ARG A C 6
ATOM 10978 O O . ARG A 1 89 ? 2.713 7.985 -12.810 1.00 0.00 89 ARG A O 6
ATOM 10999 N N . ASN A 1 90 ? 1.787 9.399 -11.306 1.00 0.00 90 ASN A N 6
ATOM 11000 C CA . ASN A 1 90 ? 2.952 10.282 -11.212 1.00 0.00 90 ASN A CA 6
ATOM 11001 C C . ASN A 1 90 ? 4.141 9.557 -10.575 1.00 0.00 90 ASN A C 6
ATOM 11002 O O . ASN A 1 90 ? 4.445 9.749 -9.396 1.00 0.00 90 ASN A O 6
ATOM 11013 N N . TYR A 1 91 ? 4.804 8.721 -11.374 1.00 0.00 91 TYR A N 6
ATOM 11014 C CA . TYR A 1 91 ? 5.962 7.938 -10.931 1.00 0.00 91 TYR A CA 6
ATOM 11015 C C . TYR A 1 91 ? 7.027 8.794 -10.224 1.00 0.00 91 TYR A C 6
ATOM 11016 O O . TYR A 1 91 ? 7.863 8.255 -9.499 1.00 0.00 91 TYR A O 6
ATOM 11034 N N . LEU A 1 92 ? 6.983 10.120 -10.410 1.00 0.00 92 LEU A N 6
ATOM 11035 C CA . LEU A 1 92 ? 7.937 11.018 -9.758 1.00 0.00 92 LEU A CA 6
ATOM 11036 C C . LEU A 1 92 ? 7.669 11.053 -8.256 1.00 0.00 92 LEU A C 6
ATOM 11037 O O . LEU A 1 92 ? 8.528 10.693 -7.450 1.00 0.00 92 LEU A O 6
ATOM 11053 N N . GLN A 1 93 ? 6.456 11.477 -7.899 1.00 0.00 93 GLN A N 6
ATOM 11054 C CA . GLN A 1 93 ? 6.030 11.556 -6.505 1.00 0.00 93 GLN A CA 6
ATOM 11055 C C . GLN A 1 93 ? 5.993 10.168 -5.880 1.00 0.00 93 GLN A C 6
ATOM 11056 O O . GLN A 1 93 ? 6.537 9.951 -4.793 1.00 0.00 93 GLN A O 6
ATOM 11070 N N . VAL A 1 94 ? 5.355 9.225 -6.581 1.00 0.00 94 VAL A N 6
ATOM 11071 C CA . VAL A 1 94 ? 5.259 7.852 -6.093 1.00 0.00 94 VAL A CA 6
ATOM 11072 C C . VAL A 1 94 ? 6.656 7.298 -5.815 1.00 0.00 94 VAL A C 6
ATOM 11073 O O . VAL A 1 94 ? 6.892 6.672 -4.777 1.00 0.00 94 VAL A O 6
ATOM 11086 N N . GLY A 1 95 ? 7.589 7.563 -6.738 1.00 0.00 95 GLY A N 6
ATOM 11087 C CA . GLY A 1 95 ? 8.958 7.116 -6.561 1.00 0.00 95 GLY A CA 6
ATOM 11088 C C . GLY A 1 95 ? 9.568 7.705 -5.312 1.00 0.00 95 GLY A C 6
ATOM 11089 O O . GLY A 1 95 ? 10.091 6.975 -4.481 1.00 0.00 95 GLY A O 6
ATOM 11093 N N . PHE A 1 96 ? 9.468 9.032 -5.170 1.00 0.00 96 PHE A N 6
ATOM 11094 C CA . PHE A 1 96 ? 9.982 9.730 -3.991 1.00 0.00 96 PHE A CA 6
ATOM 11095 C C . PHE A 1 96 ? 9.619 8.952 -2.730 1.00 0.00 96 PHE A C 6
ATOM 11096 O O . PHE A 1 96 ? 10.450 8.754 -1.847 1.00 0.00 96 PHE A O 6
ATOM 11113 N N . TYR A 1 97 ? 8.365 8.509 -2.661 1.00 0.00 97 TYR A N 6
ATOM 11114 C CA . TYR A 1 97 ? 7.886 7.752 -1.515 1.00 0.00 97 TYR A CA 6
ATOM 11115 C C . TYR A 1 97 ? 8.627 6.428 -1.368 1.00 0.00 97 TYR A C 6
ATOM 11116 O O . TYR A 1 97 ? 9.041 6.072 -0.276 1.00 0.00 97 TYR A O 6
ATOM 11134 N N . THR A 1 98 ? 8.786 5.696 -2.465 1.00 0.00 98 THR A N 6
ATOM 11135 C CA . THR A 1 98 ? 9.466 4.401 -2.420 1.00 0.00 98 THR A CA 6
ATOM 11136 C C . THR A 1 98 ? 11.004 4.520 -2.388 1.00 0.00 98 THR A C 6
ATOM 11137 O O . THR A 1 98 ? 11.675 3.598 -1.924 1.00 0.00 98 THR A O 6
ATOM 11148 N N . GLU A 1 99 ? 11.565 5.624 -2.909 1.00 0.00 99 GLU A N 6
ATOM 11149 C CA . GLU A 1 99 ? 13.029 5.788 -2.958 1.00 0.00 99 GLU A CA 6
ATOM 11150 C C . GLU A 1 99 ? 13.618 6.596 -1.798 1.00 0.00 99 GLU A C 6
ATOM 11151 O O . GLU A 1 99 ? 14.675 6.229 -1.293 1.00 0.00 99 GLU A O 6
ATOM 11163 N N . VAL A 1 100 ? 12.979 7.698 -1.394 1.00 0.00 100 VAL A N 6
ATOM 11164 C CA . VAL A 1 100 ? 13.511 8.516 -0.294 1.00 0.00 100 VAL A CA 6
ATOM 11165 C C . VAL A 1 100 ? 12.676 8.401 0.987 1.00 0.00 100 VAL A C 6
ATOM 11166 O O . VAL A 1 100 ? 13.223 8.346 2.089 1.00 0.00 100 VAL A O 6
ATOM 11179 N N . LEU A 1 101 ? 11.355 8.394 0.835 1.00 0.00 101 LEU A N 6
ATOM 11180 C CA . LEU A 1 101 ? 10.437 8.320 1.975 1.00 0.00 101 LEU A CA 6
ATOM 11181 C C . LEU A 1 101 ? 10.499 6.973 2.701 1.00 0.00 101 LEU A C 6
ATOM 11182 O O . LEU A 1 101 ? 10.764 6.922 3.897 1.00 0.00 101 LEU A O 6
ATOM 11198 N N . PHE A 1 102 ? 10.194 5.899 1.977 1.00 0.00 102 PHE A N 6
ATOM 11199 C CA . PHE A 1 102 ? 10.147 4.546 2.539 1.00 0.00 102 PHE A CA 6
ATOM 11200 C C . PHE A 1 102 ? 11.479 4.025 3.124 1.00 0.00 102 PHE A C 6
ATOM 11201 O O . PHE A 1 102 ? 11.465 3.273 4.097 1.00 0.00 102 PHE A O 6
ATOM 11218 N N . PRO A 1 103 ? 12.635 4.385 2.534 1.00 0.00 103 PRO A N 6
ATOM 11219 C CA . PRO A 1 103 ? 13.970 3.929 2.987 1.00 0.00 103 PRO A CA 6
ATOM 11220 C C . PRO A 1 103 ? 14.177 3.892 4.504 1.00 0.00 103 PRO A C 6
ATOM 11221 O O . PRO A 1 103 ? 14.956 3.075 4.997 1.00 0.00 103 PRO A O 6
ATOM 11232 N N . GLN A 1 104 ? 13.514 4.789 5.233 1.00 0.00 104 GLN A N 6
ATOM 11233 C CA . GLN A 1 104 ? 13.666 4.865 6.698 1.00 0.00 104 GLN A CA 6
ATOM 11234 C C . GLN A 1 104 ? 13.597 3.487 7.354 1.00 0.00 104 GLN A C 6
ATOM 11235 O O . GLN A 1 104 ? 14.349 3.207 8.288 1.00 0.00 104 GLN A O 6
ATOM 11249 N N . LYS A 1 105 ? 12.686 2.637 6.879 1.00 0.00 105 LYS A N 6
ATOM 11250 C CA . LYS A 1 105 ? 12.525 1.304 7.455 1.00 0.00 105 LYS A CA 6
ATOM 11251 C C . LYS A 1 105 ? 12.742 0.183 6.431 1.00 0.00 105 LYS A C 6
ATOM 11252 O O . LYS A 1 105 ? 12.478 -0.982 6.739 1.00 0.00 105 LYS A O 6
ATOM 11271 N N . ASN A 1 106 ? 13.204 0.525 5.217 1.00 0.00 106 ASN A N 6
ATOM 11272 C CA . ASN A 1 106 ? 13.426 -0.472 4.168 1.00 0.00 106 ASN A CA 6
ATOM 11273 C C . ASN A 1 106 ? 12.084 -1.033 3.717 1.00 0.00 106 ASN A C 6
ATOM 11274 O O . ASN A 1 106 ? 11.412 -1.745 4.463 1.00 0.00 106 ASN A O 6
ATOM 11285 N N . VAL A 1 107 ? 11.673 -0.656 2.513 1.00 0.00 107 VAL A N 6
ATOM 11286 C CA . VAL A 1 107 ? 10.381 -1.066 1.988 1.00 0.00 107 VAL A CA 6
ATOM 11287 C C . VAL A 1 107 ? 10.450 -1.938 0.743 1.00 0.00 107 VAL A C 6
ATOM 11288 O O . VAL A 1 107 ? 11.337 -1.801 -0.102 1.00 0.00 107 VAL A O 6
ATOM 11301 N N . ARG A 1 108 ? 9.446 -2.795 0.638 1.00 0.00 108 ARG A N 6
ATOM 11302 C CA . ARG A 1 108 ? 9.268 -3.677 -0.494 1.00 0.00 108 ARG A CA 6
ATOM 11303 C C . ARG A 1 108 ? 7.892 -3.391 -1.072 1.00 0.00 108 ARG A C 6
ATOM 11304 O O . ARG A 1 108 ? 6.886 -3.939 -0.615 1.00 0.00 108 ARG A O 6
ATOM 11325 N N . PHE A 1 109 ? 7.848 -2.488 -2.046 1.00 0.00 109 PHE A N 6
ATOM 11326 C CA . PHE A 1 109 ? 6.586 -2.085 -2.644 1.00 0.00 109 PHE A CA 6
ATOM 11327 C C . PHE A 1 109 ? 6.112 -3.095 -3.680 1.00 0.00 109 PHE A C 6
ATOM 11328 O O . PHE A 1 109 ? 6.920 -3.691 -4.395 1.00 0.00 109 PHE A O 6
ATOM 11345 N N . LEU A 1 110 ? 4.798 -3.280 -3.758 1.00 0.00 110 LEU A N 6
ATOM 11346 C CA . LEU A 1 110 ? 4.220 -4.214 -4.708 1.00 0.00 110 LEU A CA 6
ATOM 11347 C C . LEU A 1 110 ? 3.005 -3.614 -5.411 1.00 0.00 110 LEU A C 6
ATOM 11348 O O . LEU A 1 110 ? 2.055 -3.153 -4.776 1.00 0.00 110 LEU A O 6
ATOM 11364 N N . ALA A 1 111 ? 3.055 -3.662 -6.735 1.00 0.00 111 ALA A N 6
ATOM 11365 C CA . ALA A 1 111 ? 1.983 -3.178 -7.599 1.00 0.00 111 ALA A CA 6
ATOM 11366 C C . ALA A 1 111 ? 1.567 -4.327 -8.505 1.00 0.00 111 ALA A C 6
ATOM 11367 O O . ALA A 1 111 ? 2.159 -4.549 -9.560 1.00 0.00 111 ALA A O 6
ATOM 11374 N N . ILE A 1 112 ? 0.605 -5.104 -8.031 1.00 0.00 112 ILE A N 6
ATOM 11375 C CA . ILE A 1 112 ? 0.153 -6.311 -8.733 1.00 0.00 112 ILE A CA 6
ATOM 11376 C C . ILE A 1 112 ? -0.255 -6.119 -10.205 1.00 0.00 112 ILE A C 6
ATOM 11377 O O . ILE A 1 112 ? 0.173 -6.897 -11.059 1.00 0.00 112 ILE A O 6
ATOM 11393 N N . ASN A 1 113 ? -1.105 -5.140 -10.503 1.00 0.00 113 ASN A N 6
ATOM 11394 C CA . ASN A 1 113 ? -1.585 -4.938 -11.878 1.00 0.00 113 ASN A CA 6
ATOM 11395 C C . ASN A 1 113 ? -0.606 -4.169 -12.782 1.00 0.00 113 ASN A C 6
ATOM 11396 O O . ASN A 1 113 ? -1.041 -3.465 -13.693 1.00 0.00 113 ASN A O 6
ATOM 11407 N N . ASN A 1 114 ? 0.706 -4.318 -12.558 1.00 0.00 114 ASN A N 6
ATOM 11408 C CA . ASN A 1 114 ? 1.711 -3.637 -13.390 1.00 0.00 114 ASN A CA 6
ATOM 11409 C C . ASN A 1 114 ? 3.122 -3.799 -12.821 1.00 0.00 114 ASN A C 6
ATOM 11410 O O . ASN A 1 114 ? 3.329 -4.507 -11.838 1.00 0.00 114 ASN A O 6
ATOM 11421 N N . SER A 1 115 ? 4.089 -3.127 -13.451 1.00 0.00 115 SER A N 6
ATOM 11422 C CA . SER A 1 115 ? 5.481 -3.181 -13.013 1.00 0.00 115 SER A CA 6
ATOM 11423 C C . SER A 1 115 ? 5.752 -2.090 -11.978 1.00 0.00 115 SER A C 6
ATOM 11424 O O . SER A 1 115 ? 5.786 -0.903 -12.309 1.00 0.00 115 SER A O 6
ATOM 11432 N N . ILE A 1 116 ? 5.923 -2.500 -10.720 1.00 0.00 116 ILE A N 6
ATOM 11433 C CA . ILE A 1 116 ? 6.167 -1.558 -9.630 1.00 0.00 116 ILE A CA 6
ATOM 11434 C C . ILE A 1 116 ? 7.481 -0.791 -9.811 1.00 0.00 116 ILE A C 6
ATOM 11435 O O . ILE A 1 116 ? 7.502 0.433 -9.697 1.00 0.00 116 ILE A O 6
ATOM 11451 N N . ASP A 1 117 ? 8.571 -1.511 -10.085 1.00 0.00 117 ASP A N 6
ATOM 11452 C CA . ASP A 1 117 ? 9.881 -0.880 -10.268 1.00 0.00 117 ASP A CA 6
ATOM 11453 C C . ASP A 1 117 ? 10.953 -1.905 -10.659 1.00 0.00 117 ASP A C 6
ATOM 11454 O O . ASP A 1 117 ? 12.113 -1.776 -10.266 1.00 0.00 117 ASP A O 6
ATOM 11463 N N . SER A 1 118 ? 10.567 -2.925 -11.430 1.00 0.00 118 SER A N 6
ATOM 11464 C CA . SER A 1 118 ? 11.511 -3.956 -11.853 1.00 0.00 118 SER A CA 6
ATOM 11465 C C . SER A 1 118 ? 12.069 -3.657 -13.243 1.00 0.00 118 SER A C 6
ATOM 11466 O O . SER A 1 118 ? 11.422 -2.988 -14.050 1.00 0.00 118 SER A O 6
ATOM 11474 N N . ASN A 1 119 ? 13.272 -4.162 -13.520 1.00 0.00 119 ASN A N 6
ATOM 11475 C CA . ASN A 1 119 ? 13.913 -3.953 -14.816 1.00 0.00 119 ASN A CA 6
ATOM 11476 C C . ASN A 1 119 ? 13.614 -5.113 -15.766 1.00 0.00 119 ASN A C 6
ATOM 11477 O O . ASN A 1 119 ? 12.736 -5.934 -15.495 1.00 0.00 119 ASN A O 6
ATOM 11488 N N . ASN A 1 120 ? 14.357 -5.174 -16.876 1.00 0.00 120 ASN A N 6
ATOM 11489 C CA . ASN A 1 120 ? 14.195 -6.227 -17.875 1.00 0.00 120 ASN A CA 6
ATOM 11490 C C . ASN A 1 120 ? 12.861 -6.094 -18.609 1.00 0.00 120 ASN A C 6
ATOM 11491 O O . ASN A 1 120 ? 11.814 -6.437 -18.018 1.00 0.00 120 ASN A O 6
ATOM 11503 N N . GLY A 1 1 ? 14.816 0.368 23.358 1.00 0.00 1 GLY A N 7
ATOM 11504 C CA . GLY A 1 1 ? 14.439 1.199 22.182 1.00 0.00 1 GLY A CA 7
ATOM 11505 C C . GLY A 1 1 ? 15.349 0.974 20.988 1.00 0.00 1 GLY A C 7
ATOM 11506 O O . GLY A 1 1 ? 15.890 1.928 20.428 1.00 0.00 1 GLY A O 7
ATOM 11512 N N . SER A 1 2 ? 15.517 -0.291 20.598 1.00 0.00 2 SER A N 7
ATOM 11513 C CA . SER A 1 2 ? 16.367 -0.641 19.462 1.00 0.00 2 SER A CA 7
ATOM 11514 C C . SER A 1 2 ? 15.702 -1.705 18.587 1.00 0.00 2 SER A C 7
ATOM 11515 O O . SER A 1 2 ? 15.444 -1.472 17.406 1.00 0.00 2 SER A O 7
ATOM 11523 N N . ARG A 1 3 ? 15.422 -2.870 19.178 1.00 0.00 3 ARG A N 7
ATOM 11524 C CA . ARG A 1 3 ? 14.783 -3.967 18.455 1.00 0.00 3 ARG A CA 7
ATOM 11525 C C . ARG A 1 3 ? 13.320 -4.106 18.860 1.00 0.00 3 ARG A C 7
ATOM 11526 O O . ARG A 1 3 ? 12.967 -3.913 20.026 1.00 0.00 3 ARG A O 7
ATOM 11547 N N . THR A 1 4 ? 12.471 -4.431 17.886 1.00 0.00 4 THR A N 7
ATOM 11548 C CA . THR A 1 4 ? 11.039 -4.586 18.129 1.00 0.00 4 THR A CA 7
ATOM 11549 C C . THR A 1 4 ? 10.338 -5.217 16.916 1.00 0.00 4 THR A C 7
ATOM 11550 O O . THR A 1 4 ? 10.995 -5.778 16.037 1.00 0.00 4 THR A O 7
ATOM 11561 N N . SER A 1 5 ? 9.005 -5.132 16.880 1.00 0.00 5 SER A N 7
ATOM 11562 C CA . SER A 1 5 ? 8.221 -5.703 15.785 1.00 0.00 5 SER A CA 7
ATOM 11563 C C . SER A 1 5 ? 7.506 -4.621 14.977 1.00 0.00 5 SER A C 7
ATOM 11564 O O . SER A 1 5 ? 6.481 -4.092 15.408 1.00 0.00 5 SER A O 7
ATOM 11572 N N . ARG A 1 6 ? 8.037 -4.320 13.788 1.00 0.00 6 ARG A N 7
ATOM 11573 C CA . ARG A 1 6 ? 7.425 -3.328 12.901 1.00 0.00 6 ARG A CA 7
ATOM 11574 C C . ARG A 1 6 ? 6.206 -3.955 12.216 1.00 0.00 6 ARG A C 7
ATOM 11575 O O . ARG A 1 6 ? 5.641 -4.910 12.750 1.00 0.00 6 ARG A O 7
ATOM 11596 N N . ILE A 1 7 ? 5.772 -3.437 11.061 1.00 0.00 7 ILE A N 7
ATOM 11597 C CA . ILE A 1 7 ? 4.598 -4.013 10.407 1.00 0.00 7 ILE A CA 7
ATOM 11598 C C . ILE A 1 7 ? 4.626 -3.972 8.873 1.00 0.00 7 ILE A C 7
ATOM 11599 O O . ILE A 1 7 ? 5.425 -3.269 8.266 1.00 0.00 7 ILE A O 7
ATOM 11615 N N . THR A 1 8 ? 3.696 -4.731 8.271 1.00 0.00 8 THR A N 7
ATOM 11616 C CA . THR A 1 8 ? 3.532 -4.805 6.813 1.00 0.00 8 THR A CA 7
ATOM 11617 C C . THR A 1 8 ? 2.373 -3.892 6.401 1.00 0.00 8 THR A C 7
ATOM 11618 O O . THR A 1 8 ? 1.428 -3.725 7.175 1.00 0.00 8 THR A O 7
ATOM 11629 N N . ALA A 1 9 ? 2.434 -3.278 5.209 1.00 0.00 9 ALA A N 7
ATOM 11630 C CA . ALA A 1 9 ? 1.357 -2.378 4.801 1.00 0.00 9 ALA A CA 7
ATOM 11631 C C . ALA A 1 9 ? 0.513 -2.931 3.671 1.00 0.00 9 ALA A C 7
ATOM 11632 O O . ALA A 1 9 ? 0.989 -3.140 2.560 1.00 0.00 9 ALA A O 7
ATOM 11639 N N . LEU A 1 10 ? -0.760 -3.126 3.974 1.00 0.00 10 LEU A N 7
ATOM 11640 C CA . LEU A 1 10 ? -1.728 -3.611 3.009 1.00 0.00 10 LEU A CA 7
ATOM 11641 C C . LEU A 1 10 ? -2.739 -2.504 2.745 1.00 0.00 10 LEU A C 7
ATOM 11642 O O . LEU A 1 10 ? -3.615 -2.255 3.569 1.00 0.00 10 LEU A O 7
ATOM 11658 N N . TYR A 1 11 ? -2.603 -1.821 1.609 1.00 0.00 11 TYR A N 7
ATOM 11659 C CA . TYR A 1 11 ? -3.505 -0.720 1.277 1.00 0.00 11 TYR A CA 7
ATOM 11660 C C . TYR A 1 11 ? -4.382 -1.080 0.074 1.00 0.00 11 TYR A C 7
ATOM 11661 O O . TYR A 1 11 ? -3.895 -1.651 -0.904 1.00 0.00 11 TYR A O 7
ATOM 11679 N N . GLU A 1 12 ? -5.693 -0.802 0.181 1.00 0.00 12 GLU A N 7
ATOM 11680 C CA . GLU A 1 12 ? -6.638 -1.168 -0.883 1.00 0.00 12 GLU A CA 7
ATOM 11681 C C . GLU A 1 12 ? -7.795 -0.179 -1.067 1.00 0.00 12 GLU A C 7
ATOM 11682 O O . GLU A 1 12 ? -8.207 0.492 -0.127 1.00 0.00 12 GLU A O 7
ATOM 11694 N N . ARG A 1 13 ? -8.335 -0.144 -2.297 1.00 0.00 13 ARG A N 7
ATOM 11695 C CA . ARG A 1 13 ? -9.476 0.711 -2.647 1.00 0.00 13 ARG A CA 7
ATOM 11696 C C . ARG A 1 13 ? -10.314 0.038 -3.745 1.00 0.00 13 ARG A C 7
ATOM 11697 O O . ARG A 1 13 ? -9.778 -0.375 -4.774 1.00 0.00 13 ARG A O 7
ATOM 11718 N N . LEU A 1 14 ? -11.627 -0.089 -3.506 1.00 0.00 14 LEU A N 7
ATOM 11719 C CA . LEU A 1 14 ? -12.534 -0.734 -4.460 1.00 0.00 14 LEU A CA 7
ATOM 11720 C C . LEU A 1 14 ? -13.612 0.241 -4.941 1.00 0.00 14 LEU A C 7
ATOM 11721 O O . LEU A 1 14 ? -14.224 0.957 -4.145 1.00 0.00 14 LEU A O 7
ATOM 11737 N N . SER A 1 15 ? -13.835 0.244 -6.256 1.00 0.00 15 SER A N 7
ATOM 11738 C CA . SER A 1 15 ? -14.840 1.101 -6.885 1.00 0.00 15 SER A CA 7
ATOM 11739 C C . SER A 1 15 ? -15.951 0.254 -7.519 1.00 0.00 15 SER A C 7
ATOM 11740 O O . SER A 1 15 ? -15.682 -0.624 -8.342 1.00 0.00 15 SER A O 7
ATOM 11748 N N . ARG A 1 16 ? -17.198 0.525 -7.127 1.00 0.00 16 ARG A N 7
ATOM 11749 C CA . ARG A 1 16 ? -18.359 -0.207 -7.648 1.00 0.00 16 ARG A CA 7
ATOM 11750 C C . ARG A 1 16 ? -18.792 0.302 -9.029 1.00 0.00 16 ARG A C 7
ATOM 11751 O O . ARG A 1 16 ? -19.635 -0.314 -9.682 1.00 0.00 16 ARG A O 7
ATOM 11772 N N . ASP A 1 17 ? -18.215 1.420 -9.469 1.00 0.00 17 ASP A N 7
ATOM 11773 C CA . ASP A 1 17 ? -18.546 2.002 -10.772 1.00 0.00 17 ASP A CA 7
ATOM 11774 C C . ASP A 1 17 ? -17.837 1.260 -11.904 1.00 0.00 17 ASP A C 7
ATOM 11775 O O . ASP A 1 17 ? -18.146 1.463 -13.079 1.00 0.00 17 ASP A O 7
ATOM 11784 N N . ASP A 1 18 ? -16.884 0.404 -11.540 1.00 0.00 18 ASP A N 7
ATOM 11785 C CA . ASP A 1 18 ? -16.122 -0.371 -12.509 1.00 0.00 18 ASP A CA 7
ATOM 11786 C C . ASP A 1 18 ? -16.994 -1.401 -13.220 1.00 0.00 18 ASP A C 7
ATOM 11787 O O . ASP A 1 18 ? -18.019 -1.830 -12.690 1.00 0.00 18 ASP A O 7
ATOM 11796 N N . ASP A 1 19 ? -16.558 -1.819 -14.411 1.00 0.00 19 ASP A N 7
ATOM 11797 C CA . ASP A 1 19 ? -17.282 -2.829 -15.182 1.00 0.00 19 ASP A CA 7
ATOM 11798 C C . ASP A 1 19 ? -17.268 -4.176 -14.454 1.00 0.00 19 ASP A C 7
ATOM 11799 O O . ASP A 1 19 ? -18.105 -5.042 -14.711 1.00 0.00 19 ASP A O 7
ATOM 11808 N N . LEU A 1 20 ? -16.317 -4.329 -13.531 1.00 0.00 20 LEU A N 7
ATOM 11809 C CA . LEU A 1 20 ? -16.188 -5.549 -12.738 1.00 0.00 20 LEU A CA 7
ATOM 11810 C C . LEU A 1 20 ? -17.283 -5.611 -11.677 1.00 0.00 20 LEU A C 7
ATOM 11811 O O . LEU A 1 20 ? -17.810 -4.578 -11.268 1.00 0.00 20 LEU A O 7
ATOM 11827 N N . THR A 1 21 ? -17.611 -6.826 -11.229 1.00 0.00 21 THR A N 7
ATOM 11828 C CA . THR A 1 21 ? -18.637 -7.024 -10.201 1.00 0.00 21 THR A CA 7
ATOM 11829 C C . THR A 1 21 ? -18.503 -8.411 -9.563 1.00 0.00 21 THR A C 7
ATOM 11830 O O . THR A 1 21 ? -18.718 -9.432 -10.218 1.00 0.00 21 THR A O 7
ATOM 11841 N N . GLY A 1 22 ? -18.136 -8.428 -8.278 1.00 0.00 22 GLY A N 7
ATOM 11842 C CA . GLY A 1 22 ? -17.960 -9.673 -7.550 1.00 0.00 22 GLY A CA 7
ATOM 11843 C C . GLY A 1 22 ? -16.835 -9.598 -6.525 1.00 0.00 22 GLY A C 7
ATOM 11844 O O . GLY A 1 22 ? -16.851 -8.733 -5.648 1.00 0.00 22 GLY A O 7
ATOM 11848 N N . GLU A 1 23 ? -15.856 -10.503 -6.638 1.00 0.00 23 GLU A N 7
ATOM 11849 C CA . GLU A 1 23 ? -14.712 -10.534 -5.714 1.00 0.00 23 GLU A CA 7
ATOM 11850 C C . GLU A 1 23 ? -13.913 -9.234 -5.772 1.00 0.00 23 GLU A C 7
ATOM 11851 O O . GLU A 1 23 ? -13.278 -8.848 -4.794 1.00 0.00 23 GLU A O 7
ATOM 11863 N N . SER A 1 24 ? -13.950 -8.563 -6.920 1.00 0.00 24 SER A N 7
ATOM 11864 C CA . SER A 1 24 ? -13.236 -7.303 -7.101 1.00 0.00 24 SER A CA 7
ATOM 11865 C C . SER A 1 24 ? -14.108 -6.102 -6.709 1.00 0.00 24 SER A C 7
ATOM 11866 O O . SER A 1 24 ? -13.720 -4.954 -6.929 1.00 0.00 24 SER A O 7
ATOM 11874 N N . ASN A 1 25 ? -15.298 -6.368 -6.151 1.00 0.00 25 ASN A N 7
ATOM 11875 C CA . ASN A 1 25 ? -16.218 -5.301 -5.770 1.00 0.00 25 ASN A CA 7
ATOM 11876 C C . ASN A 1 25 ? -16.709 -5.451 -4.332 1.00 0.00 25 ASN A C 7
ATOM 11877 O O . ASN A 1 25 ? -17.897 -5.675 -4.086 1.00 0.00 25 ASN A O 7
ATOM 11888 N N . SER A 1 26 ? -15.786 -5.309 -3.385 1.00 0.00 26 SER A N 7
ATOM 11889 C CA . SER A 1 26 ? -16.101 -5.409 -1.963 1.00 0.00 26 SER A CA 7
ATOM 11890 C C . SER A 1 26 ? -14.855 -5.126 -1.138 1.00 0.00 26 SER A C 7
ATOM 11891 O O . SER A 1 26 ? -13.793 -5.698 -1.392 1.00 0.00 26 SER A O 7
ATOM 11899 N N . ILE A 1 27 ? -14.987 -4.236 -0.158 1.00 0.00 27 ILE A N 7
ATOM 11900 C CA . ILE A 1 27 ? -13.866 -3.869 0.700 1.00 0.00 27 ILE A CA 7
ATOM 11901 C C . ILE A 1 27 ? -13.168 -5.114 1.259 1.00 0.00 27 ILE A C 7
ATOM 11902 O O . ILE A 1 27 ? -12.007 -5.375 0.944 1.00 0.00 27 ILE A O 7
ATOM 11918 N N . THR A 1 28 ? -13.882 -5.884 2.075 1.00 0.00 28 THR A N 7
ATOM 11919 C CA . THR A 1 28 ? -13.327 -7.102 2.668 1.00 0.00 28 THR A CA 7
ATOM 11920 C C . THR A 1 28 ? -12.816 -8.080 1.595 1.00 0.00 28 THR A C 7
ATOM 11921 O O . THR A 1 28 ? -11.911 -8.874 1.861 1.00 0.00 28 THR A O 7
ATOM 11932 N N . ASN A 1 29 ? -13.396 -8.024 0.386 1.00 0.00 29 ASN A N 7
ATOM 11933 C CA . ASN A 1 29 ? -12.984 -8.918 -0.698 1.00 0.00 29 ASN A CA 7
ATOM 11934 C C . ASN A 1 29 ? -11.553 -8.634 -1.160 1.00 0.00 29 ASN A C 7
ATOM 11935 O O . ASN A 1 29 ? -10.699 -9.526 -1.089 1.00 0.00 29 ASN A O 7
ATOM 11946 N N . GLN A 1 30 ? -11.269 -7.403 -1.622 1.00 0.00 30 GLN A N 7
ATOM 11947 C CA . GLN A 1 30 ? -9.902 -7.097 -2.060 1.00 0.00 30 GLN A CA 7
ATOM 11948 C C . GLN A 1 30 ? -8.939 -7.306 -0.898 1.00 0.00 30 GLN A C 7
ATOM 11949 O O . GLN A 1 30 ? -7.803 -7.734 -1.107 1.00 0.00 30 GLN A O 7
ATOM 11963 N N . LYS A 1 31 ? -9.397 -7.028 0.338 1.00 0.00 31 LYS A N 7
ATOM 11964 C CA . LYS A 1 31 ? -8.554 -7.231 1.513 1.00 0.00 31 LYS A CA 7
ATOM 11965 C C . LYS A 1 31 ? -8.010 -8.655 1.476 1.00 0.00 31 LYS A C 7
ATOM 11966 O O . LYS A 1 31 ? -6.803 -8.879 1.577 1.00 0.00 31 LYS A O 7
ATOM 11985 N N . LYS A 1 32 ? -8.928 -9.607 1.284 1.00 0.00 32 LYS A N 7
ATOM 11986 C CA . LYS A 1 32 ? -8.585 -11.023 1.181 1.00 0.00 32 LYS A CA 7
ATOM 11987 C C . LYS A 1 32 ? -7.561 -11.248 0.068 1.00 0.00 32 LYS A C 7
ATOM 11988 O O . LYS A 1 32 ? -6.650 -12.060 0.215 1.00 0.00 32 LYS A O 7
ATOM 12007 N N . TYR A 1 33 ? -7.716 -10.515 -1.044 1.00 0.00 33 TYR A N 7
ATOM 12008 C CA . TYR A 1 33 ? -6.796 -10.628 -2.181 1.00 0.00 33 TYR A CA 7
ATOM 12009 C C . TYR A 1 33 ? -5.349 -10.404 -1.736 1.00 0.00 33 TYR A C 7
ATOM 12010 O O . TYR A 1 33 ? -4.520 -11.324 -1.772 1.00 0.00 33 TYR A O 7
ATOM 12028 N N . LEU A 1 34 ? -5.055 -9.177 -1.297 1.00 0.00 34 LEU A N 7
ATOM 12029 C CA . LEU A 1 34 ? -3.720 -8.835 -0.827 1.00 0.00 34 LEU A CA 7
ATOM 12030 C C . LEU A 1 34 ? -3.296 -9.814 0.257 1.00 0.00 34 LEU A C 7
ATOM 12031 O O . LEU A 1 34 ? -2.144 -10.241 0.298 1.00 0.00 34 LEU A O 7
ATOM 12047 N N . GLU A 1 35 ? -4.245 -10.183 1.127 1.00 0.00 35 GLU A N 7
ATOM 12048 C CA . GLU A 1 35 ? -3.960 -11.131 2.189 1.00 0.00 35 GLU A CA 7
ATOM 12049 C C . GLU A 1 35 ? -3.418 -12.420 1.592 1.00 0.00 35 GLU A C 7
ATOM 12050 O O . GLU A 1 35 ? -2.378 -12.920 2.020 1.00 0.00 35 GLU A O 7
ATOM 12062 N N . ASP A 1 36 ? -4.115 -12.923 0.569 1.00 0.00 36 ASP A N 7
ATOM 12063 C CA . ASP A 1 36 ? -3.706 -14.130 -0.137 1.00 0.00 36 ASP A CA 7
ATOM 12064 C C . ASP A 1 36 ? -2.263 -14.001 -0.618 1.00 0.00 36 ASP A C 7
ATOM 12065 O O . ASP A 1 36 ? -1.529 -14.989 -0.681 1.00 0.00 36 ASP A O 7
ATOM 12074 N N . TYR A 1 37 ? -1.856 -12.768 -0.932 1.00 0.00 37 TYR A N 7
ATOM 12075 C CA . TYR A 1 37 ? -0.494 -12.503 -1.377 1.00 0.00 37 TYR A CA 7
ATOM 12076 C C . TYR A 1 37 ? 0.461 -12.533 -0.190 1.00 0.00 37 TYR A C 7
ATOM 12077 O O . TYR A 1 37 ? 1.357 -13.370 -0.128 1.00 0.00 37 TYR A O 7
ATOM 12095 N N . ALA A 1 38 ? 0.268 -11.595 0.740 1.00 0.00 38 ALA A N 7
ATOM 12096 C CA . ALA A 1 38 ? 1.112 -11.490 1.922 1.00 0.00 38 ALA A CA 7
ATOM 12097 C C . ALA A 1 38 ? 1.364 -12.845 2.574 1.00 0.00 38 ALA A C 7
ATOM 12098 O O . ALA A 1 38 ? 2.456 -13.092 3.082 1.00 0.00 38 ALA A O 7
ATOM 12105 N N . ARG A 1 39 ? 0.361 -13.727 2.554 1.00 0.00 39 ARG A N 7
ATOM 12106 C CA . ARG A 1 39 ? 0.520 -15.057 3.146 1.00 0.00 39 ARG A CA 7
ATOM 12107 C C . ARG A 1 39 ? 1.326 -15.956 2.219 1.00 0.00 39 ARG A C 7
ATOM 12108 O O . ARG A 1 39 ? 2.279 -16.604 2.652 1.00 0.00 39 ARG A O 7
ATOM 12129 N N . ARG A 1 40 ? 0.961 -15.963 0.933 1.00 0.00 40 ARG A N 7
ATOM 12130 C CA . ARG A 1 40 ? 1.679 -16.755 -0.063 1.00 0.00 40 ARG A CA 7
ATOM 12131 C C . ARG A 1 40 ? 3.139 -16.291 -0.163 1.00 0.00 40 ARG A C 7
ATOM 12132 O O . ARG A 1 40 ? 4.003 -17.027 -0.644 1.00 0.00 40 ARG A O 7
ATOM 12153 N N . ASN A 1 41 ? 3.394 -15.059 0.295 1.00 0.00 41 ASN A N 7
ATOM 12154 C CA . ASN A 1 41 ? 4.728 -14.469 0.268 1.00 0.00 41 ASN A CA 7
ATOM 12155 C C . ASN A 1 41 ? 5.446 -14.639 1.612 1.00 0.00 41 ASN A C 7
ATOM 12156 O O . ASN A 1 41 ? 6.643 -14.929 1.649 1.00 0.00 41 ASN A O 7
ATOM 12167 N N . GLY A 1 42 ? 4.704 -14.473 2.709 1.00 0.00 42 GLY A N 7
ATOM 12168 C CA . GLY A 1 42 ? 5.282 -14.629 4.040 1.00 0.00 42 GLY A CA 7
ATOM 12169 C C . GLY A 1 42 ? 5.549 -13.311 4.757 1.00 0.00 42 GLY A C 7
ATOM 12170 O O . GLY A 1 42 ? 6.655 -13.090 5.248 1.00 0.00 42 GLY A O 7
ATOM 12174 N N . PHE A 1 43 ? 4.544 -12.433 4.817 1.00 0.00 43 PHE A N 7
ATOM 12175 C CA . PHE A 1 43 ? 4.695 -11.133 5.480 1.00 0.00 43 PHE A CA 7
ATOM 12176 C C . PHE A 1 43 ? 3.902 -11.071 6.789 1.00 0.00 43 PHE A C 7
ATOM 12177 O O . PHE A 1 43 ? 2.793 -11.597 6.879 1.00 0.00 43 PHE A O 7
ATOM 12194 N N . GLU A 1 44 ? 4.496 -10.443 7.808 1.00 0.00 44 GLU A N 7
ATOM 12195 C CA . GLU A 1 44 ? 3.877 -10.326 9.122 1.00 0.00 44 GLU A CA 7
ATOM 12196 C C . GLU A 1 44 ? 3.256 -8.968 9.370 1.00 0.00 44 GLU A C 7
ATOM 12197 O O . GLU A 1 44 ? 3.475 -8.016 8.626 1.00 0.00 44 GLU A O 7
ATOM 12209 N N . ASN A 1 45 ? 2.505 -8.897 10.469 1.00 0.00 45 ASN A N 7
ATOM 12210 C CA . ASN A 1 45 ? 1.857 -7.669 10.899 1.00 0.00 45 ASN A CA 7
ATOM 12211 C C . ASN A 1 45 ? 1.064 -7.014 9.767 1.00 0.00 45 ASN A C 7
ATOM 12212 O O . ASN A 1 45 ? 0.919 -5.791 9.734 1.00 0.00 45 ASN A O 7
ATOM 12223 N N . ILE A 1 46 ? 0.569 -7.828 8.839 1.00 0.00 46 ILE A N 7
ATOM 12224 C CA . ILE A 1 46 ? -0.192 -7.338 7.707 1.00 0.00 46 ILE A CA 7
ATOM 12225 C C . ILE A 1 46 ? -1.359 -6.475 8.144 1.00 0.00 46 ILE A C 7
ATOM 12226 O O . ILE A 1 46 ? -2.439 -6.971 8.475 1.00 0.00 46 ILE A O 7
ATOM 12242 N N . ARG A 1 47 ? -1.130 -5.179 8.113 1.00 0.00 47 ARG A N 7
ATOM 12243 C CA . ARG A 1 47 ? -2.158 -4.218 8.472 1.00 0.00 47 ARG A CA 7
ATOM 12244 C C . ARG A 1 47 ? -2.972 -3.840 7.251 1.00 0.00 47 ARG A C 7
ATOM 12245 O O . ARG A 1 47 ? -2.423 -3.474 6.212 1.00 0.00 47 ARG A O 7
ATOM 12266 N N . HIS A 1 48 ? -4.286 -3.955 7.381 1.00 0.00 48 HIS A N 7
ATOM 12267 C CA . HIS A 1 48 ? -5.187 -3.653 6.276 1.00 0.00 48 HIS A CA 7
ATOM 12268 C C . HIS A 1 48 ? -5.696 -2.216 6.339 1.00 0.00 48 HIS A C 7
ATOM 12269 O O . HIS A 1 48 ? -6.470 -1.859 7.229 1.00 0.00 48 HIS A O 7
ATOM 12284 N N . PHE A 1 49 ? -5.270 -1.405 5.368 1.00 0.00 49 PHE A N 7
ATOM 12285 C CA . PHE A 1 49 ? -5.692 -0.013 5.281 1.00 0.00 49 PHE A CA 7
ATOM 12286 C C . PHE A 1 49 ? -6.804 0.096 4.244 1.00 0.00 49 PHE A C 7
ATOM 12287 O O . PHE A 1 49 ? -6.568 0.104 3.034 1.00 0.00 49 PHE A O 7
ATOM 12304 N N . THR A 1 50 ? -8.023 0.105 4.765 1.00 0.00 50 THR A N 7
ATOM 12305 C CA . THR A 1 50 ? -9.247 0.126 3.970 1.00 0.00 50 THR A CA 7
ATOM 12306 C C . THR A 1 50 ? -9.551 1.473 3.321 1.00 0.00 50 THR A C 7
ATOM 12307 O O . THR A 1 50 ? -9.129 2.529 3.791 1.00 0.00 50 THR A O 7
ATOM 12318 N N . ASP A 1 51 ? -10.304 1.395 2.221 1.00 0.00 51 ASP A N 7
ATOM 12319 C CA . ASP A 1 51 ? -10.707 2.565 1.453 1.00 0.00 51 ASP A CA 7
ATOM 12320 C C . ASP A 1 51 ? -12.198 2.835 1.598 1.00 0.00 51 ASP A C 7
ATOM 12321 O O . ASP A 1 51 ? -13.004 1.911 1.711 1.00 0.00 51 ASP A O 7
ATOM 12330 N N . ASP A 1 52 ? -12.553 4.113 1.571 1.00 0.00 52 ASP A N 7
ATOM 12331 C CA . ASP A 1 52 ? -13.940 4.525 1.675 1.00 0.00 52 ASP A CA 7
ATOM 12332 C C . ASP A 1 52 ? -14.097 5.946 1.153 1.00 0.00 52 ASP A C 7
ATOM 12333 O O . ASP A 1 52 ? -13.645 6.899 1.789 1.00 0.00 52 ASP A O 7
ATOM 12342 N N . GLY A 1 53 ? -14.731 6.077 -0.011 1.00 0.00 53 GLY A N 7
ATOM 12343 C CA . GLY A 1 53 ? -14.932 7.389 -0.614 1.00 0.00 53 GLY A CA 7
ATOM 12344 C C . GLY A 1 53 ? -13.645 8.196 -0.698 1.00 0.00 53 GLY A C 7
ATOM 12345 O O . GLY A 1 53 ? -13.512 9.226 -0.036 1.00 0.00 53 GLY A O 7
ATOM 12349 N N . PHE A 1 54 ? -12.695 7.723 -1.508 1.00 0.00 54 PHE A N 7
ATOM 12350 C CA . PHE A 1 54 ? -11.412 8.400 -1.670 1.00 0.00 54 PHE A CA 7
ATOM 12351 C C . PHE A 1 54 ? -11.460 9.412 -2.808 1.00 0.00 54 PHE A C 7
ATOM 12352 O O . PHE A 1 54 ? -11.920 9.105 -3.909 1.00 0.00 54 PHE A O 7
ATOM 12369 N N . SER A 1 55 ? -10.953 10.610 -2.538 1.00 0.00 55 SER A N 7
ATOM 12370 C CA . SER A 1 55 ? -10.901 11.673 -3.541 1.00 0.00 55 SER A CA 7
ATOM 12371 C C . SER A 1 55 ? -9.866 11.331 -4.615 1.00 0.00 55 SER A C 7
ATOM 12372 O O . SER A 1 55 ? -9.046 10.429 -4.430 1.00 0.00 55 SER A O 7
ATOM 12380 N N . GLY A 1 56 ? -9.910 12.041 -5.739 1.00 0.00 56 GLY A N 7
ATOM 12381 C CA . GLY A 1 56 ? -8.972 11.776 -6.817 1.00 0.00 56 GLY A CA 7
ATOM 12382 C C . GLY A 1 56 ? -7.910 12.849 -6.977 1.00 0.00 56 GLY A C 7
ATOM 12383 O O . GLY A 1 56 ? -7.627 13.269 -8.100 1.00 0.00 56 GLY A O 7
ATOM 12387 N N . VAL A 1 57 ? -7.314 13.299 -5.866 1.00 0.00 57 VAL A N 7
ATOM 12388 C CA . VAL A 1 57 ? -6.276 14.329 -5.940 1.00 0.00 57 VAL A CA 7
ATOM 12389 C C . VAL A 1 57 ? -4.861 13.740 -5.874 1.00 0.00 57 VAL A C 7
ATOM 12390 O O . VAL A 1 57 ? -4.026 14.084 -6.706 1.00 0.00 57 VAL A O 7
ATOM 12403 N N . ASN A 1 58 ? -4.619 12.842 -4.895 1.00 0.00 58 ASN A N 7
ATOM 12404 C CA . ASN A 1 58 ? -3.310 12.176 -4.691 1.00 0.00 58 ASN A CA 7
ATOM 12405 C C . ASN A 1 58 ? -3.041 11.960 -3.200 1.00 0.00 58 ASN A C 7
ATOM 12406 O O . ASN A 1 58 ? -2.968 12.916 -2.426 1.00 0.00 58 ASN A O 7
ATOM 12417 N N . PHE A 1 59 ? -2.883 10.689 -2.813 1.00 0.00 59 PHE A N 7
ATOM 12418 C CA . PHE A 1 59 ? -2.605 10.309 -1.420 1.00 0.00 59 PHE A CA 7
ATOM 12419 C C . PHE A 1 59 ? -3.495 11.069 -0.420 1.00 0.00 59 PHE A C 7
ATOM 12420 O O . PHE A 1 59 ? -4.495 11.679 -0.806 1.00 0.00 59 PHE A O 7
ATOM 12437 N N . ASN A 1 60 ? -3.130 11.017 0.869 1.00 0.00 60 ASN A N 7
ATOM 12438 C CA . ASN A 1 60 ? -3.893 11.693 1.926 1.00 0.00 60 ASN A CA 7
ATOM 12439 C C . ASN A 1 60 ? -5.327 11.170 1.987 1.00 0.00 60 ASN A C 7
ATOM 12440 O O . ASN A 1 60 ? -6.227 11.672 1.311 1.00 0.00 60 ASN A O 7
ATOM 12451 N N . ARG A 1 61 ? -5.512 10.140 2.804 1.00 0.00 61 ARG A N 7
ATOM 12452 C CA . ARG A 1 61 ? -6.807 9.489 2.989 1.00 0.00 61 ARG A CA 7
ATOM 12453 C C . ARG A 1 61 ? -6.917 8.978 4.422 1.00 0.00 61 ARG A C 7
ATOM 12454 O O . ARG A 1 61 ? -5.918 8.886 5.121 1.00 0.00 61 ARG A O 7
ATOM 12475 N N . PRO A 1 62 ? -8.123 8.623 4.879 1.00 0.00 62 PRO A N 7
ATOM 12476 C CA . PRO A 1 62 ? -8.332 8.094 6.237 1.00 0.00 62 PRO A CA 7
ATOM 12477 C C . PRO A 1 62 ?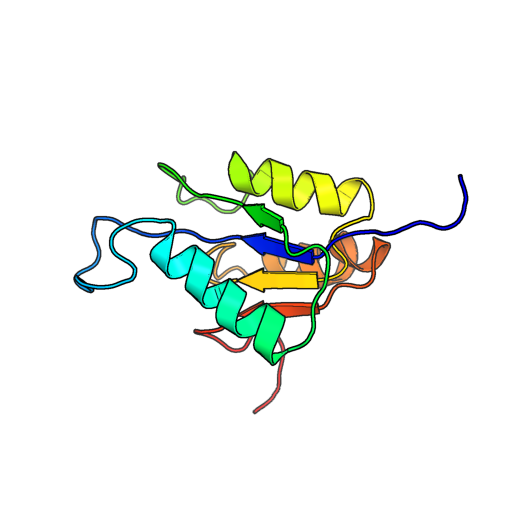 -7.433 6.874 6.494 1.00 0.00 62 PRO A C 7
ATOM 12478 O O . PRO A 1 62 ? -6.417 6.967 7.202 1.00 0.00 62 PRO A O 7
ATOM 12489 N N . GLY A 1 63 ? -7.787 5.742 5.875 1.00 0.00 63 GLY A N 7
ATOM 12490 C CA . GLY A 1 63 ? -6.988 4.539 6.009 1.00 0.00 63 GLY A CA 7
ATOM 12491 C C . GLY A 1 63 ? -5.557 4.774 5.552 1.00 0.00 63 GLY A C 7
ATOM 12492 O O . GLY A 1 63 ? -4.618 4.194 6.095 1.00 0.00 63 GLY A O 7
ATOM 12496 N N . PHE A 1 64 ? -5.403 5.650 4.552 1.00 0.00 64 PHE A N 7
ATOM 12497 C CA . PHE A 1 64 ? -4.096 6.002 4.011 1.00 0.00 64 PHE A CA 7
ATOM 12498 C C . PHE A 1 64 ? -3.249 6.689 5.071 1.00 0.00 64 PHE A C 7
ATOM 12499 O O . PHE A 1 64 ? -2.084 6.349 5.260 1.00 0.00 64 PHE A O 7
ATOM 12516 N N . GLN A 1 65 ? -3.853 7.654 5.763 1.00 0.00 65 GLN A N 7
ATOM 12517 C CA . GLN A 1 65 ? -3.168 8.387 6.817 1.00 0.00 65 GLN A CA 7
ATOM 12518 C C . GLN A 1 65 ? -2.665 7.411 7.871 1.00 0.00 65 GLN A C 7
ATOM 12519 O O . GLN A 1 65 ? -1.633 7.642 8.499 1.00 0.00 65 GLN A O 7
ATOM 12533 N N . SER A 1 66 ? -3.370 6.282 8.010 1.00 0.00 66 SER A N 7
ATOM 12534 C CA . SER A 1 66 ? -2.949 5.235 8.929 1.00 0.00 66 SER A CA 7
ATOM 12535 C C . SER A 1 66 ? -1.706 4.574 8.340 1.00 0.00 66 SER A C 7
ATOM 12536 O O . SER A 1 66 ? -0.687 4.416 9.014 1.00 0.00 66 SER A O 7
ATOM 12544 N N . LEU A 1 67 ? -1.803 4.234 7.049 1.00 0.00 67 LEU A N 7
ATOM 12545 C CA . LEU A 1 67 ? -0.705 3.638 6.301 1.00 0.00 67 LEU A CA 7
ATOM 12546 C C . LEU A 1 67 ? 0.546 4.532 6.398 1.00 0.00 67 LEU A C 7
ATOM 12547 O O . LEU A 1 67 ? 1.643 4.060 6.724 1.00 0.00 67 LEU A O 7
ATOM 12563 N N . ILE A 1 68 ? 0.364 5.831 6.137 1.00 0.00 68 ILE A N 7
ATOM 12564 C CA . ILE A 1 68 ? 1.457 6.799 6.209 1.00 0.00 68 ILE A CA 7
ATOM 12565 C C . ILE A 1 68 ? 1.969 6.937 7.647 1.00 0.00 68 ILE A C 7
ATOM 12566 O O . ILE A 1 68 ? 3.173 7.056 7.863 1.00 0.00 68 ILE A O 7
ATOM 12582 N N . LYS A 1 69 ? 1.050 6.898 8.626 1.00 0.00 69 LYS A N 7
ATOM 12583 C CA . LYS A 1 69 ? 1.424 6.997 10.042 1.00 0.00 69 LYS A CA 7
ATOM 12584 C C . LYS A 1 69 ? 2.417 5.895 10.407 1.00 0.00 69 LYS A C 7
ATOM 12585 O O . LYS A 1 69 ? 3.335 6.097 11.203 1.00 0.00 69 LYS A O 7
ATOM 12604 N N . GLU A 1 70 ? 2.237 4.734 9.791 1.00 0.00 70 GLU A N 7
ATOM 12605 C CA . GLU A 1 70 ? 3.129 3.605 10.012 1.00 0.00 70 GLU A CA 7
ATOM 12606 C C . GLU A 1 70 ? 4.470 3.892 9.359 1.00 0.00 70 GLU A C 7
ATOM 12607 O O . GLU A 1 70 ? 5.520 3.583 9.921 1.00 0.00 70 GLU A O 7
ATOM 12619 N N . VAL A 1 71 ? 4.424 4.501 8.171 1.00 0.00 71 VAL A N 7
ATOM 12620 C CA . VAL A 1 71 ? 5.639 4.847 7.443 1.00 0.00 71 VAL A CA 7
ATOM 12621 C C . VAL A 1 71 ? 6.476 5.880 8.205 1.00 0.00 71 VAL A C 7
ATOM 12622 O O . VAL A 1 71 ? 7.692 5.726 8.333 1.00 0.00 71 VAL A O 7
ATOM 12635 N N . GLU A 1 72 ? 5.820 6.934 8.705 1.00 0.00 72 GLU A N 7
ATOM 12636 C CA . GLU A 1 72 ? 6.513 7.995 9.450 1.00 0.00 72 GLU A CA 7
ATOM 12637 C C . GLU A 1 72 ? 7.187 7.434 10.697 1.00 0.00 72 GLU A C 7
ATOM 12638 O O . GLU A 1 72 ? 8.329 7.780 11.002 1.00 0.00 72 GLU A O 7
ATOM 12650 N N . ALA A 1 73 ? 6.480 6.555 11.403 1.00 0.00 73 ALA A N 7
ATOM 12651 C CA . ALA A 1 73 ? 7.013 5.925 12.607 1.00 0.00 73 ALA A CA 7
ATOM 12652 C C . ALA A 1 73 ? 8.148 4.952 12.267 1.00 0.00 73 ALA A C 7
ATOM 12653 O O . ALA A 1 73 ? 9.013 4.675 13.100 1.00 0.00 73 ALA A O 7
ATOM 12660 N N . GLY A 1 74 ? 8.121 4.427 11.040 1.00 0.00 74 GLY A N 7
ATOM 12661 C CA . GLY A 1 74 ? 9.122 3.475 10.590 1.00 0.00 74 GLY A CA 7
ATOM 12662 C C . GLY A 1 74 ? 8.729 2.045 10.941 1.00 0.00 74 GLY A C 7
ATOM 12663 O O . GLY A 1 74 ? 9.567 1.235 11.336 1.00 0.00 74 GLY A O 7
ATOM 12667 N N . ASN A 1 75 ? 7.434 1.754 10.783 1.00 0.00 75 ASN A N 7
ATOM 12668 C CA . ASN A 1 75 ? 6.865 0.438 11.061 1.00 0.00 75 ASN A CA 7
ATOM 12669 C C . ASN A 1 75 ? 6.639 -0.331 9.770 1.00 0.00 75 ASN A C 7
ATOM 12670 O O . ASN A 1 75 ? 6.977 -1.508 9.680 1.00 0.00 75 ASN A O 7
ATOM 12681 N N . VAL A 1 76 ? 6.052 0.332 8.776 1.00 0.00 76 VAL A N 7
ATOM 12682 C CA . VAL A 1 76 ? 5.774 -0.312 7.502 1.00 0.00 76 VAL A CA 7
ATOM 12683 C C . VAL A 1 76 ? 7.056 -0.812 6.829 1.00 0.00 76 VAL A C 7
ATOM 12684 O O . VAL A 1 76 ? 7.744 -0.067 6.129 1.00 0.00 76 VAL A O 7
ATOM 12697 N N . GLU A 1 77 ? 7.361 -2.084 7.033 1.00 0.00 77 GLU A N 7
ATOM 12698 C CA . GLU A 1 77 ? 8.545 -2.694 6.431 1.00 0.00 77 GLU A CA 7
ATOM 12699 C C . GLU A 1 77 ? 8.251 -3.188 5.010 1.00 0.00 77 GLU A C 7
ATOM 12700 O O . GLU A 1 77 ? 9.157 -3.629 4.299 1.00 0.00 77 GLU A O 7
ATOM 12712 N N . THR A 1 78 ? 6.976 -3.134 4.611 1.00 0.00 78 THR A N 7
ATOM 12713 C CA . THR A 1 78 ? 6.552 -3.597 3.291 1.00 0.00 78 THR A CA 7
ATOM 12714 C C . THR A 1 78 ? 5.236 -2.956 2.882 1.00 0.00 78 THR A C 7
ATOM 12715 O O . THR A 1 78 ? 4.429 -2.592 3.732 1.00 0.00 78 THR A O 7
ATOM 12726 N N . LEU A 1 79 ? 5.012 -2.847 1.578 1.00 0.00 79 LEU A N 7
ATOM 12727 C CA . LEU A 1 79 ? 3.772 -2.280 1.069 1.00 0.00 79 LEU A CA 7
ATOM 12728 C C . LEU A 1 79 ? 3.180 -3.171 -0.014 1.00 0.00 79 LEU A C 7
ATOM 12729 O O . LEU A 1 79 ? 3.831 -3.471 -1.013 1.00 0.00 79 LEU A O 7
ATOM 12745 N N . ILE A 1 80 ? 1.937 -3.571 0.191 1.00 0.00 80 ILE A N 7
ATOM 12746 C CA . ILE A 1 80 ? 1.224 -4.407 -0.764 1.00 0.00 80 ILE A CA 7
ATOM 12747 C C . ILE A 1 80 ? -0.010 -3.669 -1.286 1.00 0.00 80 ILE A C 7
ATOM 12748 O O . ILE A 1 80 ? -0.966 -3.419 -0.542 1.00 0.00 80 ILE A O 7
ATOM 12764 N N . VAL A 1 81 ? 0.037 -3.308 -2.568 1.00 0.00 81 VAL A N 7
ATOM 12765 C CA . VAL A 1 81 ? -1.051 -2.580 -3.218 1.00 0.00 81 VAL A CA 7
ATOM 12766 C C . VAL A 1 81 ? -1.502 -3.286 -4.495 1.00 0.00 81 VAL A C 7
ATOM 12767 O O . VAL A 1 81 ? -0.685 -3.869 -5.218 1.00 0.00 81 VAL A O 7
ATOM 12780 N N . LYS A 1 82 ? -2.803 -3.202 -4.784 1.00 0.00 82 LYS A N 7
ATOM 12781 C CA . LYS A 1 82 ? -3.365 -3.798 -5.985 1.00 0.00 82 LYS A CA 7
ATOM 12782 C C . LYS A 1 82 ? -2.544 -3.385 -7.209 1.00 0.00 82 LYS A C 7
ATOM 12783 O O . LYS A 1 82 ? -2.278 -4.199 -8.087 1.00 0.00 82 LYS A O 7
ATOM 12802 N N . ASP A 1 83 ? -2.137 -2.109 -7.246 1.00 0.00 83 ASP A N 7
ATOM 12803 C CA . ASP A 1 83 ? -1.328 -1.582 -8.348 1.00 0.00 83 ASP A CA 7
ATOM 12804 C C . ASP A 1 83 ? -0.877 -0.149 -8.076 1.00 0.00 83 ASP A C 7
ATOM 12805 O O . ASP A 1 83 ? -1.406 0.523 -7.191 1.00 0.00 83 ASP A O 7
ATOM 12814 N N . MET A 1 84 ? 0.108 0.309 -8.851 1.00 0.00 84 MET A N 7
ATOM 12815 C CA . MET A 1 84 ? 0.646 1.663 -8.711 1.00 0.00 84 MET A CA 7
ATOM 12816 C C . MET A 1 84 ? -0.399 2.737 -9.043 1.00 0.00 84 MET A C 7
ATOM 12817 O O . MET A 1 84 ? -0.211 3.910 -8.714 1.00 0.00 84 MET A O 7
ATOM 12831 N N . SER A 1 85 ? -1.509 2.341 -9.677 1.00 0.00 85 SER A N 7
ATOM 12832 C CA . SER A 1 85 ? -2.563 3.294 -10.017 1.00 0.00 85 SER A CA 7
ATOM 12833 C C . SER A 1 85 ? -3.271 3.770 -8.749 1.00 0.00 85 SER A C 7
ATOM 12834 O O . SER A 1 85 ? -3.824 4.869 -8.711 1.00 0.00 85 SER A O 7
ATOM 12842 N N . ARG A 1 86 ? -3.233 2.931 -7.711 1.00 0.00 86 ARG A N 7
ATOM 12843 C CA . ARG A 1 86 ? -3.848 3.243 -6.427 1.00 0.00 86 ARG A CA 7
ATOM 12844 C C . ARG A 1 86 ? -3.383 4.611 -5.906 1.00 0.00 86 ARG A C 7
ATOM 12845 O O . ARG A 1 86 ? -4.189 5.533 -5.765 1.00 0.00 86 ARG A O 7
ATOM 12866 N N . LEU A 1 87 ? -2.081 4.730 -5.619 1.00 0.00 87 LEU A N 7
ATOM 12867 C CA . LEU A 1 87 ? -1.506 5.983 -5.111 1.00 0.00 87 LEU A CA 7
ATOM 12868 C C . LEU A 1 87 ? -1.345 7.029 -6.215 1.00 0.00 87 LEU A C 7
ATOM 12869 O O . LEU A 1 87 ? -1.333 8.224 -5.922 1.00 0.00 87 LEU A O 7
ATOM 12885 N N . GLY A 1 88 ? -1.240 6.598 -7.477 1.00 0.00 88 GLY A N 7
ATOM 12886 C CA . GLY A 1 88 ? -1.111 7.560 -8.561 1.00 0.00 88 GLY A CA 7
ATOM 12887 C C . GLY A 1 88 ? -0.045 7.217 -9.579 1.00 0.00 88 GLY A C 7
ATOM 12888 O O . GLY A 1 88 ? 0.931 6.535 -9.268 1.00 0.00 88 GLY A O 7
ATOM 12892 N N . ARG A 1 89 ? -0.231 7.721 -10.802 1.00 0.00 89 ARG A N 7
ATOM 12893 C CA . ARG A 1 89 ? 0.722 7.502 -11.885 1.00 0.00 89 ARG A CA 7
ATOM 12894 C C . ARG A 1 89 ? 1.915 8.458 -11.760 1.00 0.00 89 ARG A C 7
ATOM 12895 O O . ARG A 1 89 ? 2.936 8.269 -12.422 1.00 0.00 89 ARG A O 7
ATOM 12916 N N . ASN A 1 90 ? 1.778 9.478 -10.897 1.00 0.00 90 ASN A N 7
ATOM 12917 C CA . ASN A 1 90 ? 2.843 10.458 -10.669 1.00 0.00 90 ASN A CA 7
ATOM 12918 C C . ASN A 1 90 ? 4.013 9.809 -9.926 1.00 0.00 90 ASN A C 7
ATOM 12919 O O . ASN A 1 90 ? 4.147 9.934 -8.708 1.00 0.00 90 ASN A O 7
ATOM 12930 N N . TYR A 1 91 ? 4.847 9.105 -10.684 1.00 0.00 91 TYR A N 7
ATOM 12931 C CA . TYR A 1 91 ? 6.013 8.404 -10.148 1.00 0.00 91 TYR A CA 7
ATOM 12932 C C . TYR A 1 91 ? 6.994 9.346 -9.431 1.00 0.00 91 TYR A C 7
ATOM 12933 O O . TYR A 1 91 ? 7.862 8.883 -8.691 1.00 0.00 91 TYR A O 7
ATOM 12951 N N . LEU A 1 92 ? 6.845 10.661 -9.623 1.00 0.00 92 LEU A N 7
ATOM 12952 C CA . LEU A 1 92 ? 7.717 11.630 -8.957 1.00 0.00 92 LEU A CA 7
ATOM 12953 C C . LEU A 1 92 ? 7.462 11.592 -7.451 1.00 0.00 92 LEU A C 7
ATOM 12954 O O . LEU A 1 92 ? 8.375 11.354 -6.658 1.00 0.00 92 LEU A O 7
ATOM 12970 N N . GLN A 1 93 ? 6.198 11.801 -7.075 1.00 0.00 93 GLN A N 7
ATOM 12971 C CA . GLN A 1 93 ? 5.782 11.768 -5.675 1.00 0.00 93 GLN A CA 7
ATOM 12972 C C . GLN A 1 93 ? 5.762 10.327 -5.174 1.00 0.00 93 GLN A C 7
ATOM 12973 O O . GLN A 1 93 ? 6.316 10.016 -4.117 1.00 0.00 93 GLN A O 7
ATOM 12987 N N . VAL A 1 94 ? 5.130 9.452 -5.959 1.00 0.00 94 VAL A N 7
ATOM 12988 C CA . VAL A 1 94 ? 5.038 8.033 -5.628 1.00 0.00 94 VAL A CA 7
ATOM 12989 C C . VAL A 1 94 ? 6.434 7.453 -5.381 1.00 0.00 94 VAL A C 7
ATOM 12990 O O . VAL A 1 94 ? 6.671 6.753 -4.385 1.00 0.00 94 VAL A O 7
ATOM 13003 N N . GLY A 1 95 ? 7.364 7.775 -6.283 1.00 0.00 95 GLY A N 7
ATOM 13004 C CA . GLY A 1 95 ? 8.728 7.310 -6.144 1.00 0.00 95 GLY A CA 7
ATOM 13005 C C . GLY A 1 95 ? 9.357 7.820 -4.872 1.00 0.00 95 GLY A C 7
ATOM 13006 O O . GLY A 1 95 ? 9.864 7.032 -4.083 1.00 0.00 95 GLY A O 7
ATOM 13010 N N . PHE A 1 96 ? 9.299 9.141 -4.661 1.00 0.00 96 PHE A N 7
ATOM 13011 C CA . PHE A 1 96 ? 9.849 9.758 -3.453 1.00 0.00 96 PHE A CA 7
ATOM 13012 C C . PHE A 1 96 ? 9.486 8.923 -2.226 1.00 0.00 96 PHE A C 7
ATOM 13013 O O . PHE A 1 96 ? 10.325 8.669 -1.364 1.00 0.00 96 PHE A O 7
ATOM 13030 N N . TYR A 1 97 ? 8.227 8.491 -2.166 1.00 0.00 97 TYR A N 7
ATOM 13031 C CA . TYR A 1 97 ? 7.750 7.677 -1.057 1.00 0.00 97 TYR A CA 7
ATOM 13032 C C . TYR A 1 97 ? 8.505 6.355 -0.975 1.00 0.00 97 TYR A C 7
ATOM 13033 O O . TYR A 1 97 ? 8.940 5.955 0.097 1.00 0.00 97 TYR A O 7
ATOM 13051 N N . THR A 1 98 ? 8.644 5.669 -2.105 1.00 0.00 98 THR A N 7
ATOM 13052 C CA . THR A 1 98 ? 9.329 4.373 -2.124 1.00 0.00 98 THR A CA 7
ATOM 13053 C C . THR A 1 98 ? 10.870 4.481 -2.117 1.00 0.00 98 THR A C 7
ATOM 13054 O O . THR A 1 98 ? 11.540 3.559 -1.653 1.00 0.00 98 THR A O 7
ATOM 13065 N N . GLU A 1 99 ? 11.436 5.572 -2.658 1.00 0.00 99 GLU A N 7
ATOM 13066 C CA . GLU A 1 99 ? 12.904 5.715 -2.728 1.00 0.00 99 GLU A CA 7
ATOM 13067 C C . GLU A 1 99 ? 13.529 6.439 -1.537 1.00 0.00 99 GLU A C 7
ATOM 13068 O O . GLU A 1 99 ? 14.589 6.024 -1.076 1.00 0.00 99 GLU A O 7
ATOM 13080 N N . VAL A 1 100 ? 12.926 7.529 -1.063 1.00 0.00 100 VAL A N 7
ATOM 13081 C CA . VAL A 1 100 ? 13.504 8.274 0.063 1.00 0.00 100 VAL A CA 7
ATOM 13082 C C . VAL A 1 100 ? 12.707 8.112 1.362 1.00 0.00 100 VAL A C 7
ATOM 13083 O O . VAL A 1 100 ? 13.288 8.003 2.443 1.00 0.00 100 VAL A O 7
ATOM 13096 N N . LEU A 1 101 ? 11.384 8.132 1.250 1.00 0.00 101 LEU A N 7
ATOM 13097 C CA . LEU A 1 101 ? 10.495 8.024 2.410 1.00 0.00 101 LEU A CA 7
ATOM 13098 C C . LEU A 1 101 ? 10.578 6.657 3.106 1.00 0.00 101 LEU A C 7
ATOM 13099 O O . LEU A 1 101 ? 10.960 6.568 4.269 1.00 0.00 101 LEU A O 7
ATOM 13115 N N . PHE A 1 102 ? 10.174 5.611 2.389 1.00 0.00 102 PHE A N 7
ATOM 13116 C CA . PHE A 1 102 ? 10.138 4.235 2.910 1.00 0.00 102 PHE A CA 7
ATOM 13117 C C . PHE A 1 102 ? 11.496 3.686 3.410 1.00 0.00 102 PHE A C 7
ATOM 13118 O O . PHE A 1 102 ? 11.525 2.885 4.340 1.00 0.00 102 PHE A O 7
ATOM 13135 N N . PRO A 1 103 ? 12.627 4.066 2.784 1.00 0.00 103 PRO A N 7
ATOM 13136 C CA . PRO A 1 103 ? 13.975 3.575 3.153 1.00 0.00 103 PRO A CA 7
ATOM 13137 C C . PRO A 1 103 ? 14.267 3.505 4.655 1.00 0.00 103 PRO A C 7
ATOM 13138 O O . PRO A 1 103 ? 14.995 2.614 5.096 1.00 0.00 103 PRO A O 7
ATOM 13149 N N . GLN A 1 104 ? 13.736 4.450 5.432 1.00 0.00 104 GLN A N 7
ATOM 13150 C CA . GLN A 1 104 ? 13.990 4.483 6.887 1.00 0.00 104 GLN A CA 7
ATOM 13151 C C . GLN A 1 104 ? 13.771 3.120 7.552 1.00 0.00 104 GLN A C 7
ATOM 13152 O O . GLN A 1 104 ? 14.391 2.824 8.574 1.00 0.00 104 GLN A O 7
ATOM 13166 N N . LYS A 1 105 ? 12.888 2.295 6.982 1.00 0.00 105 LYS A N 7
ATOM 13167 C CA . LYS A 1 105 ? 12.603 0.976 7.549 1.00 0.00 105 LYS A CA 7
ATOM 13168 C C . LYS A 1 105 ? 12.837 -0.160 6.542 1.00 0.00 105 LYS A C 7
ATOM 13169 O O . LYS A 1 105 ? 12.500 -1.310 6.830 1.00 0.00 105 LYS A O 7
ATOM 13188 N N . ASN A 1 106 ? 13.395 0.155 5.362 1.00 0.00 106 ASN A N 7
ATOM 13189 C CA . ASN A 1 106 ? 13.638 -0.855 4.328 1.00 0.00 106 ASN A CA 7
ATOM 13190 C C . ASN A 1 106 ? 12.307 -1.459 3.886 1.00 0.00 106 ASN A C 7
ATOM 13191 O O . ASN A 1 106 ? 11.771 -2.366 4.524 1.00 0.00 106 ASN A O 7
ATOM 13202 N N . VAL A 1 107 ? 11.755 -0.893 2.820 1.00 0.00 107 VAL A N 7
ATOM 13203 C CA . VAL A 1 107 ? 10.453 -1.296 2.305 1.00 0.00 107 VAL A CA 7
ATOM 13204 C C . VAL A 1 107 ? 10.503 -2.153 1.048 1.00 0.00 107 VAL A C 7
ATOM 13205 O O . VAL A 1 107 ? 11.377 -2.001 0.194 1.00 0.00 107 VAL A O 7
ATOM 13218 N N . ARG A 1 108 ? 9.497 -3.009 0.936 1.00 0.00 108 ARG A N 7
ATOM 13219 C CA . ARG A 1 108 ? 9.316 -3.865 -0.217 1.00 0.00 108 ARG A CA 7
ATOM 13220 C C . ARG A 1 108 ? 7.927 -3.598 -0.778 1.00 0.00 108 ARG A C 7
ATOM 13221 O O . ARG A 1 108 ? 6.933 -4.160 -0.315 1.00 0.00 108 ARG A O 7
ATOM 13242 N N . PHE A 1 109 ? 7.864 -2.691 -1.746 1.00 0.00 109 PHE A N 7
ATOM 13243 C CA . PHE A 1 109 ? 6.598 -2.291 -2.340 1.00 0.00 109 PHE A CA 7
ATOM 13244 C C . PHE A 1 109 ? 6.120 -3.297 -3.382 1.00 0.00 109 PHE A C 7
ATOM 13245 O O . PHE A 1 109 ? 6.923 -3.879 -4.114 1.00 0.00 109 PHE A O 7
ATOM 13262 N N . LEU A 1 110 ? 4.803 -3.492 -3.444 1.00 0.00 110 LEU A N 7
ATOM 13263 C CA . LEU A 1 110 ? 4.213 -4.422 -4.395 1.00 0.00 110 LEU A CA 7
ATOM 13264 C C . LEU A 1 110 ? 3.035 -3.792 -5.132 1.00 0.00 110 LEU A C 7
ATOM 13265 O O . LEU A 1 110 ? 2.092 -3.283 -4.524 1.00 0.00 110 LEU A O 7
ATOM 13281 N N . ALA A 1 111 ? 3.105 -3.871 -6.453 1.00 0.00 111 ALA A N 7
ATOM 13282 C CA . ALA A 1 111 ? 2.064 -3.365 -7.339 1.00 0.00 111 ALA A CA 7
ATOM 13283 C C . ALA A 1 111 ? 1.621 -4.511 -8.232 1.00 0.00 111 ALA A C 7
ATOM 13284 O O . ALA A 1 111 ? 2.337 -4.903 -9.152 1.00 0.00 111 ALA A O 7
ATOM 13291 N N . ILE A 1 112 ? 0.483 -5.103 -7.903 1.00 0.00 112 ILE A N 7
ATOM 13292 C CA . ILE A 1 112 ? 0.000 -6.278 -8.633 1.00 0.00 112 ILE A CA 7
ATOM 13293 C C . ILE A 1 112 ? -0.384 -6.023 -10.103 1.00 0.00 112 ILE A C 7
ATOM 13294 O O . ILE A 1 112 ? 0.087 -6.738 -10.989 1.00 0.00 112 ILE A O 7
ATOM 13310 N N . ASN A 1 113 ? -1.259 -5.052 -10.362 1.00 0.00 113 ASN A N 7
ATOM 13311 C CA . ASN A 1 113 ? -1.725 -4.769 -11.732 1.00 0.00 113 ASN A CA 7
ATOM 13312 C C . ASN A 1 113 ? -0.724 -3.955 -12.574 1.00 0.00 113 ASN A C 7
ATOM 13313 O O . ASN A 1 113 ? -1.141 -3.130 -13.389 1.00 0.00 113 ASN A O 7
ATOM 13324 N N . ASN A 1 114 ? 0.584 -4.193 -12.396 1.00 0.00 114 ASN A N 7
ATOM 13325 C CA . ASN A 1 114 ? 1.619 -3.477 -13.161 1.00 0.00 114 ASN A CA 7
ATOM 13326 C C . ASN A 1 114 ? 3.005 -3.669 -12.547 1.00 0.00 114 ASN A C 7
ATOM 13327 O O . ASN A 1 114 ? 3.152 -4.295 -11.500 1.00 0.00 114 ASN A O 7
ATOM 13338 N N . SER A 1 115 ? 4.020 -3.104 -13.203 1.00 0.00 115 SER A N 7
ATOM 13339 C CA . SER A 1 115 ? 5.392 -3.189 -12.716 1.00 0.00 115 SER A CA 7
ATOM 13340 C C . SER A 1 115 ? 5.649 -2.083 -11.694 1.00 0.00 115 SER A C 7
ATOM 13341 O O . SER A 1 115 ? 5.606 -0.897 -12.025 1.00 0.00 115 SER A O 7
ATOM 13349 N N . ILE A 1 116 ? 5.887 -2.483 -10.446 1.00 0.00 116 ILE A N 7
ATOM 13350 C CA . ILE A 1 116 ? 6.122 -1.535 -9.358 1.00 0.00 116 ILE A CA 7
ATOM 13351 C C . ILE A 1 116 ? 7.352 -0.650 -9.604 1.00 0.00 116 ILE A C 7
ATOM 13352 O O . ILE A 1 116 ? 7.277 0.569 -9.456 1.00 0.00 116 ILE A O 7
ATOM 13368 N N . ASP A 1 117 ? 8.478 -1.265 -9.971 1.00 0.00 117 ASP A N 7
ATOM 13369 C CA . ASP A 1 117 ? 9.717 -0.523 -10.223 1.00 0.00 117 ASP A CA 7
ATOM 13370 C C . ASP A 1 117 ? 10.788 -1.435 -10.831 1.00 0.00 117 ASP A C 7
ATOM 13371 O O . ASP A 1 117 ? 11.964 -1.352 -10.470 1.00 0.00 117 ASP A O 7
ATOM 13380 N N . SER A 1 118 ? 10.378 -2.316 -11.744 1.00 0.00 118 SER A N 7
ATOM 13381 C CA . SER A 1 118 ? 11.312 -3.241 -12.376 1.00 0.00 118 SER A CA 7
ATOM 13382 C C . SER A 1 118 ? 11.952 -2.624 -13.620 1.00 0.00 118 SER A C 7
ATOM 13383 O O . SER A 1 118 ? 11.329 -1.822 -14.318 1.00 0.00 118 SER A O 7
ATOM 13391 N N . ASN A 1 119 ? 13.198 -3.014 -13.893 1.00 0.00 119 ASN A N 7
ATOM 13392 C CA . ASN A 1 119 ? 13.931 -2.515 -15.057 1.00 0.00 119 ASN A CA 7
ATOM 13393 C C . ASN A 1 119 ? 14.996 -3.510 -15.496 1.00 0.00 119 ASN A C 7
ATOM 13394 O O . ASN A 1 119 ? 14.872 -4.152 -16.541 1.00 0.00 119 ASN A O 7
ATOM 13405 N N . ASN A 1 120 ? 16.045 -3.626 -14.687 1.00 0.00 120 ASN A N 7
ATOM 13406 C CA . ASN A 1 120 ? 17.148 -4.534 -14.977 1.00 0.00 120 ASN A CA 7
ATOM 13407 C C . ASN A 1 120 ? 16.809 -5.967 -14.567 1.00 0.00 120 ASN A C 7
ATOM 13408 O O . ASN A 1 120 ? 17.222 -6.899 -15.287 1.00 0.00 120 ASN A O 7
ATOM 13420 N N . GLY A 1 1 ? 17.901 -4.314 17.674 1.00 0.00 1 GLY A N 8
ATOM 13421 C CA . GLY A 1 1 ? 17.875 -5.787 17.879 1.00 0.00 1 GLY A CA 8
ATOM 13422 C C . GLY A 1 1 ? 17.055 -6.203 19.090 1.00 0.00 1 GLY A C 8
ATOM 13423 O O . GLY A 1 1 ? 17.360 -5.804 20.215 1.00 0.00 1 GLY A O 8
ATOM 13429 N N . SER A 1 2 ? 16.021 -7.020 18.854 1.00 0.00 2 SER A N 8
ATOM 13430 C CA . SER A 1 2 ? 15.146 -7.523 19.922 1.00 0.00 2 SER A CA 8
ATOM 13431 C C . SER A 1 2 ? 14.193 -6.447 20.449 1.00 0.00 2 SER A C 8
ATOM 13432 O O . SER A 1 2 ? 14.540 -5.266 20.511 1.00 0.00 2 SER A O 8
ATOM 13440 N N . ARG A 1 3 ? 12.989 -6.881 20.838 1.00 0.00 3 ARG A N 8
ATOM 13441 C CA . ARG A 1 3 ? 11.961 -5.986 21.379 1.00 0.00 3 ARG A CA 8
ATOM 13442 C C . ARG A 1 3 ? 11.459 -4.990 20.332 1.00 0.00 3 ARG A C 8
ATOM 13443 O O . ARG A 1 3 ? 11.205 -3.824 20.644 1.00 0.00 3 ARG A O 8
ATOM 13464 N N . THR A 1 4 ? 11.309 -5.450 19.094 1.00 0.00 4 THR A N 8
ATOM 13465 C CA . THR A 1 4 ? 10.832 -4.589 18.017 1.00 0.00 4 THR A CA 8
ATOM 13466 C C . THR A 1 4 ? 9.990 -5.377 17.012 1.00 0.00 4 THR A C 8
ATOM 13467 O O . THR A 1 4 ? 10.391 -6.452 16.566 1.00 0.00 4 THR A O 8
ATOM 13478 N N . SER A 1 5 ? 8.824 -4.830 16.659 1.00 0.00 5 SER A N 8
ATOM 13479 C CA . SER A 1 5 ? 7.921 -5.475 15.703 1.00 0.00 5 SER A CA 8
ATOM 13480 C C . SER A 1 5 ? 7.187 -4.442 14.856 1.00 0.00 5 SER A C 8
ATOM 13481 O O . SER A 1 5 ? 6.095 -3.995 15.214 1.00 0.00 5 SER A O 8
ATOM 13489 N N . ARG A 1 6 ? 7.784 -4.077 13.721 1.00 0.00 6 ARG A N 8
ATOM 13490 C CA . ARG A 1 6 ? 7.172 -3.112 12.810 1.00 0.00 6 ARG A CA 8
ATOM 13491 C C . ARG A 1 6 ? 5.954 -3.749 12.129 1.00 0.00 6 ARG A C 8
ATOM 13492 O O . ARG A 1 6 ? 5.362 -4.674 12.687 1.00 0.00 6 ARG A O 8
ATOM 13513 N N . ILE A 1 7 ? 5.551 -3.269 10.946 1.00 0.00 7 ILE A N 8
ATOM 13514 C CA . ILE A 1 7 ? 4.379 -3.848 10.290 1.00 0.00 7 ILE A CA 8
ATOM 13515 C C . ILE A 1 7 ? 4.421 -3.832 8.759 1.00 0.00 7 ILE A C 8
ATOM 13516 O O . ILE A 1 7 ? 5.207 -3.120 8.142 1.00 0.00 7 ILE A O 8
ATOM 13532 N N . THR A 1 8 ? 3.497 -4.603 8.169 1.00 0.00 8 THR A N 8
ATOM 13533 C CA . THR A 1 8 ? 3.321 -4.680 6.718 1.00 0.00 8 THR A CA 8
ATOM 13534 C C . THR A 1 8 ? 2.127 -3.802 6.353 1.00 0.00 8 THR A C 8
ATOM 13535 O O . THR A 1 8 ? 1.194 -3.688 7.152 1.00 0.00 8 THR A O 8
ATOM 13546 N N . ALA A 1 9 ? 2.139 -3.152 5.186 1.00 0.00 9 ALA A N 8
ATOM 13547 C CA . ALA A 1 9 ? 1.019 -2.278 4.847 1.00 0.00 9 ALA A CA 8
ATOM 13548 C C . ALA A 1 9 ? 0.195 -2.771 3.673 1.00 0.00 9 ALA A C 8
ATOM 13549 O O . ALA A 1 9 ? 0.713 -3.030 2.591 1.00 0.00 9 ALA A O 8
ATOM 13556 N N . LEU A 1 10 ? -1.107 -2.856 3.911 1.00 0.00 10 LEU A N 8
ATOM 13557 C CA . LEU A 1 10 ? -2.069 -3.269 2.903 1.00 0.00 10 LEU A CA 8
ATOM 13558 C C . LEU A 1 10 ? -3.010 -2.098 2.622 1.00 0.00 10 LEU A C 8
ATOM 13559 O O . LEU A 1 10 ? -3.901 -1.809 3.413 1.00 0.00 10 LEU A O 8
ATOM 13575 N N . TYR A 1 11 ? -2.782 -1.411 1.508 1.00 0.00 11 TYR A N 8
ATOM 13576 C CA . TYR A 1 11 ? -3.580 -0.239 1.138 1.00 0.00 11 TYR A CA 8
ATOM 13577 C C . TYR A 1 11 ? -4.403 -0.545 -0.110 1.00 0.00 11 TYR A C 8
ATOM 13578 O O . TYR A 1 11 ? -3.843 -0.920 -1.141 1.00 0.00 11 TYR A O 8
ATOM 13596 N N . GLU A 1 12 ? -5.743 -0.463 0.000 1.00 0.00 12 GLU A N 8
ATOM 13597 C CA . GLU A 1 12 ? -6.596 -0.830 -1.139 1.00 0.00 12 GLU A CA 8
ATOM 13598 C C . GLU A 1 12 ? -7.797 0.094 -1.380 1.00 0.00 12 GLU A C 8
ATOM 13599 O O . GLU A 1 12 ? -8.182 0.891 -0.526 1.00 0.00 12 GLU A O 8
ATOM 13611 N N . ARG A 1 13 ? -8.395 -0.088 -2.572 1.00 0.00 13 ARG A N 8
ATOM 13612 C CA . ARG A 1 13 ? -9.586 0.639 -3.023 1.00 0.00 13 ARG A CA 8
ATOM 13613 C C . ARG A 1 13 ? -10.237 -0.119 -4.185 1.00 0.00 13 ARG A C 8
ATOM 13614 O O . ARG A 1 13 ? -9.544 -0.638 -5.061 1.00 0.00 13 ARG A O 8
ATOM 13635 N N . LEU A 1 14 ? -11.571 -0.207 -4.167 1.00 0.00 14 LEU A N 8
ATOM 13636 C CA . LEU A 1 14 ? -12.315 -0.930 -5.194 1.00 0.00 14 LEU A CA 8
ATOM 13637 C C . LEU A 1 14 ? -13.187 0.032 -6.022 1.00 0.00 14 LEU A C 8
ATOM 13638 O O . LEU A 1 14 ? -13.683 1.041 -5.517 1.00 0.00 14 LEU A O 8
ATOM 13654 N N . SER A 1 15 ? -13.316 -0.284 -7.311 1.00 0.00 15 SER A N 8
ATOM 13655 C CA . SER A 1 15 ? -14.072 0.534 -8.282 1.00 0.00 15 SER A CA 8
ATOM 13656 C C . SER A 1 15 ? -15.482 0.915 -7.803 1.00 0.00 15 SER A C 8
ATOM 13657 O O . SER A 1 15 ? -16.272 0.068 -7.395 1.00 0.00 15 SER A O 8
ATOM 13665 N N . ARG A 1 16 ? -15.788 2.210 -7.877 1.00 0.00 16 ARG A N 8
ATOM 13666 C CA . ARG A 1 16 ? -17.095 2.727 -7.463 1.00 0.00 16 ARG A CA 8
ATOM 13667 C C . ARG A 1 16 ? -18.179 2.535 -8.535 1.00 0.00 16 ARG A C 8
ATOM 13668 O O . ARG A 1 16 ? -19.365 2.702 -8.244 1.00 0.00 16 ARG A O 8
ATOM 13689 N N . ASP A 1 17 ? -17.782 2.214 -9.772 1.00 0.00 17 ASP A N 8
ATOM 13690 C CA . ASP A 1 17 ? -18.751 2.043 -10.861 1.00 0.00 17 ASP A CA 8
ATOM 13691 C C . ASP A 1 17 ? -19.296 0.611 -10.951 1.00 0.00 17 ASP A C 8
ATOM 13692 O O . ASP A 1 17 ? -20.386 0.401 -11.486 1.00 0.00 17 ASP A O 8
ATOM 13701 N N . ASP A 1 18 ? -18.552 -0.369 -10.424 1.00 0.00 18 ASP A N 8
ATOM 13702 C CA . ASP A 1 18 ? -18.987 -1.768 -10.448 1.00 0.00 18 ASP A CA 8
ATOM 13703 C C . ASP A 1 18 ? -19.157 -2.292 -11.877 1.00 0.00 18 ASP A C 8
ATOM 13704 O O . ASP A 1 18 ? -20.052 -3.088 -12.165 1.00 0.00 18 ASP A O 8
ATOM 13713 N N . ASP A 1 19 ? -18.257 -1.871 -12.757 1.00 0.00 19 ASP A N 8
ATOM 13714 C CA . ASP A 1 19 ? -18.265 -2.323 -14.145 1.00 0.00 19 ASP A CA 8
ATOM 13715 C C . ASP A 1 19 ? -17.513 -3.657 -14.276 1.00 0.00 19 ASP A C 8
ATOM 13716 O O . ASP A 1 19 ? -17.145 -4.066 -15.378 1.00 0.00 19 ASP A O 8
ATOM 13725 N N . LEU A 1 20 ? -17.280 -4.323 -13.136 1.00 0.00 20 LEU A N 8
ATOM 13726 C CA . LEU A 1 20 ? -16.563 -5.593 -13.104 1.00 0.00 20 LEU A CA 8
ATOM 13727 C C . LEU A 1 20 ? -17.363 -6.675 -12.362 1.00 0.00 20 LEU A C 8
ATOM 13728 O O . LEU A 1 20 ? -17.382 -7.833 -12.784 1.00 0.00 20 LEU A O 8
ATOM 13744 N N . THR A 1 21 ? -18.024 -6.289 -11.259 1.00 0.00 21 THR A N 8
ATOM 13745 C CA . THR A 1 21 ? -18.832 -7.212 -10.447 1.00 0.00 21 THR A CA 8
ATOM 13746 C C . THR A 1 21 ? -18.008 -8.403 -9.937 1.00 0.00 21 THR A C 8
ATOM 13747 O O . THR A 1 21 ? -16.818 -8.525 -10.235 1.00 0.00 21 THR A O 8
ATOM 13758 N N . GLY A 1 22 ? -18.654 -9.274 -9.153 1.00 0.00 22 GLY A N 8
ATOM 13759 C CA . GLY A 1 22 ? -17.978 -10.440 -8.601 1.00 0.00 22 GLY A CA 8
ATOM 13760 C C . GLY A 1 22 ? -17.220 -10.129 -7.318 1.00 0.00 22 GLY A C 8
ATOM 13761 O O . GLY A 1 22 ? -17.794 -9.612 -6.359 1.00 0.00 22 GLY A O 8
ATOM 13765 N N . GLU A 1 23 ? -15.926 -10.447 -7.306 1.00 0.00 23 GLU A N 8
ATOM 13766 C CA . GLU A 1 23 ? -15.069 -10.203 -6.142 1.00 0.00 23 GLU A CA 8
ATOM 13767 C C . GLU A 1 23 ? -14.427 -8.814 -6.210 1.00 0.00 23 GLU A C 8
ATOM 13768 O O . GLU A 1 23 ? -14.094 -8.227 -5.180 1.00 0.00 23 GLU A O 8
ATOM 13780 N N . SER A 1 24 ? -14.253 -8.297 -7.427 1.00 0.00 24 SER A N 8
ATOM 13781 C CA . SER A 1 24 ? -13.644 -6.983 -7.628 1.00 0.00 24 SER A CA 8
ATOM 13782 C C . SER A 1 24 ? -14.509 -5.843 -7.076 1.00 0.00 24 SER A C 8
ATOM 13783 O O . SER A 1 24 ? -13.999 -4.751 -6.835 1.00 0.00 24 SER A O 8
ATOM 13791 N N . ASN A 1 25 ? -15.811 -6.087 -6.886 1.00 0.00 25 ASN A N 8
ATOM 13792 C CA . ASN A 1 25 ? -16.710 -5.050 -6.374 1.00 0.00 25 ASN A CA 8
ATOM 13793 C C . ASN A 1 25 ? -17.031 -5.256 -4.886 1.00 0.00 25 ASN A C 8
ATOM 13794 O O . ASN A 1 25 ? -18.171 -5.527 -4.507 1.00 0.00 25 ASN A O 8
ATOM 13805 N N . SER A 1 26 ? -16.014 -5.116 -4.034 1.00 0.00 26 SER A N 8
ATOM 13806 C CA . SER A 1 26 ? -16.205 -5.283 -2.593 1.00 0.00 26 SER A CA 8
ATOM 13807 C C . SER A 1 26 ? -14.953 -4.901 -1.810 1.00 0.00 26 SER A C 8
ATOM 13808 O O . SER A 1 26 ? -13.849 -5.346 -2.127 1.00 0.00 26 SER A O 8
ATOM 13816 N N . ILE A 1 27 ? -15.143 -4.083 -0.774 1.00 0.00 27 ILE A N 8
ATOM 13817 C CA . ILE A 1 27 ? -14.042 -3.643 0.077 1.00 0.00 27 ILE A CA 8
ATOM 13818 C C . ILE A 1 27 ? -13.312 -4.851 0.674 1.00 0.00 27 ILE A C 8
ATOM 13819 O O . ILE A 1 27 ? -12.130 -5.075 0.399 1.00 0.00 27 ILE A O 8
ATOM 13835 N N . THR A 1 28 ? -14.035 -5.622 1.486 1.00 0.00 28 THR A N 8
ATOM 13836 C CA . THR A 1 28 ? -13.486 -6.810 2.139 1.00 0.00 28 THR A CA 8
ATOM 13837 C C . THR A 1 28 ? -12.878 -7.796 1.133 1.00 0.00 28 THR A C 8
ATOM 13838 O O . THR A 1 28 ? -11.870 -8.437 1.430 1.00 0.00 28 THR A O 8
ATOM 13849 N N . ASN A 1 29 ? -13.497 -7.929 -0.047 1.00 0.00 29 ASN A N 8
ATOM 13850 C CA . ASN A 1 29 ? -13.001 -8.860 -1.063 1.00 0.00 29 ASN A CA 8
ATOM 13851 C C . ASN A 1 29 ? -11.569 -8.533 -1.481 1.00 0.00 29 ASN A C 8
ATOM 13852 O O . ASN A 1 29 ? -10.678 -9.371 -1.322 1.00 0.00 29 ASN A O 8
ATOM 13863 N N . GLN A 1 30 ? -11.331 -7.322 -2.002 1.00 0.00 30 GLN A N 8
ATOM 13864 C CA . GLN A 1 30 ? -9.979 -6.945 -2.408 1.00 0.00 30 GLN A CA 8
ATOM 13865 C C . GLN A 1 30 ? -9.014 -7.040 -1.216 1.00 0.00 30 GLN A C 8
ATOM 13866 O O . GLN A 1 30 ? -7.837 -7.378 -1.393 1.00 0.00 30 GLN A O 8
ATOM 13880 N N . LYS A 1 31 ? -9.522 -6.783 0.006 1.00 0.00 31 LYS A N 8
ATOM 13881 C CA . LYS A 1 31 ? -8.695 -6.891 1.207 1.00 0.00 31 LYS A CA 8
ATOM 13882 C C . LYS A 1 31 ? -8.087 -8.292 1.274 1.00 0.00 31 LYS A C 8
ATOM 13883 O O . LYS A 1 31 ? -6.871 -8.451 1.398 1.00 0.00 31 LYS A O 8
ATOM 13902 N N . LYS A 1 32 ? -8.958 -9.304 1.168 1.00 0.00 32 LYS A N 8
ATOM 13903 C CA . LYS A 1 32 ? -8.544 -10.708 1.193 1.00 0.00 32 LYS A CA 8
ATOM 13904 C C . LYS A 1 32 ? -7.532 -11.002 0.089 1.00 0.00 32 LYS A C 8
ATOM 13905 O O . LYS A 1 32 ? -6.573 -11.739 0.306 1.00 0.00 32 LYS A O 8
ATOM 13924 N N . TYR A 1 33 ? -7.750 -10.416 -1.092 1.00 0.00 33 TYR A N 8
ATOM 13925 C CA . TYR A 1 33 ? -6.848 -10.607 -2.229 1.00 0.00 33 TYR A CA 8
ATOM 13926 C C . TYR A 1 33 ? -5.404 -10.329 -1.815 1.00 0.00 33 TYR A C 8
ATOM 13927 O O . TYR A 1 33 ? -4.545 -11.223 -1.839 1.00 0.00 33 TYR A O 8
ATOM 13945 N N . LEU A 1 34 ? -5.150 -9.085 -1.407 1.00 0.00 34 LEU A N 8
ATOM 13946 C CA . LEU A 1 34 ? -3.824 -8.686 -0.959 1.00 0.00 34 LEU A CA 8
ATOM 13947 C C . LEU A 1 34 ? -3.347 -9.639 0.126 1.00 0.00 34 LEU A C 8
ATOM 13948 O O . LEU A 1 34 ? -2.186 -10.045 0.142 1.00 0.00 34 LEU A O 8
ATOM 13964 N N . GLU A 1 35 ? -4.266 -9.999 1.031 1.00 0.00 35 GLU A N 8
ATOM 13965 C CA . GLU A 1 35 ? -3.949 -10.914 2.107 1.00 0.00 35 GLU A CA 8
ATOM 13966 C C . GLU A 1 35 ? -3.397 -12.216 1.544 1.00 0.00 35 GLU A C 8
ATOM 13967 O O . GLU A 1 35 ? -2.349 -12.693 1.978 1.00 0.00 35 GLU A O 8
ATOM 13979 N N . ASP A 1 36 ? -4.107 -12.763 0.550 1.00 0.00 36 ASP A N 8
ATOM 13980 C CA . ASP A 1 36 ? -3.707 -13.994 -0.123 1.00 0.00 36 ASP A CA 8
ATOM 13981 C C . ASP A 1 36 ? -2.265 -13.889 -0.615 1.00 0.00 36 ASP A C 8
ATOM 13982 O O . ASP A 1 36 ? -1.529 -14.876 -0.629 1.00 0.00 36 ASP A O 8
ATOM 13991 N N . TYR A 1 37 ? -1.867 -12.674 -0.994 1.00 0.00 37 TYR A N 8
ATOM 13992 C CA . TYR A 1 37 ? -0.507 -12.417 -1.462 1.00 0.00 37 TYR A CA 8
ATOM 13993 C C . TYR A 1 37 ? 0.454 -12.395 -0.285 1.00 0.00 37 TYR A C 8
ATOM 13994 O O . TYR A 1 37 ? 1.364 -13.217 -0.207 1.00 0.00 37 TYR A O 8
ATOM 14012 N N . ALA A 1 38 ? 0.258 -11.430 0.611 1.00 0.00 38 ALA A N 8
ATOM 14013 C CA . ALA A 1 38 ? 1.120 -11.274 1.774 1.00 0.00 38 ALA A CA 8
ATOM 14014 C C . ALA A 1 38 ? 1.334 -12.592 2.515 1.00 0.00 38 ALA A C 8
ATOM 14015 O O . ALA A 1 38 ? 2.417 -12.831 3.045 1.00 0.00 38 ALA A O 8
ATOM 14022 N N . ARG A 1 39 ? 0.314 -13.455 2.540 1.00 0.00 39 ARG A N 8
ATOM 14023 C CA . ARG A 1 39 ? 0.447 -14.751 3.211 1.00 0.00 39 ARG A CA 8
ATOM 14024 C C . ARG A 1 39 ? 1.261 -15.704 2.346 1.00 0.00 39 ARG A C 8
ATOM 14025 O O . ARG A 1 39 ? 2.180 -16.364 2.831 1.00 0.00 39 ARG A O 8
ATOM 14046 N N . ARG A 1 40 ? 0.939 -15.742 1.051 1.00 0.00 40 ARG A N 8
ATOM 14047 C CA . ARG A 1 40 ? 1.662 -16.583 0.104 1.00 0.00 40 ARG A CA 8
ATOM 14048 C C . ARG A 1 40 ? 3.103 -16.076 -0.078 1.00 0.00 40 ARG A C 8
ATOM 14049 O O . ARG A 1 40 ? 3.945 -16.764 -0.656 1.00 0.00 40 ARG A O 8
ATOM 14070 N N . ASN A 1 41 ? 3.369 -14.866 0.432 1.00 0.00 41 ASN A N 8
ATOM 14071 C CA . ASN A 1 41 ? 4.689 -14.248 0.347 1.00 0.00 41 ASN A CA 8
ATOM 14072 C C . ASN A 1 41 ? 5.436 -14.334 1.685 1.00 0.00 41 ASN A C 8
ATOM 14073 O O . ASN A 1 41 ? 6.653 -14.520 1.707 1.00 0.00 41 ASN A O 8
ATOM 14084 N N . GLY A 1 42 ? 4.698 -14.212 2.793 1.00 0.00 42 GLY A N 8
ATOM 14085 C CA . GLY A 1 42 ? 5.304 -14.292 4.120 1.00 0.00 42 GLY A CA 8
ATOM 14086 C C . GLY A 1 42 ? 5.462 -12.939 4.805 1.00 0.00 42 GLY A C 8
ATOM 14087 O O . GLY A 1 42 ? 6.548 -12.613 5.283 1.00 0.00 42 GLY A O 8
ATOM 14091 N N . PHE A 1 43 ? 4.383 -12.149 4.855 1.00 0.00 43 PHE A N 8
ATOM 14092 C CA . PHE A 1 43 ? 4.425 -10.825 5.489 1.00 0.00 43 PHE A CA 8
ATOM 14093 C C . PHE A 1 43 ? 3.541 -10.768 6.738 1.00 0.00 43 PHE A C 8
ATOM 14094 O O . PHE A 1 43 ? 2.395 -11.221 6.723 1.00 0.00 43 PHE A O 8
ATOM 14111 N N . GLU A 1 44 ? 4.095 -10.217 7.821 1.00 0.00 44 GLU A N 8
ATOM 14112 C CA . GLU A 1 44 ? 3.392 -10.099 9.090 1.00 0.00 44 GLU A CA 8
ATOM 14113 C C . GLU A 1 44 ? 2.841 -8.706 9.320 1.00 0.00 44 GLU A C 8
ATOM 14114 O O . GLU A 1 44 ? 3.147 -7.769 8.588 1.00 0.00 44 GLU A O 8
ATOM 14126 N N . ASN A 1 45 ? 2.049 -8.585 10.382 1.00 0.00 45 ASN A N 8
ATOM 14127 C CA . ASN A 1 45 ? 1.461 -7.314 10.775 1.00 0.00 45 ASN A CA 8
ATOM 14128 C C . ASN A 1 45 ? 0.690 -6.658 9.627 1.00 0.00 45 ASN A C 8
ATOM 14129 O O . ASN A 1 45 ? 0.561 -5.433 9.581 1.00 0.00 45 ASN A O 8
ATOM 14140 N N . ILE A 1 46 ? 0.187 -7.478 8.704 1.00 0.00 46 ILE A N 8
ATOM 14141 C CA . ILE A 1 46 ? -0.566 -6.997 7.562 1.00 0.00 46 ILE A CA 8
ATOM 14142 C C . ILE A 1 46 ? -1.726 -6.120 7.995 1.00 0.00 46 ILE A C 8
ATOM 14143 O O . ILE A 1 46 ? -2.803 -6.607 8.348 1.00 0.00 46 ILE A O 8
ATOM 14159 N N . ARG A 1 47 ? -1.492 -4.825 7.948 1.00 0.00 47 ARG A N 8
ATOM 14160 C CA . ARG A 1 47 ? -2.509 -3.854 8.315 1.00 0.00 47 ARG A CA 8
ATOM 14161 C C . ARG A 1 47 ? -3.337 -3.480 7.106 1.00 0.00 47 ARG A C 8
ATOM 14162 O O . ARG A 1 47 ? -2.800 -3.069 6.077 1.00 0.00 47 ARG A O 8
ATOM 14183 N N . HIS A 1 48 ? -4.650 -3.640 7.228 1.00 0.00 48 HIS A N 8
ATOM 14184 C CA . HIS A 1 48 ? -5.544 -3.331 6.124 1.00 0.00 48 HIS A CA 8
ATOM 14185 C C . HIS A 1 48 ? -6.018 -1.882 6.188 1.00 0.00 48 HIS A C 8
ATOM 14186 O O . HIS A 1 48 ? -6.805 -1.511 7.058 1.00 0.00 48 HIS A O 8
ATOM 14201 N N . PHE A 1 49 ? -5.543 -1.077 5.238 1.00 0.00 49 PHE A N 8
ATOM 14202 C CA . PHE A 1 49 ? -5.917 0.328 5.147 1.00 0.00 49 PHE A CA 8
ATOM 14203 C C . PHE A 1 49 ? -7.031 0.469 4.120 1.00 0.00 49 PHE A C 8
ATOM 14204 O O . PHE A 1 49 ? -6.805 0.447 2.902 1.00 0.00 49 PHE A O 8
ATOM 14221 N N . THR A 1 50 ? -8.242 0.535 4.658 1.00 0.00 50 THR A N 8
ATOM 14222 C CA . THR A 1 50 ? -9.470 0.594 3.879 1.00 0.00 50 THR A CA 8
ATOM 14223 C C . THR A 1 50 ? -9.734 1.937 3.212 1.00 0.00 50 THR A C 8
ATOM 14224 O O . THR A 1 50 ? -9.254 2.988 3.642 1.00 0.00 50 THR A O 8
ATOM 14235 N N . ASP A 1 51 ? -10.513 1.854 2.137 1.00 0.00 51 ASP A N 8
ATOM 14236 C CA . ASP A 1 51 ? -10.897 3.003 1.333 1.00 0.00 51 ASP A CA 8
ATOM 14237 C C . ASP A 1 51 ? -12.391 3.271 1.422 1.00 0.00 51 ASP A C 8
ATOM 14238 O O . ASP A 1 51 ? -13.195 2.345 1.535 1.00 0.00 51 ASP A O 8
ATOM 14247 N N . ASP A 1 52 ? -12.754 4.542 1.346 1.00 0.00 52 ASP A N 8
ATOM 14248 C CA . ASP A 1 52 ? -14.151 4.937 1.392 1.00 0.00 52 ASP A CA 8
ATOM 14249 C C . ASP A 1 52 ? -14.320 6.334 0.802 1.00 0.00 52 ASP A C 8
ATOM 14250 O O . ASP A 1 52 ? -13.904 7.326 1.403 1.00 0.00 52 ASP A O 8
ATOM 14259 N N . GLY A 1 53 ? -14.924 6.394 -0.386 1.00 0.00 53 GLY A N 8
ATOM 14260 C CA . GLY A 1 53 ? -15.138 7.665 -1.066 1.00 0.00 53 GLY A CA 8
ATOM 14261 C C . GLY A 1 53 ? -13.875 8.508 -1.147 1.00 0.00 53 GLY A C 8
ATOM 14262 O O . GLY A 1 53 ? -13.783 9.553 -0.502 1.00 0.00 53 GLY A O 8
ATOM 14266 N N . PHE A 1 54 ? -12.896 8.051 -1.933 1.00 0.00 54 PHE A N 8
ATOM 14267 C CA . PHE A 1 54 ? -11.630 8.769 -2.083 1.00 0.00 54 PHE A CA 8
ATOM 14268 C C . PHE A 1 54 ? -11.736 9.878 -3.132 1.00 0.00 54 PHE A C 8
ATOM 14269 O O . PHE A 1 54 ? -11.955 9.610 -4.315 1.00 0.00 54 PHE A O 8
ATOM 14286 N N . SER A 1 55 ? -11.563 11.122 -2.682 1.00 0.00 55 SER A N 8
ATOM 14287 C CA . SER A 1 55 ? -11.621 12.290 -3.566 1.00 0.00 55 SER A CA 8
ATOM 14288 C C . SER A 1 55 ? -10.475 12.263 -4.580 1.00 0.00 55 SER A C 8
ATOM 14289 O O . SER A 1 55 ? -9.559 11.454 -4.465 1.00 0.00 55 SER A O 8
ATOM 14297 N N . GLY A 1 56 ? -10.529 13.146 -5.577 1.00 0.00 56 GLY A N 8
ATOM 14298 C CA . GLY A 1 56 ? -9.482 13.187 -6.588 1.00 0.00 56 GLY A CA 8
ATOM 14299 C C . GLY A 1 56 ? -8.333 14.119 -6.225 1.00 0.00 56 GLY A C 8
ATOM 14300 O O . GLY A 1 56 ? -7.831 14.843 -7.086 1.00 0.00 56 GLY A O 8
ATOM 14304 N N . VAL A 1 57 ? -7.923 14.115 -4.951 1.00 0.00 57 VAL A N 8
ATOM 14305 C CA . VAL A 1 57 ? -6.837 14.985 -4.493 1.00 0.00 57 VAL A CA 8
ATOM 14306 C C . VAL A 1 57 ? -5.474 14.284 -4.411 1.00 0.00 57 VAL A C 8
ATOM 14307 O O . VAL A 1 57 ? -4.467 14.950 -4.162 1.00 0.00 57 VAL A O 8
ATOM 14320 N N . ASN A 1 58 ? -5.430 12.961 -4.637 1.00 0.00 58 ASN A N 8
ATOM 14321 C CA . ASN A 1 58 ? -4.162 12.206 -4.612 1.00 0.00 58 ASN A CA 8
ATOM 14322 C C . ASN A 1 58 ? -3.480 12.258 -3.238 1.00 0.00 58 ASN A C 8
ATOM 14323 O O . ASN A 1 58 ? -3.122 13.329 -2.748 1.00 0.00 58 ASN A O 8
ATOM 14334 N N . PHE A 1 59 ? -3.299 11.082 -2.626 1.00 0.00 59 PHE A N 8
ATOM 14335 C CA . PHE A 1 59 ? -2.659 10.964 -1.309 1.00 0.00 59 PHE A CA 8
ATOM 14336 C C . PHE A 1 59 ? -3.415 11.777 -0.250 1.00 0.00 59 PHE A C 8
ATOM 14337 O O . PHE A 1 59 ? -4.458 12.369 -0.539 1.00 0.00 59 PHE A O 8
ATOM 14354 N N . ASN A 1 60 ? -2.893 11.790 0.984 1.00 0.00 60 ASN A N 8
ATOM 14355 C CA . ASN A 1 60 ? -3.530 12.519 2.088 1.00 0.00 60 ASN A CA 8
ATOM 14356 C C . ASN A 1 60 ? -4.968 12.030 2.277 1.00 0.00 60 ASN A C 8
ATOM 14357 O O . ASN A 1 60 ? -5.910 12.819 2.357 1.00 0.00 60 ASN A O 8
ATOM 14368 N N . ARG A 1 61 ? -5.107 10.708 2.330 1.00 0.00 61 ARG A N 8
ATOM 14369 C CA . ARG A 1 61 ? -6.399 10.040 2.483 1.00 0.00 61 ARG A CA 8
ATOM 14370 C C . ARG A 1 61 ? -6.574 9.518 3.904 1.00 0.00 61 ARG A C 8
ATOM 14371 O O . ARG A 1 61 ? -5.612 9.417 4.647 1.00 0.00 61 ARG A O 8
ATOM 14392 N N . PRO A 1 62 ? -7.809 9.162 4.288 1.00 0.00 62 PRO A N 8
ATOM 14393 C CA . PRO A 1 62 ? -8.112 8.619 5.624 1.00 0.00 62 PRO A CA 8
ATOM 14394 C C . PRO A 1 62 ? -7.333 7.322 5.903 1.00 0.00 62 PRO A C 8
ATOM 14395 O O . PRO A 1 62 ? -6.331 7.333 6.629 1.00 0.00 62 PRO A O 8
ATOM 14406 N N . GLY A 1 63 ? -7.781 6.210 5.300 1.00 0.00 63 GLY A N 8
ATOM 14407 C CA . GLY A 1 63 ? -7.101 4.937 5.475 1.00 0.00 63 GLY A CA 8
ATOM 14408 C C . GLY A 1 63 ? -5.632 5.034 5.105 1.00 0.00 63 GLY A C 8
ATOM 14409 O O . GLY A 1 63 ? -4.778 4.428 5.753 1.00 0.00 63 GLY A O 8
ATOM 14413 N N . PHE A 1 64 ? -5.344 5.823 4.068 1.00 0.00 64 PHE A N 8
ATOM 14414 C CA . PHE A 1 64 ? -3.979 6.038 3.608 1.00 0.00 64 PHE A CA 8
ATOM 14415 C C . PHE A 1 64 ? -3.175 6.797 4.652 1.00 0.00 64 PHE A C 8
ATOM 14416 O O . PHE A 1 64 ? -2.018 6.475 4.899 1.00 0.00 64 PHE A O 8
ATOM 14433 N N . GLN A 1 65 ? -3.804 7.796 5.273 1.00 0.00 65 GLN A N 8
ATOM 14434 C CA . GLN A 1 65 ? -3.144 8.580 6.314 1.00 0.00 65 GLN A CA 8
ATOM 14435 C C . GLN A 1 65 ? -2.686 7.649 7.426 1.00 0.00 65 GLN A C 8
ATOM 14436 O O . GLN A 1 65 ? -1.671 7.894 8.070 1.00 0.00 65 GLN A O 8
ATOM 14450 N N . SER A 1 66 ? -3.425 6.550 7.610 1.00 0.00 66 SER A N 8
ATOM 14451 C CA . SER A 1 66 ? -3.069 5.549 8.601 1.00 0.00 66 SER A CA 8
ATOM 14452 C C . SER A 1 66 ? -1.865 4.772 8.080 1.00 0.00 66 SER A C 8
ATOM 14453 O O . SER A 1 66 ? -0.906 4.517 8.814 1.00 0.00 66 SER A O 8
ATOM 14461 N N . LEU A 1 67 ? -1.904 4.442 6.782 1.00 0.00 67 LEU A N 8
ATOM 14462 C CA . LEU A 1 67 ? -0.809 3.749 6.134 1.00 0.00 67 LEU A CA 8
ATOM 14463 C C . LEU A 1 67 ? 0.453 4.613 6.237 1.00 0.00 67 LEU A C 8
ATOM 14464 O O . LEU A 1 67 ? 1.510 4.144 6.675 1.00 0.00 67 LEU A O 8
ATOM 14480 N N . ILE A 1 68 ? 0.319 5.894 5.869 1.00 0.00 68 ILE A N 8
ATOM 14481 C CA . ILE A 1 68 ? 1.427 6.836 5.956 1.00 0.00 68 ILE A CA 8
ATOM 14482 C C . ILE A 1 68 ? 1.856 7.013 7.418 1.00 0.00 68 ILE A C 8
ATOM 14483 O O . ILE A 1 68 ? 3.043 7.150 7.702 1.00 0.00 68 ILE A O 8
ATOM 14499 N N . LYS A 1 69 ? 0.875 6.991 8.341 1.00 0.00 69 LYS A N 8
ATOM 14500 C CA . LYS A 1 69 ? 1.150 7.131 9.777 1.00 0.00 69 LYS A CA 8
ATOM 14501 C C . LYS A 1 69 ? 2.144 6.065 10.232 1.00 0.00 69 LYS A C 8
ATOM 14502 O O . LYS A 1 69 ? 3.002 6.318 11.079 1.00 0.00 69 LYS A O 8
ATOM 14521 N N . GLU A 1 70 ? 2.040 4.878 9.639 1.00 0.00 70 GLU A N 8
ATOM 14522 C CA . GLU A 1 70 ? 2.953 3.790 9.954 1.00 0.00 70 GLU A CA 8
ATOM 14523 C C . GLU A 1 70 ? 4.301 4.065 9.303 1.00 0.00 70 GLU A C 8
ATOM 14524 O O . GLU A 1 70 ? 5.346 3.783 9.885 1.00 0.00 70 GLU A O 8
ATOM 14536 N N . VAL A 1 71 ? 4.269 4.642 8.097 1.00 0.00 71 VAL A N 8
ATOM 14537 C CA . VAL A 1 71 ? 5.495 4.978 7.380 1.00 0.00 71 VAL A CA 8
ATOM 14538 C C . VAL A 1 71 ? 6.313 6.007 8.163 1.00 0.00 71 VAL A C 8
ATOM 14539 O O . VAL A 1 71 ? 7.506 5.812 8.397 1.00 0.00 71 VAL A O 8
ATOM 14552 N N . GLU A 1 72 ? 5.655 7.103 8.566 1.00 0.00 72 GLU A N 8
ATOM 14553 C CA . GLU A 1 72 ? 6.315 8.169 9.325 1.00 0.00 72 GLU A CA 8
ATOM 14554 C C . GLU A 1 72 ? 6.917 7.609 10.606 1.00 0.00 72 GLU A C 8
ATOM 14555 O O . GLU A 1 72 ? 8.079 7.865 10.921 1.00 0.00 72 GLU A O 8
ATOM 14567 N N . ALA A 1 73 ? 6.120 6.819 11.325 1.00 0.00 73 ALA A N 8
ATOM 14568 C CA . ALA A 1 73 ? 6.566 6.185 12.560 1.00 0.00 73 ALA A CA 8
ATOM 14569 C C . ALA A 1 73 ? 7.714 5.212 12.288 1.00 0.00 73 ALA A C 8
ATOM 14570 O O . ALA A 1 73 ? 8.538 4.949 13.162 1.00 0.00 73 ALA A O 8
ATOM 14577 N N . GLY A 1 74 ? 7.742 4.673 11.068 1.00 0.00 74 GLY A N 8
ATOM 14578 C CA . GLY A 1 74 ? 8.763 3.722 10.674 1.00 0.00 74 GLY A CA 8
ATOM 14579 C C . GLY A 1 74 ? 8.358 2.297 11.021 1.00 0.00 74 GLY A C 8
ATOM 14580 O O . GLY A 1 74 ? 9.142 1.537 11.591 1.00 0.00 74 GLY A O 8
ATOM 14584 N N . ASN A 1 75 ? 7.111 1.958 10.681 1.00 0.00 75 ASN A N 8
ATOM 14585 C CA . ASN A 1 75 ? 6.532 0.646 10.947 1.00 0.00 75 ASN A CA 8
ATOM 14586 C C . ASN A 1 75 ? 6.275 -0.118 9.654 1.00 0.00 75 ASN A C 8
ATOM 14587 O O . ASN A 1 75 ? 6.611 -1.294 9.546 1.00 0.00 75 ASN A O 8
ATOM 14598 N N . VAL A 1 76 ? 5.655 0.555 8.688 1.00 0.00 76 VAL A N 8
ATOM 14599 C CA . VAL A 1 76 ? 5.319 -0.056 7.405 1.00 0.00 76 VAL A CA 8
ATOM 14600 C C . VAL A 1 76 ? 6.562 -0.527 6.634 1.00 0.00 76 VAL A C 8
ATOM 14601 O O . VAL A 1 76 ? 7.027 0.141 5.710 1.00 0.00 76 VAL A O 8
ATOM 14614 N N . GLU A 1 77 ? 7.078 -1.694 6.998 1.00 0.00 77 GLU A N 8
ATOM 14615 C CA . GLU A 1 77 ? 8.245 -2.255 6.322 1.00 0.00 77 GLU A CA 8
ATOM 14616 C C . GLU A 1 77 ? 7.879 -2.819 4.942 1.00 0.00 77 GLU A C 8
ATOM 14617 O O . GLU A 1 77 ? 8.752 -3.282 4.207 1.00 0.00 77 GLU A O 8
ATOM 14629 N N . THR A 1 78 ? 6.584 -2.795 4.602 1.00 0.00 78 THR A N 8
ATOM 14630 C CA . THR A 1 78 ? 6.114 -3.321 3.322 1.00 0.00 78 THR A CA 8
ATOM 14631 C C . THR A 1 78 ? 4.814 -2.667 2.883 1.00 0.00 78 THR A C 8
ATOM 14632 O O . THR A 1 78 ? 4.032 -2.207 3.709 1.00 0.00 78 THR A O 8
ATOM 14643 N N . LEU A 1 79 ? 4.587 -2.644 1.573 1.00 0.00 79 LEU A N 8
ATOM 14644 C CA . LEU A 1 79 ? 3.371 -2.068 1.016 1.00 0.00 79 LEU A CA 8
ATOM 14645 C C . LEU A 1 79 ? 2.769 -2.998 -0.034 1.00 0.00 79 LEU A C 8
ATOM 14646 O O . LEU A 1 79 ? 3.439 -3.395 -0.988 1.00 0.00 79 LEU A O 8
ATOM 14662 N N . ILE A 1 80 ? 1.499 -3.329 0.152 1.00 0.00 80 ILE A N 8
ATOM 14663 C CA . ILE A 1 80 ? 0.776 -4.204 -0.763 1.00 0.00 80 ILE A CA 8
ATOM 14664 C C . ILE A 1 80 ? -0.404 -3.464 -1.404 1.00 0.00 80 ILE A C 8
ATOM 14665 O O . ILE A 1 80 ? -1.357 -3.078 -0.717 1.00 0.00 80 ILE A O 8
ATOM 14681 N N . VAL A 1 81 ? -0.322 -3.267 -2.724 1.00 0.00 81 VAL A N 8
ATOM 14682 C CA . VAL A 1 81 ? -1.368 -2.574 -3.478 1.00 0.00 81 VAL A CA 8
ATOM 14683 C C . VAL A 1 81 ? -1.733 -3.345 -4.752 1.00 0.00 81 VAL A C 8
ATOM 14684 O O . VAL A 1 81 ? -0.861 -3.926 -5.405 1.00 0.00 81 VAL A O 8
ATOM 14697 N N . LYS A 1 82 ? -3.020 -3.322 -5.118 1.00 0.00 82 LYS A N 8
ATOM 14698 C CA . LYS A 1 82 ? -3.489 -3.990 -6.327 1.00 0.00 82 LYS A CA 8
ATOM 14699 C C . LYS A 1 82 ? -2.691 -3.500 -7.540 1.00 0.00 82 LYS A C 8
ATOM 14700 O O . LYS A 1 82 ? -2.336 -4.286 -8.414 1.00 0.00 82 LYS A O 8
ATOM 14719 N N . ASP A 1 83 ? -2.401 -2.191 -7.565 1.00 0.00 83 ASP A N 8
ATOM 14720 C CA . ASP A 1 83 ? -1.626 -1.573 -8.644 1.00 0.00 83 ASP A CA 8
ATOM 14721 C C . ASP A 1 83 ? -1.347 -0.096 -8.345 1.00 0.00 83 ASP A C 8
ATOM 14722 O O . ASP A 1 83 ? -2.007 0.515 -7.502 1.00 0.00 83 ASP A O 8
ATOM 14731 N N . MET A 1 84 ? -0.340 0.457 -9.025 1.00 0.00 84 MET A N 8
ATOM 14732 C CA . MET A 1 84 ? 0.082 1.851 -8.827 1.00 0.00 84 MET A CA 8
ATOM 14733 C C . MET A 1 84 ? -0.998 2.891 -9.179 1.00 0.00 84 MET A C 8
ATOM 14734 O O . MET A 1 84 ? -0.774 4.092 -9.000 1.00 0.00 84 MET A O 8
ATOM 14748 N N . SER A 1 85 ? -2.167 2.456 -9.655 1.00 0.00 85 SER A N 8
ATOM 14749 C CA . SER A 1 85 ? -3.233 3.396 -9.990 1.00 0.00 85 SER A CA 8
ATOM 14750 C C . SER A 1 85 ? -3.878 3.948 -8.719 1.00 0.00 85 SER A C 8
ATOM 14751 O O . SER A 1 85 ? -4.510 5.004 -8.744 1.00 0.00 85 SER A O 8
ATOM 14759 N N . ARG A 1 86 ? -3.710 3.224 -7.609 1.00 0.00 86 ARG A N 8
ATOM 14760 C CA . ARG A 1 86 ? -4.264 3.631 -6.325 1.00 0.00 86 ARG A CA 8
ATOM 14761 C C . ARG A 1 86 ? -3.710 4.989 -5.882 1.00 0.00 86 ARG A C 8
ATOM 14762 O O . ARG A 1 86 ? -4.461 5.957 -5.758 1.00 0.00 86 ARG A O 8
ATOM 14783 N N . LEU A 1 87 ? -2.395 5.053 -5.641 1.00 0.00 87 LEU A N 8
ATOM 14784 C CA . LEU A 1 87 ? -1.747 6.297 -5.207 1.00 0.00 87 LEU A CA 8
ATOM 14785 C C . LEU A 1 87 ? -1.673 7.315 -6.344 1.00 0.00 87 LEU A C 8
ATOM 14786 O O . LEU A 1 87 ? -1.759 8.519 -6.100 1.00 0.00 87 LEU A O 8
ATOM 14802 N N . GLY A 1 88 ? -1.523 6.843 -7.587 1.00 0.00 88 GLY A N 8
ATOM 14803 C CA . GLY A 1 88 ? -1.462 7.767 -8.708 1.00 0.00 88 GLY A CA 8
ATOM 14804 C C . GLY A 1 88 ? -0.474 7.369 -9.785 1.00 0.00 88 GLY A C 8
ATOM 14805 O O . GLY A 1 88 ? 0.437 6.575 -9.548 1.00 0.00 88 GLY A O 8
ATOM 14809 N N . ARG A 1 89 ? -0.657 7.946 -10.974 1.00 0.00 89 ARG A N 8
ATOM 14810 C CA . ARG A 1 89 ? 0.219 7.680 -12.110 1.00 0.00 89 ARG A CA 8
ATOM 14811 C C . ARG A 1 89 ? 1.521 8.474 -11.989 1.00 0.00 89 ARG A C 8
ATOM 14812 O O . ARG A 1 89 ? 2.539 8.091 -12.563 1.00 0.00 89 ARG A O 8
ATOM 14833 N N . ASN A 1 90 ? 1.475 9.584 -11.241 1.00 0.00 90 ASN A N 8
ATOM 14834 C CA . ASN A 1 90 ? 2.650 10.437 -11.044 1.00 0.00 90 ASN A CA 8
ATOM 14835 C C . ASN A 1 90 ? 3.752 9.688 -10.294 1.00 0.00 90 ASN A C 8
ATOM 14836 O O . ASN A 1 90 ? 3.827 9.728 -9.066 1.00 0.00 90 ASN A O 8
ATOM 14847 N N . TYR A 1 91 ? 4.606 9.009 -11.053 1.00 0.00 91 TYR A N 8
ATOM 14848 C CA . TYR A 1 91 ? 5.716 8.244 -10.493 1.00 0.00 91 TYR A CA 8
ATOM 14849 C C . TYR A 1 91 ? 6.743 9.159 -9.807 1.00 0.00 91 TYR A C 8
ATOM 14850 O O . TYR A 1 91 ? 7.585 8.686 -9.046 1.00 0.00 91 TYR A O 8
ATOM 14868 N N . LEU A 1 92 ? 6.651 10.471 -10.057 1.00 0.00 92 LEU A N 8
ATOM 14869 C CA . LEU A 1 92 ? 7.553 11.438 -9.432 1.00 0.00 92 LEU A CA 8
ATOM 14870 C C . LEU A 1 92 ? 7.274 11.498 -7.929 1.00 0.00 92 LEU A C 8
ATOM 14871 O O . LEU A 1 92 ? 8.169 11.288 -7.110 1.00 0.00 92 LEU A O 8
ATOM 14887 N N . GLN A 1 93 ? 6.008 11.759 -7.584 1.00 0.00 93 GLN A N 8
ATOM 14888 C CA . GLN A 1 93 ? 5.574 11.818 -6.188 1.00 0.00 93 GLN A CA 8
ATOM 14889 C C . GLN A 1 93 ? 5.512 10.406 -5.612 1.00 0.00 93 GLN A C 8
ATOM 14890 O O . GLN A 1 93 ? 6.072 10.129 -4.550 1.00 0.00 93 GLN A O 8
ATOM 14904 N N . VAL A 1 94 ? 4.837 9.515 -6.342 1.00 0.00 94 VAL A N 8
ATOM 14905 C CA . VAL A 1 94 ? 4.701 8.117 -5.938 1.00 0.00 94 VAL A CA 8
ATOM 14906 C C . VAL A 1 94 ? 6.080 7.495 -5.693 1.00 0.00 94 VAL A C 8
ATOM 14907 O O . VAL A 1 94 ? 6.296 6.801 -4.691 1.00 0.00 94 VAL A O 8
ATOM 14920 N N . GLY A 1 95 ? 7.017 7.775 -6.601 1.00 0.00 95 GLY A N 8
ATOM 14921 C CA . GLY A 1 95 ? 8.366 7.266 -6.459 1.00 0.00 95 GLY A CA 8
ATOM 14922 C C . GLY A 1 95 ? 9.029 7.811 -5.220 1.00 0.00 95 GLY A C 8
ATOM 14923 O O . GLY A 1 95 ? 9.530 7.045 -4.407 1.00 0.00 95 GLY A O 8
ATOM 14927 N N . PHE A 1 96 ? 9.001 9.140 -5.064 1.00 0.00 96 PHE A N 8
ATOM 14928 C CA . PHE A 1 96 ? 9.577 9.797 -3.891 1.00 0.00 96 PHE A CA 8
ATOM 14929 C C . PHE A 1 96 ? 9.191 9.028 -2.629 1.00 0.00 96 PHE A C 8
ATOM 14930 O O . PHE A 1 96 ? 10.024 8.778 -1.761 1.00 0.00 96 PHE A O 8
ATOM 14947 N N . TYR A 1 97 ? 7.919 8.646 -2.550 1.00 0.00 97 TYR A N 8
ATOM 14948 C CA . TYR A 1 97 ? 7.411 7.895 -1.412 1.00 0.00 97 TYR A CA 8
ATOM 14949 C C . TYR A 1 97 ? 8.133 6.560 -1.272 1.00 0.00 97 TYR A C 8
ATOM 14950 O O . TYR A 1 97 ? 8.567 6.199 -0.188 1.00 0.00 97 TYR A O 8
ATOM 14968 N N . THR A 1 98 ? 8.244 5.825 -2.371 1.00 0.00 98 THR A N 8
ATOM 14969 C CA . THR A 1 98 ? 8.891 4.512 -2.351 1.00 0.00 98 THR A CA 8
ATOM 14970 C C . THR A 1 98 ? 10.433 4.572 -2.366 1.00 0.00 98 THR A C 8
ATOM 14971 O O . THR A 1 98 ? 11.082 3.613 -1.945 1.00 0.00 98 THR A O 8
ATOM 14982 N N . GLU A 1 99 ? 11.021 5.662 -2.882 1.00 0.00 99 GLU A N 8
ATOM 14983 C CA . GLU A 1 99 ? 12.490 5.767 -2.976 1.00 0.00 99 GLU A CA 8
ATOM 14984 C C . GLU A 1 99 ? 13.146 6.559 -1.843 1.00 0.00 99 GLU A C 8
ATOM 14985 O O . GLU A 1 99 ? 14.203 6.154 -1.365 1.00 0.00 99 GLU A O 8
ATOM 14997 N N . VAL A 1 100 ? 12.564 7.686 -1.433 1.00 0.00 100 VAL A N 8
ATOM 14998 C CA . VAL A 1 100 ? 13.159 8.493 -0.360 1.00 0.00 100 VAL A CA 8
ATOM 14999 C C . VAL A 1 100 ? 12.362 8.417 0.948 1.00 0.00 100 VAL A C 8
ATOM 15000 O O . VAL A 1 100 ? 12.942 8.380 2.033 1.00 0.00 100 VAL A O 8
ATOM 15013 N N . LEU A 1 101 ? 11.038 8.421 0.836 1.00 0.00 101 LEU A N 8
ATOM 15014 C CA . LEU A 1 101 ? 10.154 8.383 2.005 1.00 0.00 101 LEU A CA 8
ATOM 15015 C C . LEU A 1 101 ? 10.206 7.044 2.751 1.00 0.00 101 LEU A C 8
ATOM 15016 O O . LEU A 1 101 ? 10.594 6.995 3.910 1.00 0.00 101 LEU A O 8
ATOM 15032 N N . PHE A 1 102 ? 9.769 5.978 2.081 1.00 0.00 102 PHE A N 8
ATOM 15033 C CA . PHE A 1 102 ? 9.706 4.630 2.666 1.00 0.00 102 PHE A CA 8
ATOM 15034 C C . PHE A 1 102 ? 11.057 4.082 3.178 1.00 0.00 102 PHE A C 8
ATOM 15035 O O . PHE A 1 102 ? 11.076 3.306 4.124 1.00 0.00 102 PHE A O 8
ATOM 15052 N N . PRO A 1 103 ? 12.198 4.432 2.554 1.00 0.00 103 PRO A N 8
ATOM 15053 C CA . PRO A 1 103 ? 13.527 3.930 2.962 1.00 0.00 103 PRO A CA 8
ATOM 15054 C C . PRO A 1 103 ? 13.738 3.836 4.479 1.00 0.00 103 PRO A C 8
ATOM 15055 O O . PRO A 1 103 ? 14.488 2.978 4.946 1.00 0.00 103 PRO A O 8
ATOM 15066 N N . GLN A 1 104 ? 13.084 4.719 5.235 1.00 0.00 104 GLN A N 8
ATOM 15067 C CA . GLN A 1 104 ? 13.206 4.739 6.705 1.00 0.00 104 GLN A CA 8
ATOM 15068 C C . GLN A 1 104 ? 13.083 3.341 7.310 1.00 0.00 104 GLN A C 8
ATOM 15069 O O . GLN A 1 104 ? 13.784 3.014 8.268 1.00 0.00 104 GLN A O 8
ATOM 15083 N N . LYS A 1 105 ? 12.170 2.531 6.768 1.00 0.00 105 LYS A N 8
ATOM 15084 C CA . LYS A 1 105 ? 11.941 1.183 7.287 1.00 0.00 105 LYS A CA 8
ATOM 15085 C C . LYS A 1 105 ? 12.206 0.090 6.242 1.00 0.00 105 LYS A C 8
ATOM 15086 O O . LYS A 1 105 ? 11.760 -1.045 6.420 1.00 0.00 105 LYS A O 8
ATOM 15105 N N . ASN A 1 106 ? 12.918 0.421 5.155 1.00 0.00 106 ASN A N 8
ATOM 15106 C CA . ASN A 1 106 ? 13.208 -0.557 4.100 1.00 0.00 106 ASN A CA 8
ATOM 15107 C C . ASN A 1 106 ? 11.909 -1.222 3.644 1.00 0.00 106 ASN A C 8
ATOM 15108 O O . ASN A 1 106 ? 11.555 -2.319 4.081 1.00 0.00 106 ASN A O 8
ATOM 15119 N N . VAL A 1 107 ? 11.187 -0.503 2.797 1.00 0.00 107 VAL A N 8
ATOM 15120 C CA . VAL A 1 107 ? 9.893 -0.938 2.289 1.00 0.00 107 VAL A CA 8
ATOM 15121 C C . VAL A 1 107 ? 9.970 -1.815 1.046 1.00 0.00 107 VAL A C 8
ATOM 15122 O O . VAL A 1 107 ? 10.841 -1.648 0.192 1.00 0.00 107 VAL A O 8
ATOM 15135 N N . ARG A 1 108 ? 8.993 -2.704 0.939 1.00 0.00 108 ARG A N 8
ATOM 15136 C CA . ARG A 1 108 ? 8.851 -3.578 -0.208 1.00 0.00 108 ARG A CA 8
ATOM 15137 C C . ARG A 1 108 ? 7.478 -3.324 -0.811 1.00 0.00 108 ARG A C 8
ATOM 15138 O O . ARG A 1 108 ? 6.476 -3.901 -0.384 1.00 0.00 108 ARG A O 8
ATOM 15159 N N . PHE A 1 109 ? 7.443 -2.411 -1.776 1.00 0.00 109 PHE A N 8
ATOM 15160 C CA . PHE A 1 109 ? 6.198 -2.016 -2.418 1.00 0.00 109 PHE A CA 8
ATOM 15161 C C . PHE A 1 109 ? 5.775 -3.014 -3.485 1.00 0.00 109 PHE A C 8
ATOM 15162 O O . PHE A 1 109 ? 6.616 -3.567 -4.196 1.00 0.00 109 PHE A O 8
ATOM 15179 N N . LEU A 1 110 ? 4.467 -3.235 -3.600 1.00 0.00 110 LEU A N 8
ATOM 15180 C CA . LEU A 1 110 ? 3.942 -4.163 -4.588 1.00 0.00 110 LEU A CA 8
ATOM 15181 C C . LEU A 1 110 ? 2.730 -3.587 -5.317 1.00 0.00 110 LEU A C 8
ATOM 15182 O O . LEU A 1 110 ? 1.748 -3.169 -4.702 1.00 0.00 110 LEU A O 8
ATOM 15198 N N . ALA A 1 111 ? 2.816 -3.615 -6.641 1.00 0.00 111 ALA A N 8
ATOM 15199 C CA . ALA A 1 111 ? 1.747 -3.156 -7.522 1.00 0.00 111 ALA A CA 8
ATOM 15200 C C . ALA A 1 111 ? 1.392 -4.306 -8.454 1.00 0.00 111 ALA A C 8
ATOM 15201 O O . ALA A 1 111 ? 2.025 -4.505 -9.488 1.00 0.00 111 ALA A O 8
ATOM 15208 N N . ILE A 1 112 ? 0.433 -5.111 -8.025 1.00 0.00 112 ILE A N 8
ATOM 15209 C CA . ILE A 1 112 ? 0.040 -6.320 -8.758 1.00 0.00 112 ILE A CA 8
ATOM 15210 C C . ILE A 1 112 ? -0.358 -6.113 -10.233 1.00 0.00 112 ILE A C 8
ATOM 15211 O O . ILE A 1 112 ? -0.113 -7.000 -11.053 1.00 0.00 112 ILE A O 8
ATOM 15227 N N . ASN A 1 113 ? -0.989 -4.993 -10.578 1.00 0.00 113 ASN A N 8
ATOM 15228 C CA . ASN A 1 113 ? -1.425 -4.776 -11.966 1.00 0.00 113 ASN A CA 8
ATOM 15229 C C . ASN A 1 113 ? -0.432 -3.956 -12.805 1.00 0.00 113 ASN A C 8
ATOM 15230 O O . ASN A 1 113 ? -0.853 -3.178 -13.663 1.00 0.00 113 ASN A O 8
ATOM 15241 N N . ASN A 1 114 ? 0.878 -4.138 -12.579 1.00 0.00 114 ASN A N 8
ATOM 15242 C CA . ASN A 1 114 ? 1.903 -3.408 -13.347 1.00 0.00 114 ASN A CA 8
ATOM 15243 C C . ASN A 1 114 ? 3.285 -3.506 -12.701 1.00 0.00 114 ASN A C 8
ATOM 15244 O O . ASN A 1 114 ? 3.413 -3.843 -11.526 1.00 0.00 114 ASN A O 8
ATOM 15255 N N . SER A 1 115 ? 4.319 -3.175 -13.480 1.00 0.00 115 SER A N 8
ATOM 15256 C CA . SER A 1 115 ? 5.693 -3.191 -12.983 1.00 0.00 115 SER A CA 8
ATOM 15257 C C . SER A 1 115 ? 5.889 -2.043 -11.996 1.00 0.00 115 SER A C 8
ATOM 15258 O O . SER A 1 115 ? 5.930 -0.877 -12.392 1.00 0.00 115 SER A O 8
ATOM 15266 N N . ILE A 1 116 ? 5.979 -2.376 -10.708 1.00 0.00 116 ILE A N 8
ATOM 15267 C CA . ILE A 1 116 ? 6.135 -1.364 -9.665 1.00 0.00 116 ILE A CA 8
ATOM 15268 C C . ILE A 1 116 ? 7.433 -0.561 -9.824 1.00 0.00 116 ILE A C 8
ATOM 15269 O O . ILE A 1 116 ? 7.401 0.667 -9.802 1.00 0.00 116 ILE A O 8
ATOM 15285 N N . ASP A 1 117 ? 8.568 -1.248 -9.982 1.00 0.00 117 ASP A N 8
ATOM 15286 C CA . ASP A 1 117 ? 9.853 -0.571 -10.139 1.00 0.00 117 ASP A CA 8
ATOM 15287 C C . ASP A 1 117 ? 10.851 -1.440 -10.911 1.00 0.00 117 ASP A C 8
ATOM 15288 O O . ASP A 1 117 ? 11.275 -1.076 -12.008 1.00 0.00 117 ASP A O 8
ATOM 15297 N N . SER A 1 118 ? 11.221 -2.587 -10.322 1.00 0.00 118 SER A N 8
ATOM 15298 C CA . SER A 1 118 ? 12.170 -3.523 -10.937 1.00 0.00 118 SER A CA 8
ATOM 15299 C C . SER A 1 118 ? 13.610 -3.015 -10.827 1.00 0.00 118 SER A C 8
ATOM 15300 O O . SER A 1 118 ? 13.949 -1.957 -11.360 1.00 0.00 118 SER A O 8
ATOM 15308 N N . ASN A 1 119 ? 14.452 -3.784 -10.133 1.00 0.00 119 ASN A N 8
ATOM 15309 C CA . ASN A 1 119 ? 15.859 -3.426 -9.950 1.00 0.00 119 ASN A CA 8
ATOM 15310 C C . ASN A 1 119 ? 16.745 -4.671 -9.904 1.00 0.00 119 ASN A C 8
ATOM 15311 O O . ASN A 1 119 ? 16.268 -5.793 -10.088 1.00 0.00 119 ASN A O 8
ATOM 15322 N N . ASN A 1 120 ? 18.040 -4.466 -9.649 1.00 0.00 120 ASN A N 8
ATOM 15323 C CA . ASN A 1 120 ? 18.990 -5.573 -9.569 1.00 0.00 120 ASN A CA 8
ATOM 15324 C C . ASN A 1 120 ? 20.313 -5.127 -8.950 1.00 0.00 120 ASN A C 8
ATOM 15325 O O . ASN A 1 120 ? 20.811 -5.836 -8.052 1.00 0.00 120 ASN A O 8
ATOM 15337 N N . GLY A 1 1 ? 11.318 2.815 22.535 1.00 0.00 1 GLY A N 9
ATOM 15338 C CA . GLY A 1 1 ? 9.924 2.819 22.015 1.00 0.00 1 GLY A CA 9
ATOM 15339 C C . GLY A 1 1 ? 9.025 1.843 22.751 1.00 0.00 1 GLY A C 9
ATOM 15340 O O . GLY A 1 1 ? 8.320 2.228 23.685 1.00 0.00 1 GLY A O 9
ATOM 15346 N N . SER A 1 2 ? 9.049 0.579 22.327 1.00 0.00 2 SER A N 9
ATOM 15347 C CA . SER A 1 2 ? 8.230 -0.459 22.949 1.00 0.00 2 SER A CA 9
ATOM 15348 C C . SER A 1 2 ? 9.034 -1.744 23.153 1.00 0.00 2 SER A C 9
ATOM 15349 O O . SER A 1 2 ? 9.340 -2.114 24.287 1.00 0.00 2 SER A O 9
ATOM 15357 N N . ARG A 1 3 ? 9.376 -2.418 22.051 1.00 0.00 3 ARG A N 9
ATOM 15358 C CA . ARG A 1 3 ? 10.149 -3.659 22.117 1.00 0.00 3 ARG A CA 9
ATOM 15359 C C . ARG A 1 3 ? 10.837 -3.953 20.783 1.00 0.00 3 ARG A C 9
ATOM 15360 O O . ARG A 1 3 ? 12.038 -3.720 20.636 1.00 0.00 3 ARG A O 9
ATOM 15381 N N . THR A 1 4 ? 10.070 -4.469 19.818 1.00 0.00 4 THR A N 9
ATOM 15382 C CA . THR A 1 4 ? 10.604 -4.799 18.497 1.00 0.00 4 THR A CA 9
ATOM 15383 C C . THR A 1 4 ? 9.485 -5.210 17.533 1.00 0.00 4 THR A C 9
ATOM 15384 O O . THR A 1 4 ? 8.307 -5.157 17.885 1.00 0.00 4 THR A O 9
ATOM 15395 N N . SER A 1 5 ? 9.870 -5.626 16.320 1.00 0.00 5 SER A N 9
ATOM 15396 C CA . SER A 1 5 ? 8.918 -6.059 15.296 1.00 0.00 5 SER A CA 9
ATOM 15397 C C . SER A 1 5 ? 8.214 -4.872 14.639 1.00 0.00 5 SER A C 9
ATOM 15398 O O . SER A 1 5 ? 7.376 -4.212 15.257 1.00 0.00 5 SER A O 9
ATOM 15406 N N . ARG A 1 6 ? 8.545 -4.629 13.370 1.00 0.00 6 ARG A N 9
ATOM 15407 C CA . ARG A 1 6 ? 7.928 -3.548 12.600 1.00 0.00 6 ARG A CA 9
ATOM 15408 C C . ARG A 1 6 ? 6.673 -4.093 11.901 1.00 0.00 6 ARG A C 9
ATOM 15409 O O . ARG A 1 6 ? 6.016 -4.969 12.464 1.00 0.00 6 ARG A O 9
ATOM 15430 N N . ILE A 1 7 ? 6.304 -3.603 10.703 1.00 0.00 7 ILE A N 9
ATOM 15431 C CA . ILE A 1 7 ? 5.097 -4.120 10.055 1.00 0.00 7 ILE A CA 9
ATOM 15432 C C . ILE A 1 7 ? 5.116 -4.092 8.520 1.00 0.00 7 ILE A C 9
ATOM 15433 O O . ILE A 1 7 ? 5.962 -3.455 7.902 1.00 0.00 7 ILE A O 9
ATOM 15449 N N . THR A 1 8 ? 4.122 -4.779 7.932 1.00 0.00 8 THR A N 9
ATOM 15450 C CA . THR A 1 8 ? 3.929 -4.850 6.476 1.00 0.00 8 THR A CA 9
ATOM 15451 C C . THR A 1 8 ? 2.778 -3.917 6.094 1.00 0.00 8 THR A C 9
ATOM 15452 O O . THR A 1 8 ? 1.864 -3.721 6.899 1.00 0.00 8 THR A O 9
ATOM 15463 N N . ALA A 1 9 ? 2.806 -3.315 4.894 1.00 0.00 9 ALA A N 9
ATOM 15464 C CA . ALA A 1 9 ? 1.733 -2.394 4.526 1.00 0.00 9 ALA A CA 9
ATOM 15465 C C . ALA A 1 9 ? 0.827 -2.914 3.424 1.00 0.00 9 ALA A C 9
ATOM 15466 O O . ALA A 1 9 ? 1.263 -3.176 2.306 1.00 0.00 9 ALA A O 9
ATOM 15473 N N . LEU A 1 10 ? -0.454 -3.014 3.758 1.00 0.00 10 LEU A N 9
ATOM 15474 C CA . LEU A 1 10 ? -1.479 -3.447 2.822 1.00 0.00 10 LEU A CA 9
ATOM 15475 C C . LEU A 1 10 ? -2.439 -2.284 2.586 1.00 0.00 10 LEU A C 9
ATOM 15476 O O . LEU A 1 10 ? -3.295 -2.006 3.419 1.00 0.00 10 LEU A O 9
ATOM 15492 N N . TYR A 1 11 ? -2.287 -1.601 1.453 1.00 0.00 11 TYR A N 9
ATOM 15493 C CA . TYR A 1 11 ? -3.140 -0.457 1.130 1.00 0.00 11 TYR A CA 9
ATOM 15494 C C . TYR A 1 11 ? -3.994 -0.777 -0.098 1.00 0.00 11 TYR A C 9
ATOM 15495 O O . TYR A 1 11 ? -3.471 -1.242 -1.111 1.00 0.00 11 TYR A O 9
ATOM 15513 N N . GLU A 1 12 ? -5.323 -0.593 0.015 1.00 0.00 12 GLU A N 9
ATOM 15514 C CA . GLU A 1 12 ? -6.220 -0.947 -1.095 1.00 0.00 12 GLU A CA 9
ATOM 15515 C C . GLU A 1 12 ? -7.459 -0.050 -1.225 1.00 0.00 12 GLU A C 9
ATOM 15516 O O . GLU A 1 12 ? -7.862 0.625 -0.284 1.00 0.00 12 GLU A O 9
ATOM 15528 N N . ARG A 1 13 ? -8.078 -0.106 -2.417 1.00 0.00 13 ARG A N 9
ATOM 15529 C CA . ARG A 1 13 ? -9.303 0.634 -2.727 1.00 0.00 13 ARG A CA 9
ATOM 15530 C C . ARG A 1 13 ? -10.225 -0.241 -3.588 1.00 0.00 13 ARG A C 9
ATOM 15531 O O . ARG A 1 13 ? -9.746 -1.075 -4.359 1.00 0.00 13 ARG A O 9
ATOM 15552 N N . LEU A 1 14 ? -11.539 -0.028 -3.479 1.00 0.00 14 LEU A N 9
ATOM 15553 C CA . LEU A 1 14 ? -12.509 -0.780 -4.272 1.00 0.00 14 LEU A CA 9
ATOM 15554 C C . LEU A 1 14 ? -13.391 0.187 -5.068 1.00 0.00 14 LEU A C 9
ATOM 15555 O O . LEU A 1 14 ? -13.737 1.269 -4.593 1.00 0.00 14 LEU A O 9
ATOM 15571 N N . SER A 1 15 ? -13.711 -0.200 -6.298 1.00 0.00 15 SER A N 9
ATOM 15572 C CA . SER A 1 15 ? -14.512 0.635 -7.196 1.00 0.00 15 SER A CA 9
ATOM 15573 C C . SER A 1 15 ? -16.011 0.464 -6.964 1.00 0.00 15 SER A C 9
ATOM 15574 O O . SER A 1 15 ? -16.537 -0.647 -7.001 1.00 0.00 15 SER A O 9
ATOM 15582 N N . ARG A 1 16 ? -16.692 1.585 -6.742 1.00 0.00 16 ARG A N 9
ATOM 15583 C CA . ARG A 1 16 ? -18.134 1.586 -6.515 1.00 0.00 16 ARG A CA 9
ATOM 15584 C C . ARG A 1 16 ? -18.917 1.426 -7.822 1.00 0.00 16 ARG A C 9
ATOM 15585 O O . ARG A 1 16 ? -20.132 1.225 -7.794 1.00 0.00 16 ARG A O 9
ATOM 15606 N N . ASP A 1 17 ? -18.226 1.508 -8.968 1.00 0.00 17 ASP A N 9
ATOM 15607 C CA . ASP A 1 17 ? -18.888 1.361 -10.262 1.00 0.00 17 ASP A CA 9
ATOM 15608 C C . ASP A 1 17 ? -19.339 -0.083 -10.474 1.00 0.00 17 ASP A C 9
ATOM 15609 O O . ASP A 1 17 ? -20.257 -0.342 -11.255 1.00 0.00 17 ASP A O 9
ATOM 15618 N N . ASP A 1 18 ? -18.693 -1.012 -9.756 1.00 0.00 18 ASP A N 9
ATOM 15619 C CA . ASP A 1 18 ? -19.013 -2.434 -9.832 1.00 0.00 18 ASP A CA 9
ATOM 15620 C C . ASP A 1 18 ? -19.321 -2.880 -11.262 1.00 0.00 18 ASP A C 9
ATOM 15621 O O . ASP A 1 18 ? -20.398 -3.403 -11.558 1.00 0.00 18 ASP A O 9
ATOM 15630 N N . ASP A 1 19 ? -18.341 -2.692 -12.130 1.00 0.00 19 ASP A N 9
ATOM 15631 C CA . ASP A 1 19 ? -18.444 -3.095 -13.527 1.00 0.00 19 ASP A CA 9
ATOM 15632 C C . ASP A 1 19 ? -17.761 -4.455 -13.726 1.00 0.00 19 ASP A C 9
ATOM 15633 O O . ASP A 1 19 ? -17.456 -4.856 -14.852 1.00 0.00 19 ASP A O 9
ATOM 15642 N N . LEU A 1 20 ? -17.511 -5.145 -12.608 1.00 0.00 20 LEU A N 9
ATOM 15643 C CA . LEU A 1 20 ? -16.846 -6.442 -12.608 1.00 0.00 20 LEU A CA 9
ATOM 15644 C C . LEU A 1 20 ? -17.738 -7.525 -11.993 1.00 0.00 20 LEU A C 9
ATOM 15645 O O . LEU A 1 20 ? -17.727 -8.670 -12.447 1.00 0.00 20 LEU A O 9
ATOM 15661 N N . THR A 1 21 ? -18.500 -7.152 -10.953 1.00 0.00 21 THR A N 9
ATOM 15662 C CA . THR A 1 21 ? -19.402 -8.073 -10.250 1.00 0.00 21 THR A CA 9
ATOM 15663 C C . THR A 1 21 ? -18.681 -9.352 -9.819 1.00 0.00 21 THR A C 9
ATOM 15664 O O . THR A 1 21 ? -18.643 -10.340 -10.556 1.00 0.00 21 THR A O 9
ATOM 15675 N N . GLY A 1 22 ? -18.116 -9.319 -8.612 1.00 0.00 22 GLY A N 9
ATOM 15676 C CA . GLY A 1 22 ? -17.406 -10.471 -8.084 1.00 0.00 22 GLY A CA 9
ATOM 15677 C C . GLY A 1 22 ? -16.648 -10.160 -6.802 1.00 0.00 22 GLY A C 9
ATOM 15678 O O . GLY A 1 22 ? -17.246 -9.778 -5.798 1.00 0.00 22 GLY A O 9
ATOM 15682 N N . GLU A 1 23 ? -15.330 -10.337 -6.842 1.00 0.00 23 GLU A N 9
ATOM 15683 C CA . GLU A 1 23 ? -14.466 -10.085 -5.686 1.00 0.00 23 GLU A CA 9
ATOM 15684 C C . GLU A 1 23 ? -13.946 -8.642 -5.649 1.00 0.00 23 GLU A C 9
ATOM 15685 O O . GLU A 1 23 ? -13.467 -8.187 -4.612 1.00 0.00 23 GLU A O 9
ATOM 15697 N N . SER A 1 24 ? -14.012 -7.936 -6.780 1.00 0.00 24 SER A N 9
ATOM 15698 C CA . SER A 1 24 ? -13.514 -6.559 -6.858 1.00 0.00 24 SER A CA 9
ATOM 15699 C C . SER A 1 24 ? -14.554 -5.507 -6.443 1.00 0.00 24 SER A C 9
ATOM 15700 O O . SER A 1 24 ? -14.215 -4.329 -6.322 1.00 0.00 24 SER A O 9
ATOM 15708 N N . ASN A 1 25 ? -15.812 -5.909 -6.247 1.00 0.00 25 ASN A N 9
ATOM 15709 C CA . ASN A 1 25 ? -16.863 -4.953 -5.880 1.00 0.00 25 ASN A CA 9
ATOM 15710 C C . ASN A 1 25 ? -17.103 -4.872 -4.362 1.00 0.00 25 ASN A C 9
ATOM 15711 O O . ASN A 1 25 ? -18.238 -4.697 -3.916 1.00 0.00 25 ASN A O 9
ATOM 15722 N N . SER A 1 26 ? -16.034 -4.965 -3.567 1.00 0.00 26 SER A N 9
ATOM 15723 C CA . SER A 1 26 ? -16.162 -4.873 -2.114 1.00 0.00 26 SER A CA 9
ATOM 15724 C C . SER A 1 26 ? -14.852 -4.431 -1.477 1.00 0.00 26 SER A C 9
ATOM 15725 O O . SER A 1 26 ? -13.794 -4.478 -2.104 1.00 0.00 26 SER A O 9
ATOM 15733 N N . ILE A 1 27 ? -14.933 -4.005 -0.224 1.00 0.00 27 ILE A N 9
ATOM 15734 C CA . ILE A 1 27 ? -13.758 -3.557 0.506 1.00 0.00 27 ILE A CA 9
ATOM 15735 C C . ILE A 1 27 ? -12.988 -4.754 1.078 1.00 0.00 27 ILE A C 9
ATOM 15736 O O . ILE A 1 27 ? -11.833 -4.993 0.716 1.00 0.00 27 ILE A O 9
ATOM 15752 N N . THR A 1 28 ? -13.643 -5.502 1.965 1.00 0.00 28 THR A N 9
ATOM 15753 C CA . THR A 1 28 ? -13.040 -6.677 2.597 1.00 0.00 28 THR A CA 9
ATOM 15754 C C . THR A 1 28 ? -12.551 -7.700 1.562 1.00 0.00 28 THR A C 9
ATOM 15755 O O . THR A 1 28 ? -11.576 -8.412 1.809 1.00 0.00 28 THR A O 9
ATOM 15766 N N . ASN A 1 29 ? -13.232 -7.780 0.413 1.00 0.00 29 ASN A N 9
ATOM 15767 C CA . ASN A 1 29 ? -12.858 -8.729 -0.635 1.00 0.00 29 ASN A CA 9
ATOM 15768 C C . ASN A 1 29 ? -11.444 -8.464 -1.160 1.00 0.00 29 ASN A C 9
ATOM 15769 O O . ASN A 1 29 ? -10.590 -9.353 -1.111 1.00 0.00 29 ASN A O 9
ATOM 15780 N N . GLN A 1 30 ? -11.182 -7.245 -1.647 1.00 0.00 30 GLN A N 9
ATOM 15781 C CA . GLN A 1 30 ? -9.847 -6.917 -2.151 1.00 0.00 30 GLN A CA 9
ATOM 15782 C C . GLN A 1 30 ? -8.816 -7.024 -1.021 1.00 0.00 30 GLN A C 9
ATOM 15783 O O . GLN A 1 30 ? -7.666 -7.417 -1.261 1.00 0.00 30 GLN A O 9
ATOM 15797 N N . LYS A 1 31 ? -9.242 -6.727 0.222 1.00 0.00 31 LYS A N 9
ATOM 15798 C CA . LYS A 1 31 ? -8.354 -6.858 1.373 1.00 0.00 31 LYS A CA 9
ATOM 15799 C C . LYS A 1 31 ? -7.789 -8.277 1.379 1.00 0.00 31 LYS A C 9
ATOM 15800 O O . LYS A 1 31 ? -6.583 -8.484 1.519 1.00 0.00 31 LYS A O 9
ATOM 15819 N N . LYS A 1 32 ? -8.691 -9.247 1.180 1.00 0.00 32 LYS A N 9
ATOM 15820 C CA . LYS A 1 32 ? -8.331 -10.662 1.114 1.00 0.00 32 LYS A CA 9
ATOM 15821 C C . LYS A 1 32 ? -7.366 -10.921 -0.042 1.00 0.00 32 LYS A C 9
ATOM 15822 O O . LYS A 1 32 ? -6.440 -11.718 0.089 1.00 0.00 32 LYS A O 9
ATOM 15841 N N . TYR A 1 33 ? -7.591 -10.244 -1.177 1.00 0.00 33 TYR A N 9
ATOM 15842 C CA . TYR A 1 33 ? -6.728 -10.405 -2.353 1.00 0.00 33 TYR A CA 9
ATOM 15843 C C . TYR A 1 33 ? -5.263 -10.221 -1.966 1.00 0.00 33 TYR A C 9
ATOM 15844 O O . TYR A 1 33 ? -4.467 -11.169 -2.028 1.00 0.00 33 TYR A O 9
ATOM 15862 N N . LEU A 1 34 ? -4.912 -9.004 -1.536 1.00 0.00 34 LEU A N 9
ATOM 15863 C CA . LEU A 1 34 ? -3.543 -8.727 -1.112 1.00 0.00 34 LEU A CA 9
ATOM 15864 C C . LEU A 1 34 ? -3.154 -9.720 -0.029 1.00 0.00 34 LEU A C 9
ATOM 15865 O O . LEU A 1 34 ? -2.028 -10.210 0.001 1.00 0.00 34 LEU A O 9
ATOM 15881 N N . GLU A 1 35 ? -4.115 -10.025 0.852 1.00 0.00 35 GLU A N 9
ATOM 15882 C CA . GLU A 1 35 ? -3.892 -10.981 1.924 1.00 0.00 35 GLU A CA 9
ATOM 15883 C C . GLU A 1 35 ? -3.313 -12.261 1.339 1.00 0.00 35 GLU A C 9
ATOM 15884 O O . GLU A 1 35 ? -2.244 -12.714 1.746 1.00 0.00 35 GLU A O 9
ATOM 15896 N N . ASP A 1 36 ? -4.023 -12.805 0.345 1.00 0.00 36 ASP A N 9
ATOM 15897 C CA . ASP A 1 36 ? -3.605 -14.014 -0.361 1.00 0.00 36 ASP A CA 9
ATOM 15898 C C . ASP A 1 36 ? -2.176 -13.869 -0.883 1.00 0.00 36 ASP A C 9
ATOM 15899 O O . ASP A 1 36 ? -1.432 -14.847 -0.955 1.00 0.00 36 ASP A O 9
ATOM 15908 N N . TYR A 1 37 ? -1.797 -12.637 -1.229 1.00 0.00 37 TYR A N 9
ATOM 15909 C CA . TYR A 1 37 ? -0.454 -12.356 -1.727 1.00 0.00 37 TYR A CA 9
ATOM 15910 C C . TYR A 1 37 ? 0.564 -12.407 -0.592 1.00 0.00 37 TYR A C 9
ATOM 15911 O O . TYR A 1 37 ? 1.438 -13.271 -0.580 1.00 0.00 37 TYR A O 9
ATOM 15929 N N . ALA A 1 38 ? 0.454 -11.460 0.346 1.00 0.00 38 ALA A N 9
ATOM 15930 C CA . ALA A 1 38 ? 1.374 -11.379 1.478 1.00 0.00 38 ALA A CA 9
ATOM 15931 C C . ALA A 1 38 ? 1.577 -12.730 2.157 1.00 0.00 38 ALA A C 9
ATOM 15932 O O . ALA A 1 38 ? 2.669 -13.012 2.643 1.00 0.00 38 ALA A O 9
ATOM 15939 N N . ARG A 1 39 ? 0.540 -13.572 2.179 1.00 0.00 39 ARG A N 9
ATOM 15940 C CA . ARG A 1 39 ? 0.669 -14.895 2.796 1.00 0.00 39 ARG A CA 9
ATOM 15941 C C . ARG A 1 39 ? 1.447 -15.823 1.872 1.00 0.00 39 ARG A C 9
ATOM 15942 O O . ARG A 1 39 ? 2.359 -16.524 2.313 1.00 0.00 39 ARG A O 9
ATOM 15963 N N . ARG A 1 40 ? 1.115 -15.786 0.579 1.00 0.00 40 ARG A N 9
ATOM 15964 C CA . ARG A 1 40 ? 1.822 -16.588 -0.416 1.00 0.00 40 ARG A CA 9
ATOM 15965 C C . ARG A 1 40 ? 3.292 -16.158 -0.479 1.00 0.00 40 ARG A C 9
ATOM 15966 O O . ARG A 1 40 ? 4.157 -16.919 -0.913 1.00 0.00 40 ARG A O 9
ATOM 15987 N N . ASN A 1 41 ? 3.548 -14.920 -0.043 1.00 0.00 41 ASN A N 9
ATOM 15988 C CA . ASN A 1 41 ? 4.882 -14.340 -0.035 1.00 0.00 41 ASN A CA 9
ATOM 15989 C C . ASN A 1 41 ? 5.590 -14.596 1.295 1.00 0.00 41 ASN A C 9
ATOM 15990 O O . ASN A 1 41 ? 6.775 -14.932 1.323 1.00 0.00 41 ASN A O 9
ATOM 16001 N N . GLY A 1 42 ? 4.851 -14.436 2.391 1.00 0.00 42 GLY A N 9
ATOM 16002 C CA . GLY A 1 42 ? 5.407 -14.649 3.719 1.00 0.00 42 GLY A CA 9
ATOM 16003 C C . GLY A 1 42 ? 5.704 -13.346 4.447 1.00 0.00 42 GLY A C 9
ATOM 16004 O O . GLY A 1 42 ? 6.812 -13.153 4.947 1.00 0.00 42 GLY A O 9
ATOM 16008 N N . PHE A 1 43 ? 4.716 -12.446 4.491 1.00 0.00 43 PHE A N 9
ATOM 16009 C CA . PHE A 1 43 ? 4.875 -11.145 5.147 1.00 0.00 43 PHE A CA 9
ATOM 16010 C C . PHE A 1 43 ? 4.102 -11.080 6.468 1.00 0.00 43 PHE A C 9
ATOM 16011 O O . PHE A 1 43 ? 2.979 -11.575 6.566 1.00 0.00 43 PHE A O 9
ATOM 16028 N N . GLU A 1 44 ? 4.723 -10.478 7.486 1.00 0.00 44 GLU A N 9
ATOM 16029 C CA . GLU A 1 44 ? 4.122 -10.353 8.806 1.00 0.00 44 GLU A CA 9
ATOM 16030 C C . GLU A 1 44 ? 3.547 -8.977 9.063 1.00 0.00 44 GLU A C 9
ATOM 16031 O O . GLU A 1 44 ? 3.794 -8.029 8.320 1.00 0.00 44 GLU A O 9
ATOM 16043 N N . ASN A 1 45 ? 2.809 -8.882 10.167 1.00 0.00 45 ASN A N 9
ATOM 16044 C CA . ASN A 1 45 ? 2.209 -7.631 10.603 1.00 0.00 45 ASN A CA 9
ATOM 16045 C C . ASN A 1 45 ? 1.428 -6.942 9.481 1.00 0.00 45 ASN A C 9
ATOM 16046 O O . ASN A 1 45 ? 1.332 -5.714 9.449 1.00 0.00 45 ASN A O 9
ATOM 16057 N N . ILE A 1 46 ? 0.887 -7.737 8.561 1.00 0.00 46 ILE A N 9
ATOM 16058 C CA . ILE A 1 46 ? 0.126 -7.223 7.438 1.00 0.00 46 ILE A CA 9
ATOM 16059 C C . ILE A 1 46 ? -1.029 -6.351 7.900 1.00 0.00 46 ILE A C 9
ATOM 16060 O O . ILE A 1 46 ? -2.114 -6.838 8.227 1.00 0.00 46 ILE A O 9
ATOM 16076 N N . ARG A 1 47 ? -0.777 -5.054 7.906 1.00 0.00 47 ARG A N 9
ATOM 16077 C CA . ARG A 1 47 ? -1.779 -4.076 8.305 1.00 0.00 47 ARG A CA 9
ATOM 16078 C C . ARG A 1 47 ? -2.620 -3.665 7.112 1.00 0.00 47 ARG A C 9
ATOM 16079 O O . ARG A 1 47 ? -2.093 -3.249 6.080 1.00 0.00 47 ARG A O 9
ATOM 16100 N N . HIS A 1 48 ? -3.933 -3.804 7.257 1.00 0.00 48 HIS A N 9
ATOM 16101 C CA . HIS A 1 48 ? -4.853 -3.468 6.180 1.00 0.00 48 HIS A CA 9
ATOM 16102 C C . HIS A 1 48 ? -5.303 -2.011 6.255 1.00 0.00 48 HIS A C 9
ATOM 16103 O O . HIS A 1 48 ? -6.006 -1.611 7.186 1.00 0.00 48 HIS A O 9
ATOM 16118 N N . PHE A 1 49 ? -4.911 -1.232 5.246 1.00 0.00 49 PHE A N 9
ATOM 16119 C CA . PHE A 1 49 ? -5.285 0.173 5.155 1.00 0.00 49 PHE A CA 9
ATOM 16120 C C . PHE A 1 49 ? -6.415 0.306 4.141 1.00 0.00 49 PHE A C 9
ATOM 16121 O O . PHE A 1 49 ? -6.204 0.279 2.925 1.00 0.00 49 PHE A O 9
ATOM 16138 N N . THR A 1 50 ? -7.622 0.366 4.689 1.00 0.00 50 THR A N 9
ATOM 16139 C CA . THR A 1 50 ? -8.863 0.408 3.923 1.00 0.00 50 THR A CA 9
ATOM 16140 C C . THR A 1 50 ? -9.149 1.738 3.237 1.00 0.00 50 THR A C 9
ATOM 16141 O O . THR A 1 50 ? -8.689 2.800 3.658 1.00 0.00 50 THR A O 9
ATOM 16152 N N . ASP A 1 51 ? -9.939 1.635 2.165 1.00 0.00 51 ASP A N 9
ATOM 16153 C CA . ASP A 1 51 ? -10.346 2.780 1.364 1.00 0.00 51 ASP A CA 9
ATOM 16154 C C . ASP A 1 51 ? -11.816 3.114 1.598 1.00 0.00 51 ASP A C 9
ATOM 16155 O O . ASP A 1 51 ? -12.640 2.224 1.814 1.00 0.00 51 ASP A O 9
ATOM 16164 N N . ASP A 1 52 ? -12.136 4.404 1.536 1.00 0.00 52 ASP A N 9
ATOM 16165 C CA . ASP A 1 52 ? -13.504 4.861 1.723 1.00 0.00 52 ASP A CA 9
ATOM 16166 C C . ASP A 1 52 ? -13.663 6.295 1.228 1.00 0.00 52 ASP A C 9
ATOM 16167 O O . ASP A 1 52 ? -13.155 7.233 1.845 1.00 0.00 52 ASP A O 9
ATOM 16176 N N . GLY A 1 53 ? -14.371 6.451 0.107 1.00 0.00 53 GLY A N 9
ATOM 16177 C CA . GLY A 1 53 ? -14.593 7.771 -0.473 1.00 0.00 53 GLY A CA 9
ATOM 16178 C C . GLY A 1 53 ? -13.314 8.584 -0.590 1.00 0.00 53 GLY A C 9
ATOM 16179 O O . GLY A 1 53 ? -13.170 9.618 0.062 1.00 0.00 53 GLY A O 9
ATOM 16183 N N . PHE A 1 54 ? -12.380 8.109 -1.415 1.00 0.00 54 PHE A N 9
ATOM 16184 C CA . PHE A 1 54 ? -11.102 8.788 -1.606 1.00 0.00 54 PHE A CA 9
ATOM 16185 C C . PHE A 1 54 ? -11.186 9.843 -2.710 1.00 0.00 54 PHE A C 9
ATOM 16186 O O . PHE A 1 54 ? -11.493 9.528 -3.862 1.00 0.00 54 PHE A O 9
ATOM 16203 N N . SER A 1 55 ? -10.890 11.093 -2.350 1.00 0.00 55 SER A N 9
ATOM 16204 C CA . SER A 1 55 ? -10.908 12.202 -3.308 1.00 0.00 55 SER A CA 9
ATOM 16205 C C . SER A 1 55 ? -9.624 12.213 -4.141 1.00 0.00 55 SER A C 9
ATOM 16206 O O . SER A 1 55 ? -8.678 11.485 -3.840 1.00 0.00 55 SER A O 9
ATOM 16214 N N . GLY A 1 56 ? -9.601 13.033 -5.194 1.00 0.00 56 GLY A N 9
ATOM 16215 C CA . GLY A 1 56 ? -8.430 13.109 -6.059 1.00 0.00 56 GLY A CA 9
ATOM 16216 C C . GLY A 1 56 ? -7.391 14.121 -5.590 1.00 0.00 56 GLY A C 9
ATOM 16217 O O . GLY A 1 56 ? -6.977 14.988 -6.361 1.00 0.00 56 GLY A O 9
ATOM 16221 N N . VAL A 1 57 ? -6.970 14.012 -4.327 1.00 0.00 57 VAL A N 9
ATOM 16222 C CA . VAL A 1 57 ? -5.971 14.925 -3.760 1.00 0.00 57 VAL A CA 9
ATOM 16223 C C . VAL A 1 57 ? -4.550 14.343 -3.758 1.00 0.00 57 VAL A C 9
ATOM 16224 O O . VAL A 1 57 ? -3.611 15.040 -3.368 1.00 0.00 57 VAL A O 9
ATOM 16237 N N . ASN A 1 58 ? -4.390 13.074 -4.170 1.00 0.00 58 ASN A N 9
ATOM 16238 C CA . ASN A 1 58 ? -3.067 12.422 -4.202 1.00 0.00 58 ASN A CA 9
ATOM 16239 C C . ASN A 1 58 ? -2.466 12.328 -2.797 1.00 0.00 58 ASN A C 9
ATOM 16240 O O . ASN A 1 58 ? -1.996 13.323 -2.242 1.00 0.00 58 ASN A O 9
ATOM 16251 N N . PHE A 1 59 ? -2.499 11.120 -2.225 1.00 0.00 59 PHE A N 9
ATOM 16252 C CA . PHE A 1 59 ? -1.976 10.876 -0.877 1.00 0.00 59 PHE A CA 9
ATOM 16253 C C . PHE A 1 59 ? -2.780 11.664 0.168 1.00 0.00 59 PHE A C 9
ATOM 16254 O O . PHE A 1 59 ? -3.747 12.350 -0.171 1.00 0.00 59 PHE A O 9
ATOM 16271 N N . ASN A 1 60 ? -2.372 11.562 1.437 1.00 0.00 60 ASN A N 9
ATOM 16272 C CA . ASN A 1 60 ? -3.044 12.264 2.538 1.00 0.00 60 ASN A CA 9
ATOM 16273 C C . ASN A 1 60 ? -4.490 11.782 2.709 1.00 0.00 60 ASN A C 9
ATOM 16274 O O . ASN A 1 60 ? -5.428 12.580 2.755 1.00 0.00 60 ASN A O 9
ATOM 16285 N N . ARG A 1 61 ? -4.644 10.463 2.815 1.00 0.00 61 ARG A N 9
ATOM 16286 C CA . ARG A 1 61 ? -5.951 9.823 2.993 1.00 0.00 61 ARG A CA 9
ATOM 16287 C C . ARG A 1 61 ? -6.078 9.283 4.417 1.00 0.00 61 ARG A C 9
ATOM 16288 O O . ARG A 1 61 ? -5.088 9.151 5.117 1.00 0.00 61 ARG A O 9
ATOM 16309 N N . PRO A 1 62 ? -7.298 8.950 4.858 1.00 0.00 62 PRO A N 9
ATOM 16310 C CA . PRO A 1 62 ? -7.545 8.398 6.204 1.00 0.00 62 PRO A CA 9
ATOM 16311 C C . PRO A 1 62 ? -6.732 7.115 6.451 1.00 0.00 62 PRO A C 9
ATOM 16312 O O . PRO A 1 62 ? -5.687 7.144 7.121 1.00 0.00 62 PRO A O 9
ATOM 16323 N N . GLY A 1 63 ? -7.194 5.995 5.880 1.00 0.00 63 GLY A N 9
ATOM 16324 C CA . GLY A 1 63 ? -6.482 4.736 6.023 1.00 0.00 63 GLY A CA 9
ATOM 16325 C C . GLY A 1 63 ? -5.043 4.856 5.554 1.00 0.00 63 GLY A C 9
ATOM 16326 O O . GLY A 1 63 ? -4.151 4.188 6.076 1.00 0.00 63 GLY A O 9
ATOM 16330 N N . PHE A 1 64 ? -4.827 5.732 4.569 1.00 0.00 64 PHE A N 9
ATOM 16331 C CA . PHE A 1 64 ? -3.505 5.983 4.017 1.00 0.00 64 PHE A CA 9
ATOM 16332 C C . PHE A 1 64 ? -2.635 6.697 5.034 1.00 0.00 64 PHE A C 9
ATO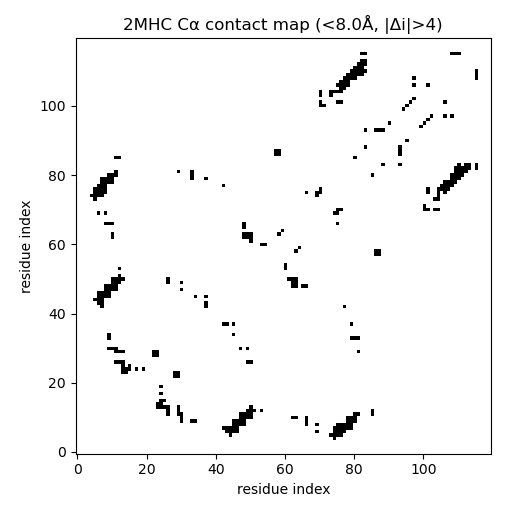M 16333 O O . PHE A 1 64 ? -1.467 6.361 5.198 1.00 0.00 64 PHE A O 9
ATOM 16350 N N . GLN A 1 65 ? -3.224 7.663 5.739 1.00 0.00 65 GLN A N 9
ATOM 16351 C CA . GLN A 1 65 ? -2.507 8.392 6.775 1.00 0.00 65 GLN A CA 9
ATOM 16352 C C . GLN A 1 65 ? -1.998 7.391 7.801 1.00 0.00 65 GLN A C 9
ATOM 16353 O O . GLN A 1 65 ? -0.969 7.607 8.437 1.00 0.00 65 GLN A O 9
ATOM 16367 N N . SER A 1 66 ? -2.708 6.261 7.909 1.00 0.00 66 SER A N 9
ATOM 16368 C CA . SER A 1 66 ? -2.300 5.189 8.798 1.00 0.00 66 SER A CA 9
ATOM 16369 C C . SER A 1 66 ? -1.105 4.479 8.165 1.00 0.00 66 SER A C 9
ATOM 16370 O O . SER A 1 66 ? -0.098 4.231 8.829 1.00 0.00 66 SER A O 9
ATOM 16378 N N . LEU A 1 67 ? -1.212 4.202 6.853 1.00 0.00 67 LEU A N 9
ATOM 16379 C CA . LEU A 1 67 ? -0.138 3.573 6.100 1.00 0.00 67 LEU A CA 9
ATOM 16380 C C . LEU A 1 67 ? 1.121 4.455 6.176 1.00 0.00 67 LEU A C 9
ATOM 16381 O O . LEU A 1 67 ? 2.220 3.972 6.476 1.00 0.00 67 LEU A O 9
ATOM 16397 N N . ILE A 1 68 ? 0.938 5.761 5.946 1.00 0.00 68 ILE A N 9
ATOM 16398 C CA . ILE A 1 68 ? 2.037 6.722 6.024 1.00 0.00 68 ILE A CA 9
ATOM 16399 C C . ILE A 1 68 ? 2.575 6.787 7.460 1.00 0.00 68 ILE A C 9
ATOM 16400 O O . ILE A 1 68 ? 3.778 6.926 7.667 1.00 0.00 68 ILE A O 9
ATOM 16416 N N . LYS A 1 69 ? 1.665 6.667 8.444 1.00 0.00 69 LYS A N 9
ATOM 16417 C CA . LYS A 1 69 ? 2.034 6.694 9.865 1.00 0.00 69 LYS A CA 9
ATOM 16418 C C . LYS A 1 69 ? 3.048 5.594 10.179 1.00 0.00 69 LYS A C 9
ATOM 16419 O O . LYS A 1 69 ? 3.960 5.783 10.987 1.00 0.00 69 LYS A O 9
ATOM 16438 N N . GLU A 1 70 ? 2.896 4.450 9.519 1.00 0.00 70 GLU A N 9
ATOM 16439 C CA . GLU A 1 70 ? 3.821 3.340 9.715 1.00 0.00 70 GLU A CA 9
ATOM 16440 C C . GLU A 1 70 ? 5.145 3.673 9.047 1.00 0.00 70 GLU A C 9
ATOM 16441 O O . GLU A 1 70 ? 6.210 3.393 9.594 1.00 0.00 70 GLU A O 9
ATOM 16453 N N . VAL A 1 71 ? 5.065 4.289 7.862 1.00 0.00 71 VAL A N 9
ATOM 16454 C CA . VAL A 1 71 ? 6.261 4.674 7.116 1.00 0.00 71 VAL A CA 9
ATOM 16455 C C . VAL A 1 71 ? 7.084 5.720 7.870 1.00 0.00 71 VAL A C 9
ATOM 16456 O O . VAL A 1 71 ? 8.309 5.617 7.939 1.00 0.00 71 VAL A O 9
ATOM 16469 N N . GLU A 1 72 ? 6.407 6.726 8.431 1.00 0.00 72 GLU A N 9
ATOM 16470 C CA . GLU A 1 72 ? 7.089 7.788 9.176 1.00 0.00 72 GLU A CA 9
ATOM 16471 C C . GLU A 1 72 ? 7.780 7.219 10.411 1.00 0.00 72 GLU A C 9
ATOM 16472 O O . GLU A 1 72 ? 8.904 7.601 10.733 1.00 0.00 72 GLU A O 9
ATOM 16484 N N . ALA A 1 73 ? 7.100 6.295 11.091 1.00 0.00 73 ALA A N 9
ATOM 16485 C CA . ALA A 1 73 ? 7.643 5.655 12.287 1.00 0.00 73 ALA A CA 9
ATOM 16486 C C . ALA A 1 73 ? 8.718 4.612 11.942 1.00 0.00 73 ALA A C 9
ATOM 16487 O O . ALA A 1 73 ? 9.421 4.125 12.828 1.00 0.00 73 ALA A O 9
ATOM 16494 N N . GLY A 1 74 ? 8.828 4.266 10.655 1.00 0.00 74 GLY A N 9
ATOM 16495 C CA . GLY A 1 74 ? 9.801 3.278 10.212 1.00 0.00 74 GLY A CA 9
ATOM 16496 C C . GLY A 1 74 ? 9.393 1.857 10.574 1.00 0.00 74 GLY A C 9
ATOM 16497 O O . GLY A 1 74 ? 10.228 1.042 10.966 1.00 0.00 74 GLY A O 9
ATOM 16501 N N . ASN A 1 75 ? 8.099 1.568 10.423 1.00 0.00 75 ASN A N 9
ATOM 16502 C CA . ASN A 1 75 ? 7.541 0.250 10.706 1.00 0.00 75 ASN A CA 9
ATOM 16503 C C . ASN A 1 75 ? 7.264 -0.490 9.404 1.00 0.00 75 ASN A C 9
ATOM 16504 O O . ASN A 1 75 ? 7.625 -1.653 9.254 1.00 0.00 75 ASN A O 9
ATOM 16515 N N . VAL A 1 76 ? 6.621 0.187 8.455 1.00 0.00 76 VAL A N 9
ATOM 16516 C CA . VAL A 1 76 ? 6.314 -0.435 7.178 1.00 0.00 76 VAL A CA 9
ATOM 16517 C C . VAL A 1 76 ? 7.591 -0.940 6.503 1.00 0.00 76 VAL A C 9
ATOM 16518 O O . VAL A 1 76 ? 8.387 -0.161 5.978 1.00 0.00 76 VAL A O 9
ATOM 16531 N N . GLU A 1 77 ? 7.774 -2.249 6.523 1.00 0.00 77 GLU A N 9
ATOM 16532 C CA . GLU A 1 77 ? 8.944 -2.874 5.911 1.00 0.00 77 GLU A CA 9
ATOM 16533 C C . GLU A 1 77 ? 8.623 -3.372 4.498 1.00 0.00 77 GLU A C 9
ATOM 16534 O O . GLU A 1 77 ? 9.509 -3.837 3.779 1.00 0.00 77 GLU A O 9
ATOM 16546 N N . THR A 1 78 ? 7.346 -3.287 4.119 1.00 0.00 78 THR A N 9
ATOM 16547 C CA . THR A 1 78 ? 6.888 -3.739 2.811 1.00 0.00 78 THR A CA 9
ATOM 16548 C C . THR A 1 78 ? 5.568 -3.078 2.448 1.00 0.00 78 THR A C 9
ATOM 16549 O O . THR A 1 78 ? 4.798 -2.700 3.328 1.00 0.00 78 THR A O 9
ATOM 16560 N N . LEU A 1 79 ? 5.301 -2.950 1.153 1.00 0.00 79 LEU A N 9
ATOM 16561 C CA . LEU A 1 79 ? 4.057 -2.346 0.700 1.00 0.00 79 LEU A CA 9
ATOM 16562 C C . LEU A 1 79 ? 3.397 -3.182 -0.383 1.00 0.00 79 LEU A C 9
ATOM 16563 O O . LEU A 1 79 ? 3.969 -3.404 -1.447 1.00 0.00 79 LEU A O 9
ATOM 16579 N N . ILE A 1 80 ? 2.176 -3.604 -0.112 1.00 0.00 80 ILE A N 9
ATOM 16580 C CA . ILE A 1 80 ? 1.397 -4.376 -1.067 1.00 0.00 80 ILE A CA 9
ATOM 16581 C C . ILE A 1 80 ? 0.224 -3.530 -1.567 1.00 0.00 80 ILE A C 9
ATOM 16582 O O . ILE A 1 80 ? -0.614 -3.082 -0.779 1.00 0.00 80 ILE A O 9
ATOM 16598 N N . VAL A 1 81 ? 0.196 -3.295 -2.877 1.00 0.00 81 VAL A N 9
ATOM 16599 C CA . VAL A 1 81 ? -0.845 -2.485 -3.505 1.00 0.00 81 VAL A CA 9
ATOM 16600 C C . VAL A 1 81 ? -1.371 -3.163 -4.770 1.00 0.00 81 VAL A C 9
ATOM 16601 O O . VAL A 1 81 ? -0.616 -3.833 -5.483 1.00 0.00 81 VAL A O 9
ATOM 16614 N N . LYS A 1 82 ? -2.658 -2.961 -5.066 1.00 0.00 82 LYS A N 9
ATOM 16615 C CA . LYS A 1 82 ? -3.263 -3.530 -6.265 1.00 0.00 82 LYS A CA 9
ATOM 16616 C C . LYS A 1 82 ? -2.452 -3.090 -7.487 1.00 0.00 82 LYS A C 9
ATOM 16617 O O . LYS A 1 82 ? -2.179 -3.883 -8.382 1.00 0.00 82 LYS A O 9
ATOM 16636 N N . ASP A 1 83 ? -2.059 -1.808 -7.490 1.00 0.00 83 ASP A N 9
ATOM 16637 C CA . ASP A 1 83 ? -1.256 -1.222 -8.567 1.00 0.00 83 ASP A CA 9
ATOM 16638 C C . ASP A 1 83 ? -0.925 0.242 -8.265 1.00 0.00 83 ASP A C 9
ATOM 16639 O O . ASP A 1 83 ? -1.585 0.882 -7.447 1.00 0.00 83 ASP A O 9
ATOM 16648 N N . MET A 1 84 ? 0.114 0.760 -8.923 1.00 0.00 84 MET A N 9
ATOM 16649 C CA . MET A 1 84 ? 0.563 2.145 -8.723 1.00 0.00 84 MET A CA 9
ATOM 16650 C C . MET A 1 84 ? -0.547 3.187 -8.933 1.00 0.00 84 MET A C 9
ATOM 16651 O O . MET A 1 84 ? -0.366 4.354 -8.580 1.00 0.00 84 MET A O 9
ATOM 16665 N N . SER A 1 85 ? -1.687 2.785 -9.500 1.00 0.00 85 SER A N 9
ATOM 16666 C CA . SER A 1 85 ? -2.784 3.725 -9.731 1.00 0.00 85 SER A CA 9
ATOM 16667 C C . SER A 1 85 ? -3.435 4.161 -8.418 1.00 0.00 85 SER A C 9
ATOM 16668 O O . SER A 1 85 ? -4.096 5.198 -8.368 1.00 0.00 85 SER A O 9
ATOM 16676 N N . ARG A 1 86 ? -3.249 3.368 -7.359 1.00 0.00 86 ARG A N 9
ATOM 16677 C CA . ARG A 1 86 ? -3.826 3.686 -6.058 1.00 0.00 86 ARG A CA 9
ATOM 16678 C C . ARG A 1 86 ? -3.267 5.000 -5.505 1.00 0.00 86 ARG A C 9
ATOM 16679 O O . ARG A 1 86 ? -4.027 5.921 -5.213 1.00 0.00 86 ARG A O 9
ATOM 16700 N N . LEU A 1 87 ? -1.944 5.093 -5.372 1.00 0.00 87 LEU A N 9
ATOM 16701 C CA . LEU A 1 87 ? -1.316 6.314 -4.860 1.00 0.00 87 LEU A CA 9
ATOM 16702 C C . LEU A 1 87 ? -1.327 7.429 -5.902 1.00 0.00 87 LEU A C 9
ATOM 16703 O O . LEU A 1 87 ? -1.593 8.580 -5.560 1.00 0.00 87 LEU A O 9
ATOM 16719 N N . GLY A 1 88 ? -1.056 7.098 -7.169 1.00 0.00 88 GLY A N 9
ATOM 16720 C CA . GLY A 1 88 ? -1.067 8.124 -8.202 1.00 0.00 88 GLY A CA 9
ATOM 16721 C C . GLY A 1 88 ? -0.147 7.841 -9.373 1.00 0.00 88 GLY A C 9
ATOM 16722 O O . GLY A 1 88 ? 0.807 7.071 -9.259 1.00 0.00 88 GLY A O 9
ATOM 16726 N N . ARG A 1 89 ? -0.436 8.493 -10.503 1.00 0.00 89 ARG A N 9
ATOM 16727 C CA . ARG A 1 89 ? 0.367 8.344 -11.715 1.00 0.00 89 ARG A CA 9
ATOM 16728 C C . ARG A 1 89 ? 1.679 9.120 -11.601 1.00 0.00 89 ARG A C 9
ATOM 16729 O O . ARG A 1 89 ? 2.628 8.852 -12.339 1.00 0.00 89 ARG A O 9
ATOM 16750 N N . ASN A 1 90 ? 1.720 10.091 -10.682 1.00 0.00 90 ASN A N 9
ATOM 16751 C CA . ASN A 1 90 ? 2.911 10.910 -10.480 1.00 0.00 90 ASN A CA 9
ATOM 16752 C C . ASN A 1 90 ? 4.047 10.082 -9.872 1.00 0.00 90 ASN A C 9
ATOM 16753 O O . ASN A 1 90 ? 4.268 10.091 -8.661 1.00 0.00 90 ASN A O 9
ATOM 16764 N N . TYR A 1 91 ? 4.760 9.366 -10.734 1.00 0.00 91 TYR A N 9
ATOM 16765 C CA . TYR A 1 91 ? 5.877 8.517 -10.321 1.00 0.00 91 TYR A CA 9
ATOM 16766 C C . TYR A 1 91 ? 7.014 9.329 -9.679 1.00 0.00 91 TYR A C 9
ATOM 16767 O O . TYR A 1 91 ? 7.891 8.759 -9.029 1.00 0.00 91 TYR A O 9
ATOM 16785 N N . LEU A 1 92 ? 6.985 10.660 -9.835 1.00 0.00 92 LEU A N 9
ATOM 16786 C CA . LEU A 1 92 ? 8.003 11.525 -9.236 1.00 0.00 92 LEU A CA 9
ATOM 16787 C C . LEU A 1 92 ? 7.843 11.526 -7.715 1.00 0.00 92 LEU A C 9
ATOM 16788 O O . LEU A 1 92 ? 8.773 11.187 -6.981 1.00 0.00 92 LEU A O 9
ATOM 16804 N N . GLN A 1 93 ? 6.639 11.885 -7.259 1.00 0.00 93 GLN A N 9
ATOM 16805 C CA . GLN A 1 93 ? 6.314 11.905 -5.832 1.00 0.00 93 GLN A CA 9
ATOM 16806 C C . GLN A 1 93 ? 6.226 10.476 -5.308 1.00 0.00 93 GLN A C 9
ATOM 16807 O O . GLN A 1 93 ? 6.825 10.137 -4.285 1.00 0.00 93 GLN A O 9
ATOM 16821 N N . VAL A 1 94 ? 5.485 9.640 -6.039 1.00 0.00 94 VAL A N 9
ATOM 16822 C CA . VAL A 1 94 ? 5.317 8.234 -5.684 1.00 0.00 94 VAL A CA 9
ATOM 16823 C C . VAL A 1 94 ? 6.687 7.560 -5.538 1.00 0.00 94 VAL A C 9
ATOM 16824 O O . VAL A 1 94 ? 6.935 6.815 -4.579 1.00 0.00 94 VAL A O 9
ATOM 16837 N N . GLY A 1 95 ? 7.587 7.860 -6.479 1.00 0.00 95 GLY A N 9
ATOM 16838 C CA . GLY A 1 95 ? 8.927 7.312 -6.425 1.00 0.00 95 GLY A CA 9
ATOM 16839 C C . GLY A 1 95 ? 9.642 7.762 -5.177 1.00 0.00 95 GLY A C 9
ATOM 16840 O O . GLY A 1 95 ? 10.159 6.936 -4.435 1.00 0.00 95 GLY A O 9
ATOM 16844 N N . PHE A 1 96 ? 9.639 9.079 -4.932 1.00 0.00 96 PHE A N 9
ATOM 16845 C CA . PHE A 1 96 ? 10.264 9.648 -3.738 1.00 0.00 96 PHE A CA 9
ATOM 16846 C C . PHE A 1 96 ? 9.910 8.801 -2.518 1.00 0.00 96 PHE A C 9
ATOM 16847 O O . PHE A 1 96 ? 10.763 8.505 -1.684 1.00 0.00 96 PHE A O 9
ATOM 16864 N N . TYR A 1 97 ? 8.641 8.406 -2.435 1.00 0.00 97 TYR A N 9
ATOM 16865 C CA . TYR A 1 97 ? 8.165 7.588 -1.332 1.00 0.00 97 TYR A CA 9
ATOM 16866 C C . TYR A 1 97 ? 8.888 6.246 -1.291 1.00 0.00 97 TYR A C 9
ATOM 16867 O O . TYR A 1 97 ? 9.362 5.833 -0.242 1.00 0.00 97 TYR A O 9
ATOM 16885 N N . THR A 1 98 ? 8.965 5.561 -2.429 1.00 0.00 98 THR A N 9
ATOM 16886 C CA . THR A 1 98 ? 9.625 4.251 -2.477 1.00 0.00 98 THR A CA 9
ATOM 16887 C C . THR A 1 98 ? 11.165 4.332 -2.545 1.00 0.00 98 THR A C 9
ATOM 16888 O O . THR A 1 98 ? 11.840 3.371 -2.175 1.00 0.00 98 THR A O 9
ATOM 16899 N N . GLU A 1 99 ? 11.723 5.444 -3.052 1.00 0.00 99 GLU A N 9
ATOM 16900 C CA . GLU A 1 99 ? 13.187 5.567 -3.192 1.00 0.00 99 GLU A CA 9
ATOM 16901 C C . GLU A 1 99 ? 13.877 6.270 -2.023 1.00 0.00 99 GLU A C 9
ATOM 16902 O O . GLU A 1 99 ? 14.939 5.823 -1.601 1.00 0.00 99 GLU A O 9
ATOM 16914 N N . VAL A 1 100 ? 13.322 7.377 -1.527 1.00 0.00 100 VAL A N 9
ATOM 16915 C CA . VAL A 1 100 ? 13.956 8.108 -0.422 1.00 0.00 100 VAL A CA 9
ATOM 16916 C C . VAL A 1 100 ? 13.197 7.968 0.903 1.00 0.00 100 VAL A C 9
ATOM 16917 O O . VAL A 1 100 ? 13.809 7.853 1.966 1.00 0.00 100 VAL A O 9
ATOM 16930 N N . LEU A 1 101 ? 11.869 8.007 0.835 1.00 0.00 101 LEU A N 9
ATOM 16931 C CA . LEU A 1 101 ? 11.019 7.917 2.027 1.00 0.00 101 LEU A CA 9
ATOM 16932 C C . LEU A 1 101 ? 11.082 6.541 2.704 1.00 0.00 101 LEU A C 9
ATOM 16933 O O . LEU A 1 101 ? 11.513 6.426 3.848 1.00 0.00 101 LEU A O 9
ATOM 16949 N N . PHE A 1 102 ? 10.613 5.516 1.994 1.00 0.00 102 PHE A N 9
ATOM 16950 C CA . PHE A 1 102 ? 10.560 4.137 2.503 1.00 0.00 102 PHE A CA 9
ATOM 16951 C C . PHE A 1 102 ? 11.922 3.567 2.964 1.00 0.00 102 PHE A C 9
ATOM 16952 O O . PHE A 1 102 ? 11.964 2.758 3.887 1.00 0.00 102 PHE A O 9
ATOM 16969 N N . PRO A 1 103 ? 13.040 3.941 2.311 1.00 0.00 103 PRO A N 9
ATOM 16970 C CA . PRO A 1 103 ? 14.391 3.436 2.638 1.00 0.00 103 PRO A CA 9
ATOM 16971 C C . PRO A 1 103 ? 14.718 3.333 4.131 1.00 0.00 103 PRO A C 9
ATOM 16972 O O . PRO A 1 103 ? 15.453 2.431 4.532 1.00 0.00 103 PRO A O 9
ATOM 16983 N N . GLN A 1 104 ? 14.205 4.261 4.943 1.00 0.00 104 GLN A N 9
ATOM 16984 C CA . GLN A 1 104 ? 14.492 4.255 6.393 1.00 0.00 104 GLN A CA 9
ATOM 16985 C C . GLN A 1 104 ? 14.300 2.869 7.019 1.00 0.00 104 GLN A C 9
ATOM 16986 O O . GLN A 1 104 ? 14.938 2.550 8.022 1.00 0.00 104 GLN A O 9
ATOM 17000 N N . LYS A 1 105 ? 13.418 2.050 6.435 1.00 0.00 105 LYS A N 9
ATOM 17001 C CA . LYS A 1 105 ? 13.154 0.709 6.961 1.00 0.00 105 LYS A CA 9
ATOM 17002 C C . LYS A 1 105 ? 13.343 -0.386 5.896 1.00 0.00 105 LYS A C 9
ATOM 17003 O O . LYS A 1 105 ? 13.007 -1.545 6.144 1.00 0.00 105 LYS A O 9
ATOM 17022 N N . ASN A 1 106 ? 13.863 -0.020 4.712 1.00 0.00 106 ASN A N 9
ATOM 17023 C CA . ASN A 1 106 ? 14.066 -0.980 3.620 1.00 0.00 106 ASN A CA 9
ATOM 17024 C C . ASN A 1 106 ? 12.726 -1.593 3.218 1.00 0.00 106 ASN A C 9
ATOM 17025 O O . ASN A 1 106 ? 12.244 -2.542 3.839 1.00 0.00 106 ASN A O 9
ATOM 17036 N N . VAL A 1 107 ? 12.110 -0.993 2.208 1.00 0.00 107 VAL A N 9
ATOM 17037 C CA . VAL A 1 107 ? 10.793 -1.402 1.736 1.00 0.00 107 VAL A CA 9
ATOM 17038 C C . VAL A 1 107 ? 10.799 -2.239 0.467 1.00 0.00 107 VAL A C 9
ATOM 17039 O O . VAL A 1 107 ? 11.637 -2.073 -0.421 1.00 0.00 107 VAL A O 9
ATOM 17052 N N . ARG A 1 108 ? 9.793 -3.101 0.392 1.00 0.00 108 ARG A N 9
ATOM 17053 C CA . ARG A 1 108 ? 9.563 -3.951 -0.755 1.00 0.00 108 ARG A CA 9
ATOM 17054 C C . ARG A 1 108 ? 8.161 -3.657 -1.268 1.00 0.00 108 ARG A C 9
ATOM 17055 O O . ARG A 1 108 ? 7.176 -4.205 -0.775 1.00 0.00 108 ARG A O 9
ATOM 17076 N N . PHE A 1 109 ? 8.078 -2.742 -2.227 1.00 0.00 109 PHE A N 9
ATOM 17077 C CA . PHE A 1 109 ? 6.795 -2.321 -2.770 1.00 0.00 109 PHE A CA 9
ATOM 17078 C C . PHE A 1 109 ? 6.266 -3.318 -3.799 1.00 0.00 109 PHE A C 9
ATOM 17079 O O . PHE A 1 109 ? 7.038 -3.946 -4.524 1.00 0.00 109 PHE A O 9
ATOM 17096 N N . LEU A 1 110 ? 4.942 -3.456 -3.855 1.00 0.00 110 LEU A N 9
ATOM 17097 C CA . LEU A 1 110 ? 4.308 -4.375 -4.790 1.00 0.00 110 LEU A CA 9
ATOM 17098 C C . LEU A 1 110 ? 3.137 -3.715 -5.510 1.00 0.00 110 LEU A C 9
ATOM 17099 O O . LEU A 1 110 ? 2.218 -3.180 -4.888 1.00 0.00 110 LEU A O 9
ATOM 17115 N N . ALA A 1 111 ? 3.182 -3.799 -6.832 1.00 0.00 111 ALA A N 9
ATOM 17116 C CA . ALA A 1 111 ? 2.139 -3.265 -7.700 1.00 0.00 111 ALA A CA 9
ATOM 17117 C C . ALA A 1 111 ? 1.644 -4.397 -8.582 1.00 0.00 111 ALA A C 9
ATOM 17118 O O . ALA A 1 111 ? 2.286 -4.761 -9.567 1.00 0.00 111 ALA A O 9
ATOM 17125 N N . ILE A 1 112 ? 0.541 -5.003 -8.174 1.00 0.00 112 ILE A N 9
ATOM 17126 C CA . ILE A 1 112 ? -0.003 -6.162 -8.880 1.00 0.00 112 ILE A CA 9
ATOM 17127 C C . ILE A 1 112 ? -0.381 -5.894 -10.349 1.00 0.00 112 ILE A C 9
ATOM 17128 O O . ILE A 1 112 ? 0.086 -6.606 -11.239 1.00 0.00 112 ILE A O 9
ATOM 17144 N N . ASN A 1 113 ? -1.241 -4.908 -10.602 1.00 0.00 113 ASN A N 9
ATOM 17145 C CA . ASN A 1 113 ? -1.687 -4.611 -11.971 1.00 0.00 113 ASN A CA 9
ATOM 17146 C C . ASN A 1 113 ? -0.555 -4.114 -12.875 1.00 0.00 113 ASN A C 9
ATOM 17147 O O . ASN A 1 113 ? -0.386 -4.616 -13.987 1.00 0.00 113 ASN A O 9
ATOM 17158 N N . ASN A 1 114 ? 0.199 -3.117 -12.412 1.00 0.00 114 ASN A N 9
ATOM 17159 C CA . ASN A 1 114 ? 1.289 -2.546 -13.206 1.00 0.00 114 ASN A CA 9
ATOM 17160 C C . ASN A 1 114 ? 2.656 -2.825 -12.585 1.00 0.00 114 ASN A C 9
ATOM 17161 O O . ASN A 1 114 ? 2.772 -2.988 -11.372 1.00 0.00 114 ASN A O 9
ATOM 17172 N N . SER A 1 115 ? 3.693 -2.862 -13.429 1.00 0.00 115 SER A N 9
ATOM 17173 C CA . SER A 1 115 ? 5.057 -3.105 -12.959 1.00 0.00 115 SER A CA 9
ATOM 17174 C C . SER A 1 115 ? 5.484 -2.010 -11.984 1.00 0.00 115 SER A C 9
ATOM 17175 O O . SER A 1 115 ? 5.701 -0.864 -12.378 1.00 0.00 115 SER A O 9
ATOM 17183 N N . ILE A 1 116 ? 5.581 -2.381 -10.708 1.00 0.00 116 ILE A N 9
ATOM 17184 C CA . ILE A 1 116 ? 5.958 -1.457 -9.636 1.00 0.00 116 ILE A CA 9
ATOM 17185 C C . ILE A 1 116 ? 7.199 -0.620 -9.974 1.00 0.00 116 ILE A C 9
ATOM 17186 O O . ILE A 1 116 ? 7.277 0.554 -9.613 1.00 0.00 116 ILE A O 9
ATOM 17202 N N . ASP A 1 117 ? 8.165 -1.233 -10.651 1.00 0.00 117 ASP A N 9
ATOM 17203 C CA . ASP A 1 117 ? 9.404 -0.549 -11.020 1.00 0.00 117 ASP A CA 9
ATOM 17204 C C . ASP A 1 117 ? 10.278 -1.446 -11.893 1.00 0.00 117 ASP A C 9
ATOM 17205 O O . ASP A 1 117 ? 10.953 -0.967 -12.805 1.00 0.00 117 ASP A O 9
ATOM 17214 N N . SER A 1 118 ? 10.265 -2.751 -11.596 1.00 0.00 118 SER A N 9
ATOM 17215 C CA . SER A 1 118 ? 11.055 -3.727 -12.336 1.00 0.00 118 SER A CA 9
ATOM 17216 C C . SER A 1 118 ? 10.776 -3.656 -13.841 1.00 0.00 118 SER A C 9
ATOM 17217 O O . SER A 1 118 ? 9.729 -3.165 -14.268 1.00 0.00 118 SER A O 9
ATOM 17225 N N . ASN A 1 119 ? 11.724 -4.154 -14.637 1.00 0.00 119 ASN A N 9
ATOM 17226 C CA . ASN A 1 119 ? 11.594 -4.154 -16.095 1.00 0.00 119 ASN A CA 9
ATOM 17227 C C . ASN A 1 119 ? 10.617 -5.238 -16.564 1.00 0.00 119 ASN A C 9
ATOM 17228 O O . ASN A 1 119 ? 9.748 -5.671 -15.804 1.00 0.00 119 ASN A O 9
ATOM 17239 N N . ASN A 1 120 ? 10.773 -5.671 -17.820 1.00 0.00 120 ASN A N 9
ATOM 17240 C CA . ASN A 1 120 ? 9.926 -6.704 -18.404 1.00 0.00 120 ASN A CA 9
ATOM 17241 C C . ASN A 1 120 ? 8.462 -6.249 -18.480 1.00 0.00 120 ASN A C 9
ATOM 17242 O O . ASN A 1 120 ? 8.124 -5.524 -19.437 1.00 0.00 120 ASN A O 9
ATOM 17254 N N . GLY A 1 1 ? 8.728 -5.304 27.397 1.00 0.00 1 GLY A N 10
ATOM 17255 C CA . GLY A 1 1 ? 9.241 -5.287 25.999 1.00 0.00 1 GLY A CA 10
ATOM 17256 C C . GLY A 1 1 ? 8.319 -4.543 25.049 1.00 0.00 1 GLY A C 10
ATOM 17257 O O . GLY A 1 1 ? 7.098 -4.701 25.112 1.00 0.00 1 GLY A O 10
ATOM 17263 N N . SER A 1 2 ? 8.904 -3.729 24.169 1.00 0.00 2 SER A N 10
ATOM 17264 C CA . SER A 1 2 ? 8.129 -2.956 23.202 1.00 0.00 2 SER A CA 10
ATOM 17265 C C . SER A 1 2 ? 8.778 -2.993 21.817 1.00 0.00 2 SER A C 10
ATOM 17266 O O . SER A 1 2 ? 8.218 -3.563 20.880 1.00 0.00 2 SER A O 10
ATOM 17274 N N . ARG A 1 3 ? 9.960 -2.381 21.694 1.00 0.00 3 ARG A N 10
ATOM 17275 C CA . ARG A 1 3 ? 10.683 -2.341 20.421 1.00 0.00 3 ARG A CA 10
ATOM 17276 C C . ARG A 1 3 ? 11.150 -3.737 20.012 1.00 0.00 3 ARG A C 10
ATOM 17277 O O . ARG A 1 3 ? 12.128 -4.257 20.553 1.00 0.00 3 ARG A O 10
ATOM 17298 N N . THR A 1 4 ? 10.440 -4.340 19.055 1.00 0.00 4 THR A N 10
ATOM 17299 C CA . THR A 1 4 ? 10.780 -5.680 18.573 1.00 0.00 4 THR A CA 10
ATOM 17300 C C . THR A 1 4 ? 10.127 -5.981 17.221 1.00 0.00 4 THR A C 10
ATOM 17301 O O . THR A 1 4 ? 10.787 -6.487 16.314 1.00 0.00 4 THR A O 10
ATOM 17312 N N . SER A 1 5 ? 8.829 -5.688 17.098 1.00 0.00 5 SER A N 10
ATOM 17313 C CA . SER A 1 5 ? 8.096 -5.952 15.858 1.00 0.00 5 SER A CA 10
ATOM 17314 C C . SER A 1 5 ? 7.464 -4.688 15.279 1.00 0.00 5 SER A C 10
ATOM 17315 O O . SER A 1 5 ? 6.713 -3.985 15.959 1.00 0.00 5 SER A O 10
ATOM 17323 N N . ARG A 1 6 ? 7.748 -4.435 14.001 1.00 0.00 6 ARG A N 10
ATOM 17324 C CA . ARG A 1 6 ? 7.185 -3.289 13.289 1.00 0.00 6 ARG A CA 10
ATOM 17325 C C . ARG A 1 6 ? 5.932 -3.753 12.525 1.00 0.00 6 ARG A C 10
ATOM 17326 O O . ARG A 1 6 ? 5.132 -4.490 13.103 1.00 0.00 6 ARG A O 10
ATOM 17347 N N . ILE A 1 7 ? 5.720 -3.353 11.256 1.00 0.00 7 ILE A N 10
ATOM 17348 C CA . ILE A 1 7 ? 4.515 -3.801 10.551 1.00 0.00 7 ILE A CA 10
ATOM 17349 C C . ILE A 1 7 ? 4.653 -3.887 9.024 1.00 0.00 7 ILE A C 10
ATOM 17350 O O . ILE A 1 7 ? 5.646 -3.459 8.443 1.00 0.00 7 ILE A O 10
ATOM 17366 N N . THR A 1 8 ? 3.593 -4.423 8.399 1.00 0.00 8 THR A N 10
ATOM 17367 C CA . THR A 1 8 ? 3.486 -4.561 6.941 1.00 0.00 8 THR A CA 10
ATOM 17368 C C . THR A 1 8 ? 2.353 -3.650 6.465 1.00 0.00 8 THR A C 10
ATOM 17369 O O . THR A 1 8 ? 1.366 -3.484 7.186 1.00 0.00 8 THR A O 10
ATOM 17380 N N . ALA A 1 9 ? 2.477 -3.030 5.283 1.00 0.00 9 ALA A N 10
ATOM 17381 C CA . ALA A 1 9 ? 1.423 -2.128 4.828 1.00 0.00 9 ALA A CA 10
ATOM 17382 C C . ALA A 1 9 ? 0.600 -2.684 3.680 1.00 0.00 9 ALA A C 10
ATOM 17383 O O . ALA A 1 9 ? 1.098 -2.898 2.578 1.00 0.00 9 ALA A O 10
ATOM 17390 N N . LEU A 1 10 ? -0.681 -2.873 3.958 1.00 0.00 10 LEU A N 10
ATOM 17391 C CA . LEU A 1 10 ? -1.636 -3.360 2.978 1.00 0.00 10 LEU A CA 10
ATOM 17392 C C . LEU A 1 10 ? -2.629 -2.244 2.676 1.00 0.00 10 LEU A C 10
ATOM 17393 O O . LEU A 1 10 ? -3.509 -1.964 3.485 1.00 0.00 10 LEU A O 10
ATOM 17409 N N . TYR A 1 11 ? -2.464 -1.582 1.531 1.00 0.00 11 TYR A N 10
ATOM 17410 C CA . TYR A 1 11 ? -3.341 -0.464 1.174 1.00 0.00 11 TYR A CA 10
ATOM 17411 C C . TYR A 1 11 ? -4.093 -0.727 -0.135 1.00 0.00 11 TYR A C 10
ATOM 17412 O O . TYR A 1 11 ? -3.484 -1.098 -1.142 1.00 0.00 11 TYR A O 10
ATOM 17430 N N . GLU A 1 12 ? -5.431 -0.562 -0.108 1.00 0.00 12 GLU A N 10
ATOM 17431 C CA . GLU A 1 12 ? -6.254 -0.819 -1.300 1.00 0.00 12 GLU A CA 10
ATOM 17432 C C . GLU A 1 12 ? -7.434 0.156 -1.438 1.00 0.00 12 GLU A C 10
ATOM 17433 O O . GLU A 1 12 ? -7.792 0.855 -0.493 1.00 0.00 12 GLU A O 10
ATOM 17445 N N . ARG A 1 13 ? -8.039 0.176 -2.637 1.00 0.00 13 ARG A N 10
ATOM 17446 C CA . ARG A 1 13 ? -9.187 1.037 -2.931 1.00 0.00 13 ARG A CA 10
ATOM 17447 C C . ARG A 1 13 ? -10.089 0.384 -3.985 1.00 0.00 13 ARG A C 10
ATOM 17448 O O . ARG A 1 13 ? -9.619 -0.037 -5.043 1.00 0.00 13 ARG A O 10
ATOM 17469 N N . LEU A 1 14 ? -11.383 0.287 -3.671 1.00 0.00 14 LEU A N 10
ATOM 17470 C CA . LEU A 1 14 ? -12.359 -0.331 -4.568 1.00 0.00 14 LEU A CA 10
ATOM 17471 C C . LEU A 1 14 ? -13.506 0.637 -4.868 1.00 0.00 14 LEU A C 10
ATOM 17472 O O . LEU A 1 14 ? -14.125 1.189 -3.956 1.00 0.00 14 LEU A O 10
ATOM 17488 N N . SER A 1 15 ? -13.785 0.826 -6.160 1.00 0.00 15 SER A N 10
ATOM 17489 C CA . SER A 1 15 ? -14.862 1.708 -6.602 1.00 0.00 15 SER A CA 10
ATOM 17490 C C . SER A 1 15 ? -16.032 0.889 -7.150 1.00 0.00 15 SER A C 10
ATOM 17491 O O . SER A 1 15 ? -15.875 0.128 -8.108 1.00 0.00 15 SER A O 10
ATOM 17499 N N . ARG A 1 16 ? -17.203 1.049 -6.533 1.00 0.00 16 ARG A N 10
ATOM 17500 C CA . ARG A 1 16 ? -18.404 0.324 -6.953 1.00 0.00 16 ARG A CA 10
ATOM 17501 C C . ARG A 1 16 ? -19.064 0.967 -8.176 1.00 0.00 16 ARG A C 10
ATOM 17502 O O . ARG A 1 16 ? -19.969 0.383 -8.774 1.00 0.00 16 ARG A O 10
ATOM 17523 N N . ASP A 1 17 ? -18.605 2.163 -8.549 1.00 0.00 17 ASP A N 10
ATOM 17524 C CA . ASP A 1 17 ? -19.152 2.872 -9.706 1.00 0.00 17 ASP A CA 10
ATOM 17525 C C . ASP A 1 17 ? -18.691 2.232 -11.016 1.00 0.00 17 ASP A C 10
ATOM 17526 O O . ASP A 1 17 ? -19.256 2.503 -12.076 1.00 0.00 17 ASP A O 10
ATOM 17535 N N . ASP A 1 18 ? -17.661 1.386 -10.935 1.00 0.00 18 ASP A N 10
ATOM 17536 C CA . ASP A 1 18 ? -17.122 0.710 -12.107 1.00 0.00 18 ASP A CA 10
ATOM 17537 C C . ASP A 1 18 ? -18.010 -0.463 -12.532 1.00 0.00 18 ASP A C 10
ATOM 17538 O O . ASP A 1 18 ? -18.851 -0.930 -11.762 1.00 0.00 18 ASP A O 10
ATOM 17547 N N . ASP A 1 19 ? -17.820 -0.923 -13.770 1.00 0.00 19 ASP A N 10
ATOM 17548 C CA . ASP A 1 19 ? -18.601 -2.030 -14.324 1.00 0.00 19 ASP A CA 10
ATOM 17549 C C . ASP A 1 19 ? -17.989 -3.403 -13.997 1.00 0.00 19 ASP A C 10
ATOM 17550 O O . ASP A 1 19 ? -18.337 -4.403 -14.628 1.00 0.00 19 ASP A O 10
ATOM 17559 N N . LEU A 1 20 ? -17.075 -3.450 -13.023 1.00 0.00 20 LEU A N 10
ATOM 17560 C CA . LEU A 1 20 ? -16.421 -4.708 -12.641 1.00 0.00 20 LEU A CA 10
ATOM 17561 C C . LEU A 1 20 ? -17.316 -5.552 -11.723 1.00 0.00 20 LEU A C 10
ATOM 17562 O O . LEU A 1 20 ? -18.029 -6.435 -12.200 1.00 0.00 20 LEU A O 10
ATOM 17578 N N . THR A 1 21 ? -17.270 -5.273 -10.412 1.00 0.00 21 THR A N 10
ATOM 17579 C CA . THR A 1 21 ? -18.065 -5.995 -9.407 1.00 0.00 21 THR A CA 10
ATOM 17580 C C . THR A 1 21 ? -17.628 -7.459 -9.275 1.00 0.00 21 THR A C 10
ATOM 17581 O O . THR A 1 21 ? -17.503 -8.179 -10.268 1.00 0.00 21 THR A O 10
ATOM 17592 N N . GLY A 1 22 ? -17.388 -7.886 -8.030 1.00 0.00 22 GLY A N 10
ATOM 17593 C CA . GLY A 1 22 ? -16.959 -9.253 -7.766 1.00 0.00 22 GLY A CA 10
ATOM 17594 C C . GLY A 1 22 ? -15.961 -9.339 -6.619 1.00 0.00 22 GLY A C 10
ATOM 17595 O O . GLY A 1 22 ? -15.968 -8.494 -5.720 1.00 0.00 22 GLY A O 10
ATOM 17599 N N . GLU A 1 23 ? -15.097 -10.360 -6.652 1.00 0.00 23 GLU A N 10
ATOM 17600 C CA . GLU A 1 23 ? -14.081 -10.552 -5.611 1.00 0.00 23 GLU A CA 10
ATOM 17601 C C . GLU A 1 23 ? -13.062 -9.415 -5.612 1.00 0.00 23 GLU A C 10
ATOM 17602 O O . GLU A 1 23 ? -12.481 -9.094 -4.576 1.00 0.00 23 GLU A O 10
ATOM 17614 N N . SER A 1 24 ? -12.845 -8.812 -6.776 1.00 0.00 24 SER A N 10
ATOM 17615 C CA . SER A 1 24 ? -11.896 -7.714 -6.903 1.00 0.00 24 SER A CA 10
ATOM 17616 C C . SER A 1 24 ? -12.560 -6.352 -6.664 1.00 0.00 24 SER A C 10
ATOM 17617 O O . SER A 1 24 ? -11.928 -5.315 -6.874 1.00 0.00 24 SER A O 10
ATOM 17625 N N . ASN A 1 25 ? -13.840 -6.344 -6.252 1.00 0.00 25 ASN A N 10
ATOM 17626 C CA . ASN A 1 25 ? -14.550 -5.081 -6.035 1.00 0.00 25 ASN A CA 10
ATOM 17627 C C . ASN A 1 25 ? -15.603 -5.164 -4.915 1.00 0.00 25 ASN A C 10
ATOM 17628 O O . ASN A 1 25 ? -16.789 -5.355 -5.189 1.00 0.00 25 ASN A O 10
ATOM 17639 N N . SER A 1 26 ? -15.167 -4.986 -3.656 1.00 0.00 26 SER A N 10
ATOM 17640 C CA . SER A 1 26 ? -16.087 -5.009 -2.503 1.00 0.00 26 SER A CA 10
ATOM 17641 C C . SER A 1 26 ? -15.394 -4.630 -1.184 1.00 0.00 26 SER A C 10
ATOM 17642 O O . SER A 1 26 ? -15.840 -5.043 -0.114 1.00 0.00 26 SER A O 10
ATOM 17650 N N . ILE A 1 27 ? -14.315 -3.847 -1.258 1.00 0.00 27 ILE A N 10
ATOM 17651 C CA . ILE A 1 27 ? -13.578 -3.423 -0.066 1.00 0.00 27 ILE A CA 10
ATOM 17652 C C . ILE A 1 27 ? -13.019 -4.635 0.703 1.00 0.00 27 ILE A C 10
ATOM 17653 O O . ILE A 1 27 ? -11.865 -5.013 0.506 1.00 0.00 27 ILE A O 10
ATOM 17669 N N . THR A 1 28 ? -13.836 -5.257 1.560 1.00 0.00 28 THR A N 10
ATOM 17670 C CA . THR A 1 28 ? -13.397 -6.431 2.322 1.00 0.00 28 THR A CA 10
ATOM 17671 C C . THR A 1 28 ? -12.841 -7.505 1.380 1.00 0.00 28 THR A C 10
ATOM 17672 O O . THR A 1 28 ? -11.920 -8.244 1.739 1.00 0.00 28 THR A O 10
ATOM 17683 N N . ASN A 1 29 ? -13.402 -7.575 0.169 1.00 0.00 29 ASN A N 10
ATOM 17684 C CA . ASN A 1 29 ? -12.964 -8.543 -0.826 1.00 0.00 29 ASN A CA 10
ATOM 17685 C C . ASN A 1 29 ? -11.521 -8.268 -1.262 1.00 0.00 29 ASN A C 10
ATOM 17686 O O . ASN A 1 29 ? -10.686 -9.179 -1.242 1.00 0.00 29 ASN A O 10
ATOM 17697 N N . GLN A 1 30 ? -11.207 -7.013 -1.633 1.00 0.00 30 GLN A N 10
ATOM 17698 C CA . GLN A 1 30 ? -9.832 -6.694 -2.034 1.00 0.00 30 GLN A CA 10
ATOM 17699 C C . GLN A 1 30 ? -8.890 -6.932 -0.858 1.00 0.00 30 GLN A C 10
ATOM 17700 O O . GLN A 1 30 ? -7.773 -7.421 -1.047 1.00 0.00 30 GLN A O 10
ATOM 17714 N N . LYS A 1 31 ? -9.354 -6.611 0.363 1.00 0.00 31 LYS A N 10
ATOM 17715 C CA . LYS A 1 31 ? -8.547 -6.830 1.559 1.00 0.00 31 LYS A CA 10
ATOM 17716 C C . LYS A 1 31 ? -8.018 -8.259 1.530 1.00 0.00 31 LYS A C 10
ATOM 17717 O O . LYS A 1 31 ? -6.814 -8.494 1.619 1.00 0.00 31 LYS A O 10
ATOM 17736 N N . LYS A 1 32 ? -8.941 -9.204 1.349 1.00 0.00 32 LYS A N 10
ATOM 17737 C CA . LYS A 1 32 ? -8.598 -10.622 1.249 1.00 0.00 32 LYS A CA 10
ATOM 17738 C C . LYS A 1 32 ? -7.576 -10.860 0.131 1.00 0.00 32 LYS A C 10
ATOM 17739 O O . LYS A 1 32 ? -6.696 -11.710 0.262 1.00 0.00 32 LYS A O 10
ATOM 17758 N N . TYR A 1 33 ? -7.707 -10.107 -0.972 1.00 0.00 33 TYR A N 10
ATOM 17759 C CA . TYR A 1 33 ? -6.796 -10.239 -2.120 1.00 0.00 33 TYR A CA 10
ATOM 17760 C C . TYR A 1 33 ? -5.334 -10.073 -1.703 1.00 0.00 33 TYR A C 10
ATOM 17761 O O . TYR A 1 33 ? -4.544 -11.030 -1.752 1.00 0.00 33 TYR A O 10
ATOM 17779 N N . LEU A 1 34 ? -4.976 -8.859 -1.272 1.00 0.00 34 LEU A N 10
ATOM 17780 C CA . LEU A 1 34 ? -3.613 -8.593 -0.839 1.00 0.00 34 LEU A CA 10
ATOM 17781 C C . LEU A 1 34 ? -3.243 -9.556 0.279 1.00 0.00 34 LEU A C 10
ATOM 17782 O O . LEU A 1 34 ? -2.104 -10.004 0.366 1.00 0.00 34 LEU A O 10
ATOM 17798 N N . GLU A 1 35 ? -4.230 -9.897 1.117 1.00 0.00 35 GLU A N 10
ATOM 17799 C CA . GLU A 1 35 ? -4.002 -10.839 2.200 1.00 0.00 35 GLU A CA 10
ATOM 17800 C C . GLU A 1 35 ? -3.450 -12.133 1.621 1.00 0.00 35 GLU A C 10
ATOM 17801 O O . GLU A 1 35 ? -2.395 -12.609 2.039 1.00 0.00 35 GLU A O 10
ATOM 17813 N N . ASP A 1 36 ? -4.155 -12.661 0.613 1.00 0.00 36 ASP A N 10
ATOM 17814 C CA . ASP A 1 36 ? -3.739 -13.875 -0.091 1.00 0.00 36 ASP A CA 10
ATOM 17815 C C . ASP A 1 36 ? -2.282 -13.755 -0.535 1.00 0.00 36 ASP A C 10
ATOM 17816 O O . ASP A 1 36 ? -1.548 -14.744 -0.574 1.00 0.00 36 ASP A O 10
ATOM 17825 N N . TYR A 1 37 ? -1.873 -12.526 -0.855 1.00 0.00 37 TYR A N 10
ATOM 17826 C CA . TYR A 1 37 ? -0.504 -12.255 -1.281 1.00 0.00 37 TYR A CA 10
ATOM 17827 C C . TYR A 1 37 ? 0.449 -12.283 -0.088 1.00 0.00 37 TYR A C 10
ATOM 17828 O O . TYR A 1 37 ? 1.344 -13.120 -0.025 1.00 0.00 37 TYR A O 10
ATOM 17846 N N . ALA A 1 38 ? 0.262 -11.352 0.849 1.00 0.00 38 ALA A N 10
ATOM 17847 C CA . ALA A 1 38 ? 1.116 -11.270 2.033 1.00 0.00 38 ALA A CA 10
ATOM 17848 C C . ALA A 1 38 ? 1.335 -12.635 2.678 1.00 0.00 38 ALA A C 10
ATOM 17849 O O . ALA A 1 38 ? 2.416 -12.903 3.194 1.00 0.00 38 ALA A O 10
ATOM 17856 N N . ARG A 1 39 ? 0.318 -13.501 2.641 1.00 0.00 39 ARG A N 10
ATOM 17857 C CA . ARG A 1 39 ? 0.456 -14.839 3.225 1.00 0.00 39 ARG A CA 10
ATOM 17858 C C . ARG A 1 39 ? 1.282 -15.725 2.302 1.00 0.00 39 ARG A C 10
ATOM 17859 O O . ARG A 1 39 ? 2.210 -16.400 2.749 1.00 0.00 39 ARG A O 10
ATOM 17880 N N . ARG A 1 40 ? 0.967 -15.687 1.005 1.00 0.00 40 ARG A N 10
ATOM 17881 C CA . ARG A 1 40 ? 1.712 -16.457 0.014 1.00 0.00 40 ARG A CA 10
ATOM 17882 C C . ARG A 1 40 ? 3.167 -15.967 -0.053 1.00 0.00 40 ARG A C 10
ATOM 17883 O O . ARG A 1 40 ? 4.043 -16.665 -0.565 1.00 0.00 40 ARG A O 10
ATOM 17904 N N . ASN A 1 41 ? 3.405 -14.757 0.474 1.00 0.00 41 ASN A N 10
ATOM 17905 C CA . ASN A 1 41 ? 4.729 -14.149 0.488 1.00 0.00 41 ASN A CA 10
ATOM 17906 C C . ASN A 1 41 ? 5.422 -14.332 1.843 1.00 0.00 41 ASN A C 10
ATOM 17907 O O . ASN A 1 41 ? 6.621 -14.613 1.898 1.00 0.00 41 ASN A O 10
ATOM 17918 N N . GLY A 1 42 ? 4.660 -14.174 2.928 1.00 0.00 42 GLY A N 10
ATOM 17919 C CA . GLY A 1 42 ? 5.210 -14.327 4.272 1.00 0.00 42 GLY A CA 10
ATOM 17920 C C . GLY A 1 42 ? 5.441 -13.002 4.997 1.00 0.00 42 GLY A C 10
ATOM 17921 O O . GLY A 1 42 ? 6.533 -12.762 5.512 1.00 0.00 42 GLY A O 10
ATOM 17925 N N . PHE A 1 43 ? 4.419 -12.140 5.036 1.00 0.00 43 PHE A N 10
ATOM 17926 C CA . PHE A 1 43 ? 4.530 -10.835 5.702 1.00 0.00 43 PHE A CA 10
ATOM 17927 C C . PHE A 1 43 ? 3.686 -10.774 6.981 1.00 0.00 43 PHE A C 10
ATOM 17928 O O . PHE A 1 43 ? 2.561 -11.273 7.018 1.00 0.00 43 PHE A O 10
ATOM 17945 N N . GLU A 1 44 ? 4.250 -10.170 8.033 1.00 0.00 44 GLU A N 10
ATOM 17946 C CA . GLU A 1 44 ? 3.579 -10.049 9.323 1.00 0.00 44 GLU A CA 10
ATOM 17947 C C . GLU A 1 44 ? 2.992 -8.671 9.560 1.00 0.00 44 GLU A C 10
ATOM 17948 O O . GLU A 1 44 ? 3.274 -7.723 8.832 1.00 0.00 44 GLU A O 10
ATOM 17960 N N . ASN A 1 45 ? 2.201 -8.573 10.628 1.00 0.00 45 ASN A N 10
ATOM 17961 C CA . ASN A 1 45 ? 1.585 -7.316 11.032 1.00 0.00 45 ASN A CA 10
ATOM 17962 C C . ASN A 1 45 ? 0.815 -6.658 9.886 1.00 0.00 45 ASN A C 10
ATOM 17963 O O . ASN A 1 45 ? 0.673 -5.433 9.848 1.00 0.00 45 ASN A O 10
ATOM 17974 N N . ILE A 1 46 ? 0.340 -7.474 8.949 1.00 0.00 46 ILE A N 10
ATOM 17975 C CA . ILE A 1 46 ? -0.392 -6.995 7.794 1.00 0.00 46 ILE A CA 10
ATOM 17976 C C . ILE A 1 46 ? -1.543 -6.076 8.178 1.00 0.00 46 ILE A C 10
ATOM 17977 O O . ILE A 1 46 ? -2.638 -6.526 8.523 1.00 0.00 46 ILE A O 10
ATOM 17993 N N . ARG A 1 47 ? -1.280 -4.783 8.082 1.00 0.00 47 ARG A N 10
ATOM 17994 C CA . ARG A 1 47 ? -2.282 -3.767 8.379 1.00 0.00 47 ARG A CA 10
ATOM 17995 C C . ARG A 1 47 ? -3.058 -3.418 7.123 1.00 0.00 47 ARG A C 10
ATOM 17996 O O . ARG A 1 47 ? -2.469 -3.148 6.077 1.00 0.00 47 ARG A O 10
ATOM 18017 N N . HIS A 1 48 ? -4.383 -3.445 7.227 1.00 0.00 48 HIS A N 10
ATOM 18018 C CA . HIS A 1 48 ? -5.234 -3.153 6.081 1.00 0.00 48 HIS A CA 10
ATOM 18019 C C . HIS A 1 48 ? -5.716 -1.706 6.089 1.00 0.00 48 HIS A C 10
ATOM 18020 O O . HIS A 1 48 ? -6.538 -1.317 6.919 1.00 0.00 48 HIS A O 10
ATOM 18035 N N . PHE A 1 49 ? -5.211 -0.924 5.134 1.00 0.00 49 PHE A N 10
ATOM 18036 C CA . PHE A 1 49 ? -5.588 0.474 4.992 1.00 0.00 49 PHE A CA 10
ATOM 18037 C C . PHE A 1 49 ? -6.685 0.584 3.939 1.00 0.00 49 PHE A C 10
ATOM 18038 O O . PHE A 1 49 ? -6.451 0.447 2.732 1.00 0.00 49 PHE A O 10
ATOM 18055 N N . THR A 1 50 ? -7.895 0.751 4.454 1.00 0.00 50 THR A N 10
ATOM 18056 C CA . THR A 1 50 ? -9.124 0.801 3.665 1.00 0.00 50 THR A CA 10
ATOM 18057 C C . THR A 1 50 ? -9.374 2.116 2.932 1.00 0.00 50 THR A C 10
ATOM 18058 O O . THR A 1 50 ? -8.896 3.181 3.326 1.00 0.00 50 THR A O 10
ATOM 18069 N N . ASP A 1 51 ? -10.156 1.998 1.851 1.00 0.00 51 ASP A N 10
ATOM 18070 C CA . ASP A 1 51 ? -10.529 3.132 1.015 1.00 0.00 51 ASP A CA 10
ATOM 18071 C C . ASP A 1 51 ? -12.017 3.427 1.142 1.00 0.00 51 ASP A C 10
ATOM 18072 O O . ASP A 1 51 ? -12.827 2.513 1.303 1.00 0.00 51 ASP A O 10
ATOM 18081 N N . ASP A 1 52 ? -12.374 4.704 1.053 1.00 0.00 52 ASP A N 10
ATOM 18082 C CA . ASP A 1 52 ? -13.768 5.105 1.148 1.00 0.00 52 ASP A CA 10
ATOM 18083 C C . ASP A 1 52 ? -13.954 6.508 0.584 1.00 0.00 52 ASP A C 10
ATOM 18084 O O . ASP A 1 52 ? -13.515 7.491 1.185 1.00 0.00 52 ASP A O 10
ATOM 18093 N N . GLY A 1 53 ? -14.603 6.586 -0.577 1.00 0.00 53 GLY A N 10
ATOM 18094 C CA . GLY A 1 53 ? -14.843 7.866 -1.226 1.00 0.00 53 GLY A CA 10
ATOM 18095 C C . GLY A 1 53 ? -13.593 8.728 -1.321 1.00 0.00 53 GLY A C 10
ATOM 18096 O O . GLY A 1 53 ? -13.531 9.800 -0.717 1.00 0.00 53 GLY A O 10
ATOM 18100 N N . PHE A 1 54 ? -12.596 8.263 -2.080 1.00 0.00 54 PHE A N 10
ATOM 18101 C CA . PHE A 1 54 ? -11.349 9.006 -2.243 1.00 0.00 54 PHE A CA 10
ATOM 18102 C C . PHE A 1 54 ? -11.416 9.927 -3.462 1.00 0.00 54 PHE A C 10
ATOM 18103 O O . PHE A 1 54 ? -11.673 9.475 -4.578 1.00 0.00 54 PHE A O 10
ATOM 18120 N N . SER A 1 55 ? -11.173 11.216 -3.238 1.00 0.00 55 SER A N 10
ATOM 18121 C CA . SER A 1 55 ? -11.189 12.211 -4.314 1.00 0.00 55 SER A CA 10
ATOM 18122 C C . SER A 1 55 ? -9.927 12.106 -5.172 1.00 0.00 55 SER A C 10
ATOM 18123 O O . SER A 1 55 ? -8.987 11.396 -4.816 1.00 0.00 55 SER A O 10
ATOM 18131 N N . GLY A 1 56 ? -9.912 12.808 -6.307 1.00 0.00 56 GLY A N 10
ATOM 18132 C CA . GLY A 1 56 ? -8.758 12.771 -7.199 1.00 0.00 56 GLY A CA 10
ATOM 18133 C C . GLY A 1 56 ? -7.588 13.619 -6.714 1.00 0.00 56 GLY A C 10
ATOM 18134 O O . GLY A 1 56 ? -7.049 14.422 -7.475 1.00 0.00 56 GLY A O 10
ATOM 18138 N N . VAL A 1 57 ? -7.194 13.438 -5.449 1.00 0.00 57 VAL A N 10
ATOM 18139 C CA . VAL A 1 57 ? -6.078 14.186 -4.864 1.00 0.00 57 VAL A CA 10
ATOM 18140 C C . VAL A 1 57 ? -4.769 13.392 -4.859 1.00 0.00 57 VAL A C 10
ATOM 18141 O O . VAL A 1 57 ? -3.739 13.918 -4.434 1.00 0.00 57 VAL A O 10
ATOM 18154 N N . ASN A 1 58 ? -4.812 12.127 -5.302 1.00 0.00 58 ASN A N 10
ATOM 18155 C CA . ASN A 1 58 ? -3.617 11.270 -5.350 1.00 0.00 58 ASN A CA 10
ATOM 18156 C C . ASN A 1 58 ? -3.310 10.644 -3.990 1.00 0.00 58 ASN A C 10
ATOM 18157 O O . ASN A 1 58 ? -3.743 9.524 -3.719 1.00 0.00 58 ASN A O 10
ATOM 18168 N N . PHE A 1 59 ? -2.578 11.356 -3.134 1.00 0.00 59 PHE A N 10
ATOM 18169 C CA . PHE A 1 59 ? -2.240 10.840 -1.809 1.00 0.00 59 PHE A CA 10
ATOM 18170 C C . PHE A 1 59 ? -2.982 11.637 -0.732 1.00 0.00 59 PHE A C 10
ATOM 18171 O O . PHE A 1 59 ? -3.812 12.488 -1.051 1.00 0.00 59 PHE A O 10
ATOM 18188 N N . ASN A 1 60 ? -2.690 11.351 0.540 1.00 0.00 60 ASN A N 10
ATOM 18189 C CA . ASN A 1 60 ? -3.340 12.037 1.662 1.00 0.00 60 ASN A CA 10
ATOM 18190 C C . ASN A 1 60 ? -4.806 11.618 1.777 1.00 0.00 60 ASN A C 10
ATOM 18191 O O . ASN A 1 60 ? -5.709 12.275 1.255 1.00 0.00 60 ASN A O 10
ATOM 18202 N N . ARG A 1 61 ? -5.012 10.505 2.473 1.00 0.00 61 ARG A N 10
ATOM 18203 C CA . ARG A 1 61 ? -6.338 9.929 2.702 1.00 0.00 61 ARG A CA 10
ATOM 18204 C C . ARG A 1 61 ? -6.426 9.436 4.146 1.00 0.00 61 ARG A C 10
ATOM 18205 O O . ARG A 1 61 ? -5.407 9.270 4.802 1.00 0.00 61 ARG A O 10
ATOM 18226 N N . PRO A 1 62 ? -7.635 9.180 4.659 1.00 0.00 62 PRO A N 10
ATOM 18227 C CA . PRO A 1 62 ? -7.824 8.681 6.030 1.00 0.00 62 PRO A CA 10
ATOM 18228 C C . PRO A 1 62 ? -6.995 7.412 6.280 1.00 0.00 62 PRO A C 10
ATOM 18229 O O . PRO A 1 62 ? -5.989 7.441 7.004 1.00 0.00 62 PRO A O 10
ATOM 18240 N N . GLY A 1 63 ? -7.399 6.307 5.645 1.00 0.00 63 GLY A N 10
ATOM 18241 C CA . GLY A 1 63 ? -6.668 5.058 5.780 1.00 0.00 63 GLY A CA 10
ATOM 18242 C C . GLY A 1 63 ? -5.238 5.184 5.272 1.00 0.00 63 GLY A C 10
ATOM 18243 O O . GLY A 1 63 ? -4.338 4.494 5.749 1.00 0.00 63 GLY A O 10
ATOM 18247 N N . PHE A 1 64 ? -5.040 6.090 4.309 1.00 0.00 64 PHE A N 10
ATOM 18248 C CA . PHE A 1 64 ? -3.730 6.351 3.725 1.00 0.00 64 PHE A CA 10
ATOM 18249 C C . PHE A 1 64 ? -2.831 7.021 4.753 1.00 0.00 64 PHE A C 10
ATOM 18250 O O . PHE A 1 64 ? -1.659 6.674 4.885 1.00 0.00 64 PHE A O 10
ATOM 18267 N N . GLN A 1 65 ? -3.406 7.965 5.499 1.00 0.00 65 GLN A N 10
ATOM 18268 C CA . GLN A 1 65 ? -2.677 8.662 6.544 1.00 0.00 65 GLN A CA 10
ATOM 18269 C C . GLN A 1 65 ? -2.249 7.660 7.608 1.00 0.00 65 GLN A C 10
ATOM 18270 O O . GLN A 1 65 ? -1.221 7.839 8.257 1.00 0.00 65 GLN A O 10
ATOM 18284 N N . SER A 1 66 ? -3.018 6.568 7.733 1.00 0.00 66 SER A N 10
ATOM 18285 C CA . SER A 1 66 ? -2.680 5.497 8.661 1.00 0.00 66 SER A CA 10
ATOM 18286 C C . SER A 1 66 ? -1.505 4.720 8.067 1.00 0.00 66 SER A C 10
ATOM 18287 O O . SER A 1 66 ? -0.545 4.390 8.764 1.00 0.00 66 SER A O 10
ATOM 18295 N N . LEU A 1 67 ? -1.576 4.480 6.748 1.00 0.00 67 LEU A N 10
ATOM 18296 C CA . LEU A 1 67 ? -0.511 3.808 6.020 1.00 0.00 67 LEU A CA 10
ATOM 18297 C C . LEU A 1 67 ? 0.791 4.603 6.220 1.00 0.00 67 LEU A C 10
ATOM 18298 O O . LEU A 1 67 ? 1.821 4.056 6.638 1.00 0.00 67 LEU A O 10
ATOM 18314 N N . ILE A 1 68 ? 0.712 5.916 5.973 1.00 0.00 68 ILE A N 10
ATOM 18315 C CA . ILE A 1 68 ? 1.846 6.811 6.168 1.00 0.00 68 ILE A CA 10
ATOM 18316 C C . ILE A 1 68 ? 2.217 6.862 7.652 1.00 0.00 68 ILE A C 10
ATOM 18317 O O . ILE A 1 68 ? 3.391 6.940 8.000 1.00 0.00 68 ILE A O 10
ATOM 18333 N N . LYS A 1 69 ? 1.195 6.808 8.516 1.00 0.00 69 LYS A N 10
ATOM 18334 C CA . LYS A 1 69 ? 1.385 6.837 9.969 1.00 0.00 69 LYS A CA 10
ATOM 18335 C C . LYS A 1 69 ? 2.386 5.767 10.404 1.00 0.00 69 LYS A C 10
ATOM 18336 O O . LYS A 1 69 ? 3.259 6.015 11.238 1.00 0.00 69 LYS A O 10
ATOM 18355 N N . GLU A 1 70 ? 2.273 4.584 9.816 1.00 0.00 70 GLU A N 10
ATOM 18356 C CA . GLU A 1 70 ? 3.192 3.503 10.128 1.00 0.00 70 GLU A CA 10
ATOM 18357 C C . GLU A 1 70 ? 4.545 3.801 9.494 1.00 0.00 70 GLU A C 10
ATOM 18358 O O . GLU A 1 70 ? 5.588 3.493 10.068 1.00 0.00 70 GLU A O 10
ATOM 18370 N N . VAL A 1 71 ? 4.516 4.428 8.311 1.00 0.00 71 VAL A N 10
ATOM 18371 C CA . VAL A 1 71 ? 5.744 4.793 7.611 1.00 0.00 71 VAL A CA 10
ATOM 18372 C C . VAL A 1 71 ? 6.551 5.832 8.400 1.00 0.00 71 VAL A C 10
ATOM 18373 O O . VAL A 1 71 ? 7.769 5.704 8.532 1.00 0.00 71 VAL A O 10
ATOM 18386 N N . GLU A 1 72 ? 5.867 6.859 8.920 1.00 0.00 72 GLU A N 10
ATOM 18387 C CA . GLU A 1 72 ? 6.529 7.918 9.690 1.00 0.00 72 GLU A CA 10
ATOM 18388 C C . GLU A 1 72 ? 7.141 7.356 10.966 1.00 0.00 72 GLU A C 10
ATOM 18389 O O . GLU A 1 72 ? 8.257 7.717 11.338 1.00 0.00 72 GLU A O 10
ATOM 18401 N N . ALA A 1 73 ? 6.415 6.451 11.621 1.00 0.00 73 ALA A N 10
ATOM 18402 C CA . ALA A 1 73 ? 6.901 5.819 12.843 1.00 0.00 73 ALA A CA 10
ATOM 18403 C C . ALA A 1 73 ? 7.925 4.715 12.538 1.00 0.00 73 ALA A C 10
ATOM 18404 O O . ALA A 1 73 ? 8.361 4.000 13.441 1.00 0.00 73 ALA A O 10
ATOM 18411 N N . GLY A 1 74 ? 8.298 4.578 11.258 1.00 0.00 74 GLY A N 10
ATOM 18412 C CA . GLY A 1 74 ? 9.251 3.564 10.846 1.00 0.00 74 GLY A CA 10
ATOM 18413 C C . GLY A 1 74 ? 8.823 2.164 11.254 1.00 0.00 74 GLY A C 10
ATOM 18414 O O . GLY A 1 74 ? 9.613 1.399 11.806 1.00 0.00 74 GLY A O 10
ATOM 18418 N N . ASN A 1 75 ? 7.561 1.840 10.971 1.00 0.00 75 ASN A N 10
ATOM 18419 C CA . ASN A 1 75 ? 6.989 0.538 11.286 1.00 0.00 75 ASN A CA 10
ATOM 18420 C C . ASN A 1 75 ? 6.762 -0.255 10.004 1.00 0.00 75 ASN A C 10
ATOM 18421 O O . ASN A 1 75 ? 7.125 -1.424 9.910 1.00 0.00 75 ASN A O 10
ATOM 18432 N N . VAL A 1 76 ? 6.156 0.388 9.013 1.00 0.00 76 VAL A N 10
ATOM 18433 C CA . VAL A 1 76 ? 5.886 -0.270 7.747 1.00 0.00 76 VAL A CA 10
ATOM 18434 C C . VAL A 1 76 ? 7.178 -0.753 7.080 1.00 0.00 76 VAL A C 10
ATOM 18435 O O . VAL A 1 76 ? 7.940 0.035 6.516 1.00 0.00 76 VAL A O 10
ATOM 18448 N N . GLU A 1 77 ? 7.409 -2.056 7.145 1.00 0.00 77 GLU A N 10
ATOM 18449 C CA . GLU A 1 77 ? 8.592 -2.663 6.542 1.00 0.00 77 GLU A CA 10
ATOM 18450 C C . GLU A 1 77 ? 8.274 -3.220 5.150 1.00 0.00 77 GLU A C 10
ATOM 18451 O O . GLU A 1 77 ? 9.150 -3.768 4.480 1.00 0.00 77 GLU A O 10
ATOM 18463 N N . THR A 1 78 ? 7.011 -3.090 4.729 1.00 0.00 78 THR A N 10
ATOM 18464 C CA . THR A 1 78 ? 6.569 -3.593 3.431 1.00 0.00 78 THR A CA 10
ATOM 18465 C C . THR A 1 78 ? 5.298 -2.898 2.969 1.00 0.00 78 THR A C 10
ATOM 18466 O O . THR A 1 78 ? 4.502 -2.442 3.785 1.00 0.00 78 THR A O 10
ATOM 18477 N N . LEU A 1 79 ? 5.099 -2.850 1.654 1.00 0.00 79 LEU A N 10
ATOM 18478 C CA . LEU A 1 79 ? 3.900 -2.247 1.092 1.00 0.00 79 LEU A CA 10
ATOM 18479 C C . LEU A 1 79 ? 3.310 -3.134 0.009 1.00 0.00 79 LEU A C 10
ATOM 18480 O O . LEU A 1 79 ? 3.967 -3.450 -0.982 1.00 0.00 79 LEU A O 10
ATOM 18496 N N . ILE A 1 80 ? 2.061 -3.510 0.202 1.00 0.00 80 ILE A N 10
ATOM 18497 C CA . ILE A 1 80 ? 1.345 -4.336 -0.749 1.00 0.00 80 ILE A CA 10
ATOM 18498 C C . ILE A 1 80 ? 0.136 -3.575 -1.295 1.00 0.00 80 ILE A C 10
ATOM 18499 O O . ILE A 1 80 ? -0.777 -3.206 -0.547 1.00 0.00 80 ILE A O 10
ATOM 18515 N N . VAL A 1 81 ? 0.160 -3.328 -2.601 1.00 0.00 81 VAL A N 10
ATOM 18516 C CA . VAL A 1 81 ? -0.905 -2.595 -3.279 1.00 0.00 81 VAL A CA 10
ATOM 18517 C C . VAL A 1 81 ? -1.345 -3.318 -4.550 1.00 0.00 81 VAL A C 10
ATOM 18518 O O . VAL A 1 81 ? -0.535 -3.974 -5.212 1.00 0.00 81 VAL A O 10
ATOM 18531 N N . LYS A 1 82 ? -2.622 -3.161 -4.910 1.00 0.00 82 LYS A N 10
ATOM 18532 C CA . LYS A 1 82 ? -3.154 -3.761 -6.124 1.00 0.00 82 LYS A CA 10
ATOM 18533 C C . LYS A 1 82 ? -2.280 -3.362 -7.312 1.00 0.00 82 LYS A C 10
ATOM 18534 O O . LYS A 1 82 ? -1.958 -4.189 -8.159 1.00 0.00 82 LYS A O 10
ATOM 18553 N N . ASP A 1 83 ? -1.894 -2.078 -7.356 1.00 0.00 83 ASP A N 10
ATOM 18554 C CA . ASP A 1 83 ? -1.044 -1.560 -8.430 1.00 0.00 83 ASP A CA 10
ATOM 18555 C C . ASP A 1 83 ? -0.604 -0.122 -8.152 1.00 0.00 83 ASP A C 10
ATOM 18556 O O . ASP A 1 83 ? -1.142 0.542 -7.265 1.00 0.00 83 ASP A O 10
ATOM 18565 N N . MET A 1 84 ? 0.382 0.350 -8.922 1.00 0.00 84 MET A N 10
ATOM 18566 C CA . MET A 1 84 ? 0.910 1.708 -8.771 1.00 0.00 84 MET A CA 10
ATOM 18567 C C . MET A 1 84 ? -0.127 2.779 -9.136 1.00 0.00 84 MET A C 10
ATOM 18568 O O . MET A 1 84 ? 0.098 3.967 -8.894 1.00 0.00 84 MET A O 10
ATOM 18582 N N . SER A 1 85 ? -1.272 2.366 -9.693 1.00 0.00 85 SER A N 10
ATOM 18583 C CA . SER A 1 85 ? -2.325 3.310 -10.050 1.00 0.00 85 SER A CA 10
ATOM 18584 C C . SER A 1 85 ? -3.002 3.838 -8.787 1.00 0.00 85 SER A C 10
ATOM 18585 O O . SER A 1 85 ? -3.632 4.895 -8.801 1.00 0.00 85 SER A O 10
ATOM 18593 N N . ARG A 1 86 ? -2.856 3.086 -7.694 1.00 0.00 86 ARG A N 10
ATOM 18594 C CA . ARG A 1 86 ? -3.432 3.453 -6.410 1.00 0.00 86 ARG A CA 10
ATOM 18595 C C . ARG A 1 86 ? -2.890 4.796 -5.918 1.00 0.00 86 ARG A C 10
ATOM 18596 O O . ARG A 1 86 ? -3.643 5.760 -5.780 1.00 0.00 86 ARG A O 10
ATOM 18617 N N . LEU A 1 87 ? -1.583 4.853 -5.648 1.00 0.00 87 LEU A N 10
ATOM 18618 C CA . LEU A 1 87 ? -0.955 6.082 -5.161 1.00 0.00 87 LEU A CA 10
ATOM 18619 C C . LEU A 1 87 ? -0.809 7.127 -6.267 1.00 0.00 87 LEU A C 10
ATOM 18620 O O . LEU A 1 87 ? -0.856 8.327 -5.988 1.00 0.00 87 LEU A O 10
ATOM 18636 N N . GLY A 1 88 ? -0.652 6.685 -7.519 1.00 0.00 88 GLY A N 10
ATOM 18637 C CA . GLY A 1 88 ? -0.533 7.637 -8.610 1.00 0.00 88 GLY A CA 10
ATOM 18638 C C . GLY A 1 88 ? 0.475 7.252 -9.673 1.00 0.00 88 GLY A C 10
ATOM 18639 O O . GLY A 1 88 ? 1.394 6.471 -9.425 1.00 0.00 88 GLY A O 10
ATOM 18643 N N . ARG A 1 89 ? 0.306 7.837 -10.861 1.00 0.00 89 ARG A N 10
ATOM 18644 C CA . ARG A 1 89 ? 1.210 7.597 -11.982 1.00 0.00 89 ARG A CA 10
ATOM 18645 C C . ARG A 1 89 ? 2.511 8.364 -11.771 1.00 0.00 89 ARG A C 10
ATOM 18646 O O . ARG A 1 89 ? 3.579 7.915 -12.186 1.00 0.00 89 ARG A O 10
ATOM 18667 N N . ASN A 1 90 ? 2.401 9.529 -11.118 1.00 0.00 90 ASN A N 10
ATOM 18668 C CA . ASN A 1 90 ? 3.558 10.379 -10.836 1.00 0.00 90 ASN A CA 10
ATOM 18669 C C . ASN A 1 90 ? 4.628 9.596 -10.078 1.00 0.00 90 ASN A C 10
ATOM 18670 O O . ASN A 1 90 ? 4.571 9.458 -8.856 1.00 0.00 90 ASN A O 10
ATOM 18681 N N . TYR A 1 91 ? 5.592 9.079 -10.826 1.00 0.00 91 TYR A N 10
ATOM 18682 C CA . TYR A 1 91 ? 6.685 8.291 -10.266 1.00 0.00 91 TYR A CA 10
ATOM 18683 C C . TYR A 1 91 ? 7.654 9.152 -9.444 1.00 0.00 91 TYR A C 10
ATOM 18684 O O . TYR A 1 91 ? 8.457 8.621 -8.677 1.00 0.00 91 TYR A O 10
ATOM 18702 N N . LEU A 1 92 ? 7.560 10.481 -9.580 1.00 0.00 92 LEU A N 10
ATOM 18703 C CA . LEU A 1 92 ? 8.415 11.389 -8.813 1.00 0.00 92 LEU A CA 10
ATOM 18704 C C . LEU A 1 92 ? 8.039 11.306 -7.334 1.00 0.00 92 LEU A C 10
ATOM 18705 O O . LEU A 1 92 ? 8.858 10.934 -6.493 1.00 0.00 92 LEU A O 10
ATOM 18721 N N . GLN A 1 93 ? 6.775 11.627 -7.038 1.00 0.00 93 GLN A N 10
ATOM 18722 C CA . GLN A 1 93 ? 6.251 11.563 -5.673 1.00 0.00 93 GLN A CA 10
ATOM 18723 C C . GLN A 1 93 ? 6.242 10.114 -5.198 1.00 0.00 93 GLN A C 10
ATOM 18724 O O . GLN A 1 93 ? 6.771 9.792 -4.132 1.00 0.00 93 GLN A O 10
ATOM 18738 N N . VAL A 1 94 ? 5.644 9.244 -6.017 1.00 0.00 94 VAL A N 10
ATOM 18739 C CA . VAL A 1 94 ? 5.561 7.817 -5.715 1.00 0.00 94 VAL A CA 10
ATOM 18740 C C . VAL A 1 94 ? 6.950 7.247 -5.413 1.00 0.00 94 VAL A C 10
ATOM 18741 O O . VAL A 1 94 ? 7.142 6.528 -4.423 1.00 0.00 94 VAL A O 10
ATOM 18754 N N . GLY A 1 95 ? 7.921 7.595 -6.260 1.00 0.00 95 GLY A N 10
ATOM 18755 C CA . GLY A 1 95 ? 9.281 7.135 -6.062 1.00 0.00 95 GLY A CA 10
ATOM 18756 C C . GLY A 1 95 ? 9.850 7.634 -4.758 1.00 0.00 95 GLY A C 10
ATOM 18757 O O . GLY A 1 95 ? 10.315 6.842 -3.950 1.00 0.00 95 GLY A O 10
ATOM 18761 N N . PHE A 1 96 ? 9.789 8.953 -4.549 1.00 0.00 96 PHE A N 10
ATOM 18762 C CA . PHE A 1 96 ? 10.285 9.573 -3.320 1.00 0.00 96 PHE A CA 10
ATOM 18763 C C . PHE A 1 96 ? 9.872 8.746 -2.105 1.00 0.00 96 PHE A C 10
ATOM 18764 O O . PHE A 1 96 ? 10.679 8.484 -1.216 1.00 0.00 96 PHE A O 10
ATOM 18781 N N . TYR A 1 97 ? 8.610 8.330 -2.084 1.00 0.00 97 TYR A N 10
ATOM 18782 C CA . TYR A 1 97 ? 8.087 7.527 -0.989 1.00 0.00 97 TYR A CA 10
ATOM 18783 C C . TYR A 1 97 ? 8.807 6.186 -0.891 1.00 0.00 97 TYR A C 10
ATOM 18784 O O . TYR A 1 97 ? 9.192 5.766 0.194 1.00 0.00 97 TYR A O 10
ATOM 18802 N N . THR A 1 98 ? 8.974 5.510 -2.024 1.00 0.00 98 THR A N 10
ATOM 18803 C CA . THR A 1 98 ? 9.629 4.199 -2.038 1.00 0.00 98 THR A CA 10
ATOM 18804 C C . THR A 1 98 ? 11.170 4.274 -2.001 1.00 0.00 98 THR A C 10
ATOM 18805 O O . THR A 1 98 ? 11.814 3.308 -1.592 1.00 0.00 98 THR A O 10
ATOM 18816 N N . GLU A 1 99 ? 11.766 5.389 -2.457 1.00 0.00 99 GLU A N 10
ATOM 18817 C CA . GLU A 1 99 ? 13.236 5.510 -2.492 1.00 0.00 99 GLU A CA 10
ATOM 18818 C C . GLU A 1 99 ? 13.838 6.244 -1.293 1.00 0.00 99 GLU A C 10
ATOM 18819 O O . GLU A 1 99 ? 14.884 5.827 -0.803 1.00 0.00 99 GLU A O 10
ATOM 18831 N N . VAL A 1 100 ? 13.229 7.342 -0.842 1.00 0.00 100 VAL A N 10
ATOM 18832 C CA . VAL A 1 100 ? 13.782 8.096 0.292 1.00 0.00 100 VAL A CA 10
ATOM 18833 C C . VAL A 1 100 ? 12.952 7.954 1.574 1.00 0.00 100 VAL A C 10
ATOM 18834 O O . VAL A 1 100 ? 13.507 7.844 2.668 1.00 0.00 100 VAL A O 10
ATOM 18847 N N . LEU A 1 101 ? 11.630 7.992 1.434 1.00 0.00 101 LEU A N 10
ATOM 18848 C CA . LEU A 1 101 ? 10.718 7.905 2.579 1.00 0.00 101 LEU A CA 10
ATOM 18849 C C . LEU A 1 101 ? 10.765 6.540 3.281 1.00 0.00 101 LEU A C 10
ATOM 18850 O O . LEU A 1 101 ? 11.131 6.449 4.449 1.00 0.00 101 LEU A O 10
ATOM 18866 N N . PHE A 1 102 ? 10.352 5.497 2.562 1.00 0.00 102 PHE A N 10
ATOM 18867 C CA . PHE A 1 102 ? 10.287 4.125 3.089 1.00 0.00 102 PHE A CA 10
ATOM 18868 C C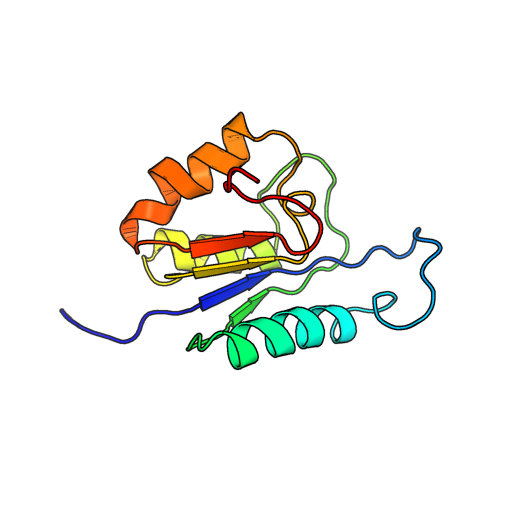 . PHE A 1 102 ? 11.623 3.574 3.638 1.00 0.00 102 PHE A C 10
ATOM 18869 O O . PHE A 1 102 ? 11.617 2.799 4.593 1.00 0.00 102 PHE A O 10
ATOM 18886 N N . PRO A 1 103 ? 12.774 3.927 3.028 1.00 0.00 103 PRO A N 10
ATOM 18887 C CA . PRO A 1 103 ? 14.109 3.437 3.439 1.00 0.00 103 PRO A CA 10
ATOM 18888 C C . PRO A 1 103 ? 14.357 3.374 4.947 1.00 0.00 103 PRO A C 10
ATOM 18889 O O . PRO A 1 103 ? 15.058 2.477 5.415 1.00 0.00 103 PRO A O 10
ATOM 18900 N N . GLN A 1 104 ? 13.814 4.330 5.700 1.00 0.00 104 GLN A N 10
ATOM 18901 C CA . GLN A 1 104 ? 14.027 4.360 7.160 1.00 0.00 104 GLN A CA 10
ATOM 18902 C C . GLN A 1 104 ? 13.698 3.015 7.822 1.00 0.00 104 GLN A C 10
ATOM 18903 O O . GLN A 1 104 ? 14.199 2.722 8.909 1.00 0.00 104 GLN A O 10
ATOM 18917 N N . LYS A 1 105 ? 12.856 2.200 7.175 1.00 0.00 105 LYS A N 10
ATOM 18918 C CA . LYS A 1 105 ? 12.478 0.898 7.731 1.00 0.00 105 LYS A CA 10
ATOM 18919 C C . LYS A 1 105 ? 12.753 -0.263 6.766 1.00 0.00 105 LYS A C 10
ATOM 18920 O O . LYS A 1 105 ? 12.410 -1.404 7.078 1.00 0.00 105 LYS A O 10
ATOM 18939 N N . ASN A 1 106 ? 13.342 0.018 5.592 1.00 0.00 106 ASN A N 10
ATOM 18940 C CA . ASN A 1 106 ? 13.611 -1.029 4.603 1.00 0.00 106 ASN A CA 10
ATOM 18941 C C . ASN A 1 106 ? 12.280 -1.615 4.134 1.00 0.00 106 ASN A C 10
ATOM 18942 O O . ASN A 1 106 ? 11.682 -2.462 4.798 1.00 0.00 106 ASN A O 10
ATOM 18953 N N . VAL A 1 107 ? 11.796 -1.088 3.016 1.00 0.00 107 VAL A N 10
ATOM 18954 C CA . VAL A 1 107 ? 10.501 -1.468 2.467 1.00 0.00 107 VAL A CA 10
ATOM 18955 C C . VAL A 1 107 ? 10.560 -2.341 1.219 1.00 0.00 107 VAL A C 10
ATOM 18956 O O . VAL A 1 107 ? 11.460 -2.224 0.384 1.00 0.00 107 VAL A O 10
ATOM 18969 N N . ARG A 1 108 ? 9.532 -3.174 1.093 1.00 0.00 108 ARG A N 10
ATOM 18970 C CA . ARG A 1 108 ? 9.352 -4.041 -0.053 1.00 0.00 108 ARG A CA 10
ATOM 18971 C C . ARG A 1 108 ? 7.987 -3.732 -0.650 1.00 0.00 108 ARG A C 10
ATOM 18972 O O . ARG A 1 108 ? 6.965 -4.264 -0.215 1.00 0.00 108 ARG A O 10
ATOM 18993 N N . PHE A 1 109 ? 7.979 -2.825 -1.620 1.00 0.00 109 PHE A N 10
ATOM 18994 C CA . PHE A 1 109 ? 6.743 -2.389 -2.250 1.00 0.00 109 PHE A CA 10
ATOM 18995 C C . PHE A 1 109 ? 6.275 -3.386 -3.301 1.00 0.00 109 PHE A C 10
ATOM 18996 O O . PHE A 1 109 ? 7.090 -4.023 -3.969 1.00 0.00 109 PHE A O 10
ATOM 19013 N N . LEU A 1 110 ? 4.959 -3.512 -3.450 1.00 0.00 110 LEU A N 10
ATOM 19014 C CA . LEU A 1 110 ? 4.396 -4.429 -4.428 1.00 0.00 110 LEU A CA 10
ATOM 19015 C C . LEU A 1 110 ? 3.234 -3.805 -5.186 1.00 0.00 110 LEU A C 10
ATOM 19016 O O . LEU A 1 110 ? 2.307 -3.241 -4.602 1.00 0.00 110 LEU A O 10
ATOM 19032 N N . ALA A 1 111 ? 3.295 -3.968 -6.495 1.00 0.00 111 ALA A N 10
ATOM 19033 C CA . ALA A 1 111 ? 2.264 -3.495 -7.409 1.00 0.00 111 ALA A CA 10
ATOM 19034 C C . ALA A 1 111 ? 1.788 -4.693 -8.220 1.00 0.00 111 ALA A C 10
ATOM 19035 O O . ALA A 1 111 ? 2.464 -5.140 -9.146 1.00 0.00 111 ALA A O 10
ATOM 19042 N N . ILE A 1 112 ? 0.667 -5.264 -7.801 1.00 0.00 112 ILE A N 10
ATOM 19043 C CA . ILE A 1 112 ? 0.139 -6.486 -8.422 1.00 0.00 112 ILE A CA 10
ATOM 19044 C C . ILE A 1 112 ? -0.235 -6.357 -9.911 1.00 0.00 112 ILE A C 10
ATOM 19045 O O . ILE A 1 112 ? 0.050 -7.265 -10.692 1.00 0.00 112 ILE A O 10
ATOM 19061 N N . ASN A 1 113 ? -0.911 -5.275 -10.295 1.00 0.00 113 ASN A N 10
ATOM 19062 C CA . ASN A 1 113 ? -1.362 -5.105 -11.686 1.00 0.00 113 ASN A CA 10
ATOM 19063 C C . ASN A 1 113 ? -0.311 -4.490 -12.623 1.00 0.00 113 ASN A C 10
ATOM 19064 O O . ASN A 1 113 ? -0.651 -4.103 -13.741 1.00 0.00 113 ASN A O 10
ATOM 19075 N N . ASN A 1 114 ? 0.951 -4.398 -12.194 1.00 0.00 114 ASN A N 10
ATOM 19076 C CA . ASN A 1 114 ? 2.001 -3.817 -13.044 1.00 0.00 114 ASN A CA 10
ATOM 19077 C C . ASN A 1 114 ? 3.364 -3.829 -12.358 1.00 0.00 114 ASN A C 10
ATOM 19078 O O . ASN A 1 114 ? 3.452 -3.858 -11.132 1.00 0.00 114 ASN A O 10
ATOM 19089 N N . SER A 1 115 ? 4.427 -3.780 -13.163 1.00 0.00 115 SER A N 10
ATOM 19090 C CA . SER A 1 115 ? 5.787 -3.760 -12.634 1.00 0.00 115 SER A CA 10
ATOM 19091 C C . SER A 1 115 ? 6.010 -2.489 -11.820 1.00 0.00 115 SER A C 10
ATOM 19092 O O . SER A 1 115 ? 6.034 -1.384 -12.365 1.00 0.00 115 SER A O 10
ATOM 19100 N N . ILE A 1 116 ? 6.143 -2.660 -10.510 1.00 0.00 116 ILE A N 10
ATOM 19101 C CA . ILE A 1 116 ? 6.335 -1.544 -9.588 1.00 0.00 116 ILE A CA 10
ATOM 19102 C C . ILE A 1 116 ? 7.570 -0.698 -9.930 1.00 0.00 116 ILE A C 10
ATOM 19103 O O . ILE A 1 116 ? 7.509 0.530 -9.901 1.00 0.00 116 ILE A O 10
ATOM 19119 N N . ASP A 1 117 ? 8.685 -1.361 -10.240 1.00 0.00 117 ASP A N 10
ATOM 19120 C CA . ASP A 1 117 ? 9.935 -0.672 -10.569 1.00 0.00 117 ASP A CA 10
ATOM 19121 C C . ASP A 1 117 ? 10.941 -1.648 -11.182 1.00 0.00 117 ASP A C 10
ATOM 19122 O O . ASP A 1 117 ? 11.638 -1.313 -12.139 1.00 0.00 117 ASP A O 10
ATOM 19131 N N . SER A 1 118 ? 11.010 -2.852 -10.598 1.00 0.00 118 SER A N 10
ATOM 19132 C CA . SER A 1 118 ? 11.926 -3.903 -11.042 1.00 0.00 118 SER A CA 10
ATOM 19133 C C . SER A 1 118 ? 12.012 -3.994 -12.568 1.00 0.00 118 SER A C 10
ATOM 19134 O O . SER A 1 118 ? 11.010 -3.835 -13.268 1.00 0.00 118 SER A O 10
ATOM 19142 N N . ASN A 1 119 ? 13.221 -4.259 -13.072 1.00 0.00 119 ASN A N 10
ATOM 19143 C CA . ASN A 1 119 ? 13.458 -4.377 -14.503 1.00 0.00 119 ASN A CA 10
ATOM 19144 C C . ASN A 1 119 ? 13.185 -5.792 -14.992 1.00 0.00 119 ASN A C 10
ATOM 19145 O O . ASN A 1 119 ? 13.329 -6.763 -14.247 1.00 0.00 119 ASN A O 10
ATOM 19156 N N . ASN A 1 120 ? 12.803 -5.892 -16.257 1.00 0.00 120 ASN A N 10
ATOM 19157 C CA . ASN A 1 120 ? 12.515 -7.178 -16.883 1.00 0.00 120 ASN A CA 10
ATOM 19158 C C . ASN A 1 120 ? 12.186 -7.003 -18.365 1.00 0.00 120 ASN A C 10
ATOM 19159 O O . ASN A 1 120 ? 11.050 -6.586 -18.677 1.00 0.00 120 ASN A O 10
#

CATH classification: 3.40.50.1390

Sequence (120 aa):
GSRTSRITALYERLSRDDDLTGESNSITNQKKYLEDYARRNGFENIRHFTDDGFSGVNFNRPGFQSLIKEVEAGNVETLIVKDMSRLGRNYLQVGFYTEVLFPQKNVRFLAINNSIDSNNGSRTSRITALYERLSRDDDLTGESNSITNQKKYLEDYARRNGFENIRHFTDDGFSGVNFNRPGFQSLIKEVEAGNVETLIVKDMSRLGRNYLQVGFYTEVLFPQKNVRFLAINNSIDSNNGSRTSRITALYERLSRDDDLTGESNSITNQKKYLEDYARRNGFENIRHFTDDGFSGVNFNRPGFQSLIKEVEAGNVETLIVKDMSRLGRNYLQVGFYTEVLFPQKNVRFLAINNSIDSNNGSRTSRITALYERLSRDDDLTGESNSITNQKKYLEDYARRNGFENIRHFTDDGFSGVNFNRPGFQSLIKEVEAGNVETLIVKDMSRLGRNYLQVGFYTEVLFPQKNVRFLAINNSIDSNNGSRTSRITALYERLSRDDDLTGESNSITNQKKYLEDYARRNGFENIRHFTDDGFSGVNFNRPGFQSLIKEVEAGNVETLIVKDMSRLGRNYLQVGFYTEVLFPQKNVRFLAINNSIDSNNGSRTSRITALYERLSRDDDLTGESNSITNQKKYLEDYARRNGFENIRHFTDDGFSGVNFNRPGFQSLIKEVEAGNVETLIVKDMSRLGRNYLQVGFYTEVLFPQKNVRFLAINNSIDSNNGSRTSRITALYERLSRDDDLTGESNSITNQKKYLEDYARRNGFENIRHFTDDGFSGVNFNRPGFQSLIKEVEAGNVETLIVKDMSRLGRNYLQVGFYTEVLFPQKNVRFLAINNSIDSNNGSRTSRITALYERLSRDDDLTGESNSITNQKKYLEDYARRNGFENIRHFTDDGFSGVNFNRPGFQSLIKEVEAGNVETLIVKDMSRLGRNYLQVGFYTEVLFPQKNVRFLAINNSIDSNNGSRTSRITALYERLSRDDDLTGESNSITNQKKYLEDYARRNGFENIRHFTDDGFSGVNFNRPGFQSLIKEVEAGNVETLIVKDMSRLGRNYLQVGFYTEVLFPQKNVRFLAINNSIDSNNGSRTSRITALYERLSRDDDLTGESNSITNQKKYLEDYARRNGFENIRHFTDDGFSGVNFNRPGFQSLIKEVEAGNVETLIVKDMSRLGRNYLQVGFYTEVLFPQKNVRFLAINNSIDSNN

Foldseek 3Di:
DPPDAFAAEEEEEADPVDPPDDLCHDFVSVQVVLVVVCVVVPGPRYDYQTDDPDDPPQADDDSRVVSVVSLVVLRHQEAEYCAPPRNHPPCPVVVCCVPPRNVSNHYHYDGNVDDPDDDD

Organism: Clostridium perfringens (NCBI:txid1502)

InterPro domains:
  IPR006119 Resolvase, N-terminal catalytic domain [PF00239] (9-157)
  IPR006119 Resolvase, N-terminal catalytic domain [PS51736] (7-156)
  IPR006119 Resolvase, N-terminal catalytic domain [SM00857] (8-158)
  IPR011109 DNA-binding recombinase domain [PF07508] (182-304)
  IPR011109 DNA-binding recombinase domain [PS51737] (164-308)
  IPR025378 Domain of unknown function DUF4368 [PF14287] (472-536)
  IPR025827 Recombinase zinc beta ribbon domain [PF13408] (318-378)
  IPR036162 Resolvase-like, N-terminal catalytic domain superfamily [G3DSA:3.40.50.1390] (2-120)
  IPR036162 Resolvase-like, N-terminal catalytic domain superfamily [SSF53041] (8-157)
  IPR038109 DNA-binding recombinase domain superfamily [G3DSA:3.90.1750.20] (142-328)
  IPR050639 Site-specific recombinase resolvase [PTHR30461] (4-512)